Protein 4PJ3 (pdb70)

GO terms:
  GO:0005634 nucleus (C, IDA)
  GO:0071007 U2-type catalytic step 2 spliceosome (C, IDA)
  GO:0071013 catalytic step 2 spliceosome (C, IDA)
  GO:0000398 mRNA splicing, via spliceosome (P, IDA)
  GO:0005634 nucleus (C, EXP)
  GO:0016887 ATP hydrolysis activity (F, EXP)
  GO:0000398 mRNA splicing, via spliceosome (P, IC)
  GO:0003727 single-stranded RNA binding (F, IDA)
  GO:0034458 3'-5' RNA helicase activity (F, IDA)
  GO:0005654 nucleoplasm (C, TAS)
  GO:0005515 protein binding (F, IPI)
  GO:0005654 nucleoplasm (C, IDA)
  GO:0016020 membrane (C, HDA)
  GO:0003723 RNA binding (F, HDA)

Foldseek 3Di:
DLCVLVVQLQAAFAPPRDDHDYADLVVLVCCQVPPQVVVVNDLVSLNCVLRVVLQGHQVVDDPVSDDLSSLNLLSLLNCLLVVHDSCVSCVVPVVCVLVSVLVLLVVLLPDAVPPAHLLRNLSSLSSVLVLLLPCLPVSSVVNLVLQADPLCLFDPLLSVVVCVVPVVVVVVVVVVVVVLVVDDVVNVSSVCSPNRVLSSLVSLLVLQQPDDQPDDDDSSLQSLLSNLVSLSLLFDLSSNLNVLSSVLLSVSLLSQVVTSLCNPVPSNVQVVLSSVNVCRSPAQADSHVLHGHDPVVVVVLVVLLQLLLVLCCPPPPLCNVVSPDDLVQQAALVNLCVRPVVDDQLVLQCSCVSVVSHPHDPPPHDDPDDSSSSSCSSSVVNHDDDHPLLVLVQFLADKPVQLPPCLLQNFQPDSLPGAHSAAFDFFFGSAVSRVLVNVLSLLSNLLSPVVSVVCLVQLVLAWAADPPQDTDGPGHGLWFWWPDKAWDDFADDDPPDPWGPWTKMKTKGFQPDDVVSLVVVLVAAFFFKKKFWFARADHHPPDDADSVDDRCNHGRTDMIFMKTFHAQAPVGDGDNVDDDHDHRMDMTMIIGGRSVQSVCVCCVVPVDDNPRRGTTIMHDDPVSGCSSLLSVLSSVVCDPVFFFPQCRQVLSRDDDLACQFLLNPPFDFKAWLAQLAQFLVLVCQLQVQAAEAEPDDPRVQRGDRWMWGQAVVNRYIYIYHDDDQFQALAVVPPWQHDDDSDHSLLVVQLSRLGFGEAAAEAPFLCQLVSFLSSVVRCCVGPVPFAEEEAAADVVSVQSNVQVVSGRDDLLQAAEDDDDPDDDDHPFDRYLVRNLVVLVVLQVVLQVLLVLQCVLQVHDDDDGDALVVSLVCCVPPVVLVVVLCVPPVCDALVSLPVSLRRCSSCVVRDPDQGDRPGTVRSSSSVSNSSNNVVSSVSSNLSNVCVVDPDSVSSSLSSQAPRHRYYYYLVVLSNCLVVLAVSQGDGAEYEEQQQADAAVSNSSVSRSYDADPSHRSHGYYYYHHVLADAHDSPHCCCSNHNSGGSVNSSVSSPNDHSYRAAREQAAQLVCQLFCVVGDNHGHDPCNVDPLVNFFAAWFFLAQEAAAAADADPPDAWDPPDVQLIAGPQLLLVLLLVLLCLLVDPQQLEEEEEAGPSHLVVSVVCNCVPCNPPPSHDHYNYRYYLVVQPPAAGQEYEYEHRDDPANPPVLSSNSSNSLSRHRGHYYYYDNLVRQCSRPSSPSNSVSNVVDDNWTKTFSVTGPPDRDTNPDDDPGDIDTHNGVVSVVSVVVVCVVVDDDDDD

Nearest PDB structures (foldseek):
  5z57-assembly1_Q  TM=9.873E-01  e=0.000E+00  Homo sapiens
  6ff7-assembly1_U  TM=9.315E-01  e=0.000E+00  Homo sapiens
  5mqf-assembly1_U  TM=1.000E+00  e=0.000E+00  Homo sapiens
  9fmd-assembly1_Q  TM=9.792E-01  e=0.000E+00  Homo sapiens
  8xi2-assembly1_Q  TM=9.444E-01  e=0.000E+00  Chlamydomonas reinhardtii

Organism: Homo sapiens (NCBI:txid9606)

Secondary structure (DSSP, 8-state):
-HHHHHHHHHHHT-SS-S--PPP-HHHHHHIIIIIIITTTS-TTT--TTTTTHIIIII----TTT--TTT------HHHHHTTS--SHHHHHS-TTHHHHHHHHHHHHHSPTTSSS-HHHHHHHHHHHHHHHTTTTSHHHHHHHHHHHS------HHHHHHHHHHSTTHHHHHHHHHHHHH--HHHHHHHHHHHTHHHHHHHHHHHHHHTS-SSS----HHHHHHHHHH--TTTTSHHHHHHHHHHHHHTTHHHHHHTSHHHH-TTTTHHHHHHH--HHHHT-SB-TTT-PBPPS---HHHHHHHHHHHHHHHHH-GGGHHHHHS-HHHH-SHHHHHHHHTTS-HHHHHHHHHHTTSS----TTPPPSS-HHHHHHHHHHHHS----HHHHHH---S--HHHHT-TTTS--TT--SSS--S----SS--SSHHHHHHHHHHHHHHHHHHHHHHHHHHHHH--EEE-TTS-EEESS-----BEEEEEEEEEPPPPSS--S-S-EEEEEEEE--S-HHHHHHHTT--TT-EEEEEEE---SPTTPPP-TTS-HHHHHTEEEEEEEEE----TTSPPP-------SSEEEEEEEEPHHHHHH--HHHHH----GGG---B----GGG--HHHHHHHHHH--------HHHHHHHTT-S-TTTTSTT-----SEEEEETS-SSHHHHHHH-TTSEEEES---TTT--SSEEEE-----SEEEEEE--PPP--S-GGGSPP-------HHHHHHHHH---EE--B--TTS-HHHHHHHHHHHHHHH-TT--EE---S-HHHHHHHHHH---S--GGGEE---SS-----SSS--SHHHHHHHHHHHHHHHHHHHHHHHHHTT----SPP-HHHHHHHHHHT--HHHHHHHHH----HHHHHHT-TTTTTTTTSSSPS--SS-TTT--HHHHHHHHHHHHHHHHHHHTHHHH--SHHHHHHHIIIII-SEE--HHHHHHHHHHHHHHT---SEE---GGGSBHHHHHGGGGSS--BTTB----EE--B-TTSPPPP----HHHHH---BHHHHHHHHT----B--EE-SS-HHHHHHHHTTSSS-EE-HHHHH-GGGTBPPTTBSSSEEEEE---BTTBSSB-SSTT--B-HHHHHHHHHH---TT---GGGEEEEES-HHHHHHHHHHIIIIISS-TT----S-EEEGGGGTT--EEEEEEE---SS--GGGGSHHHHHH---EEEEEEEEE-HHHHHT-GGGHHHHHHHTTS-SSEEE-TT-PSS---BSSSPPSS--EEE-----HHHH---HHHH------

InterPro domains:
  IPR026300 CWF11 family [PIRSF038901] (12-1410)
  IPR027417 P-loop containing nucleoside triphosphate hydrolase [G3DSA:3.40.50.300] (759-1130)
  IPR027417 P-loop containing nucleoside triphosphate hydrolase [G3DSA:3.40.50.300] (1142-1327)
  IPR027417 P-loop containing nucleoside triphosphate hydrolase [SSF52540] (795-1384)
  IPR032174 RNA helicase aquarius, N-terminal domain [PF16399] (24-414)
  IPR041677 DNA2/NAM7 helicase, helicase domain [PF13086] (802-1106)
  IPR041679 DNA2/NAM7 helicase-like, C-terminal [PF13087] (1115-1305)
  IPR045055 DNA2/NAM7-like helicase [PTHR10887] (450-1311)
  IPR047187 Upf1-like, C-terminal helicase domain [cd18808] (1140-1323)
  IPR048966 RNA helicase aquarius, beta-barrel [PF21143] (493-659)
  IPR048967 RNA helicase aquarius, insertion domain [PF21144] (707-794)

Solvent-accessible surface area: 59957 Å² total

Radius of gyration: 36.47 Å; Cα contacts (8 Å, |Δi|>4): 2056; chains: 1; bounding box: 106×82×107 Å

B-factor: mean 36.37, std 15.95, range [12.81, 167.53]

Sequence (1299 aa):
NAEFVTQLACKYWAPHIKKKSPFDIKVIEDIYEKEIVKSRFAIRKILLEFSQYLENYLWNYSPEVSSKAYLSICCVNEKFRENVPAWEIFKKKPDHFPFFFKHILKAALAETDGEFSLHEQTVLLLFLDHCFNSLEVDLIRSQVQQLISLPWGLQLARLELELKKTPKLRKFWNLIKKNDEKDPEAREQAYQERRFLSQLIQKFISVLKSVPLSEPVTDKVHYCERFIELIDLEALLPTRRWFNTILDDSHLLVHCYLSNLVRREEDGHLFSQLLDLKFYTGFEINDQTGNALTENETTIHYDRITSLQRAAFAHFPEELYDFALSNVAEVDTRESLVKFFGPLSSNTLHQVASYLCLLPTLPKNEDTTFDKEFLLELLVSRHERRISQIQQLNQPLYPTEKIIWDENIVPTEYYSGEGCLALPKLNLQFLTLHDYLLRNFNLFRLESTYEIRQQDIEDSVSRKPWQSEYGGVVFGGWARAQPIVAFTVVEVAKPNIGENWPTRVRADVTINLNVRDHIKDEWEGLRKHDVCFLITVRPTKPYGTKFDRRRPFIEQVGLVYVRGCEIQGLDDKGRVIEPRPNLRGESRTFRVFLDPNQYQQDTNTIQNGAEDVYETFNIIRRKPKENNFKAVLETIRNNLNTDCVVPDWLHDIILGYGDPSSAHYSKPNQIATLDFNDTFLSIEHLKASFPGHNVKVTVEDPALQIPPFRITFPVEAKTLIVEPHVIPNRGPYPYNQPKRNTIQFTHTQIEAIRAGQPGLTVVGPPGTGKTDVAVQIISNIYHNFPEEQRTLIVTHSNQALNQLFEKIALDIDERHLLRLGHGEEELETEKDFSRYGRVNYVLARRIELLEEVKRLQKSLGVPGDASYTCETAGYFFLYQVSRWEEYISKVKNPDVTEVSTFFPFHEYFANAPQPIFKGRSYEEDEIAEGCFRHIKKIFTQLEEFRASELLRSGLDRSKYLLVKEAKIIATCTHAALKRHDLVKLGFKYDNILEEAAQILEIETFIPLLLQNPQDGFSRLKRWIIGDHHQLPPVIKNAFQKYSNEQSLFTRFVRVGVPTVDLDAQGRARASLCNLYNWRYKNLGNLPHVQLLPEFSTANAGLLYDFQLINVEDFQGVGESEPNPYFYQNLGEAEYVVALFYCLLGYPADKISILTTYNGQKHLIRDIINRRCGNNPLIGRPNKVTTVDRFQGQQNDYILLSLVRTRAVGHLRDVRRLVVASRARLGLYIFARVSLFQNCFELTPAFSQLTARPLHLHIIPTEPFPTTRKNGERPSHEVQIIKNPQANFVYNYHLIQTTHHYHQ

Structure (mmCIF, N/CA/C/O backbone):
data_4PJ3
#
_entry.id   4PJ3
#
_cell.length_a   94.986
_cell.length_b   140.444
_cell.length_c   144.761
_cell.angle_alpha   90.00
_cell.angle_beta   90.00
_cell.angle_gamma   90.00
#
_symmetry.space_group_name_H-M   'P 21 21 21'
#
loop_
_entity.id
_entity.type
_entity.pdbx_description
1 polymer 'Intron-binding protein aquarius'
2 non-polymer 'PHOSPHOAMINOPHOSPHONIC ACID-ADENYLATE ESTER'
3 non-polymer 'MAGNESIUM ION'
4 water water
#
loop_
_atom_site.group_PDB
_atom_site.id
_atom_site.type_symbol
_atom_site.label_atom_id
_atom_site.label_alt_id
_atom_site.label_comp_id
_atom_site.label_asym_id
_atom_site.label_entity_id
_atom_site.label_seq_id
_atom_site.pdbx_PDB_ins_code
_atom_site.Cartn_x
_atom_site.Cartn_y
_atom_site.Cartn_z
_atom_site.occupancy
_atom_site.B_iso_or_equiv
_atom_site.auth_seq_id
_atom_site.auth_comp_id
_atom_site.auth_asym_id
_atom_site.auth_atom_id
_atom_site.pdbx_PDB_model_num
ATOM 1 N N . ASN A 1 1 ? 28.937 17.143 150.898 1.00 106.87 19 ASN A N 1
ATOM 2 C CA . ASN A 1 1 ? 29.305 18.510 151.245 1.00 97.73 19 ASN A CA 1
ATOM 3 C C . ASN A 1 1 ? 30.781 18.787 150.980 1.00 101.55 19 ASN A C 1
ATOM 4 O O . ASN A 1 1 ? 31.425 19.530 151.722 1.00 96.29 19 ASN A O 1
ATOM 9 N N . ALA A 1 2 ? 31.313 18.179 149.924 1.00 103.51 20 ALA A N 1
ATOM 10 C CA . ALA A 1 2 ? 32.694 18.420 149.521 1.00 93.50 20 ALA A CA 1
ATOM 11 C C . ALA A 1 2 ? 32.858 19.875 149.103 1.00 96.91 20 ALA A C 1
ATOM 12 O O . ALA A 1 2 ? 33.912 20.478 149.302 1.00 88.93 20 ALA A O 1
ATOM 14 N N . GLU A 1 3 ? 31.796 20.430 148.528 1.00 100.70 21 GLU A N 1
ATOM 15 C CA . GLU A 1 3 ? 31.768 21.835 148.145 1.00 97.24 21 GLU A CA 1
ATOM 16 C C . GLU A 1 3 ? 31.660 22.732 149.374 1.00 91.23 21 GLU A C 1
ATOM 17 O O . GLU A 1 3 ? 32.010 23.907 149.323 1.00 87.16 21 GLU A O 1
ATOM 23 N N . PHE A 1 4 ? 31.177 22.169 150.477 1.00 90.73 22 PHE A N 1
ATOM 24 C CA . PHE A 1 4 ? 31.012 22.919 151.717 1.00 84.30 22 PHE A CA 1
ATOM 25 C C . PHE A 1 4 ? 32.346 23.110 152.434 1.00 74.55 22 PHE A C 1
ATOM 26 O O . PHE A 1 4 ? 32.743 24.236 152.730 1.00 67.21 22 PHE A O 1
ATOM 34 N N . VAL A 1 5 ? 33.033 22.005 152.706 1.00 71.17 23 VAL A N 1
ATOM 35 C CA . VAL A 1 5 ? 34.332 22.042 153.371 1.00 69.75 23 VAL A CA 1
ATOM 36 C C . VAL A 1 5 ? 35.360 22.821 152.544 1.00 68.83 23 VAL A C 1
ATOM 37 O O . VAL A 1 5 ? 36.186 23.557 153.092 1.00 59.04 23 VAL A O 1
ATOM 41 N N . THR A 1 6 ? 35.288 22.675 151.225 1.00 67.08 24 THR A N 1
ATOM 42 C CA . THR A 1 6 ? 36.220 23.355 150.331 1.00 61.88 24 THR A CA 1
ATOM 43 C C . THR A 1 6 ? 35.945 24.858 150.271 1.00 55.02 24 THR A C 1
ATOM 44 O O . THR A 1 6 ? 36.877 25.663 150.283 1.00 51.41 24 THR A O 1
ATOM 48 N N . GLN A 1 7 ? 34.670 25.236 150.213 1.00 55.85 25 GLN A N 1
ATOM 49 C CA . GLN A 1 7 ? 34.303 26.652 150.212 1.00 62.42 25 GLN A CA 1
ATOM 50 C C . GLN A 1 7 ? 34.720 27.324 151.515 1.00 56.24 25 GLN A C 1
ATOM 51 O O . GLN A 1 7 ? 35.176 28.470 151.515 1.00 47.50 25 GLN A O 1
ATOM 57 N N . LEU A 1 8 ? 34.560 26.605 152.622 1.00 56.65 26 LEU A N 1
ATOM 58 C CA . LEU A 1 8 ? 35.003 27.093 153.922 1.00 50.99 26 LEU A CA 1
ATOM 59 C C . LEU A 1 8 ? 36.510 27.294 153.917 1.00 46.00 26 LEU A C 1
ATOM 60 O O . LEU A 1 8 ? 37.011 28.323 154.376 1.00 42.98 26 LEU A O 1
ATOM 65 N N . ALA A 1 9 ? 37.224 26.301 153.392 1.00 46.19 27 ALA A N 1
ATOM 66 C CA . ALA A 1 9 ? 38.675 26.365 153.291 1.00 44.33 27 ALA A CA 1
ATOM 67 C C . ALA A 1 9 ? 39.097 27.604 152.517 1.00 43.89 27 ALA A C 1
ATOM 68 O O . ALA A 1 9 ? 39.958 28.362 152.963 1.00 43.15 27 ALA A O 1
ATOM 70 N N . CYS A 1 10 ? 38.468 27.810 151.364 1.00 44.11 28 CYS A N 1
ATOM 71 C CA . CYS A 1 10 ? 38.764 28.959 150.518 1.00 48.39 28 CYS A CA 1
ATOM 72 C C . CYS A 1 10 ? 38.521 30.275 151.254 1.00 45.14 28 CYS A C 1
ATOM 73 O O . CYS A 1 10 ? 39.293 31.225 151.121 1.00 43.29 28 CYS A O 1
ATOM 76 N N . LYS A 1 11 ? 37.456 30.319 152.044 1.00 40.83 29 LYS A N 1
ATOM 77 C CA . LYS A 1 11 ? 37.085 31.540 152.748 1.00 42.21 29 LYS A CA 1
ATOM 78 C C . LYS A 1 11 ? 37.963 31.818 153.970 1.00 40.54 29 LYS A C 1
ATOM 79 O O . LYS A 1 11 ? 38.330 32.966 154.227 1.00 40.51 29 LYS A O 1
ATOM 85 N N . TYR A 1 12 ? 38.313 30.772 154.715 1.00 44.83 30 TYR A N 1
ATOM 86 C CA . TYR A 1 12 ? 38.927 30.970 156.026 1.00 40.91 30 TYR A CA 1
ATOM 87 C C . TYR A 1 12 ? 40.393 30.548 156.183 1.00 39.10 30 TYR A C 1
ATOM 88 O O . TYR A 1 12 ? 41.086 31.098 157.038 1.00 36.44 30 TYR A O 1
ATOM 97 N N . TRP A 1 13 ? 40.881 29.579 155.407 1.00 37.09 31 TRP A N 1
ATOM 98 C CA . TRP A 1 13 ? 42.224 29.066 155.703 1.00 38.71 31 TRP A CA 1
ATOM 99 C C . TRP A 1 13 ? 43.051 28.480 154.550 1.00 43.77 31 TRP A C 1
ATOM 100 O O . TRP A 1 13 ? 44.241 28.223 154.733 1.00 37.25 31 TRP A O 1
ATOM 111 N N . ALA A 1 14 ? 42.444 28.259 153.385 1.00 43.45 32 ALA A N 1
ATOM 112 C CA . ALA A 1 14 ? 43.150 27.609 152.274 1.00 48.72 32 ALA A CA 1
ATOM 113 C C . ALA A 1 14 ? 44.435 28.340 151.881 1.00 51.56 32 ALA A C 1
ATOM 114 O O . ALA A 1 14 ? 44.514 29.563 151.986 1.00 53.35 32 ALA A O 1
ATOM 116 N N . PRO A 1 15 ? 45.452 27.583 151.436 1.00 58.80 33 PRO A N 1
ATOM 117 C CA . PRO A 1 15 ? 46.704 28.186 150.967 1.00 57.71 33 PRO A CA 1
ATOM 118 C C . PRO A 1 15 ? 46.541 28.836 149.596 1.00 61.57 33 PRO A C 1
ATOM 119 O O . PRO A 1 15 ? 45.590 28.513 148.879 1.00 60.50 33 PRO A O 1
ATOM 123 N N . HIS A 1 16 ? 47.455 29.740 149.252 1.00 59.49 34 HIS A N 1
ATOM 124 C CA . HIS A 1 16 ? 47.431 30.448 147.973 1.00 75.78 34 HIS A CA 1
ATOM 125 C C . HIS A 1 16 ? 46.138 31.235 147.786 1.00 71.99 34 HIS A C 1
ATOM 126 O O . HIS A 1 16 ? 45.608 31.339 146.679 1.00 70.59 34 HIS A O 1
ATOM 133 N N . ILE A 1 17 ? 45.629 31.774 148.888 1.00 72.34 35 ILE A N 1
ATOM 134 C CA . ILE A 1 17 ? 44.532 32.730 148.847 1.00 73.13 35 ILE A CA 1
ATOM 135 C C . ILE A 1 17 ? 44.928 33.935 149.691 1.00 76.99 35 ILE A C 1
ATOM 136 O O . ILE A 1 17 ? 44.973 33.855 150.919 1.00 76.06 35 ILE A O 1
ATOM 141 N N . LYS A 1 18 ? 45.226 35.039 149.008 1.00 79.50 36 LYS A N 1
ATOM 142 C CA . LYS A 1 18 ? 45.832 36.227 149.609 1.00 81.75 36 LYS A CA 1
ATOM 143 C C . LYS A 1 18 ? 45.155 36.693 150.894 1.00 81.87 36 LYS A C 1
ATOM 144 O O . LYS A 1 18 ? 45.811 36.885 151.919 1.00 81.20 36 LYS A O 1
ATOM 150 N N . LYS A 1 19 ? 43.841 36.875 150.831 1.00 71.77 37 LYS A N 1
ATOM 151 C CA . LYS A 1 19 ? 43.097 37.414 151.960 1.00 64.29 37 LYS A CA 1
ATOM 152 C C . LYS A 1 19 ? 41.970 36.483 152.390 1.00 65.18 37 LYS A C 1
ATOM 153 O O . LYS A 1 19 ? 41.169 36.037 151.569 1.00 69.91 37 LYS A O 1
ATOM 159 N N . LYS A 1 20 ? 41.920 36.199 153.686 1.00 57.48 38 LYS A N 1
ATOM 160 C CA . LYS A 1 20 ? 40.921 35.299 154.245 1.00 53.86 38 LYS A CA 1
ATOM 161 C C . LYS A 1 20 ? 40.041 36.024 155.256 1.00 49.42 38 LYS A C 1
ATOM 162 O O . LYS A 1 20 ? 40.436 37.051 155.809 1.00 46.38 38 LYS A O 1
ATOM 168 N N . SER A 1 21 ? 38.846 35.490 155.488 1.00 48.40 39 SER A N 1
ATOM 169 C CA . SER A 1 21 ? 37.981 35.989 156.550 1.00 43.47 39 SER A CA 1
ATOM 170 C C . SER A 1 21 ? 38.650 35.719 157.895 1.00 46.96 39 SER A C 1
ATOM 171 O O . SER A 1 21 ? 39.427 34.773 158.017 1.00 42.87 39 SER A O 1
ATOM 174 N N . PRO A 1 22 ? 38.364 36.552 158.909 1.00 55.39 40 PRO A N 1
ATOM 175 C CA . PRO A 1 22 ? 39.024 36.358 160.206 1.00 49.88 40 PRO A CA 1
ATOM 176 C C . PRO A 1 22 ? 38.539 35.094 160.905 1.00 36.19 40 PRO A C 1
ATOM 177 O O . PRO A 1 22 ? 37.491 34.560 160.544 1.00 30.32 40 PRO A O 1
ATOM 181 N N . PHE A 1 23 ? 39.294 34.633 161.897 1.00 43.46 41 PHE A N 1
ATOM 182 C CA . PHE A 1 23 ? 38.939 33.425 162.630 1.00 35.58 41 PHE A CA 1
ATOM 183 C C . PHE A 1 23 ? 37.541 33.501 163.233 1.00 37.07 41 PHE A C 1
ATOM 184 O O . PHE A 1 23 ? 37.146 34.521 163.800 1.00 35.26 41 PHE A O 1
ATOM 192 N N . ASP A 1 24 ? 36.802 32.406 163.092 1.00 35.49 42 ASP A N 1
ATOM 193 C CA . ASP A 1 24 ? 35.448 32.294 163.608 1.00 36.31 42 ASP A CA 1
ATOM 194 C C . ASP A 1 24 ? 35.277 30.917 164.247 1.00 40.21 42 ASP A C 1
ATOM 195 O O . ASP A 1 24 ? 35.375 29.894 163.568 1.00 31.45 42 ASP A O 1
ATOM 200 N N . ILE A 1 25 ? 35.019 30.902 165.552 1.00 38.58 43 ILE A N 1
ATOM 201 C CA . ILE A 1 25 ? 34.928 29.660 166.314 1.00 33.52 43 ILE A CA 1
ATOM 202 C C . ILE A 1 25 ? 33.813 28.750 165.797 1.00 34.01 43 ILE A C 1
ATOM 203 O O . ILE A 1 25 ? 33.914 27.526 165.885 1.00 33.36 43 ILE A O 1
ATOM 208 N N . LYS A 1 26 ? 32.766 29.347 165.233 1.00 36.13 44 LYS A N 1
ATOM 209 C CA . LYS A 1 26 ? 31.609 28.580 164.778 1.00 34.68 44 LYS A CA 1
ATOM 210 C C . LYS A 1 26 ? 31.949 27.670 163.599 1.00 32.30 44 LYS A C 1
ATOM 211 O O . LYS A 1 26 ? 31.295 26.650 163.387 1.00 38.77 44 LYS A O 1
ATOM 217 N N . VAL A 1 27 ? 32.971 28.039 162.832 1.00 32.43 45 VAL A N 1
ATOM 218 C CA . VAL A 1 27 ? 33.431 27.198 161.732 1.00 35.39 45 VAL A CA 1
ATOM 219 C C . VAL A 1 27 ? 33.917 25.854 162.270 1.00 33.75 45 VAL A C 1
ATOM 220 O O . VAL A 1 27 ? 33.568 24.798 161.742 1.00 32.86 45 VAL A O 1
ATOM 224 N N . ILE A 1 28 ? 34.713 25.907 163.332 1.00 35.67 46 ILE A N 1
ATOM 225 C CA . ILE A 1 28 ? 35.205 24.704 163.996 1.00 30.39 46 ILE A CA 1
ATOM 226 C C . ILE A 1 28 ? 34.054 23.874 164.551 1.00 34.90 46 ILE A C 1
ATOM 227 O O . ILE A 1 28 ? 34.010 22.658 164.364 1.00 35.24 46 ILE A O 1
ATOM 232 N N . GLU A 1 29 ? 33.115 24.542 165.216 1.00 37.53 47 GLU A N 1
ATOM 233 C CA . GLU A 1 29 ? 31.950 23.874 165.788 1.00 32.59 47 GLU A CA 1
ATOM 234 C C . GLU A 1 29 ? 31.074 23.234 164.718 1.00 35.04 47 GLU A C 1
ATOM 235 O O . GLU A 1 29 ? 30.607 22.107 164.881 1.00 42.41 47 GLU A O 1
ATOM 241 N N . ASP A 1 30 ? 30.854 23.954 163.623 1.00 34.36 48 ASP A N 1
ATOM 242 C CA . ASP A 1 30 ? 29.993 23.461 162.552 1.00 36.39 48 ASP A CA 1
ATOM 243 C C . ASP A 1 30 ? 30.626 22.306 161.785 1.00 39.77 48 ASP A C 1
ATOM 244 O O . ASP A 1 30 ? 29.957 21.321 161.470 1.00 41.36 48 ASP A O 1
ATOM 249 N N . ILE A 1 31 ? 31.914 22.431 161.481 1.00 34.08 49 ILE A N 1
ATOM 250 C CA . ILE A 1 31 ? 32.623 21.388 160.750 1.00 38.10 49 ILE A CA 1
ATOM 251 C C . ILE A 1 31 ? 32.682 20.097 161.562 1.00 34.94 49 ILE A C 1
ATOM 252 O O . ILE A 1 31 ? 32.490 19.010 161.023 1.00 33.30 49 ILE A O 1
ATOM 257 N N . TYR A 1 32 ? 32.921 20.210 162.864 1.00 32.47 50 TYR A N 1
ATOM 258 C CA . TYR A 1 32 ? 33.035 19.012 163.683 1.00 35.41 50 TYR A CA 1
ATOM 259 C C . TYR A 1 32 ? 31.703 18.278 163.823 1.00 39.36 50 TYR A C 1
ATOM 260 O O . TYR A 1 32 ? 31.649 17.054 163.710 1.00 39.13 50 TYR A O 1
ATOM 269 N N . GLU A 1 33 ? 30.630 19.022 164.068 1.00 39.40 51 GLU A N 1
ATOM 270 C CA . GLU A 1 33 ? 29.333 18.400 164.308 1.00 40.53 51 GLU A CA 1
ATOM 271 C C . GLU A 1 33 ? 28.684 17.904 163.021 1.00 43.07 51 GLU A C 1
ATOM 272 O O . GLU A 1 33 ? 28.133 16.806 162.978 1.00 45.06 51 GLU A O 1
ATOM 278 N N . LYS A 1 34 ? 28.762 18.709 161.969 1.00 36.39 52 LYS A N 1
ATOM 279 C CA . LYS A 1 34 ? 28.000 18.436 160.756 1.00 48.69 52 LYS A CA 1
ATOM 280 C C . LYS A 1 34 ? 28.796 17.702 159.680 1.00 46.30 52 LYS A C 1
ATOM 281 O O . LYS A 1 34 ? 28.217 17.009 158.844 1.00 49.42 52 LYS A O 1
ATOM 287 N N . GLU A 1 35 ? 30.117 17.847 159.692 1.00 43.48 53 GLU A N 1
ATOM 288 C CA . GLU A 1 35 ? 30.943 17.161 158.703 1.00 41.72 53 GLU A CA 1
ATOM 289 C C . GLU A 1 35 ? 31.602 15.910 159.274 1.00 42.35 53 GLU A C 1
ATOM 290 O O . GLU A 1 35 ? 31.518 14.838 158.682 1.00 41.81 53 GLU A O 1
ATOM 296 N N . ILE A 1 36 ? 32.253 16.046 160.425 1.00 40.76 54 ILE A N 1
ATOM 297 C CA . ILE A 1 36 ? 33.007 14.933 160.994 1.00 34.67 54 ILE A CA 1
ATOM 298 C C . ILE A 1 36 ? 32.110 13.950 161.749 1.00 40.02 54 ILE A C 1
ATOM 299 O O . ILE A 1 36 ? 32.043 12.775 161.391 1.00 44.64 54 ILE A O 1
ATOM 304 N N . VAL A 1 37 ? 31.416 14.427 162.779 1.00 39.82 55 VAL A N 1
ATOM 305 C CA . VAL A 1 37 ? 30.580 13.554 163.602 1.00 37.48 55 VAL A CA 1
ATOM 306 C C . VAL A 1 37 ? 29.416 12.946 162.818 1.00 42.34 55 VAL A C 1
ATOM 307 O O . VAL A 1 37 ? 29.154 11.746 162.914 1.00 42.69 55 VAL A O 1
ATOM 311 N N . LYS A 1 38 ? 28.728 13.771 162.032 1.00 45.40 56 LYS A N 1
ATOM 312 C CA . LYS A 1 38 ? 27.529 13.322 161.330 1.00 40.19 56 LYS A CA 1
ATOM 313 C C . LYS A 1 38 ? 27.846 12.309 160.232 1.00 42.52 56 LYS A C 1
ATOM 314 O O . LYS A 1 38 ? 27.025 11.444 159.928 1.00 45.52 56 LYS A O 1
ATOM 320 N N . SER A 1 39 ? 29.035 12.405 159.645 1.00 47.97 57 SER A N 1
ATOM 321 C CA . SER A 1 39 ? 29.443 11.456 158.612 1.00 43.47 57 SER A CA 1
ATOM 322 C C . SER A 1 39 ? 30.050 10.203 159.227 1.00 46.71 57 SER A C 1
ATOM 323 O O . SER A 1 39 ? 30.625 9.374 158.520 1.00 45.64 57 SER A O 1
ATOM 326 N N . ARG A 1 40 ? 29.912 10.081 160.546 1.00 44.72 58 ARG A N 1
ATOM 327 C CA . ARG A 1 40 ? 30.516 8.996 161.311 1.00 51.40 58 ARG A CA 1
ATOM 328 C C . ARG A 1 40 ? 32.023 8.942 161.097 1.00 47.78 58 ARG A C 1
ATOM 329 O O . ARG A 1 40 ? 32.581 7.881 160.813 1.00 52.00 58 ARG A O 1
ATOM 337 N N . PHE A 1 41 ? 32.664 10.100 161.241 1.00 46.41 59 PHE A N 1
ATOM 338 C CA . PHE A 1 41 ? 34.113 10.230 161.105 1.00 41.88 59 PHE A CA 1
ATOM 339 C C . PHE A 1 41 ? 34.602 9.617 159.797 1.00 42.96 59 PHE A C 1
ATOM 340 O O . PHE A 1 41 ? 35.553 8.836 159.780 1.00 44.62 59 PHE A O 1
ATOM 348 N N . ALA A 1 42 ? 33.929 9.974 158.707 1.00 39.16 60 ALA A N 1
ATOM 349 C CA . ALA A 1 42 ? 34.272 9.478 157.380 1.00 39.43 60 ALA A CA 1
ATOM 350 C C . ALA A 1 42 ? 35.686 9.890 157.001 1.00 44.08 60 ALA A C 1
ATOM 351 O O . ALA A 1 42 ? 36.055 11.063 157.106 1.00 37.28 60 ALA A O 1
ATOM 353 N N . ILE A 1 43 ? 36.473 8.918 156.553 1.00 40.74 61 ILE A N 1
ATOM 354 C CA . ILE A 1 43 ? 37.884 9.146 156.288 1.00 39.56 61 ILE A CA 1
ATOM 355 C C . ILE A 1 43 ? 38.090 10.190 155.188 1.00 37.72 61 ILE A C 1
ATOM 356 O O . ILE A 1 43 ? 38.994 11.015 155.282 1.00 39.02 61 ILE A O 1
ATOM 361 N N . ARG A 1 44 ? 37.231 10.181 154.174 1.00 37.83 62 ARG A N 1
ATOM 362 C CA . ARG A 1 44 ? 37.373 11.101 153.049 1.00 33.60 62 ARG A CA 1
ATOM 363 C C . ARG A 1 44 ? 37.168 12.554 153.475 1.00 36.68 62 ARG A C 1
ATOM 364 O O . ARG A 1 44 ? 37.843 13.454 152.977 1.00 37.32 62 ARG A O 1
ATOM 372 N N . LYS A 1 45 ? 36.239 12.774 154.400 1.00 32.69 63 LYS A N 1
ATOM 373 C CA . LYS A 1 45 ? 36.011 14.101 154.963 1.00 34.17 63 LYS A CA 1
ATOM 374 C C . LYS A 1 45 ? 37.245 14.590 155.715 1.00 32.28 63 LYS A C 1
ATOM 375 O O . LYS A 1 45 ? 37.701 15.719 155.524 1.00 29.42 63 LYS A O 1
ATOM 381 N N . ILE A 1 46 ? 37.776 13.723 156.571 1.00 30.82 64 ILE A N 1
ATOM 382 C CA . ILE A 1 46 ? 38.936 14.045 157.393 1.00 28.91 64 ILE A CA 1
ATOM 383 C C . ILE A 1 46 ? 40.171 14.285 156.529 1.00 29.91 64 ILE A C 1
ATOM 384 O O . ILE A 1 46 ? 40.978 15.172 156.820 1.00 32.44 64 ILE A O 1
ATOM 397 N N . LEU A 1 48 ? 40.151 15.451 153.378 1.00 35.34 66 LEU A N 1
ATOM 398 C CA . LEU A 1 48 ? 39.955 16.736 152.715 1.00 33.65 66 LEU A CA 1
ATOM 399 C C . LEU A 1 48 ? 40.334 17.887 153.631 1.00 29.30 66 LEU A C 1
ATOM 400 O O . LEU A 1 48 ? 41.012 18.825 153.211 1.00 34.00 66 LEU A O 1
ATOM 405 N N . LEU A 1 49 ? 39.900 17.804 154.885 1.00 26.68 67 LEU A N 1
ATOM 406 C CA . LEU A 1 49 ? 40.235 18.814 155.880 1.00 28.31 67 LEU A CA 1
ATOM 407 C C . LEU A 1 49 ? 41.738 18.871 156.117 1.00 27.68 67 LEU A C 1
ATOM 408 O O . LEU A 1 49 ? 42.335 19.948 156.110 1.00 27.14 67 LEU A O 1
ATOM 413 N N . GLU A 1 50 ? 42.347 17.705 156.320 1.00 26.68 68 GLU A N 1
ATOM 414 C CA . GLU A 1 50 ? 43.778 17.634 156.586 1.00 24.47 68 GLU A CA 1
ATOM 415 C C . GLU A 1 50 ? 44.587 18.159 155.410 1.00 24.21 68 GLU A C 1
ATOM 416 O O . GLU A 1 50 ? 45.532 18.927 155.595 1.00 24.25 68 GLU A O 1
ATOM 422 N N . PHE A 1 51 ? 44.228 17.738 154.202 1.00 28.74 69 PHE A N 1
ATOM 423 C CA . PHE A 1 51 ? 44.973 18.153 153.019 1.00 29.83 69 PHE A CA 1
ATOM 424 C C . PHE A 1 51 ? 44.809 19.648 152.748 1.00 29.35 69 PHE A C 1
ATOM 425 O O . PHE A 1 51 ? 45.696 20.284 152.179 1.00 32.42 69 PHE A O 1
ATOM 433 N N . SER A 1 52 ? 43.679 20.208 153.168 1.00 29.19 70 SER A N 1
ATOM 434 C CA . SER A 1 52 ? 43.412 21.629 152.960 1.00 31.15 70 SER A CA 1
ATOM 435 C C . SER A 1 52 ? 44.172 22.493 153.963 1.00 31.94 70 SER A C 1
ATOM 436 O O . SER A 1 52 ? 44.071 23.720 153.928 1.00 32.58 70 SER A O 1
ATOM 439 N N . GLN A 1 53 ? 44.923 21.832 154.849 1.00 29.29 71 GLN A N 1
ATOM 440 C CA . GLN A 1 53 ? 45.778 22.470 155.859 1.00 26.64 71 GLN A CA 1
ATOM 441 C C . GLN A 1 53 ? 44.970 23.118 156.995 1.00 24.17 71 GLN A C 1
ATOM 442 O O . GLN A 1 53 ? 45.343 24.160 157.532 1.00 28.36 71 GLN A O 1
ATOM 448 N N . TYR A 1 54 ? 43.878 22.457 157.365 1.00 28.23 72 TYR A N 1
ATOM 449 C CA . TYR A 1 54 ? 42.987 22.877 158.448 1.00 26.41 72 TYR A CA 1
ATOM 450 C C . TYR A 1 54 ? 43.717 23.044 159.785 1.00 33.43 72 TYR A C 1
ATOM 451 O O . TYR A 1 54 ? 43.491 24.017 160.509 1.00 29.91 72 TYR A O 1
ATOM 460 N N . LEU A 1 55 ? 44.597 22.098 160.104 1.00 25.59 73 LEU A N 1
ATOM 461 C CA . LEU A 1 55 ? 45.337 22.140 161.362 1.00 27.68 73 LEU A CA 1
ATOM 462 C C . LEU A 1 55 ? 46.320 23.305 161.399 1.00 29.79 73 LEU A C 1
ATOM 463 O O . LEU A 1 55 ? 46.380 24.048 162.378 1.00 29.56 73 LEU A O 1
ATOM 468 N N . GLU A 1 56 ? 47.090 23.457 160.327 1.00 27.85 74 GLU A N 1
ATOM 469 C CA . GLU A 1 56 ? 48.134 24.474 160.270 1.00 31.69 74 GLU A CA 1
ATOM 470 C C . GLU A 1 56 ? 47.583 25.894 160.143 1.00 29.98 74 GLU A C 1
ATOM 471 O O . GLU A 1 56 ? 48.126 26.832 160.725 1.00 34.59 74 GLU A O 1
ATOM 477 N N . ASN A 1 57 ? 46.503 26.047 159.386 1.00 27.95 75 ASN A N 1
ATOM 478 C CA . ASN A 1 57 ? 46.042 27.373 158.992 1.00 32.85 75 ASN A CA 1
ATOM 479 C C . ASN A 1 57 ? 44.815 27.880 159.741 1.00 36.10 75 ASN A C 1
ATOM 480 O O . ASN A 1 57 ? 44.522 29.074 159.710 1.00 36.14 75 ASN A O 1
ATOM 485 N N . TYR A 1 58 ? 44.093 26.988 160.410 1.00 34.59 76 TYR A N 1
ATOM 486 C CA . TYR A 1 58 ? 42.901 27.418 161.132 1.00 33.41 76 TYR A CA 1
ATOM 487 C C . TYR A 1 58 ? 42.897 26.973 162.593 1.00 36.60 76 TYR A C 1
ATOM 488 O O . TYR A 1 58 ? 42.792 27.800 163.500 1.00 34.95 76 TYR A O 1
ATOM 497 N N . LEU A 1 59 ? 43.015 25.669 162.813 1.00 33.92 77 LEU A N 1
ATOM 498 C CA . LEU A 1 59 ? 42.869 25.101 164.147 1.00 29.11 77 LEU A CA 1
ATOM 499 C C . LEU A 1 59 ? 43.899 25.614 165.157 1.00 32.26 77 LEU A C 1
ATOM 500 O O . LEU A 1 59 ? 43.545 26.335 166.093 1.00 30.84 77 LEU A O 1
ATOM 505 N N . TRP A 1 60 ? 45.166 25.258 164.975 1.00 27.98 78 TRP A N 1
ATOM 506 C CA . TRP A 1 60 ? 46.125 25.449 166.056 1.00 34.90 78 TRP A CA 1
ATOM 507 C C . TRP A 1 60 ? 46.539 26.895 166.292 1.00 34.72 78 TRP A C 1
ATOM 508 O O . TRP A 1 60 ? 46.647 27.334 167.438 1.00 39.64 78 TRP A O 1
ATOM 535 N N . ASN A 1 62 ? 44.927 29.472 165.926 1.00 34.93 80 ASN A N 1
ATOM 536 C CA . ASN A 1 62 ? 43.842 30.202 166.572 1.00 38.34 80 ASN A CA 1
ATOM 537 C C . ASN A 1 62 ? 43.403 29.571 167.892 1.00 41.56 80 ASN A C 1
ATOM 538 O O . ASN A 1 62 ? 42.387 29.966 168.464 1.00 34.80 80 ASN A O 1
ATOM 543 N N . TYR A 1 63 ? 44.157 28.588 168.375 1.00 38.72 81 TYR A N 1
ATOM 544 C CA . TYR A 1 63 ? 43.784 27.910 169.611 1.00 36.18 81 TYR A CA 1
ATOM 545 C C . TYR A 1 63 ? 44.272 28.674 170.833 1.00 31.09 81 TYR A C 1
ATOM 546 O O . TYR A 1 63 ? 45.404 29.152 170.873 1.00 31.76 81 TYR A O 1
ATOM 555 N N . SER A 1 64 ? 43.401 28.769 171.830 1.00 29.68 82 SER A N 1
ATOM 556 C CA . SER A 1 64 ? 43.730 29.383 173.111 1.00 35.99 82 SER A CA 1
ATOM 557 C C . SER A 1 64 ? 42.841 28.756 174.174 1.00 25.84 82 SER A C 1
ATOM 558 O O . SER A 1 64 ? 41.842 28.122 173.839 1.00 31.04 82 SER A O 1
ATOM 561 N N . PRO A 1 65 ? 43.205 28.910 175.456 1.00 31.04 83 PRO A N 1
ATOM 562 C CA . PRO A 1 65 ? 42.345 28.391 176.527 1.00 29.29 83 PRO A CA 1
ATOM 563 C C . PRO A 1 65 ? 40.924 28.954 176.500 1.00 38.69 83 PRO A C 1
ATOM 564 O O . PRO A 1 65 ? 39.973 28.253 176.853 1.00 40.70 83 PRO A O 1
ATOM 568 N N . GLU A 1 66 ? 40.784 30.203 176.071 1.00 42.71 84 GLU A N 1
ATOM 569 C CA . GLU A 1 66 ? 39.494 30.883 176.112 1.00 40.75 84 GLU A CA 1
ATOM 570 C C . GLU A 1 66 ? 38.515 30.361 175.063 1.00 41.43 84 GLU A C 1
ATOM 571 O O . GLU A 1 66 ? 37.304 30.506 175.216 1.00 44.62 84 GLU A O 1
ATOM 577 N N . VAL A 1 67 ? 39.039 29.760 173.998 1.00 34.17 85 VAL A N 1
ATOM 578 C CA . VAL A 1 67 ? 38.199 29.293 172.899 1.00 38.67 85 VAL A CA 1
ATOM 579 C C . VAL A 1 67 ? 38.134 27.770 172.827 1.00 35.95 85 VAL A C 1
ATOM 580 O O . VAL A 1 67 ? 37.374 27.207 172.038 1.00 27.53 85 VAL A O 1
ATOM 584 N N . SER A 1 68 ? 38.933 27.108 173.655 1.00 34.28 86 SER A N 1
ATOM 585 C CA . SER A 1 68 ? 38.982 25.652 173.659 1.00 35.87 86 SER A CA 1
ATOM 586 C C . SER A 1 68 ? 37.616 25.047 173.961 1.00 37.92 86 SER A C 1
ATOM 587 O O . SER A 1 68 ? 36.928 25.470 174.887 1.00 41.05 86 SER A O 1
ATOM 590 N N . SER A 1 69 ? 37.226 24.065 173.161 1.00 35.05 87 SER A N 1
ATOM 591 C CA . SER A 1 69 ? 35.975 23.356 173.371 1.00 31.36 87 SER A CA 1
ATOM 592 C C . SER A 1 69 ? 36.179 21.890 173.029 1.00 29.66 87 SER A C 1
ATOM 593 O O . SER A 1 69 ? 37.267 21.500 172.610 1.00 30.46 87 SER A O 1
ATOM 596 N N . LYS A 1 70 ? 35.137 21.084 173.208 1.00 27.62 88 LYS A N 1
ATOM 597 C CA . LYS A 1 70 ? 35.186 19.682 172.816 1.00 33.44 88 LYS A CA 1
ATOM 598 C C . LYS A 1 70 ? 35.513 19.563 171.333 1.00 28.49 88 LYS A C 1
ATOM 599 O O . LYS A 1 70 ? 36.470 18.890 170.954 1.00 27.73 88 LYS A O 1
ATOM 605 N N . ALA A 1 71 ? 34.722 20.243 170.509 1.00 34.31 89 ALA A N 1
ATOM 606 C CA . ALA A 1 71 ? 34.907 20.240 169.062 1.00 32.67 89 ALA A CA 1
ATOM 607 C C . ALA A 1 71 ? 36.316 20.663 168.665 1.00 28.81 89 ALA A C 1
ATOM 608 O O . ALA A 1 71 ? 36.886 20.125 167.720 1.00 34.45 89 ALA A O 1
ATOM 610 N N . TYR A 1 72 ? 36.874 21.622 169.394 1.00 25.26 90 TYR A N 1
ATOM 611 C CA . TYR A 1 72 ? 38.216 22.117 169.114 1.00 29.72 90 TYR A CA 1
ATOM 612 C C . TYR A 1 72 ? 39.277 21.060 169.428 1.00 32.99 90 TYR A C 1
ATOM 613 O O . TYR A 1 72 ? 40.179 20.816 168.624 1.00 27.94 90 TYR A O 1
ATOM 622 N N . LEU A 1 73 ? 39.163 20.444 170.602 1.00 30.52 91 LEU A N 1
ATOM 623 C CA . LEU A 1 73 ? 40.094 19.402 171.027 1.00 33.12 91 LEU A CA 1
ATOM 624 C C . LEU A 1 73 ? 40.063 18.213 170.075 1.00 29.86 91 LEU A C 1
ATOM 625 O O . LEU A 1 73 ? 41.105 17.740 169.619 1.00 26.88 91 LEU A O 1
ATOM 638 N N . SER A 1 75 ? 38.934 18.029 166.973 1.00 24.68 93 SER A N 1
ATOM 639 C CA . SER A 1 75 ? 39.348 18.382 165.620 1.00 23.77 93 SER A CA 1
ATOM 640 C C . SER A 1 75 ? 40.862 18.355 165.470 1.00 24.76 93 SER A C 1
ATOM 641 O O . SER A 1 75 ? 41.385 17.890 164.458 1.00 26.18 93 SER A O 1
ATOM 644 N N . ILE A 1 76 ? 41.561 18.861 166.478 1.00 22.50 94 ILE A N 1
ATOM 645 C CA . ILE A 1 76 ? 43.017 18.848 166.471 1.00 26.18 94 ILE A CA 1
ATOM 646 C C . ILE A 1 76 ? 43.540 17.408 166.462 1.00 27.95 94 ILE A C 1
ATOM 647 O O . ILE A 1 76 ? 44.453 17.074 165.705 1.00 25.71 94 ILE A O 1
ATOM 652 N N . CYS A 1 77 ? 42.940 16.559 167.292 1.00 23.44 95 CYS A N 1
ATOM 653 C CA . CYS A 1 77 ? 43.335 15.156 167.386 1.00 24.99 95 CYS A CA 1
ATOM 654 C C . CYS A 1 77 ? 43.031 14.374 166.109 1.00 24.34 95 CYS A C 1
ATOM 655 O O . CYS A 1 77 ? 43.800 13.494 165.717 1.00 24.87 95 CYS A O 1
ATOM 658 N N . CYS A 1 78 ? 41.912 14.687 165.465 1.00 24.34 96 CYS A N 1
ATOM 659 C CA . CYS A 1 78 ? 41.565 14.040 164.203 1.00 24.31 96 CYS A CA 1
ATOM 660 C C . CYS A 1 78 ? 42.596 14.364 163.128 1.00 26.28 96 CYS A C 1
ATOM 661 O O . CYS A 1 78 ? 43.008 13.487 162.369 1.00 26.14 96 CYS A O 1
ATOM 672 N N . VAL A 1 80 ? 45.793 15.418 163.608 1.00 21.36 98 VAL A N 1
ATOM 673 C CA . VAL A 1 80 ? 47.070 14.808 163.969 1.00 22.61 98 VAL A CA 1
ATOM 674 C C . VAL A 1 80 ? 47.069 13.312 163.640 1.00 24.05 98 VAL A C 1
ATOM 675 O O . VAL A 1 80 ? 48.026 12.793 163.061 1.00 21.64 98 VAL A O 1
ATOM 679 N N . ASN A 1 81 ? 45.985 12.631 163.999 1.00 20.38 99 ASN A N 1
ATOM 680 C CA . ASN A 1 81 ? 45.845 11.204 163.726 1.00 26.43 99 ASN A CA 1
ATOM 681 C C . ASN A 1 81 ? 45.875 10.920 162.229 1.00 25.44 99 ASN A C 1
ATOM 682 O O . ASN A 1 81 ? 46.483 9.946 161.785 1.00 25.52 99 ASN A O 1
ATOM 687 N N . GLU A 1 82 ? 45.225 11.781 161.453 1.00 24.97 100 GLU A N 1
ATOM 688 C CA . GLU A 1 82 ? 45.176 11.610 160.007 1.00 22.71 100 GLU A CA 1
ATOM 689 C C . GLU A 1 82 ? 46.550 11.809 159.375 1.00 24.45 100 GLU A C 1
ATOM 690 O O . GLU A 1 82 ? 46.899 11.129 158.411 1.00 27.11 100 GLU A O 1
ATOM 696 N N . LYS A 1 83 ? 47.327 12.740 159.920 1.00 19.72 101 LYS A N 1
ATOM 697 C CA . LYS A 1 83 ? 48.683 12.973 159.441 1.00 22.89 101 LYS A CA 1
ATOM 698 C C . LYS A 1 83 ? 49.551 11.732 159.653 1.00 27.31 101 LYS A C 1
ATOM 699 O O . LYS A 1 83 ? 50.399 11.407 158.821 1.00 24.21 101 LYS A O 1
ATOM 705 N N . PHE A 1 84 ? 49.329 11.038 160.765 1.00 20.30 102 PHE A N 1
ATOM 706 C CA . PHE A 1 84 ? 50.030 9.788 161.031 1.00 24.43 102 PHE A CA 1
ATOM 707 C C . PHE A 1 84 ? 49.584 8.712 160.054 1.00 25.06 102 PHE A C 1
ATOM 708 O O . PHE A 1 84 ? 50.400 7.947 159.543 1.00 20.57 102 PHE A O 1
ATOM 716 N N . ARG A 1 85 ? 48.282 8.667 159.790 1.00 22.68 103 ARG A N 1
ATOM 717 C CA . ARG A 1 85 ? 47.727 7.701 158.857 1.00 23.65 103 ARG A CA 1
ATOM 718 C C . ARG A 1 85 ? 48.308 7.904 157.458 1.00 31.40 103 ARG A C 1
ATOM 719 O O . ARG A 1 85 ? 48.467 6.950 156.696 1.00 31.62 103 ARG A O 1
ATOM 727 N N . GLU A 1 86 ? 48.639 9.152 157.137 1.00 24.30 104 GLU A N 1
ATOM 728 C CA . GLU A 1 86 ? 49.153 9.505 155.818 1.00 29.34 104 GLU A CA 1
ATOM 729 C C . GLU A 1 86 ? 50.675 9.606 155.776 1.00 25.18 104 GLU A C 1
ATOM 730 O O . GLU A 1 86 ? 51.251 9.894 154.728 1.00 32.85 104 GLU A O 1
ATOM 736 N N . ASN A 1 87 ? 51.312 9.367 156.918 1.00 28.20 105 ASN A N 1
ATOM 737 C CA . ASN A 1 87 ? 52.768 9.437 157.049 1.00 29.27 105 ASN A CA 1
ATOM 738 C C . ASN A 1 87 ? 53.355 10.769 156.577 1.00 30.08 105 ASN A C 1
ATOM 739 O O . ASN A 1 87 ? 54.289 10.803 155.776 1.00 32.80 105 ASN A O 1
ATOM 744 N N . VAL A 1 88 ? 52.787 11.863 157.073 1.00 30.04 106 VAL A N 1
ATOM 745 C CA . VAL A 1 88 ? 53.342 13.197 156.869 1.00 29.04 106 VAL A CA 1
ATOM 746 C C . VAL A 1 88 ? 53.634 13.777 158.253 1.00 26.69 106 VAL A C 1
ATOM 747 O O . VAL A 1 88 ? 53.032 13.335 159.230 1.00 25.46 106 VAL A O 1
ATOM 751 N N . PRO A 1 89 ? 54.572 14.740 158.350 1.00 26.27 107 PRO A N 1
ATOM 752 C CA . PRO A 1 89 ? 54.921 15.343 159.645 1.00 25.22 107 PRO A CA 1
ATOM 753 C C . PRO A 1 89 ? 53.695 15.830 160.416 1.00 30.15 107 PRO A C 1
ATOM 754 O O . PRO A 1 89 ? 52.877 16.574 159.872 1.00 29.86 107 PRO A O 1
ATOM 758 N N . ALA A 1 90 ? 53.572 15.406 161.670 1.00 26.04 108 ALA A N 1
ATOM 759 C CA . ALA A 1 90 ? 52.343 15.619 162.424 1.00 29.29 108 ALA A CA 1
ATOM 760 C C . ALA A 1 90 ? 52.424 16.757 163.441 1.00 22.50 108 ALA A C 1
ATOM 761 O O . ALA A 1 90 ? 51.394 17.260 163.887 1.00 26.63 108 ALA A O 1
ATOM 763 N N . TRP A 1 91 ? 53.634 17.172 163.802 1.00 20.05 109 TRP A N 1
ATOM 764 C CA . TRP A 1 91 ? 53.796 18.046 164.966 1.00 25.62 109 TRP A CA 1
ATOM 765 C C . TRP A 1 91 ? 54.326 19.455 164.694 1.00 24.92 109 TRP A C 1
ATOM 766 O O . TRP A 1 91 ? 54.520 20.222 165.636 1.00 27.61 109 TRP A O 1
ATOM 777 N N . GLU A 1 92 ? 54.557 19.801 163.431 1.00 26.25 110 GLU A N 1
ATOM 778 C CA . GLU A 1 92 ? 55.279 21.034 163.101 1.00 27.60 110 GLU A CA 1
ATOM 779 C C . GLU A 1 92 ? 54.595 22.318 163.580 1.00 24.00 110 GLU A C 1
ATOM 780 O O . GLU A 1 92 ? 55.269 23.242 164.036 1.00 27.32 110 GLU A O 1
ATOM 786 N N . ILE A 1 93 ? 53.271 22.383 163.492 1.00 22.45 111 ILE A N 1
ATOM 787 C CA . ILE A 1 93 ? 52.569 23.608 163.876 1.00 29.42 111 ILE A CA 1
ATOM 788 C C . ILE A 1 93 ? 52.621 23.818 165.391 1.00 33.30 111 ILE A C 1
ATOM 789 O O . ILE A 1 93 ? 52.646 24.958 165.863 1.00 32.32 111 ILE A O 1
ATOM 794 N N . PHE A 1 94 ? 52.662 22.722 166.148 1.00 28.90 112 PHE A N 1
ATOM 795 C CA . PHE A 1 94 ? 52.750 22.807 167.599 1.00 26.66 112 PHE A CA 1
ATOM 796 C C . PHE A 1 94 ? 54.140 23.290 167.989 1.00 33.24 112 PHE A C 1
ATOM 797 O O . PHE A 1 94 ? 54.297 24.086 168.913 1.00 31.28 112 PHE A O 1
ATOM 805 N N . LYS A 1 95 ? 55.145 22.815 167.262 1.00 30.98 113 LYS A N 1
ATOM 806 C CA . LYS A 1 95 ? 56.520 23.242 167.482 1.00 32.66 113 LYS A CA 1
ATOM 807 C C . LYS A 1 95 ? 56.697 24.722 167.143 1.00 39.05 113 LYS A C 1
ATOM 808 O O . LYS A 1 95 ? 57.519 25.413 167.749 1.00 40.42 113 LYS A O 1
ATOM 814 N N . LYS A 1 96 ? 55.915 25.206 166.182 1.00 39.39 114 LYS A N 1
ATOM 815 C CA . LYS A 1 96 ? 55.991 26.603 165.769 1.00 41.72 114 LYS A CA 1
ATOM 816 C C . LYS A 1 96 ? 55.410 27.531 166.834 1.00 42.45 114 LYS A C 1
ATOM 817 O O . LYS A 1 96 ? 55.999 28.564 167.154 1.00 44.55 114 LYS A O 1
ATOM 823 N N . LYS A 1 97 ? 54.254 27.163 167.378 1.00 40.08 115 LYS A N 1
ATOM 824 C CA . LYS A 1 97 ? 53.628 27.945 168.440 1.00 32.26 115 LYS A CA 1
ATOM 825 C C . LYS A 1 97 ? 53.274 27.060 169.637 1.00 36.42 115 LYS A C 1
ATOM 826 O O . LYS A 1 97 ? 52.122 26.654 169.796 1.00 34.67 115 LYS A O 1
ATOM 832 N N . PRO A 1 98 ? 54.272 26.765 170.487 1.00 32.67 116 PRO A N 1
ATOM 833 C CA . PRO A 1 98 ? 54.160 25.803 171.593 1.00 36.45 116 PRO A CA 1
ATOM 834 C C . PRO A 1 98 ? 53.412 26.305 172.827 1.00 40.10 116 PRO A C 1
ATOM 835 O O . PRO A 1 98 ? 53.146 25.511 173.730 1.00 41.26 116 PRO A O 1
ATOM 839 N N . ASP A 1 99 ? 53.074 27.590 172.855 1.00 39.55 117 ASP A N 1
ATOM 840 C CA . ASP A 1 99 ? 52.571 28.246 174.063 1.00 41.34 117 ASP A CA 1
ATOM 841 C C . ASP A 1 99 ? 51.366 27.568 174.721 1.00 38.77 117 ASP A C 1
ATOM 842 O O . ASP A 1 99 ? 51.351 27.373 175.936 1.00 33.48 117 ASP A O 1
ATOM 847 N N . HIS A 1 100 ? 50.363 27.210 173.926 1.00 36.85 118 HIS A N 1
ATOM 848 C CA . HIS A 1 100 ? 49.114 26.689 174.477 1.00 33.00 118 HIS A CA 1
ATOM 849 C C . HIS A 1 100 ? 49.017 25.163 174.451 1.00 35.64 118 HIS A C 1
ATOM 850 O O . HIS A 1 100 ? 47.972 24.598 174.782 1.00 34.43 118 HIS A O 1
ATOM 857 N N . PHE A 1 101 ? 50.099 24.497 174.063 1.00 30.61 119 PHE A N 1
ATOM 858 C CA . PHE A 1 101 ? 50.102 23.038 174.014 1.00 29.68 119 PHE A CA 1
ATOM 859 C C . PHE A 1 101 ? 49.973 22.360 175.391 1.00 31.70 119 PHE A C 1
ATOM 860 O O . PHE A 1 101 ? 49.301 21.334 175.494 1.00 28.64 119 PHE A O 1
ATOM 868 N N . PRO A 1 102 ? 50.619 22.906 176.446 1.00 35.26 120 PRO A N 1
ATOM 869 C CA . PRO A 1 102 ? 50.417 22.252 177.747 1.00 31.58 120 PRO A CA 1
ATOM 870 C C . PRO A 1 102 ? 48.963 22.271 178.210 1.00 27.95 120 PRO A C 1
ATOM 871 O O . PRO A 1 102 ? 48.485 21.271 178.748 1.00 32.85 120 PRO A O 1
ATOM 875 N N . PHE A 1 103 ? 48.273 23.387 177.993 1.00 28.45 121 PHE A N 1
ATOM 876 C CA . PHE A 1 103 ? 46.857 23.492 178.335 1.00 28.69 121 PHE A CA 1
ATOM 877 C C . PHE A 1 103 ? 46.046 22.496 177.515 1.00 29.66 121 PHE A C 1
ATOM 878 O O . PHE A 1 103 ? 45.188 21.789 178.045 1.00 33.01 121 PHE A O 1
ATOM 886 N N . PHE A 1 104 ? 46.322 22.459 176.216 1.00 29.44 122 PHE A N 1
ATOM 887 C CA . PHE A 1 104 ? 45.646 21.552 175.296 1.00 25.59 122 PHE A CA 1
ATOM 888 C C . PHE A 1 104 ? 45.849 20.097 175.706 1.00 26.06 122 PHE A C 1
ATOM 889 O O . PHE A 1 104 ? 44.899 19.316 175.737 1.00 25.02 122 PHE A O 1
ATOM 897 N N . PHE A 1 105 ? 47.091 19.747 176.031 1.00 27.29 123 PHE A N 1
ATOM 898 C CA . PHE A 1 105 ? 47.439 18.372 176.368 1.00 27.65 123 PHE A CA 1
ATOM 899 C C . PHE A 1 105 ? 46.724 17.903 177.632 1.00 29.85 123 PHE A C 1
ATOM 900 O O . PHE A 1 105 ? 46.178 16.798 177.669 1.00 28.79 123 PHE A O 1
ATOM 908 N N . LYS A 1 106 ? 46.723 18.750 178.658 1.00 27.19 124 LYS A N 1
ATOM 909 C CA . LYS A 1 106 ? 46.063 18.428 179.920 1.00 26.03 124 LYS A CA 1
ATOM 910 C C . LYS A 1 106 ? 44.575 18.158 179.722 1.00 27.32 124 LYS A C 1
ATOM 911 O O . LYS A 1 106 ? 43.994 17.308 180.395 1.00 28.08 124 LYS A O 1
ATOM 917 N N . HIS A 1 107 ? 43.962 18.875 178.788 1.00 28.92 125 HIS A N 1
ATOM 918 C CA . HIS A 1 107 ? 42.532 18.726 178.555 1.00 30.05 125 HIS A CA 1
ATOM 919 C C . HIS A 1 107 ? 42.220 17.543 177.647 1.00 31.95 125 HIS A C 1
ATOM 920 O O . HIS A 1 107 ? 41.089 17.057 177.616 1.00 30.91 125 HIS A O 1
ATOM 927 N N . ILE A 1 108 ? 43.223 17.074 176.914 1.00 30.34 126 ILE A N 1
ATOM 928 C CA . ILE A 1 108 ? 43.091 15.813 176.199 1.00 29.40 126 ILE A CA 1
ATOM 929 C C . ILE A 1 108 ? 43.027 14.692 177.231 1.00 27.83 126 ILE A C 1
ATOM 930 O O . ILE A 1 108 ? 42.240 13.753 177.101 1.00 26.03 126 ILE A O 1
ATOM 935 N N . LEU A 1 109 ? 43.849 14.816 178.270 1.00 24.01 127 LEU A N 1
ATOM 936 C CA . LEU A 1 109 ? 43.874 13.843 179.355 1.00 24.80 127 LEU A CA 1
ATOM 937 C C . LEU A 1 109 ? 42.526 13.771 180.064 1.00 31.95 127 LEU A C 1
ATOM 938 O O . LEU A 1 109 ? 41.999 12.681 180.301 1.00 31.53 127 LEU A O 1
ATOM 943 N N . LYS A 1 110 ? 41.974 14.935 180.400 1.00 33.40 128 LYS A N 1
ATOM 944 C CA . LYS A 1 110 ? 40.665 15.017 181.042 1.00 28.67 128 LYS A CA 1
ATOM 945 C C . LYS A 1 110 ? 39.591 14.364 180.181 1.00 28.10 128 LYS A C 1
ATOM 946 O O . LYS A 1 110 ? 38.752 13.610 180.676 1.00 33.78 128 LYS A O 1
ATOM 952 N N . ALA A 1 111 ? 39.630 14.659 178.888 1.00 24.91 129 ALA A N 1
ATOM 953 C CA . ALA A 1 111 ? 38.658 14.125 177.944 1.00 30.76 129 ALA A CA 1
ATOM 954 C C . ALA A 1 111 ? 38.763 12.607 177.827 1.00 29.29 129 ALA A C 1
ATOM 955 O O . ALA A 1 111 ? 37.755 11.915 177.702 1.00 26.73 129 ALA A O 1
ATOM 957 N N . ALA A 1 112 ? 39.990 12.097 177.872 1.00 27.22 130 ALA A N 1
ATOM 958 C CA . ALA A 1 112 ? 40.234 10.665 177.737 1.00 31.31 130 ALA A CA 1
ATOM 959 C C . ALA A 1 112 ? 39.683 9.898 178.934 1.00 33.26 130 ALA A C 1
ATOM 960 O O . ALA A 1 112 ? 39.286 8.741 178.811 1.00 32.48 130 ALA A O 1
ATOM 962 N N . LEU A 1 113 ? 39.658 10.554 180.090 1.00 31.63 131 LEU A N 1
ATOM 963 C CA . LEU A 1 113 ? 39.183 9.931 181.321 1.00 29.46 131 LEU A CA 1
ATOM 964 C C . LEU A 1 113 ? 37.713 10.220 181.595 1.00 34.18 131 LEU A C 1
ATOM 965 O O . LEU A 1 113 ? 37.148 9.700 182.558 1.00 35.77 131 LEU A O 1
ATOM 970 N N . ALA A 1 114 ? 37.108 11.057 180.755 1.00 38.43 132 ALA A N 1
ATOM 971 C CA . ALA A 1 114 ? 35.706 11.433 180.905 1.00 36.10 132 ALA A CA 1
ATOM 972 C C . ALA A 1 114 ? 34.823 10.198 181.017 1.00 41.12 132 ALA A C 1
ATOM 973 O O . ALA A 1 114 ? 35.115 9.163 180.413 1.00 41.82 132 ALA A O 1
ATOM 975 N N . GLU A 1 115 ? 33.757 10.313 181.805 1.00 43.85 133 GLU A N 1
ATOM 976 C CA . GLU A 1 115 ? 32.855 9.196 182.066 1.00 44.09 133 GLU A CA 1
ATOM 977 C C . GLU A 1 115 ? 32.367 8.567 180.770 0.00 43.32 133 GLU A C 1
ATOM 978 O O . GLU A 1 115 ? 31.982 9.271 179.836 0.00 42.35 133 GLU A O 1
ATOM 984 N N . THR A 1 116 ? 32.406 7.240 180.721 1.00 43.78 134 THR A N 1
ATOM 985 C CA . THR A 1 116 ? 32.011 6.490 179.534 1.00 44.11 134 THR A CA 1
ATOM 986 C C . THR A 1 116 ? 30.585 6.843 179.123 1.00 42.33 134 THR A C 1
ATOM 987 O O . THR A 1 116 ? 29.688 6.895 179.966 1.00 49.73 134 THR A O 1
ATOM 991 N N . ASP A 1 117 ? 30.408 7.113 177.830 1.00 47.20 135 ASP A N 1
ATOM 992 C CA . ASP A 1 117 ? 29.125 7.504 177.238 1.00 50.56 135 ASP A CA 1
ATOM 993 C C . ASP A 1 117 ? 28.636 8.868 177.726 1.00 44.10 135 ASP A C 1
ATOM 994 O O . ASP A 1 117 ? 27.483 9.233 177.502 1.00 45.52 135 ASP A O 1
ATOM 999 N N . GLY A 1 118 ? 29.515 9.620 178.382 1.00 42.70 136 GLY A N 1
ATOM 1000 C CA . GLY A 1 118 ? 29.169 10.942 178.876 1.00 42.40 136 GLY A CA 1
ATOM 1001 C C . GLY A 1 118 ? 29.260 12.009 177.800 1.00 40.44 136 GLY A C 1
ATOM 1002 O O . GLY A 1 118 ? 28.646 11.882 176.739 1.00 37.27 136 GLY A O 1
ATOM 1003 N N . GLU A 1 119 ? 30.025 13.063 178.075 1.00 33.47 137 GLU A N 1
ATOM 1004 C CA . GLU A 1 119 ? 30.218 14.146 177.114 1.00 35.55 137 GLU A CA 1
ATOM 1005 C C . GLU A 1 119 ? 30.870 13.631 175.833 1.00 40.88 137 GLU A C 1
ATOM 1006 O O . GLU A 1 119 ? 30.512 14.045 174.729 1.00 38.22 137 GLU A O 1
ATOM 1012 N N . PHE A 1 120 ? 31.826 12.721 175.990 1.00 39.48 138 PHE A N 1
ATOM 1013 C CA . PHE A 1 120 ? 32.524 12.137 174.851 1.00 32.39 138 PHE A CA 1
ATOM 1014 C C . PHE A 1 120 ? 32.019 10.731 174.555 1.00 30.74 138 PHE A C 1
ATOM 1015 O O . PHE A 1 120 ? 31.897 9.904 175.458 1.00 34.63 138 PHE A O 1
ATOM 1023 N N . SER A 1 121 ? 31.727 10.462 173.288 1.00 29.38 139 SER A N 1
ATOM 1024 C CA . SER A 1 121 ? 31.326 9.124 172.879 1.00 35.18 139 SER A CA 1
ATOM 1025 C C . SER A 1 121 ? 32.528 8.188 172.943 1.00 35.54 139 SER A C 1
ATOM 1026 O O . SER A 1 121 ? 33.675 8.635 172.991 1.00 32.86 139 SER A O 1
ATOM 1029 N N . LEU A 1 122 ? 32.261 6.889 172.934 1.00 31.84 140 LEU A N 1
ATOM 1030 C CA . LEU A 1 122 ? 33.325 5.903 173.030 1.00 37.40 140 LEU A CA 1
ATOM 1031 C C . LEU A 1 122 ? 34.260 5.973 171.818 1.00 29.07 140 LEU A C 1
ATOM 1032 O O . LEU A 1 122 ? 35.468 5.774 171.946 1.00 29.43 140 LEU A O 1
ATOM 1037 N N . HIS A 1 123 ? 33.704 6.268 170.648 1.00 27.96 141 HIS A N 1
ATOM 1038 C CA . HIS A 1 123 ? 34.527 6.444 169.459 1.00 28.01 141 HIS A CA 1
ATOM 1039 C C . HIS A 1 123 ? 35.448 7.645 169.615 1.00 33.03 141 HIS A C 1
ATOM 1040 O O . HIS A 1 123 ? 36.630 7.589 169.267 1.00 34.00 141 HIS A O 1
ATOM 1047 N N . GLU A 1 124 ? 34.895 8.733 170.137 1.00 27.71 142 GLU A N 1
ATOM 1048 C CA . GLU A 1 124 ? 35.664 9.949 170.353 1.00 29.51 142 GLU A CA 1
ATOM 1049 C C . GLU A 1 124 ? 36.806 9.700 171.325 1.00 23.98 142 GLU A C 1
ATOM 1050 O O . GLU A 1 124 ? 37.885 10.270 171.185 1.00 26.88 142 GLU A O 1
ATOM 1056 N N . GLN A 1 125 ? 36.568 8.835 172.302 1.00 25.12 143 GLN A N 1
ATOM 1057 C CA . GLN A 1 125 ? 37.594 8.501 173.281 1.00 30.30 143 GLN A CA 1
ATOM 1058 C C . GLN A 1 125 ? 38.573 7.463 172.731 1.00 23.95 143 GLN A C 1
ATOM 1059 O O . GLN A 1 125 ? 39.672 7.295 173.261 1.00 25.41 143 GLN A O 1
ATOM 1065 N N . THR A 1 126 ? 38.172 6.775 171.666 1.00 21.17 144 THR A N 1
ATOM 1066 C CA . THR A 1 126 ? 39.078 5.881 170.953 1.00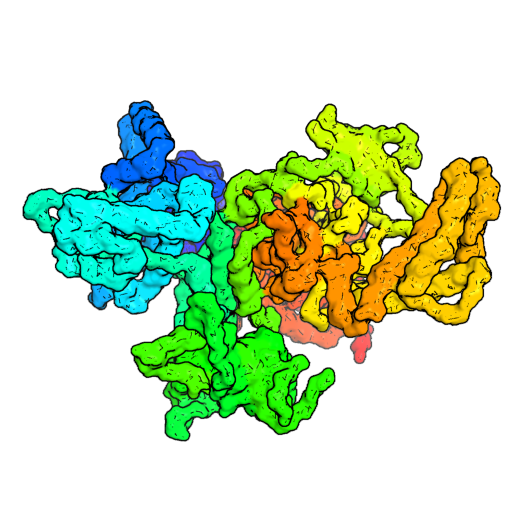 25.72 144 THR A CA 1
ATOM 1067 C C . THR A 1 126 ? 40.058 6.728 170.148 1.00 27.14 144 THR A C 1
ATOM 1068 O O . THR A 1 126 ? 41.261 6.458 170.123 1.00 24.09 144 THR A O 1
ATOM 1072 N N . VAL A 1 127 ? 39.525 7.762 169.501 1.00 27.05 145 VAL A N 1
ATOM 1073 C CA . VAL A 1 127 ? 40.328 8.743 168.781 1.00 19.74 145 VAL A CA 1
ATOM 1074 C C . VAL A 1 127 ? 41.370 9.362 169.706 1.00 20.84 145 VAL A C 1
ATOM 1075 O O . VAL A 1 127 ? 42.520 9.577 169.317 1.00 23.03 145 VAL A O 1
ATOM 1079 N N . LEU A 1 128 ? 40.964 9.628 170.943 1.00 22.67 146 LEU A N 1
ATOM 1080 C CA . LEU A 1 128 ? 41.865 10.190 171.942 1.00 24.89 146 LEU A CA 1
ATOM 1081 C C . LEU A 1 128 ? 42.921 9.178 172.390 1.00 23.36 146 LEU A C 1
ATOM 1082 O O . LEU A 1 128 ? 44.070 9.544 172.632 1.00 22.44 146 LEU A O 1
ATOM 1087 N N . LEU A 1 129 ? 42.524 7.913 172.509 1.00 21.86 147 LEU A N 1
ATOM 1088 C CA . LEU A 1 129 ? 43.473 6.840 172.805 1.00 27.56 147 LEU A CA 1
ATOM 1089 C C . LEU A 1 129 ? 44.569 6.796 171.747 1.00 23.65 147 LEU A C 1
ATOM 1090 O O . LEU A 1 129 ? 45.759 6.806 172.066 1.00 26.68 147 LEU A O 1
ATOM 1095 N N . LEU A 1 130 ? 44.153 6.755 170.486 1.00 19.32 148 LEU A N 1
ATOM 1096 C CA . LEU A 1 130 ? 45.087 6.726 169.372 1.00 21.19 148 LEU A CA 1
ATOM 1097 C C . LEU A 1 130 ? 45.990 7.958 169.366 1.00 20.96 148 LEU A C 1
ATOM 1098 O O . LEU A 1 130 ? 47.195 7.848 169.141 1.00 22.27 148 LEU A O 1
ATOM 1103 N N . PHE A 1 131 ? 45.409 9.127 169.620 1.00 22.98 149 PHE A N 1
ATOM 1104 C CA . PHE A 1 131 ? 46.192 10.355 169.662 1.00 18.77 149 PHE A CA 1
ATOM 1105 C C . PHE A 1 131 ? 47.258 10.280 170.748 1.00 17.86 149 PHE A C 1
ATOM 1106 O O . PHE A 1 131 ? 48.418 10.631 170.522 1.00 20.68 149 PHE A O 1
ATOM 1114 N N . LEU A 1 132 ? 46.861 9.816 171.926 1.00 18.84 150 LEU A N 1
ATOM 1115 C CA . LEU A 1 132 ? 47.792 9.687 173.037 1.00 19.81 150 LEU A CA 1
ATOM 1116 C C . LEU A 1 132 ? 48.847 8.628 172.731 1.00 20.96 150 LEU A C 1
ATOM 1117 O O . LEU A 1 132 ? 49.993 8.748 173.157 1.00 20.21 150 LEU A O 1
ATOM 1122 N N . ASP A 1 133 ? 48.464 7.603 171.976 1.00 20.55 151 ASP A N 1
ATOM 1123 C CA . ASP A 1 133 ? 49.422 6.593 171.536 1.00 20.43 151 ASP A CA 1
ATOM 1124 C C . ASP A 1 133 ? 50.507 7.241 170.686 1.00 18.97 151 ASP A C 1
ATOM 1125 O O . ASP A 1 133 ? 51.695 6.972 170.863 1.00 22.93 151 ASP A O 1
ATOM 1130 N N . HIS A 1 134 ? 50.090 8.112 169.774 1.00 20.03 152 HIS A N 1
ATOM 1131 C CA . HIS A 1 134 ? 51.030 8.851 168.940 1.00 18.28 152 HIS A CA 1
ATOM 1132 C C . HIS A 1 134 ? 51.963 9.722 169.777 1.00 20.31 152 HIS A C 1
ATOM 1133 O O . HIS A 1 134 ? 53.143 9.856 169.462 1.00 25.82 152 HIS A O 1
ATOM 1140 N N . CYS A 1 135 ? 51.429 10.310 170.844 1.00 20.99 153 CYS A N 1
ATOM 1141 C CA . CYS A 1 135 ? 52.227 11.139 171.742 1.00 23.80 153 CYS A CA 1
ATOM 1142 C C . CYS A 1 135 ? 53.317 10.329 172.436 1.00 23.53 153 CYS A C 1
ATOM 1143 O O . CYS A 1 135 ? 54.492 10.699 172.405 1.00 23.44 153 CYS A O 1
ATOM 1146 N N . PHE A 1 136 ? 52.920 9.226 173.064 1.00 20.75 154 PHE A N 1
ATOM 1147 C CA . PHE A 1 136 ? 53.867 8.357 173.753 1.00 19.71 154 PHE A CA 1
ATOM 1148 C C . PHE A 1 136 ? 54.897 7.798 172.771 1.00 24.64 154 PHE A C 1
ATOM 1149 O O . PHE A 1 136 ? 56.050 7.568 173.134 1.00 23.84 154 PHE A O 1
ATOM 1157 N N . ASN A 1 137 ? 54.478 7.598 171.524 1.00 25.70 155 ASN A N 1
ATOM 1158 C CA . ASN A 1 137 ? 55.383 7.140 170.474 1.00 26.18 155 ASN A CA 1
ATOM 1159 C C . ASN A 1 137 ? 56.231 8.266 169.882 1.00 24.72 155 ASN A C 1
ATOM 1160 O O . ASN A 1 137 ? 56.979 8.042 168.932 1.00 25.31 155 ASN A O 1
ATOM 1165 N N . SER A 1 138 ? 56.117 9.470 170.440 1.00 22.39 156 SER A N 1
ATOM 1166 C CA . SER A 1 138 ? 56.801 10.636 169.878 1.00 27.91 156 SER A CA 1
ATOM 1167 C C . SER A 1 138 ? 57.584 11.448 170.908 1.00 27.54 156 SER A C 1
ATOM 1168 O O . SER A 1 138 ? 57.653 12.675 170.811 1.00 28.60 156 SER A O 1
ATOM 1171 N N . LEU A 1 139 ? 58.192 10.775 171.878 1.00 30.86 157 LEU A N 1
ATOM 1172 C CA . LEU A 1 139 ? 58.884 11.473 172.961 1.00 32.68 157 LEU A CA 1
ATOM 1173 C C . LEU A 1 139 ? 60.166 12.164 172.502 1.00 33.98 157 LEU A C 1
ATOM 1174 O O . LEU A 1 139 ? 60.800 12.875 173.279 1.00 40.19 157 LEU A O 1
ATOM 1179 N N . GLU A 1 140 ? 60.546 11.955 171.244 1.00 33.16 158 GLU A N 1
ATOM 1180 C CA . GLU A 1 140 ? 61.704 12.638 170.672 1.00 32.73 158 GLU A CA 1
ATOM 1181 C C . GLU A 1 140 ? 61.408 14.116 170.446 1.00 32.79 158 GLU A C 1
ATOM 1182 O O . GLU A 1 140 ? 62.322 14.930 170.319 1.00 35.40 158 GLU A O 1
ATOM 1188 N N . VAL A 1 141 ? 60.124 14.450 170.379 1.00 28.94 159 VAL A N 1
ATOM 1189 C CA . VAL A 1 141 ? 59.696 15.836 170.275 1.00 30.67 159 VAL A CA 1
ATOM 1190 C C . VAL A 1 141 ? 59.658 16.460 171.668 1.00 34.01 159 VAL A C 1
ATOM 1191 O O . VAL A 1 141 ? 58.853 16.058 172.513 1.00 27.54 159 VAL A O 1
ATOM 1195 N N . ASP A 1 142 ? 60.541 17.430 171.901 1.00 32.59 160 ASP A N 1
ATOM 1196 C CA . ASP A 1 142 ? 60.696 18.050 173.217 1.00 29.48 160 ASP A CA 1
ATOM 1197 C C . ASP A 1 142 ? 59.375 18.567 173.768 1.00 30.78 160 ASP A C 1
ATOM 1198 O O . ASP A 1 142 ? 59.076 18.399 174.949 1.00 32.06 160 ASP A O 1
ATOM 1203 N N . LEU A 1 143 ? 58.587 19.190 172.899 1.00 31.13 161 LEU A N 1
ATOM 1204 C CA . LEU A 1 143 ? 57.305 19.759 173.291 1.00 34.55 161 LEU A CA 1
ATOM 1205 C C . LEU A 1 143 ? 56.354 18.696 173.836 1.00 32.28 161 LEU A C 1
ATOM 1206 O O . LEU A 1 143 ? 55.606 18.944 174.778 1.00 32.16 161 LEU A O 1
ATOM 1211 N N . ILE A 1 144 ? 56.390 17.510 173.242 1.00 28.99 162 ILE A N 1
ATOM 1212 C CA . ILE A 1 144 ? 55.544 16.415 173.693 1.00 31.58 162 ILE A CA 1
ATOM 1213 C C . ILE A 1 144 ? 56.122 15.757 174.941 1.00 30.16 162 ILE A C 1
ATOM 1214 O O . ILE A 1 144 ? 55.398 15.472 175.896 1.00 28.88 162 ILE A O 1
ATOM 1219 N N . ARG A 1 145 ? 57.432 15.531 174.927 1.00 26.21 163 ARG A N 1
ATOM 1220 C CA . ARG A 1 145 ? 58.113 14.886 176.042 1.00 30.95 163 ARG A CA 1
ATOM 1221 C C . ARG A 1 145 ? 57.919 15.657 177.344 1.00 39.96 163 ARG A C 1
ATOM 1222 O O . ARG A 1 145 ? 57.692 15.060 178.393 1.00 36.03 163 ARG A O 1
ATOM 1230 N N . SER A 1 146 ? 57.989 16.982 177.267 1.00 35.99 164 SER A N 1
ATOM 1231 C CA . SER A 1 146 ? 57.866 17.821 178.456 1.00 40.93 164 SER A CA 1
ATOM 1232 C C . SER A 1 146 ? 56.477 17.731 179.092 1.00 35.92 164 SER A C 1
ATOM 1233 O O . SER A 1 146 ? 56.297 18.092 180.254 1.00 45.35 164 SER A O 1
ATOM 1236 N N . GLN A 1 147 ? 55.498 17.251 178.331 1.00 29.77 165 GLN A N 1
ATOM 1237 C CA . GLN A 1 147 ? 54.156 17.050 178.868 1.00 37.36 165 GLN A CA 1
ATOM 1238 C C . GLN A 1 147 ? 53.972 15.624 179.390 1.00 41.01 165 GLN A C 1
ATOM 1239 O O . GLN A 1 147 ? 53.260 15.398 180.367 1.00 40.49 165 GLN A O 1
ATOM 1245 N N . VAL A 1 148 ? 54.620 14.669 178.729 1.00 37.78 166 VAL A N 1
ATOM 1246 C CA . VAL A 1 148 ? 54.414 13.249 179.007 1.00 41.00 166 VAL A CA 1
ATOM 1247 C C . VAL A 1 148 ? 55.251 12.769 180.199 1.00 39.46 166 VAL A C 1
ATOM 1248 O O . VAL A 1 148 ? 54.867 11.821 180.888 1.00 40.24 166 VAL A O 1
ATOM 1252 N N . GLN A 1 149 ? 56.370 13.446 180.451 1.00 42.60 167 GLN A N 1
ATOM 1253 C CA . GLN A 1 149 ? 57.270 13.112 181.559 1.00 44.47 167 GLN A CA 1
ATOM 1254 C C . GLN A 1 149 ? 56.546 12.820 182.869 1.00 46.18 167 GLN A C 1
ATOM 1255 O O . GLN A 1 149 ? 56.808 11.813 183.528 1.00 40.11 167 GLN A O 1
ATOM 1261 N N . GLN A 1 150 ? 55.628 13.707 183.233 1.00 38.84 168 GLN A N 1
ATOM 1262 C CA . GLN A 1 150 ? 54.916 13.616 184.501 1.00 40.61 168 GLN A CA 1
ATOM 1263 C C . GLN A 1 150 ? 53.941 12.442 184.558 1.00 39.98 168 GLN A C 1
ATOM 1264 O O . GLN A 1 150 ? 53.491 12.053 185.635 1.00 43.67 168 GLN A O 1
ATOM 1270 N N . LEU A 1 151 ? 53.611 11.883 183.399 1.00 41.43 169 LEU A N 1
ATOM 1271 C CA . LEU A 1 151 ? 52.667 10.775 183.338 1.00 34.81 169 LEU A CA 1
ATOM 1272 C C . LEU A 1 151 ? 53.350 9.429 183.554 1.00 31.62 169 LEU A C 1
ATOM 1273 O O . LEU A 1 151 ? 52.690 8.438 183.857 1.00 33.14 169 LEU A O 1
ATOM 1278 N N . ILE A 1 152 ? 54.670 9.393 183.393 1.00 25.30 170 ILE A N 1
ATOM 1279 C CA . ILE A 1 152 ? 55.386 8.122 183.316 1.00 28.77 170 ILE A CA 1
ATOM 1280 C C . ILE A 1 152 ? 56.641 8.042 184.183 1.00 30.02 170 ILE A C 1
ATOM 1281 O O . ILE A 1 152 ? 57.399 7.077 184.088 1.00 29.89 170 ILE A O 1
ATOM 1286 N N . SER A 1 153 ? 56.875 9.048 185.015 1.00 25.74 171 SER A N 1
ATOM 1287 C CA . SER A 1 153 ? 58.040 9.026 185.891 1.00 27.20 171 SER A CA 1
ATOM 1288 C C . SER A 1 153 ? 57.730 8.316 187.206 1.00 23.78 171 SER A C 1
ATOM 1289 O O . SER A 1 153 ? 56.595 7.904 187.437 1.00 24.12 171 SER A O 1
ATOM 1292 N N . LEU A 1 154 ? 58.743 8.180 188.059 1.00 23.11 172 LEU A N 1
ATOM 1293 C CA . LEU A 1 154 ? 58.585 7.549 189.374 1.00 24.84 172 LEU A CA 1
ATOM 1294 C C . LEU A 1 154 ? 57.374 8.027 190.202 1.00 27.32 172 LEU A C 1
ATOM 1295 O O . LEU A 1 154 ? 56.723 7.202 190.839 1.00 28.35 172 LEU A O 1
ATOM 1300 N N . PRO A 1 155 ? 57.066 9.345 190.206 1.00 23.57 173 PRO A N 1
ATOM 1301 C CA . PRO A 1 155 ? 55.887 9.774 190.974 1.00 28.04 173 PRO A CA 1
ATOM 1302 C C . PRO A 1 155 ? 54.562 9.125 190.557 1.00 28.24 173 PRO A C 1
ATOM 1303 O O . PRO A 1 155 ? 53.605 9.173 191.330 1.00 26.98 173 PRO A O 1
ATOM 1315 N N . TRP A 1 157 ? 53.920 6.251 190.638 1.00 22.10 175 TRP A N 1
ATOM 1316 C CA . TRP A 1 157 ? 53.754 5.128 191.548 1.00 28.64 175 TRP A CA 1
ATOM 1317 C C . TRP A 1 157 ? 52.826 5.424 192.724 1.00 30.46 175 TRP A C 1
ATOM 1318 O O . TRP A 1 157 ? 52.522 4.531 193.513 1.00 29.63 175 TRP A O 1
ATOM 1337 N N . GLY A 1 159 ? 49.971 5.863 192.216 1.00 31.25 177 GLY A N 1
ATOM 1338 C CA . GLY A 1 159 ? 48.799 5.158 191.731 1.00 27.54 177 GLY A CA 1
ATOM 1339 C C . GLY A 1 159 ? 48.803 3.696 192.147 1.00 25.00 177 GLY A C 1
ATOM 1340 O O . GLY A 1 159 ? 47.814 2.988 191.961 1.00 28.63 177 GLY A O 1
ATOM 1341 N N . LEU A 1 160 ? 49.921 3.241 192.706 1.00 25.07 178 LEU A N 1
ATOM 1342 C CA . LEU A 1 160 ? 50.036 1.868 193.191 1.00 29.18 178 LEU A CA 1
ATOM 1343 C C . LEU A 1 160 ? 49.236 1.659 194.471 1.00 33.12 178 LEU A C 1
ATOM 1344 O O . LEU A 1 160 ? 49.032 2.597 195.244 1.00 35.80 178 LEU A O 1
ATOM 1349 N N . GLN A 1 161 ? 48.782 0.429 194.690 1.00 29.18 179 GLN A N 1
ATOM 1350 C CA . GLN A 1 161 ? 48.287 0.035 196.002 1.00 30.54 179 GLN A CA 1
ATOM 1351 C C . GLN A 1 161 ? 49.395 0.297 197.015 1.00 32.44 179 GLN A C 1
ATOM 1352 O O . GLN A 1 161 ? 50.570 0.056 196.728 1.00 27.82 179 GLN A O 1
ATOM 1358 N N . LEU A 1 162 ? 49.020 0.800 198.187 1.00 31.83 180 LEU A N 1
ATOM 1359 C CA . LEU A 1 162 ? 49.993 1.237 199.183 1.00 30.68 180 LEU A CA 1
ATOM 1360 C C . LEU A 1 162 ? 50.948 0.120 199.589 1.00 26.04 180 LEU A C 1
ATOM 1361 O O . LEU A 1 162 ? 52.142 0.356 199.779 1.00 26.10 180 LEU A O 1
ATOM 1366 N N . ALA A 1 163 ? 50.428 -1.097 199.700 1.00 23.96 181 ALA A N 1
ATOM 1367 C CA . ALA A 1 163 ? 51.254 -2.239 200.080 1.00 29.31 181 ALA A CA 1
ATOM 1368 C C . ALA A 1 163 ? 52.256 -2.604 198.982 1.00 27.52 181 ALA A C 1
ATOM 1369 O O . ALA A 1 163 ? 53.382 -3.015 199.270 1.00 23.44 181 ALA A O 1
ATOM 1371 N N . ARG A 1 164 ? 51.848 -2.453 197.727 1.00 24.16 182 ARG A N 1
ATOM 1372 C CA . ARG A 1 164 ? 52.727 -2.765 196.603 1.00 24.20 182 ARG A CA 1
ATOM 1373 C C . ARG A 1 164 ? 53.856 -1.744 196.501 1.00 23.26 182 ARG A C 1
ATOM 1374 O O . ARG A 1 164 ? 54.996 -2.098 196.195 1.00 22.74 182 ARG A O 1
ATOM 1382 N N . LEU A 1 165 ? 53.537 -0.480 196.768 1.00 25.99 183 LEU A N 1
ATOM 1383 C CA . LEU A 1 165 ? 54.547 0.575 196.773 1.00 22.02 183 LEU A CA 1
ATOM 1384 C C . LEU A 1 165 ? 55.636 0.269 197.790 1.00 26.13 183 LEU A C 1
ATOM 1385 O O . LEU A 1 165 ? 56.826 0.338 197.482 1.00 28.98 183 LEU A O 1
ATOM 1390 N N . GLU A 1 166 ? 55.221 -0.083 199.001 1.00 25.17 184 GLU A N 1
ATOM 1391 C CA . GLU A 1 166 ? 56.164 -0.391 200.066 1.00 27.28 184 GLU A CA 1
ATOM 1392 C C . GLU A 1 166 ? 56.988 -1.629 199.732 1.00 29.30 184 GLU A C 1
ATOM 1393 O O . GLU A 1 166 ? 58.181 -1.687 200.025 1.00 27.88 184 GLU A O 1
ATOM 1399 N N . LEU A 1 167 ? 56.347 -2.610 199.107 1.00 25.43 185 LEU A N 1
ATOM 1400 C CA . LEU A 1 167 ? 57.037 -3.813 198.660 1.00 23.84 185 LEU A CA 1
ATOM 1401 C C . LEU A 1 167 ? 58.170 -3.465 197.692 1.00 28.02 185 LEU A C 1
ATOM 1402 O O . LEU A 1 167 ? 59.278 -3.996 197.797 1.00 30.13 185 LEU A O 1
ATOM 1407 N N . GLU A 1 168 ? 57.891 -2.558 196.762 1.00 24.99 186 GLU A N 1
ATOM 1408 C CA . GLU A 1 168 ? 58.880 -2.157 195.767 1.00 25.31 186 GLU A CA 1
ATOM 1409 C C . GLU A 1 168 ? 60.023 -1.367 196.389 1.00 27.73 186 GLU A C 1
ATOM 1410 O O . GLU A 1 168 ? 61.182 -1.538 196.012 1.00 29.38 186 GLU A O 1
ATOM 1416 N N . LEU A 1 169 ? 59.694 -0.500 197.341 1.00 24.09 187 LEU A N 1
ATOM 1417 C CA . LEU A 1 169 ? 60.708 0.307 198.009 1.00 26.56 187 LEU A CA 1
ATOM 1418 C C . LEU A 1 169 ? 61.600 -0.553 198.902 1.00 27.00 187 LEU A C 1
ATOM 1419 O O . LEU A 1 169 ? 62.769 -0.235 199.108 1.00 28.71 187 LEU A O 1
ATOM 1424 N N . LYS A 1 170 ? 61.042 -1.638 199.432 1.00 27.55 188 LYS A N 1
ATOM 1425 C CA . LYS A 1 170 ? 61.824 -2.605 200.197 1.00 31.96 188 LYS A CA 1
ATOM 1426 C C . LYS A 1 170 ? 62.686 -3.443 199.258 1.00 29.02 188 LYS A C 1
ATOM 1427 O O . LYS A 1 170 ? 63.808 -3.817 199.596 1.00 35.07 188 LYS A O 1
ATOM 1433 N N . LYS A 1 171 ? 62.151 -3.730 198.075 1.00 33.10 189 LYS A N 1
ATOM 1434 C CA . LYS A 1 171 ? 62.864 -4.524 197.079 1.00 34.64 189 LYS A CA 1
ATOM 1435 C C . LYS A 1 171 ? 64.067 -3.762 196.523 1.00 36.80 189 LYS A C 1
ATOM 1436 O O . LYS A 1 171 ? 65.117 -4.347 196.262 1.00 40.76 189 LYS A O 1
ATOM 1442 N N . THR A 1 172 ? 63.905 -2.453 196.351 1.00 32.62 190 THR A N 1
ATOM 1443 C CA . THR A 1 172 ? 64.979 -1.599 195.853 1.00 34.60 190 THR A CA 1
ATOM 1444 C C . THR A 1 172 ? 65.198 -0.420 196.798 1.00 35.10 190 THR A C 1
ATOM 1445 O O . THR A 1 172 ? 64.794 0.697 196.492 1.00 34.69 190 THR A O 1
ATOM 1449 N N . PRO A 1 173 ? 65.841 -0.671 197.953 1.00 38.20 191 PRO A N 1
ATOM 1450 C CA . PRO A 1 173 ? 65.979 0.309 199.041 1.00 37.31 191 PRO A CA 1
ATOM 1451 C C . PRO A 1 173 ? 66.518 1.671 198.599 1.00 39.86 191 PRO A C 1
ATOM 1452 O O . PRO A 1 173 ? 66.174 2.686 199.209 1.00 41.51 191 PRO A O 1
ATOM 1456 N N . LYS A 1 174 ? 67.336 1.696 197.551 1.00 37.65 192 LYS A N 1
ATOM 1457 C CA . LYS A 1 174 ? 67.890 2.951 197.053 1.00 40.14 192 LYS A CA 1
ATOM 1458 C C . LYS A 1 174 ? 66.821 3.843 196.426 0.00 40.34 192 LYS A C 1
ATOM 1459 O O . LYS A 1 174 ? 67.050 5.031 196.205 0.00 39.12 192 LYS A O 1
ATOM 1465 N N . LEU A 1 175 ? 65.656 3.269 196.143 1.00 37.12 193 LEU A N 1
ATOM 1466 C CA . LEU A 1 175 ? 64.551 4.031 195.568 1.00 38.42 193 LEU A CA 1
ATOM 1467 C C . LEU A 1 175 ? 63.889 4.970 196.569 1.00 33.93 193 LEU A C 1
ATOM 1468 O O . LEU A 1 175 ? 63.304 5.979 196.178 1.00 30.86 193 LEU A O 1
ATOM 1473 N N . ARG A 1 176 ? 63.968 4.636 197.854 1.00 32.53 194 ARG A N 1
ATOM 1474 C CA . ARG A 1 176 ? 63.187 5.356 198.855 1.00 33.88 194 ARG A CA 1
ATOM 1475 C C . ARG A 1 176 ? 63.623 6.813 199.011 1.00 31.56 194 ARG A C 1
ATOM 1476 O O . ARG A 1 176 ? 62.787 7.690 199.225 1.00 32.86 194 ARG A O 1
ATOM 1484 N N . LYS A 1 177 ? 64.923 7.073 198.904 1.00 30.98 195 LYS A N 1
ATOM 1485 C CA . LYS A 1 177 ? 65.421 8.440 199.031 1.00 38.39 195 LYS A CA 1
ATOM 1486 C C . LYS A 1 177 ? 64.901 9.315 197.895 1.00 35.16 195 LYS A C 1
ATOM 1487 O O . LYS A 1 177 ? 64.566 10.483 198.103 1.00 33.24 195 LYS A O 1
ATOM 1493 N N . PHE A 1 178 ? 64.823 8.744 196.696 1.00 33.85 196 PHE A N 1
ATOM 1494 C CA . PHE A 1 178 ? 64.267 9.460 195.553 1.00 29.14 196 PHE A CA 1
ATOM 1495 C C . PHE A 1 178 ? 62.775 9.663 195.750 1.00 30.03 196 PHE A C 1
ATOM 1496 O O . PHE A 1 178 ? 62.222 10.693 195.361 1.00 29.48 196 PHE A O 1
ATOM 1504 N N . TRP A 1 179 ? 62.128 8.678 196.365 1.00 29.14 197 TRP A N 1
ATOM 1505 C CA . TRP A 1 179 ? 60.711 8.785 196.679 1.00 28.82 197 TRP A CA 1
ATOM 1506 C C . TRP A 1 179 ? 60.472 9.900 197.693 1.00 33.46 197 TRP A C 1
ATOM 1507 O O . TRP A 1 179 ? 59.569 10.718 197.525 1.00 30.88 197 TRP A O 1
ATOM 1518 N N . ASN A 1 180 ? 61.289 9.921 198.744 1.00 32.73 198 ASN A N 1
ATOM 1519 C CA . ASN A 1 180 ? 61.220 10.966 199.760 1.00 38.00 198 ASN A CA 1
ATOM 1520 C C . ASN A 1 180 ? 61.438 12.352 199.160 1.00 41.69 198 ASN A C 1
ATOM 1521 O O . ASN A 1 180 ? 60.707 13.293 199.466 1.00 40.97 198 ASN A O 1
ATOM 1526 N N . LEU A 1 181 ? 62.450 12.463 198.305 1.00 35.54 199 LEU A N 1
ATOM 1527 C CA . LEU A 1 181 ? 62.780 13.722 197.645 1.00 35.33 199 LEU A CA 1
ATOM 1528 C C . LEU A 1 181 ? 61.595 14.261 196.850 1.00 38.94 199 LEU A C 1
ATOM 1529 O O . LEU A 1 181 ? 61.340 15.465 196.836 1.00 45.34 199 LEU A O 1
ATOM 1534 N N . ILE A 1 182 ? 60.871 13.361 196.195 1.00 37.77 200 ILE A N 1
ATOM 1535 C CA . ILE A 1 182 ? 59.669 13.736 195.464 1.00 37.84 200 ILE A CA 1
ATOM 1536 C C . ILE A 1 182 ? 58.618 14.308 196.415 1.00 36.62 200 ILE A C 1
ATOM 1537 O O . ILE A 1 182 ? 58.029 15.355 196.142 1.00 39.25 200 ILE A O 1
ATOM 1542 N N . LYS A 1 183 ? 58.401 13.626 197.536 1.00 39.61 201 LYS A N 1
ATOM 1543 C CA . LYS A 1 183 ? 57.408 14.050 198.518 1.00 44.63 201 LYS A CA 1
ATOM 1544 C C . LYS A 1 183 ? 57.763 15.417 199.105 1.00 47.18 201 LYS A C 1
ATOM 1545 O O . LYS A 1 183 ? 56.876 16.225 199.390 1.00 40.28 201 LYS A O 1
ATOM 1551 N N . LYS A 1 184 ? 59.059 15.678 199.263 1.00 44.61 202 LYS A N 1
ATOM 1552 C CA . LYS A 1 184 ? 59.536 16.965 199.770 1.00 48.74 202 LYS A CA 1
ATOM 1553 C C . LYS A 1 184 ? 59.285 18.090 198.775 1.00 51.92 202 LYS A C 1
ATOM 1554 O O . LYS A 1 184 ? 58.682 19.105 199.117 1.00 57.84 202 LYS A O 1
ATOM 1560 N N . ASN A 1 185 ? 59.760 17.903 197.546 1.00 50.99 203 ASN A N 1
ATOM 1561 C CA . ASN A 1 185 ? 59.538 18.866 196.471 1.00 51.28 203 ASN A CA 1
ATOM 1562 C C . ASN A 1 185 ? 58.059 19.148 196.240 1.00 50.92 203 ASN A C 1
ATOM 1563 O O . ASN A 1 185 ? 57.686 20.232 195.791 1.00 58.73 203 ASN A O 1
ATOM 1568 N N . ASP A 1 186 ? 57.220 18.165 196.551 1.00 43.71 204 ASP A N 1
ATOM 1569 C CA . ASP A 1 186 ? 55.776 18.324 196.434 1.00 49.92 204 ASP A CA 1
ATOM 1570 C C . ASP A 1 186 ? 55.251 19.357 197.423 1.00 58.29 204 ASP A C 1
ATOM 1571 O O . ASP A 1 186 ? 54.238 20.006 197.166 1.00 62.30 204 ASP A O 1
ATOM 1576 N N . GLU A 1 187 ? 55.940 19.502 198.552 1.00 57.98 205 GLU A N 1
ATOM 1577 C CA . GLU A 1 187 ? 55.546 20.468 199.575 1.00 66.85 205 GLU A CA 1
ATOM 1578 C C . GLU A 1 187 ? 55.682 21.899 199.062 1.00 60.47 205 GLU A C 1
ATOM 1579 O O . GLU A 1 187 ? 54.877 22.769 199.399 1.00 56.22 205 GLU A O 1
ATOM 1585 N N . LYS A 1 188 ? 56.702 22.128 198.239 1.00 58.00 206 LYS A N 1
ATOM 1586 C CA . LYS A 1 188 ? 56.995 23.451 197.694 1.00 57.94 206 LYS A CA 1
ATOM 1587 C C . LYS A 1 188 ? 55.978 23.905 196.648 1.00 64.45 206 LYS A C 1
ATOM 1588 O O . LYS A 1 188 ? 56.077 25.014 196.121 1.00 66.13 206 LYS A O 1
ATOM 1602 N N . ASP A 1 190 ? 52.250 25.002 195.121 1.00 66.25 208 ASP A N 1
ATOM 1603 C CA . ASP A 1 190 ? 50.983 25.635 195.461 1.00 67.01 208 ASP A CA 1
ATOM 1604 C C . ASP A 1 190 ? 49.868 24.609 195.221 1.00 68.15 208 ASP A C 1
ATOM 1605 O O . ASP A 1 190 ? 50.038 23.683 194.424 1.00 65.23 208 ASP A O 1
ATOM 1610 N N . PRO A 1 191 ? 48.731 24.752 195.928 1.00 69.76 209 PRO A N 1
ATOM 1611 C CA . PRO A 1 191 ? 47.649 23.754 195.916 1.00 68.81 209 PRO A CA 1
ATOM 1612 C C . PRO A 1 191 ? 47.121 23.310 194.542 1.00 70.31 209 PRO A C 1
ATOM 1613 O O . PRO A 1 191 ? 46.746 22.142 194.408 1.00 65.31 209 PRO A O 1
ATOM 1617 N N . GLU A 1 192 ? 47.073 24.197 193.552 1.00 71.45 210 GLU A N 1
ATOM 1618 C CA . GLU A 1 192 ? 46.541 23.804 192.247 1.00 66.94 210 GLU A CA 1
ATOM 1619 C C . GLU A 1 192 ? 47.589 23.037 191.442 0.00 61.20 210 GLU A C 1
ATOM 1620 O O . GLU A 1 192 ? 47.258 22.084 190.740 0.00 58.65 210 GLU A O 1
ATOM 1626 N N . ALA A 1 193 ? 48.850 23.441 191.560 1.00 53.18 211 ALA A N 1
ATOM 1627 C CA . ALA A 1 193 ? 49.938 22.770 190.858 1.00 58.19 211 ALA A CA 1
ATOM 1628 C C . ALA A 1 193 ? 50.148 21.379 191.438 1.00 60.90 211 ALA A C 1
ATOM 1629 O O . ALA A 1 193 ? 50.547 20.450 190.734 1.00 54.25 211 ALA A O 1
ATOM 1631 N N . ARG A 1 194 ? 49.874 21.248 192.732 1.00 56.49 212 ARG A N 1
ATOM 1632 C CA . ARG A 1 194 ? 49.936 19.959 193.402 1.00 50.13 212 ARG A CA 1
ATOM 1633 C C . ARG A 1 194 ? 48.824 19.048 192.907 1.00 53.89 212 ARG A C 1
ATOM 1634 O O . ARG A 1 194 ? 49.048 17.868 192.633 1.00 49.72 212 ARG A O 1
ATOM 1642 N N . GLU A 1 195 ? 47.622 19.603 192.797 1.00 46.31 213 GLU A N 1
ATOM 1643 C CA . GLU A 1 195 ? 46.473 18.837 192.341 1.00 57.76 213 GLU A CA 1
ATOM 1644 C C . GLU A 1 195 ? 46.641 18.418 190.886 1.00 50.73 213 GLU A C 1
ATOM 1645 O O . GLU A 1 195 ? 46.238 17.322 190.498 1.00 45.79 213 GLU A O 1
ATOM 1651 N N . GLN A 1 196 ? 47.239 19.292 190.084 1.00 51.02 214 GLN A N 1
ATOM 1652 C CA . GLN A 1 196 ? 47.488 18.971 188.687 1.00 52.18 214 GLN A CA 1
ATOM 1653 C C . GLN A 1 196 ? 48.542 17.878 188.574 1.00 46.50 214 GLN A C 1
ATOM 1654 O O . GLN A 1 196 ? 48.427 16.979 187.742 1.00 42.31 214 GLN A O 1
ATOM 1660 N N . ALA A 1 197 ? 49.564 17.962 189.420 1.00 42.24 215 ALA A N 1
ATOM 1661 C CA . ALA A 1 197 ? 50.635 16.975 189.432 1.00 40.89 215 ALA A CA 1
ATOM 1662 C C . ALA A 1 197 ? 50.099 15.596 189.797 1.00 40.74 215 ALA A C 1
ATOM 1663 O O . ALA A 1 197 ? 50.452 14.600 189.166 1.00 38.25 215 ALA A O 1
ATOM 1665 N N . TYR A 1 198 ? 49.239 15.547 190.810 1.00 41.44 216 TYR A N 1
ATOM 1666 C CA . TYR A 1 198 ? 48.672 14.283 191.271 1.00 44.27 216 TYR A CA 1
ATOM 1667 C C . TYR A 1 198 ? 47.766 13.657 190.215 1.00 44.72 216 TYR A C 1
ATOM 1668 O O . TYR A 1 198 ? 47.729 12.438 190.068 1.00 43.96 216 TYR A O 1
ATOM 1677 N N . GLN A 1 199 ? 47.035 14.494 189.485 1.00 42.10 217 GLN A N 1
ATOM 1678 C CA . GLN A 1 199 ? 46.147 14.016 188.428 1.00 41.32 217 GLN A CA 1
ATOM 1679 C C . GLN A 1 199 ? 46.935 13.421 187.265 1.00 40.00 217 GLN A C 1
ATOM 1680 O O . GLN A 1 199 ? 46.531 12.419 186.673 1.00 35.13 217 GLN A O 1
ATOM 1686 N N . GLU A 1 200 ? 48.062 14.044 186.943 1.00 34.17 218 GLU A N 1
ATOM 1687 C CA . GLU A 1 200 ? 48.924 13.553 185.880 1.00 39.42 218 GLU A CA 1
ATOM 1688 C C . GLU A 1 200 ? 49.591 12.243 186.295 1.00 36.13 218 GLU A C 1
ATOM 1689 O O . GLU A 1 200 ? 49.678 11.304 185.507 1.00 34.02 218 GLU A O 1
ATOM 1695 N N . ARG A 1 201 ? 50.037 12.183 187.546 1.00 33.79 219 ARG A N 1
ATOM 1696 C CA . ARG A 1 201 ? 50.672 10.985 188.086 1.00 35.42 219 ARG A CA 1
ATOM 1697 C C . ARG A 1 201 ? 49.723 9.788 188.123 1.00 30.88 219 ARG A C 1
ATOM 1698 O O . ARG A 1 201 ? 50.162 8.641 188.056 1.00 36.37 219 ARG A O 1
ATOM 1706 N N . ARG A 1 202 ? 48.425 10.058 188.221 1.00 32.83 220 ARG A N 1
ATOM 1707 C CA . ARG A 1 202 ? 47.428 8.995 188.330 1.00 26.92 220 ARG A CA 1
ATOM 1708 C C . ARG A 1 202 ? 46.745 8.661 187.005 1.00 30.29 220 ARG A C 1
ATOM 1709 O O . ARG A 1 202 ? 45.913 7.753 186.955 1.00 27.88 220 ARG A O 1
ATOM 1717 N N . PHE A 1 203 ? 47.084 9.391 185.942 1.00 28.51 221 PHE A N 1
ATOM 1718 C CA . PHE A 1 203 ? 46.353 9.281 184.677 1.00 28.13 221 PHE A CA 1
ATOM 1719 C C . PHE A 1 203 ? 46.309 7.865 184.108 1.00 22.96 221 PHE A C 1
ATOM 1720 O O . PHE A 1 203 ? 45.234 7.342 183.819 1.00 25.46 221 PHE A O 1
ATOM 1728 N N . LEU A 1 204 ? 47.477 7.254 183.938 1.00 24.86 222 LEU A N 1
ATOM 1729 C CA . LEU A 1 204 ? 47.557 5.939 183.309 1.00 28.69 222 LEU A CA 1
ATOM 1730 C C . LEU A 1 204 ? 46.874 4.857 184.144 1.00 27.69 222 LEU A C 1
ATOM 1731 O O . LEU A 1 204 ? 46.206 3.977 183.599 1.00 24.19 222 LEU A O 1
ATOM 1736 N N . SER A 1 205 ? 47.027 4.929 185.463 1.00 24.55 223 SER A N 1
ATOM 1737 C CA . SER A 1 205 ? 46.394 3.955 186.344 1.00 27.61 223 SER A CA 1
ATOM 1738 C C . SER A 1 205 ? 44.878 4.129 186.327 1.00 26.12 223 SER A C 1
ATOM 1739 O O . SER A 1 205 ? 44.130 3.152 186.385 1.00 27.01 223 SER A O 1
ATOM 1742 N N . GLN A 1 206 ? 44.426 5.374 186.227 1.00 27.17 224 GLN A N 1
ATOM 1743 C CA . GLN A 1 206 ? 42.996 5.648 186.145 1.00 24.93 224 GLN A CA 1
ATOM 1744 C C . GLN A 1 206 ? 42.444 5.276 184.773 1.00 24.54 224 GLN A C 1
ATOM 1745 O O . GLN A 1 206 ? 41.309 4.811 184.659 1.00 28.43 224 GLN A O 1
ATOM 1751 N N . LEU A 1 207 ? 43.252 5.474 183.735 1.00 22.59 225 LEU A N 1
ATOM 1752 C CA . LEU A 1 207 ? 42.868 5.084 182.383 1.00 25.00 225 LEU A CA 1
ATOM 1753 C C . LEU A 1 207 ? 42.651 3.576 182.307 1.00 25.73 225 LEU A C 1
ATOM 1754 O O . LEU A 1 207 ? 41.740 3.100 181.627 1.00 26.58 225 LEU A O 1
ATOM 1759 N N . ILE A 1 208 ? 43.485 2.831 183.023 1.00 24.02 226 ILE A N 1
ATOM 1760 C CA . ILE A 1 208 ? 43.359 1.380 183.074 1.00 27.29 226 ILE A CA 1
ATOM 1761 C C . ILE A 1 208 ? 42.018 0.968 183.683 1.00 26.21 226 ILE A C 1
ATOM 1762 O O . ILE A 1 208 ? 41.359 0.051 183.189 1.00 24.07 226 ILE A O 1
ATOM 1767 N N . GLN A 1 209 ? 41.610 1.662 184.743 1.00 24.96 227 GLN A N 1
ATOM 1768 C CA . GLN A 1 209 ? 40.333 1.385 185.394 1.00 26.16 227 GLN A CA 1
ATOM 1769 C C . GLN A 1 209 ? 39.161 1.656 184.455 1.00 23.27 227 GLN A C 1
ATOM 1770 O O . GLN A 1 209 ? 38.194 0.894 184.418 1.00 25.78 227 GLN A O 1
ATOM 1776 N N . LYS A 1 210 ? 39.257 2.736 183.688 1.00 28.07 228 LYS A N 1
ATOM 1777 C CA . LYS A 1 210 ? 38.239 3.050 182.694 1.00 26.21 228 LYS A CA 1
ATOM 1778 C C . LYS A 1 210 ? 38.145 1.935 181.653 1.00 27.25 228 LYS A C 1
ATOM 1779 O O . LYS A 1 210 ? 37.049 1.508 181.286 1.00 29.45 228 LYS A O 1
ATOM 1785 N N . PHE A 1 211 ? 39.296 1.460 181.189 1.00 24.99 229 PHE A N 1
ATOM 1786 C CA . PHE A 1 211 ? 39.330 0.362 180.230 1.00 26.69 229 PHE A CA 1
ATOM 1787 C C . PHE A 1 211 ? 38.672 -0.893 180.786 1.00 22.45 229 PHE A C 1
ATOM 1788 O O . PHE A 1 211 ? 37.851 -1.520 180.121 1.00 25.50 229 PHE A O 1
ATOM 1796 N N . ILE A 1 212 ? 39.055 -1.259 182.005 1.00 25.21 230 ILE A N 1
ATOM 1797 C CA . ILE A 1 212 ? 38.555 -2.471 182.643 1.00 25.86 230 ILE A CA 1
ATOM 1798 C C . ILE A 1 212 ? 37.027 -2.465 182.735 1.00 29.78 230 ILE A C 1
ATOM 1799 O O . ILE A 1 212 ? 36.382 -3.495 182.521 1.00 35.79 230 ILE A O 1
ATOM 1804 N N . SER A 1 213 ? 36.447 -1.302 183.018 1.00 28.04 231 SER A N 1
ATOM 1805 C CA . SER A 1 213 ? 34.993 -1.189 183.108 1.00 27.28 231 SER A CA 1
ATOM 1806 C C . SER A 1 213 ? 34.337 -1.210 181.727 1.00 27.79 231 SER A C 1
ATOM 1807 O O . SER A 1 213 ? 33.232 -1.726 181.570 1.00 34.48 231 SER A O 1
ATOM 1810 N N . VAL A 1 214 ? 35.010 -0.645 180.728 1.00 27.22 232 VAL A N 1
ATOM 1811 C CA . VAL A 1 214 ? 34.530 -0.752 179.352 1.00 31.26 232 VAL A CA 1
ATOM 1812 C C . VAL A 1 214 ? 34.558 -2.217 178.910 1.00 34.81 232 VAL A C 1
ATOM 1813 O O . VAL A 1 214 ? 33.577 -2.736 178.369 1.00 33.37 232 VAL A O 1
ATOM 1817 N N . LEU A 1 215 ? 35.688 -2.874 179.153 1.00 28.25 233 LEU A N 1
ATOM 1818 C CA . LEU A 1 215 ? 35.871 -4.280 178.810 1.00 30.84 233 LEU A CA 1
ATOM 1819 C C . LEU A 1 215 ? 34.795 -5.163 179.429 1.00 31.57 233 LEU A C 1
ATOM 1820 O O . LEU A 1 215 ? 34.241 -6.043 178.764 1.00 32.48 233 LEU A O 1
ATOM 1825 N N . LYS A 1 216 ? 34.499 -4.926 180.703 1.00 29.53 234 LYS A N 1
ATOM 1826 C CA . LYS A 1 216 ? 33.505 -5.726 181.418 1.00 36.56 234 LYS A CA 1
ATOM 1827 C C . LYS A 1 216 ? 32.089 -5.548 180.886 1.00 33.04 234 LYS A C 1
ATOM 1828 O O . LYS A 1 216 ? 31.225 -6.397 181.111 1.00 41.52 234 LYS A O 1
ATOM 1834 N N . SER A 1 217 ? 31.862 -4.441 180.188 1.00 31.89 235 SER A N 1
ATOM 1835 C CA . SER A 1 217 ? 30.546 -4.127 179.650 1.00 34.15 235 SER A CA 1
ATOM 1836 C C . SER A 1 217 ? 30.266 -4.894 178.357 1.00 36.10 235 SER A C 1
ATOM 1837 O O . SER A 1 217 ? 29.159 -4.842 177.824 1.00 37.66 235 SER A O 1
ATOM 1840 N N . VAL A 1 218 ? 31.272 -5.603 177.853 1.00 38.50 236 VAL A N 1
ATOM 1841 C CA . VAL A 1 218 ? 31.092 -6.446 176.677 1.00 36.16 236 VAL A CA 1
ATOM 1842 C C . VAL A 1 218 ? 30.420 -7.765 177.060 1.00 38.78 236 VAL A C 1
ATOM 1843 O O . VAL A 1 218 ? 30.937 -8.514 177.892 1.00 38.65 236 VAL A O 1
ATOM 1847 N N . PRO A 1 219 ? 29.258 -8.050 176.456 1.00 39.45 237 PRO A N 1
ATOM 1848 C CA . PRO A 1 219 ? 28.509 -9.281 176.733 1.00 42.91 237 PRO A CA 1
ATOM 1849 C C . PRO A 1 219 ? 29.189 -10.509 176.136 1.00 43.79 237 PRO A C 1
ATOM 1850 O O . PRO A 1 219 ? 29.979 -10.374 175.202 1.00 46.22 237 PRO A O 1
ATOM 1854 N N . LEU A 1 220 ? 28.886 -11.690 176.662 1.00 42.92 238 LEU A N 1
ATOM 1855 C CA . LEU A 1 220 ? 29.517 -12.906 176.165 1.00 43.62 238 LEU A CA 1
ATOM 1856 C C . LEU A 1 220 ? 29.001 -13.301 174.782 1.00 51.07 238 LEU A C 1
ATOM 1857 O O . LEU A 1 220 ? 29.790 -13.592 173.883 1.00 51.43 238 LEU A O 1
ATOM 1862 N N . SER A 1 221 ? 27.683 -13.310 174.611 1.00 47.14 239 SER A N 1
ATOM 1863 C CA . SER A 1 221 ? 27.093 -13.779 173.362 1.00 49.58 239 SER A CA 1
ATOM 1864 C C . SER A 1 221 ? 26.151 -12.763 172.718 1.00 47.76 239 SER A C 1
ATOM 1865 O O . SER A 1 221 ? 26.019 -12.727 171.494 1.00 55.46 239 SER A O 1
ATOM 1868 N N . GLU A 1 222 ? 25.502 -11.942 173.540 1.00 54.09 240 GLU A N 1
ATOM 1869 C CA . GLU A 1 222 ? 24.585 -10.917 173.043 1.00 50.60 240 GLU A CA 1
ATOM 1870 C C . GLU A 1 222 ? 25.326 -9.934 172.139 1.00 55.17 240 GLU A C 1
ATOM 1871 O O . GLU A 1 222 ? 26.540 -9.777 172.269 1.00 56.13 240 GLU A O 1
ATOM 1877 N N . PRO A 1 223 ? 24.604 -9.282 171.208 1.00 60.59 241 PRO A N 1
ATOM 1878 C CA . PRO A 1 223 ? 25.234 -8.305 170.309 1.00 53.06 241 PRO A CA 1
ATOM 1879 C C . PRO A 1 223 ? 25.992 -7.216 171.060 1.00 47.09 241 PRO A C 1
ATOM 1880 O O . PRO A 1 223 ? 25.538 -6.757 172.107 1.00 47.74 241 PRO A O 1
ATOM 1884 N N . VAL A 1 224 ? 27.143 -6.820 170.529 1.00 51.97 242 VAL A N 1
ATOM 1885 C CA . VAL A 1 224 ? 27.943 -5.771 171.143 1.00 44.59 242 VAL A CA 1
ATOM 1886 C C . VAL A 1 224 ? 28.227 -4.680 170.116 1.00 41.77 242 VAL A C 1
ATOM 1887 O O . VAL A 1 224 ? 28.404 -4.962 168.930 1.00 41.08 242 VAL A O 1
ATOM 1891 N N . THR A 1 225 ? 28.237 -3.431 170.569 1.00 46.18 243 THR A N 1
ATOM 1892 C CA . THR A 1 225 ? 28.568 -2.315 169.696 1.00 40.85 243 THR A CA 1
ATOM 1893 C C . THR A 1 225 ? 30.054 -2.346 169.357 1.00 42.89 243 THR A C 1
ATOM 1894 O O . THR A 1 225 ? 30.893 -2.565 170.232 1.00 48.10 243 THR A O 1
ATOM 1906 N N . ASP A 1 227 ? 32.042 -0.070 168.755 1.00 39.43 245 ASP A N 1
ATOM 1907 C CA . ASP A 1 227 ? 32.788 1.010 169.388 1.00 36.79 245 ASP A CA 1
ATOM 1908 C C . ASP A 1 227 ? 33.475 0.535 170.669 1.00 34.37 245 ASP A C 1
ATOM 1909 O O . ASP A 1 227 ? 34.568 0.997 170.998 1.00 34.37 245 ASP A O 1
ATOM 1914 N N . LYS A 1 228 ? 32.840 -0.393 171.381 1.00 35.18 246 LYS A N 1
ATOM 1915 C CA . LYS A 1 228 ? 33.442 -0.977 172.578 1.00 33.77 246 LYS A CA 1
ATOM 1916 C C . LYS A 1 228 ? 34.627 -1.863 172.212 1.00 32.37 246 LYS A C 1
ATOM 1917 O O . LYS A 1 228 ? 35.668 -1.824 172.870 1.00 31.49 246 LYS A O 1
ATOM 1923 N N . VAL A 1 229 ? 34.453 -2.667 171.167 1.00 29.93 247 VAL A N 1
ATOM 1924 C CA . VAL A 1 229 ? 35.503 -3.557 170.687 1.00 31.33 247 VAL A CA 1
ATOM 1925 C C . VAL A 1 229 ? 36.739 -2.760 170.285 1.00 28.92 247 VAL A C 1
ATOM 1926 O O . VAL A 1 229 ? 37.852 -3.054 170.720 1.00 29.97 247 VAL A O 1
ATOM 1930 N N . HIS A 1 230 ? 36.528 -1.735 169.468 1.00 27.13 248 HIS A N 1
ATOM 1931 C CA . HIS A 1 230 ? 37.624 -0.929 168.948 1.00 27.46 248 HIS A CA 1
ATOM 1932 C C . HIS A 1 230 ? 38.320 -0.118 170.037 1.00 27.79 248 HIS A C 1
ATOM 1933 O O . HIS A 1 230 ? 39.526 0.121 169.958 1.00 23.80 248 HIS A O 1
ATOM 1940 N N . TYR A 1 231 ? 37.566 0.305 171.048 1.00 28.06 249 TYR A N 1
ATOM 1941 C CA . TYR A 1 231 ? 38.170 1.005 172.176 1.00 24.61 249 TYR A CA 1
ATOM 1942 C C . TYR A 1 231 ? 39.137 0.074 172.891 1.00 24.86 249 TYR A C 1
ATOM 1943 O O . TYR A 1 231 ? 40.255 0.462 173.230 1.00 26.18 249 TYR A O 1
ATOM 1952 N N . CYS A 1 232 ? 38.690 -1.155 173.126 1.00 23.97 250 CYS A N 1
ATOM 1953 C CA . CYS A 1 232 ? 39.503 -2.145 173.815 1.00 29.44 250 CYS A CA 1
ATOM 1954 C C . CYS A 1 232 ? 40.745 -2.492 173.002 1.00 21.61 250 CYS A C 1
ATOM 1955 O O . CYS A 1 232 ? 41.823 -2.685 173.557 1.00 19.47 250 CYS A O 1
ATOM 1958 N N . GLU A 1 233 ? 40.585 -2.556 171.685 1.00 20.68 251 GLU A N 1
ATOM 1959 C CA . GLU A 1 233 ? 41.698 -2.864 170.794 1.00 22.27 251 GLU A CA 1
ATOM 1960 C C . GLU A 1 233 ? 42.764 -1.778 170.856 1.00 26.42 251 GLU A C 1
ATOM 1961 O O . GLU A 1 233 ? 43.939 -2.063 171.097 1.00 26.38 251 GLU A O 1
ATOM 1967 N N . ARG A 1 234 ? 42.349 -0.531 170.650 1.00 20.46 252 ARG A N 1
ATOM 1968 C CA . ARG A 1 234 ? 43.271 0.597 170.700 1.00 19.06 252 ARG A CA 1
ATOM 1969 C C . ARG A 1 234 ? 43.922 0.731 172.069 1.00 22.80 252 ARG A C 1
ATOM 1970 O O . ARG A 1 234 ? 45.050 1.214 172.179 1.00 24.26 252 ARG A O 1
ATOM 1978 N N . PHE A 1 235 ? 43.216 0.307 173.114 1.00 23.19 253 PHE A N 1
ATOM 1979 C CA . PHE A 1 235 ? 43.772 0.395 174.458 1.00 24.54 253 PHE A CA 1
ATOM 1980 C C . PHE A 1 235 ? 44.947 -0.561 174.622 1.00 20.44 253 PHE A C 1
ATOM 1981 O O . PHE A 1 235 ? 45.980 -0.189 175.172 1.00 18.03 253 PHE A O 1
ATOM 1989 N N . ILE A 1 236 ? 44.788 -1.790 174.142 1.00 21.51 254 ILE A N 1
ATOM 1990 C CA . ILE A 1 236 ? 45.860 -2.775 174.228 1.00 22.36 254 ILE A CA 1
ATOM 1991 C C . ILE A 1 236 ? 47.036 -2.340 173.357 1.00 20.92 254 ILE A C 1
ATOM 1992 O O . ILE A 1 236 ? 48.194 -2.550 173.723 1.00 22.14 254 ILE A O 1
ATOM 1997 N N . GLU A 1 237 ? 46.740 -1.711 172.221 1.00 19.09 255 GLU A N 1
ATOM 1998 C CA . GLU A 1 237 ? 47.793 -1.150 171.380 1.00 19.12 255 GLU A CA 1
ATOM 1999 C C . GLU A 1 237 ? 48.613 -0.131 172.168 1.00 18.10 255 GLU A C 1
ATOM 2000 O O . GLU A 1 237 ? 49.840 -0.104 172.073 1.00 16.67 255 GLU A O 1
ATOM 2006 N N . LEU A 1 238 ? 47.931 0.698 172.954 1.00 21.32 256 LEU A N 1
ATOM 2007 C CA . LEU A 1 238 ? 48.610 1.682 173.791 1.00 18.81 256 LEU A CA 1
ATOM 2008 C C . LEU A 1 238 ? 49.460 0.998 174.857 1.00 16.83 256 LEU A C 1
ATOM 2009 O O . LEU A 1 238 ? 50.601 1.391 175.096 1.00 22.51 256 LEU A O 1
ATOM 2022 N N . ILE A 1 240 ? 50.812 -1.997 174.783 1.00 21.00 258 ILE A N 1
ATOM 2023 C CA . ILE A 1 240 ? 51.963 -2.605 174.126 1.00 21.18 258 ILE A CA 1
ATOM 2024 C C . ILE A 1 240 ? 53.084 -1.590 173.901 1.00 19.05 258 ILE A C 1
ATOM 2025 O O . ILE A 1 240 ? 54.236 -1.826 174.271 1.00 20.65 258 ILE A O 1
ATOM 2030 N N . ASP A 1 241 ? 52.738 -0.454 173.308 1.00 16.19 259 ASP A N 1
ATOM 2031 C CA . ASP A 1 241 ? 53.732 0.566 172.993 1.00 18.03 259 ASP A CA 1
ATOM 2032 C C . ASP A 1 241 ? 54.387 1.150 174.247 1.00 21.20 259 ASP A C 1
ATOM 2033 O O . ASP A 1 241 ? 55.601 1.367 174.275 1.00 18.35 259 ASP A O 1
ATOM 2038 N N . LEU A 1 242 ? 53.589 1.396 175.282 1.00 18.37 260 LEU A N 1
ATOM 2039 C CA . LEU A 1 242 ? 54.124 1.849 176.565 1.00 18.56 260 LEU A CA 1
ATOM 2040 C C . LEU A 1 242 ? 55.096 0.818 177.141 1.00 23.78 260 LEU A C 1
ATOM 2041 O O . LEU A 1 242 ? 56.149 1.168 177.683 1.00 22.56 260 LEU A O 1
ATOM 2046 N N . GLU A 1 243 ? 54.738 -0.455 177.002 1.00 23.12 261 GLU A N 1
ATOM 2047 C CA . GLU A 1 243 ? 55.516 -1.551 177.571 1.00 25.18 261 GLU A CA 1
ATOM 2048 C C . GLU A 1 243 ? 56.763 -1.896 176.760 1.00 21.28 261 GLU A C 1
ATOM 2049 O O . GLU A 1 243 ? 57.707 -2.484 177.288 1.00 22.48 261 GLU A O 1
ATOM 2055 N N . ALA A 1 244 ? 56.764 -1.532 175.480 1.00 19.47 262 ALA A N 1
ATOM 2056 C CA . ALA A 1 244 ? 57.846 -1.915 174.575 1.00 18.87 262 ALA A CA 1
ATOM 2057 C C . ALA A 1 244 ? 58.901 -0.817 174.439 1.00 23.06 262 ALA A C 1
ATOM 2058 O O . ALA A 1 244 ? 59.874 -0.967 173.699 1.00 17.47 262 ALA A O 1
ATOM 2060 N N . LEU A 1 245 ? 58.698 0.282 175.157 1.00 17.11 263 LEU A N 1
ATOM 2061 C CA . LEU A 1 245 ? 59.642 1.392 175.166 1.00 21.61 263 LEU A CA 1
ATOM 2062 C C . LEU A 1 245 ? 60.137 1.606 176.594 1.00 21.60 263 LEU A C 1
ATOM 2063 O O . LEU A 1 245 ? 59.332 1.805 177.503 1.00 19.28 263 LEU A O 1
ATOM 2068 N N . LEU A 1 246 ? 61.451 1.555 176.796 1.00 19.90 264 LEU A N 1
ATOM 2069 C CA . LEU A 1 246 ? 62.006 1.559 178.151 1.00 21.17 264 LEU A CA 1
ATOM 2070 C C . LEU A 1 246 ? 61.632 2.805 178.976 1.00 23.00 264 LEU A C 1
ATOM 2071 O O . LEU A 1 246 ? 61.200 2.661 180.115 1.00 23.33 264 LEU A O 1
ATOM 2076 N N . PRO A 1 247 ? 61.790 4.025 178.419 1.00 24.70 265 PRO A N 1
ATOM 2077 C CA . PRO A 1 247 ? 61.385 5.187 179.230 1.00 26.37 265 PRO A CA 1
ATOM 2078 C C . PRO A 1 247 ? 59.919 5.173 179.696 1.00 29.12 265 PRO A C 1
ATOM 2079 O O . PRO A 1 247 ? 59.637 5.658 180.793 1.00 28.28 265 PRO A O 1
ATOM 2083 N N . THR A 1 248 ? 59.006 4.624 178.900 1.00 27.78 266 THR A N 1
ATOM 2084 C CA . THR A 1 248 ? 57.615 4.530 179.337 1.00 23.42 266 THR A CA 1
ATOM 2085 C C . THR A 1 248 ? 57.368 3.264 180.149 1.00 25.83 266 THR A C 1
ATOM 2086 O O . THR A 1 248 ? 56.452 3.217 180.965 1.00 27.44 266 THR A O 1
ATOM 2090 N N . ARG A 1 249 ? 58.190 2.242 179.930 1.00 21.94 267 ARG A N 1
ATOM 2091 C CA . ARG A 1 249 ? 58.032 0.972 180.634 1.00 23.10 267 ARG A CA 1
ATOM 2092 C C . ARG A 1 249 ? 58.557 1.031 182.068 1.00 24.98 267 ARG A C 1
ATOM 2093 O O . ARG A 1 249 ? 57.970 0.431 182.973 1.00 18.96 267 ARG A O 1
ATOM 2101 N N . ARG A 1 250 ? 59.654 1.766 182.252 1.00 18.76 268 ARG A N 1
ATOM 2102 C CA . ARG A 1 250 ? 60.457 1.752 183.478 1.00 27.36 268 ARG A CA 1
ATOM 2103 C C . ARG A 1 250 ? 59.658 1.727 184.780 0.00 25.89 268 ARG A C 1
ATOM 2104 O O . ARG A 1 250 ? 59.939 0.923 185.668 0.00 26.34 268 ARG A O 1
ATOM 2112 N N . TRP A 1 251 ? 58.664 2.600 184.891 1.00 20.81 269 TRP A N 1
ATOM 2113 C CA . TRP A 1 251 ? 57.842 2.663 186.094 1.00 27.30 269 TRP A CA 1
ATOM 2114 C C . TRP A 1 251 ? 56.434 2.130 185.849 1.00 23.87 269 TRP A C 1
ATOM 2115 O O . TRP A 1 251 ? 55.789 1.619 186.764 1.00 22.11 269 TRP A O 1
ATOM 2126 N N . PHE A 1 252 ? 55.963 2.245 184.612 1.00 19.41 270 PHE A N 1
ATOM 2127 C CA . PHE A 1 252 ? 54.597 1.851 184.282 1.00 19.01 270 PHE A CA 1
ATOM 2128 C C . PHE A 1 252 ? 54.375 0.338 184.324 1.00 19.82 270 PHE A C 1
ATOM 2129 O O . PHE A 1 252 ? 53.266 -0.115 184.603 1.00 19.08 270 PHE A O 1
ATOM 2137 N N . ASN A 1 253 ? 55.420 -0.437 184.044 1.00 19.05 271 ASN A N 1
ATOM 2138 C CA . ASN A 1 253 ? 55.319 -1.895 184.078 1.00 20.55 271 ASN A CA 1
ATOM 2139 C C . ASN A 1 253 ? 54.795 -2.396 185.424 1.00 22.10 271 ASN A C 1
ATOM 2140 O O . ASN A 1 253 ? 53.941 -3.281 185.478 1.00 24.51 271 ASN A O 1
ATOM 2145 N N . THR A 1 254 ? 55.303 -1.815 186.507 1.00 17.95 272 THR A N 1
ATOM 2146 C CA . THR A 1 254 ? 54.842 -2.152 187.849 1.00 17.36 272 THR A CA 1
ATOM 2147 C C . THR A 1 254 ? 53.379 -1.759 188.035 1.00 21.09 272 THR A C 1
ATOM 2148 O O . THR A 1 254 ? 52.589 -2.519 188.598 1.00 20.16 272 THR A O 1
ATOM 2152 N N . ILE A 1 255 ? 53.030 -0.571 187.547 1.00 21.85 273 ILE A N 1
ATOM 2153 C CA . ILE A 1 255 ? 51.658 -0.070 187.590 1.00 18.16 273 ILE A CA 1
ATOM 2154 C C . ILE A 1 255 ? 50.697 -1.010 186.870 1.00 21.40 273 ILE A C 1
ATOM 2155 O O . ILE A 1 255 ? 49.627 -1.333 187.386 1.00 24.35 273 ILE A O 1
ATOM 2160 N N . LEU A 1 256 ? 51.087 -1.447 185.677 1.00 23.59 274 LEU A N 1
ATOM 2161 C CA . LEU A 1 256 ? 50.267 -2.355 184.882 1.00 20.73 274 LEU A CA 1
ATOM 2162 C C . LEU A 1 256 ? 50.065 -3.689 185.596 1.00 19.25 274 LEU A C 1
ATOM 2163 O O . LEU A 1 256 ? 48.977 -4.267 185.563 1.00 23.43 274 LEU A O 1
ATOM 2168 N N . ASP A 1 257 ? 51.118 -4.168 186.247 1.00 21.98 275 ASP A N 1
ATOM 2169 C CA . ASP A 1 257 ? 51.057 -5.413 187.001 1.00 23.74 275 ASP A CA 1
ATOM 2170 C C . ASP A 1 257 ? 50.142 -5.272 188.217 1.00 29.79 275 ASP A C 1
ATOM 2171 O O . ASP A 1 257 ? 49.342 -6.163 188.511 1.00 24.32 275 ASP A O 1
ATOM 2176 N N . ASP A 1 258 ? 50.259 -4.144 188.913 1.00 23.04 276 ASP A N 1
ATOM 2177 C CA . ASP A 1 258 ? 49.457 -3.883 190.107 1.00 21.59 276 ASP A CA 1
ATOM 2178 C C . ASP A 1 258 ? 47.964 -3.852 189.792 1.00 25.83 276 ASP A C 1
ATOM 2179 O O . ASP A 1 258 ? 47.135 -4.170 190.645 1.00 27.55 276 ASP A O 1
ATOM 2184 N N . SER A 1 259 ? 47.630 -3.477 188.561 1.00 21.36 277 SER A N 1
ATOM 2185 C CA . SER A 1 259 ? 46.235 -3.365 188.145 1.00 25.94 277 SER A CA 1
ATOM 2186 C C . SER A 1 259 ? 45.628 -4.712 187.770 1.00 23.79 277 SER A C 1
ATOM 2187 O O . SER A 1 259 ? 44.407 -4.833 187.665 1.00 26.50 277 SER A O 1
ATOM 2190 N N . HIS A 1 260 ? 46.487 -5.706 187.555 1.00 27.56 278 HIS A N 1
ATOM 2191 C CA . HIS A 1 260 ? 46.074 -7.044 187.121 1.00 27.96 278 HIS A CA 1
ATOM 2192 C C . HIS A 1 260 ? 45.300 -7.025 185.803 1.00 25.34 278 HIS A C 1
ATOM 2193 O O . HIS A 1 260 ? 44.458 -7.892 185.567 1.00 27.92 278 HIS A O 1
ATOM 2200 N N . LEU A 1 261 ? 45.588 -6.042 184.953 1.00 23.26 279 LEU A N 1
ATOM 2201 C CA . LEU A 1 261 ? 44.883 -5.877 183.682 1.00 25.08 279 LEU A CA 1
ATOM 2202 C C . LEU A 1 261 ? 44.920 -7.131 182.817 1.00 22.68 279 LEU A C 1
ATOM 2203 O O . LEU A 1 261 ? 43.917 -7.509 182.211 1.00 26.33 279 LEU A O 1
ATOM 2208 N N . LEU A 1 262 ? 46.084 -7.766 182.754 1.00 26.71 280 LEU A N 1
ATOM 2209 C CA . LEU A 1 262 ? 46.280 -8.902 181.862 1.00 28.06 280 LEU A CA 1
ATOM 2210 C C . LEU A 1 262 ? 45.399 -10.089 182.252 1.00 27.28 280 LEU A C 1
ATOM 2211 O O . LEU A 1 262 ? 44.883 -10.794 181.387 1.00 28.61 280 LEU A O 1
ATOM 2216 N N . VAL A 1 263 ? 45.223 -10.302 183.553 1.00 25.47 281 VAL A N 1
ATOM 2217 C CA . VAL A 1 263 ? 44.361 -11.374 184.042 1.00 22.36 281 VAL A CA 1
ATOM 2218 C C . VAL A 1 263 ? 42.896 -11.056 183.746 1.00 28.90 281 VAL A C 1
ATOM 2219 O O . VAL A 1 263 ? 42.128 -11.936 183.347 1.00 28.40 281 VAL A O 1
ATOM 2223 N N . HIS A 1 264 ? 42.517 -9.794 183.936 1.00 28.85 282 HIS A N 1
ATOM 2224 C CA . HIS A 1 264 ? 41.183 -9.328 183.566 1.00 24.46 282 HIS A CA 1
ATOM 2225 C C . HIS A 1 264 ? 40.895 -9.614 182.100 1.00 25.79 282 HIS A C 1
ATOM 2226 O O . HIS A 1 264 ? 39.815 -10.086 181.749 1.00 31.36 282 HIS A O 1
ATOM 2233 N N . CYS A 1 265 ? 41.877 -9.324 181.250 1.00 21.94 283 CYS A N 1
ATOM 2234 C CA . CYS A 1 265 ? 41.720 -9.448 179.805 1.00 24.11 283 CYS A CA 1
ATOM 2235 C C . CYS A 1 265 ? 41.586 -10.897 179.328 1.00 24.23 283 CYS A C 1
ATOM 2236 O O . CYS A 1 265 ? 40.834 -11.174 178.394 1.00 25.54 283 CYS A O 1
ATOM 2239 N N . TYR A 1 266 ? 42.315 -11.815 179.958 1.00 22.89 284 TYR A N 1
ATOM 2240 C CA . TYR A 1 266 ? 42.300 -13.214 179.527 1.00 28.19 284 TYR A CA 1
ATOM 2241 C C . TYR A 1 266 ? 41.063 -13.959 180.017 1.00 30.13 284 TYR A C 1
ATOM 2242 O O . TYR A 1 266 ? 40.731 -15.025 179.499 1.00 28.54 284 TYR A O 1
ATOM 2251 N N . LEU A 1 267 ? 40.381 -13.393 181.007 1.00 29.71 285 LEU A N 1
ATOM 2252 C CA . LEU A 1 267 ? 39.148 -13.981 181.518 1.00 28.08 285 LEU A CA 1
ATOM 2253 C C . LEU A 1 267 ? 37.922 -13.282 180.941 1.00 29.69 285 LEU A C 1
ATOM 2254 O O . LEU A 1 267 ? 36.786 -13.658 181.234 1.00 29.90 285 LEU A O 1
ATOM 2259 N N . SER A 1 268 ? 38.161 -12.266 180.117 1.00 28.65 286 SER A N 1
ATOM 2260 C CA . SER A 1 268 ? 37.095 -11.391 179.638 1.00 27.78 286 SER A CA 1
ATOM 2261 C C . SER A 1 268 ? 36.175 -12.070 178.634 1.00 32.03 286 SER A C 1
ATOM 2262 O O . SER A 1 268 ? 36.587 -12.976 177.920 1.00 30.74 286 SER A O 1
ATOM 2265 N N . ASN A 1 269 ? 34.928 -11.616 178.574 1.00 31.95 287 ASN A N 1
ATOM 2266 C CA . ASN A 1 269 ? 33.995 -12.097 177.563 1.00 34.29 287 ASN A CA 1
ATOM 2267 C C . ASN A 1 269 ? 34.495 -11.815 176.150 1.00 31.67 287 ASN A C 1
ATOM 2268 O O . ASN A 1 269 ? 34.255 -12.597 175.231 1.00 32.95 287 ASN A O 1
ATOM 2273 N N . LEU A 1 270 ? 35.199 -10.697 175.990 1.00 28.75 288 LEU A N 1
ATOM 2274 C CA . LEU A 1 270 ? 35.651 -10.252 174.675 1.00 30.01 288 LEU A CA 1
ATOM 2275 C C . LEU A 1 270 ? 36.605 -11.243 174.002 1.00 29.24 288 LEU A C 1
ATOM 2276 O O . LEU A 1 270 ? 36.424 -11.567 172.829 1.00 29.79 288 LEU A O 1
ATOM 2281 N N . VAL A 1 271 ? 37.612 -11.727 174.729 1.00 29.43 289 VAL A N 1
ATOM 2282 C CA . VAL A 1 271 ? 38.535 -12.706 174.149 1.00 36.39 289 VAL A CA 1
ATOM 2283 C C . VAL A 1 271 ? 37.823 -14.012 173.838 1.00 32.33 289 VAL A C 1
ATOM 2284 O O . VAL A 1 271 ? 38.261 -14.769 172.976 1.00 43.55 289 VAL A O 1
ATOM 2288 N N . ARG A 1 272 ? 36.727 -14.272 174.544 1.00 38.91 290 ARG A N 1
ATOM 2289 C CA . ARG A 1 272 ? 35.968 -15.503 174.347 1.00 43.88 290 ARG A CA 1
ATOM 2290 C C . ARG A 1 272 ? 35.088 -15.447 173.094 1.00 39.83 290 ARG A C 1
ATOM 2291 O O . ARG A 1 272 ? 34.602 -16.479 172.634 1.00 47.87 290 ARG A O 1
ATOM 2299 N N . ARG A 1 273 ? 34.880 -14.250 172.550 1.00 42.04 291 ARG A N 1
ATOM 2300 C CA . ARG A 1 273 ? 34.139 -14.093 171.295 1.00 34.43 291 ARG A CA 1
ATOM 2301 C C . ARG A 1 273 ? 35.059 -14.362 170.106 1.00 43.32 291 ARG A C 1
ATOM 2302 O O . ARG A 1 273 ? 35.901 -13.529 169.763 1.00 49.04 291 ARG A O 1
ATOM 2310 N N . GLU A 1 274 ? 34.885 -15.520 169.476 1.00 45.08 292 GLU A N 1
ATOM 2311 C CA . GLU A 1 274 ? 35.811 -16.006 168.450 1.00 47.91 292 GLU A CA 1
ATOM 2312 C C . GLU A 1 274 ? 35.994 -15.066 167.257 0.00 45.91 292 GLU A C 1
ATOM 2313 O O . GLU A 1 274 ? 37.075 -15.014 166.672 0.00 44.12 292 GLU A O 1
ATOM 2319 N N . GLU A 1 275 ? 34.951 -14.328 166.893 1.00 40.80 293 GLU A N 1
ATOM 2320 C CA . GLU A 1 275 ? 35.049 -13.401 165.768 1.00 49.48 293 GLU A CA 1
ATOM 2321 C C . GLU A 1 275 ? 35.314 -11.969 166.221 0.00 41.90 293 GLU A C 1
ATOM 2322 O O . GLU A 1 275 ? 36.276 -11.339 165.780 0.00 40.16 293 GLU A O 1
ATOM 2328 N N . ASP A 1 276 ? 34.458 -11.463 167.102 1.00 40.36 294 ASP A N 1
ATOM 2329 C CA . ASP A 1 276 ? 34.560 -10.089 167.585 1.00 38.40 294 ASP A CA 1
ATOM 2330 C C . ASP A 1 276 ? 35.875 -9.804 168.300 1.00 31.74 294 ASP A C 1
ATOM 2331 O O . ASP A 1 276 ? 36.470 -8.745 168.114 1.00 37.34 294 ASP A O 1
ATOM 2336 N N . GLY A 1 277 ? 36.326 -10.749 169.119 1.00 34.14 295 GLY A N 1
ATOM 2337 C CA . GLY A 1 277 ? 37.491 -10.529 169.956 1.00 26.10 295 GLY A CA 1
ATOM 2338 C C . GLY A 1 277 ? 38.798 -11.084 169.423 1.00 28.50 295 GLY A C 1
ATOM 2339 O O . GLY A 1 277 ? 39.796 -11.116 170.146 1.00 26.90 295 GLY A O 1
ATOM 2340 N N . HIS A 1 278 ? 38.802 -11.509 168.162 1.00 31.03 296 HIS A N 1
ATOM 2341 C CA . HIS A 1 278 ? 39.982 -12.141 167.574 1.00 28.61 296 HIS A CA 1
ATOM 2342 C C . HIS A 1 278 ? 41.181 -11.200 167.525 1.00 23.18 296 HIS A C 1
ATOM 2343 O O . HIS A 1 278 ? 42.277 -11.570 167.941 1.00 28.06 296 HIS A O 1
ATOM 2350 N N . LEU A 1 279 ? 40.977 -9.989 167.013 1.00 21.18 297 LEU A N 1
ATOM 2351 C CA . LEU A 1 279 ? 42.049 -8.996 166.985 1.00 24.67 297 LEU A CA 1
ATOM 2352 C C . LEU A 1 279 ? 42.489 -8.636 168.402 1.00 23.26 297 LEU A C 1
ATOM 2353 O O . LEU A 1 279 ? 43.684 -8.509 168.675 1.00 24.01 297 LEU A O 1
ATOM 2358 N N . PHE A 1 280 ? 41.517 -8.479 169.296 1.00 21.67 298 PHE A N 1
ATOM 2359 C CA . PHE A 1 280 ? 41.789 -8.181 170.697 1.00 22.22 298 PHE A CA 1
ATOM 2360 C C . PHE A 1 280 ? 42.674 -9.261 171.317 1.00 22.16 298 PHE A C 1
ATOM 2361 O O . PHE A 1 280 ? 43.588 -8.967 172.088 1.00 25.88 298 PHE A O 1
ATOM 2369 N N . SER A 1 281 ? 42.402 -10.511 170.959 1.00 23.58 299 SER A N 1
ATOM 2370 C CA . SER A 1 281 ? 43.168 -11.645 171.464 1.00 23.86 299 SER A CA 1
ATOM 2371 C C . SER A 1 281 ? 44.615 -11.607 170.985 1.00 25.10 299 SER A C 1
ATOM 2372 O O . SER A 1 281 ? 45.543 -11.863 171.753 1.00 22.60 299 SER A O 1
ATOM 2375 N N . GLN A 1 282 ? 44.803 -11.281 169.711 1.00 20.91 300 GLN A N 1
ATOM 2376 C CA . GLN A 1 282 ? 46.137 -11.249 169.127 1.00 25.25 300 GLN A CA 1
ATOM 2377 C C . GLN A 1 282 ? 46.955 -10.092 169.694 1.00 24.15 300 GLN A C 1
ATOM 2378 O O . GLN A 1 282 ? 48.152 -10.233 169.950 1.00 24.41 300 GLN A O 1
ATOM 2384 N N . LEU A 1 283 ? 46.300 -8.956 169.904 1.00 20.12 301 LEU A N 1
ATOM 2385 C CA . LEU A 1 283 ? 46.933 -7.828 170.578 1.00 23.15 301 LEU A CA 1
ATOM 2386 C C . LEU A 1 283 ? 47.283 -8.207 172.012 1.00 20.05 301 LEU A C 1
ATOM 2387 O O . LEU A 1 283 ? 48.329 -7.823 172.533 1.00 20.07 301 LEU A O 1
ATOM 2392 N N . LEU A 1 284 ? 46.400 -8.977 172.637 1.00 21.05 302 LEU A N 1
ATOM 2393 C CA . LEU A 1 284 ? 46.612 -9.434 174.004 1.00 22.87 302 LEU A CA 1
ATOM 2394 C C . LEU A 1 284 ? 47.864 -10.305 174.124 1.00 25.90 302 LEU A C 1
ATOM 2395 O O . LEU A 1 284 ? 48.639 -10.154 175.070 1.00 23.44 302 LEU A O 1
ATOM 2400 N N . ASP A 1 285 ? 48.057 -11.209 173.163 1.00 25.46 303 ASP A N 1
ATOM 2401 C CA . ASP A 1 285 ? 49.241 -12.069 173.139 1.00 20.41 303 ASP A CA 1
ATOM 2402 C C . ASP A 1 285 ? 50.520 -11.244 173.035 1.00 19.76 303 ASP A C 1
ATOM 2403 O O . ASP A 1 285 ? 51.525 -11.561 173.670 1.00 24.99 303 ASP A O 1
ATOM 2416 N N . LEU A 1 287 ? 50.872 -8.114 174.143 1.00 19.73 305 LEU A N 1
ATOM 2417 C CA . LEU A 1 287 ? 51.025 -7.444 175.432 1.00 20.49 305 LEU A CA 1
ATOM 2418 C C . LEU A 1 287 ? 51.619 -8.392 176.468 1.00 22.51 305 LEU A C 1
ATOM 2419 O O . LEU A 1 287 ? 52.500 -8.011 177.240 1.00 23.73 305 LEU A O 1
ATOM 2424 N N . LYS A 1 288 ? 51.131 -9.628 176.474 1.00 21.03 306 LYS A N 1
ATOM 2425 C CA . LYS A 1 288 ? 51.640 -10.661 177.370 1.00 21.18 306 LYS A CA 1
ATOM 2426 C C . LYS A 1 288 ? 53.134 -10.889 177.166 1.00 20.77 306 LYS A C 1
ATOM 2427 O O . LYS A 1 288 ? 53.878 -11.082 178.126 1.00 21.60 306 LYS A O 1
ATOM 2433 N N . PHE A 1 289 ? 53.567 -10.861 175.910 1.00 20.62 307 PHE A N 1
ATOM 2434 C CA . PHE A 1 289 ? 54.981 -10.998 175.586 1.00 19.19 307 PHE A CA 1
ATOM 2435 C C . PHE A 1 289 ? 55.805 -9.910 176.266 1.00 22.90 307 PHE A C 1
ATOM 2436 O O . PHE A 1 289 ? 56.924 -10.158 176.710 1.00 20.53 307 PHE A O 1
ATOM 2444 N N . TYR A 1 290 ? 55.252 -8.701 176.338 1.00 17.13 308 TYR A N 1
ATOM 2445 C CA . TYR A 1 290 ? 55.999 -7.566 176.872 1.00 21.12 308 TYR A CA 1
ATOM 2446 C C . TYR A 1 290 ? 55.867 -7.401 178.383 1.00 19.08 308 TYR A C 1
ATOM 2447 O O . TYR A 1 290 ? 56.809 -6.962 179.030 1.00 21.29 308 TYR A O 1
ATOM 2456 N N . THR A 1 291 ? 54.715 -7.752 178.947 1.00 20.52 309 THR A N 1
ATOM 2457 C CA . THR A 1 291 ? 54.559 -7.691 180.400 1.00 25.51 309 THR A CA 1
ATOM 2458 C C . THR A 1 291 ? 55.485 -8.697 181.082 1.00 24.50 309 THR A C 1
ATOM 2459 O O . THR A 1 291 ? 55.877 -8.512 182.232 1.00 27.44 309 THR A O 1
ATOM 2463 N N . GLY A 1 292 ? 55.833 -9.761 180.363 1.00 28.04 310 GLY A N 1
ATOM 2464 C CA . GLY A 1 292 ? 56.748 -10.763 180.878 1.00 19.13 310 GLY A CA 1
ATOM 2465 C C . GLY A 1 292 ? 58.120 -10.712 180.225 1.00 24.38 310 GLY A C 1
ATOM 2466 O O . GLY A 1 292 ? 58.899 -11.660 180.342 1.00 25.09 310 GLY A O 1
ATOM 2467 N N . PHE A 1 293 ? 58.421 -9.604 179.548 1.00 21.41 311 PHE A N 1
ATOM 2468 C CA . PHE A 1 293 ? 59.663 -9.479 178.787 1.00 17.13 311 PHE A CA 1
ATOM 2469 C C . PHE A 1 293 ? 60.902 -9.593 179.671 1.00 22.18 311 PHE A C 1
ATOM 2470 O O . PHE A 1 293 ? 60.922 -9.122 180.812 1.00 19.01 311 PHE A O 1
ATOM 2478 N N . GLU A 1 294 ? 61.942 -10.214 179.125 1.00 16.10 312 GLU A N 1
ATOM 2479 C CA . GLU A 1 294 ? 63.136 -10.528 179.896 1.00 23.81 312 GLU A CA 1
ATOM 2480 C C . GLU A 1 294 ? 64.091 -9.344 179.943 1.00 23.37 312 GLU A C 1
ATOM 2481 O O . GLU A 1 294 ? 65.124 -9.334 179.278 1.00 22.18 312 GLU A O 1
ATOM 2487 N N . ILE A 1 295 ? 63.723 -8.344 180.738 1.00 22.32 313 ILE A N 1
ATOM 2488 C CA . ILE A 1 295 ? 64.552 -7.170 180.940 1.00 24.19 313 ILE A CA 1
ATOM 2489 C C . ILE A 1 295 ? 64.421 -6.667 182.377 1.00 25.74 313 ILE A C 1
ATOM 2490 O O . ILE A 1 295 ? 63.352 -6.753 182.980 1.00 26.46 313 ILE A O 1
ATOM 2495 N N . ASN A 1 296 ? 65.524 -6.171 182.929 1.00 26.47 314 ASN A N 1
ATOM 2496 C CA . ASN A 1 296 ? 65.494 -5.459 184.200 1.00 26.03 314 ASN A CA 1
ATOM 2497 C C . ASN A 1 296 ? 64.977 -4.043 183.960 1.00 27.56 314 ASN A C 1
ATOM 2498 O O . ASN A 1 296 ? 65.589 -3.278 183.221 1.00 27.46 314 ASN A O 1
ATOM 2503 N N . ASP A 1 297 ? 63.853 -3.701 184.585 1.00 29.88 315 ASP A N 1
ATOM 2504 C CA . ASP A 1 297 ? 63.216 -2.401 184.375 1.00 30.74 315 ASP A CA 1
ATOM 2505 C C . ASP A 1 297 ? 64.115 -1.224 184.751 1.00 39.21 315 ASP A C 1
ATOM 2506 O O . ASP A 1 297 ? 64.052 -0.167 184.125 1.00 32.97 315 ASP A O 1
ATOM 2511 N N . GLN A 1 298 ? 64.952 -1.406 185.767 1.00 37.03 316 GLN A N 1
ATOM 2512 C CA . GLN A 1 298 ? 65.736 -0.295 186.294 1.00 39.00 316 GLN A CA 1
ATOM 2513 C C . GLN A 1 298 ? 67.088 -0.131 185.608 1.00 38.09 316 GLN A C 1
ATOM 2514 O O . GLN A 1 298 ? 67.511 0.989 185.330 1.00 45.80 316 GLN A O 1
ATOM 2520 N N . THR A 1 299 ? 67.767 -1.239 185.332 1.00 35.37 317 THR A N 1
ATOM 2521 C CA . THR A 1 299 ? 69.071 -1.167 184.685 1.00 33.29 317 THR A CA 1
ATOM 2522 C C . THR A 1 299 ? 68.929 -1.089 183.167 1.00 35.10 317 THR A C 1
ATOM 2523 O O . THR A 1 299 ? 69.801 -0.556 182.481 1.00 36.46 317 THR A O 1
ATOM 2527 N N . GLY A 1 300 ? 67.826 -1.623 182.650 1.00 37.57 318 GLY A N 1
ATOM 2528 C CA . GLY A 1 300 ? 67.583 -1.644 181.218 1.00 27.67 318 GLY A CA 1
ATOM 2529 C C . GLY A 1 300 ? 68.300 -2.794 180.534 1.00 28.39 318 GLY A C 1
ATOM 2530 O O . GLY A 1 300 ? 68.262 -2.929 179.312 1.00 29.98 318 GLY A O 1
ATOM 2531 N N . ASN A 1 301 ? 68.959 -3.629 181.328 1.00 25.59 319 ASN A N 1
ATOM 2532 C CA . ASN A 1 301 ? 69.694 -4.767 180.794 1.00 30.47 319 ASN A CA 1
ATOM 2533 C C . ASN A 1 301 ? 68.812 -5.997 180.620 1.00 29.99 319 ASN A C 1
ATOM 2534 O O . ASN A 1 301 ? 67.857 -6.197 181.372 1.00 26.36 319 ASN A O 1
ATOM 2539 N N . ALA A 1 302 ? 69.134 -6.816 179.622 1.00 25.94 320 ALA A N 1
ATOM 2540 C CA . ALA A 1 302 ? 68.446 -8.086 179.429 1.00 28.49 320 ALA A CA 1
ATOM 2541 C C . ALA A 1 302 ? 68.723 -9.008 180.608 1.00 29.04 320 ALA A C 1
ATOM 2542 O O . ALA A 1 302 ? 69.821 -9.009 181.162 1.00 27.71 320 ALA A O 1
ATOM 2544 N N . LEU A 1 303 ? 67.721 -9.788 180.993 1.00 27.97 321 LEU A N 1
ATOM 2545 C CA . LEU A 1 303 ? 67.879 -10.720 182.099 1.00 30.56 321 LEU A CA 1
ATOM 2546 C C . LEU A 1 303 ? 68.514 -12.015 181.613 1.00 30.67 321 LEU A C 1
ATOM 2547 O O . LEU A 1 303 ? 68.167 -12.524 180.548 1.00 29.83 321 LEU A O 1
ATOM 2552 N N . THR A 1 304 ? 69.455 -12.539 182.391 1.00 30.03 322 THR A N 1
ATOM 2553 C CA . THR A 1 304 ? 70.061 -13.830 182.081 1.00 31.79 322 THR A CA 1
ATOM 2554 C C . THR A 1 304 ? 69.094 -14.960 182.420 1.00 29.38 322 THR A C 1
ATOM 2555 O O . THR A 1 304 ? 68.026 -14.722 182.986 1.00 27.87 322 THR A O 1
ATOM 2559 N N . GLU A 1 305 ? 69.465 -16.188 182.074 1.00 32.10 323 GLU A N 1
ATOM 2560 C CA . GLU A 1 305 ? 68.627 -17.334 182.399 1.00 35.81 323 GLU A CA 1
ATOM 2561 C C . GLU A 1 305 ? 68.606 -17.555 183.905 1.00 28.09 323 GLU A C 1
ATOM 2562 O O . GLU A 1 305 ? 67.583 -17.934 184.476 1.00 29.25 323 GLU A O 1
ATOM 2568 N N . ASN A 1 306 ? 69.744 -17.310 184.542 1.00 28.93 324 ASN A N 1
ATOM 2569 C CA . ASN A 1 306 ? 69.859 -17.450 185.986 1.00 31.82 324 ASN A CA 1
ATOM 2570 C C . ASN A 1 306 ? 68.994 -16.439 186.723 1.00 30.89 324 ASN A C 1
ATOM 2571 O O . ASN A 1 306 ? 68.358 -16.769 187.723 1.00 29.41 324 ASN A O 1
ATOM 2576 N N . GLU A 1 307 ? 68.965 -15.211 186.215 1.00 25.07 325 GLU A N 1
ATOM 2577 C CA . GLU A 1 307 ? 68.180 -14.149 186.833 1.00 29.86 325 GLU A CA 1
ATOM 2578 C C . GLU A 1 307 ? 66.684 -14.429 186.724 1.00 24.91 325 GLU A C 1
ATOM 2579 O O . GLU A 1 307 ? 65.931 -14.164 187.660 1.00 25.44 325 GLU A O 1
ATOM 2601 N N . THR A 1 309 ? 65.331 -17.436 186.492 1.00 24.02 327 THR A N 1
ATOM 2602 C CA . THR A 1 309 ? 65.072 -18.564 187.377 1.00 30.70 327 THR A CA 1
ATOM 2603 C C . THR A 1 309 ? 64.975 -18.083 188.822 1.00 22.16 327 THR A C 1
ATOM 2604 O O . THR A 1 309 ? 64.098 -18.505 189.568 1.00 25.10 327 THR A O 1
ATOM 2608 N N . THR A 1 310 ? 65.873 -17.178 189.198 1.00 22.56 328 THR A N 1
ATOM 2609 C CA . THR A 1 310 ? 65.880 -16.609 190.540 1.00 22.78 328 THR A CA 1
ATOM 2610 C C . THR A 1 310 ? 64.585 -15.853 190.825 1.00 27.22 328 THR A C 1
ATOM 2611 O O . THR A 1 310 ? 63.989 -16.006 191.896 1.00 30.38 328 THR A O 1
ATOM 2615 N N . ILE A 1 311 ? 64.154 -15.046 189.859 1.00 24.47 329 ILE A N 1
ATOM 2616 C CA . ILE A 1 311 ? 62.913 -14.294 189.978 1.00 25.10 329 ILE A CA 1
ATOM 2617 C C . ILE A 1 311 ? 61.744 -15.236 190.236 1.00 24.61 329 ILE A C 1
ATOM 2618 O O . ILE A 1 311 ? 60.945 -15.017 191.145 1.00 25.85 329 ILE A O 1
ATOM 2623 N N . HIS A 1 312 ? 61.666 -16.296 189.438 1.00 24.27 330 HIS A N 1
ATOM 2624 C CA . HIS A 1 312 ? 60.615 -17.295 189.575 1.00 21.74 330 HIS A CA 1
ATOM 2625 C C . HIS A 1 312 ? 60.716 -18.052 190.901 1.00 25.46 330 HIS A C 1
ATOM 2626 O O . HIS A 1 312 ? 59.704 -18.328 191.545 1.00 20.69 330 HIS A O 1
ATOM 2633 N N . TYR A 1 313 ? 61.938 -18.383 191.305 1.00 20.11 331 TYR A N 1
ATOM 2634 C CA . TYR A 1 313 ? 62.149 -19.109 192.553 1.00 24.04 331 TYR A CA 1
ATOM 2635 C C . TYR A 1 313 ? 61.818 -18.240 193.765 1.00 26.67 331 TYR A C 1
ATOM 2636 O O . TYR A 1 313 ? 61.271 -18.728 194.754 1.00 21.59 331 TYR A O 1
ATOM 2645 N N . ASP A 1 314 ? 62.148 -16.952 193.687 1.00 24.91 332 ASP A N 1
ATOM 2646 C CA . ASP A 1 314 ? 61.861 -16.029 194.782 1.00 24.60 332 ASP A CA 1
ATOM 2647 C C . ASP A 1 314 ? 60.358 -15.847 194.976 1.00 23.14 332 ASP A C 1
ATOM 2648 O O . ASP A 1 314 ? 59.891 -15.701 196.100 1.00 26.77 332 ASP A O 1
ATOM 2653 N N . ARG A 1 315 ? 59.606 -15.861 193.880 1.00 23.63 333 ARG A N 1
ATOM 2654 C CA . ARG A 1 315 ? 58.155 -15.738 193.958 1.00 25.29 333 ARG A CA 1
ATOM 2655 C C . ARG A 1 315 ? 57.520 -16.928 194.669 1.00 27.18 333 ARG A C 1
ATOM 2656 O O . ARG A 1 315 ? 56.684 -16.750 195.559 1.00 26.19 333 ARG A O 1
ATOM 2664 N N . ILE A 1 316 ? 57.907 -18.134 194.262 1.00 20.97 334 ILE A N 1
ATOM 2665 C CA . ILE A 1 316 ? 57.431 -19.350 194.904 1.00 27.58 334 ILE A CA 1
ATOM 2666 C C . ILE A 1 316 ? 57.801 -19.331 196.381 1.00 23.24 334 ILE A C 1
ATOM 2667 O O . ILE A 1 316 ? 56.974 -19.617 197.244 1.00 25.22 334 ILE A O 1
ATOM 2672 N N . THR A 1 317 ? 59.051 -18.974 196.658 1.00 25.58 335 THR A N 1
ATOM 2673 C CA . THR A 1 317 ? 59.568 -18.922 198.021 1.00 23.93 335 THR A CA 1
ATOM 2674 C C . THR A 1 317 ? 58.726 -18.031 198.935 1.00 28.14 335 THR A C 1
ATOM 2675 O O . THR A 1 317 ? 58.402 -18.417 200.059 1.00 27.53 335 THR A O 1
ATOM 2679 N N . SER A 1 318 ? 58.361 -16.848 198.450 1.00 23.38 336 SER A N 1
ATOM 2680 C CA . SER A 1 318 ? 57.580 -15.918 199.260 1.00 30.99 336 SER A CA 1
ATOM 2681 C C . SER A 1 318 ? 56.129 -16.382 199.390 1.00 26.87 336 SER A C 1
ATOM 2682 O O . SER A 1 318 ? 55.459 -16.079 200.376 1.00 31.01 336 SER A O 1
ATOM 2685 N N . LEU A 1 319 ? 55.650 -17.118 198.393 1.00 24.83 337 LEU A N 1
ATOM 2686 C CA . LEU A 1 319 ? 54.315 -17.702 198.452 1.00 25.10 337 LEU A CA 1
ATOM 2687 C C . LEU A 1 319 ? 54.278 -18.831 199.481 1.00 28.84 337 LEU A C 1
ATOM 2688 O O . LEU A 1 319 ? 53.286 -19.010 200.189 1.00 24.78 337 LEU A O 1
ATOM 2693 N N . GLN A 1 320 ? 55.372 -19.582 199.566 1.00 26.47 338 GLN A N 1
ATOM 2694 C CA . GLN A 1 320 ? 55.473 -20.680 200.522 1.00 27.42 338 GLN A CA 1
ATOM 2695 C C . GLN A 1 320 ? 55.621 -20.155 201.945 1.00 27.76 338 GLN A C 1
ATOM 2696 O O . GLN A 1 320 ? 55.110 -20.760 202.887 1.00 30.33 338 GLN A O 1
ATOM 2702 N N . ARG A 1 321 ? 56.322 -19.033 202.097 1.00 25.00 339 ARG A N 1
ATOM 2703 C CA . ARG A 1 321 ? 56.436 -18.366 203.393 1.00 25.95 339 ARG A CA 1
ATOM 2704 C C . ARG A 1 321 ? 55.064 -17.977 203.927 1.00 26.15 339 ARG A C 1
ATOM 2705 O O . ARG A 1 321 ? 54.747 -18.223 205.092 1.00 31.12 339 ARG A O 1
ATOM 2713 N N . ALA A 1 322 ? 54.260 -17.361 203.066 1.00 25.64 340 ALA A N 1
ATOM 2714 C CA . ALA A 1 322 ? 52.912 -16.948 203.431 1.00 26.35 340 ALA A CA 1
ATOM 2715 C C . ALA A 1 322 ? 52.022 -18.164 203.661 1.00 27.85 340 ALA A C 1
ATOM 2716 O O . ALA A 1 322 ? 51.173 -18.162 204.550 1.00 26.82 340 ALA A O 1
ATOM 2718 N N . ALA A 1 323 ? 52.225 -19.199 202.854 1.00 27.73 341 ALA A N 1
ATOM 2719 C CA . ALA A 1 323 ? 51.461 -20.433 202.984 1.00 27.43 341 ALA A CA 1
ATOM 2720 C C . ALA A 1 323 ? 51.701 -21.074 204.345 1.00 28.31 341 ALA A C 1
ATOM 2721 O O . ALA A 1 323 ? 50.757 -21.404 205.062 1.00 25.37 341 ALA A O 1
ATOM 2723 N N . PHE A 1 324 ? 52.974 -21.238 204.692 1.00 25.51 342 PHE A N 1
ATOM 2724 C CA . PHE A 1 324 ? 53.363 -21.892 205.936 1.00 29.91 342 PHE A CA 1
ATOM 2725 C C . PHE A 1 324 ? 52.823 -21.170 207.166 1.00 33.39 342 PHE A C 1
ATOM 2726 O O . PHE A 1 324 ? 52.316 -21.802 208.089 1.00 30.57 342 PHE A O 1
ATOM 2734 N N . ALA A 1 325 ? 52.932 -19.847 207.170 1.00 28.26 343 ALA A N 1
ATOM 2735 C CA . ALA A 1 325 ? 52.634 -19.059 208.359 1.00 34.91 343 ALA A CA 1
ATOM 2736 C C . ALA A 1 325 ? 51.141 -18.855 208.607 1.00 35.39 343 ALA A C 1
ATOM 2737 O O . ALA A 1 325 ? 50.722 -18.692 209.753 1.00 39.14 343 ALA A O 1
ATOM 2739 N N . HIS A 1 326 ? 50.335 -18.864 207.549 1.00 30.16 344 HIS A N 1
ATOM 2740 C CA . HIS A 1 326 ? 48.952 -18.410 207.684 1.00 26.60 344 HIS A CA 1
ATOM 2741 C C . HIS A 1 326 ? 47.878 -19.330 207.107 1.00 30.03 344 HIS A C 1
ATOM 2742 O O . HIS A 1 326 ? 46.688 -19.066 207.284 1.00 31.96 344 HIS A O 1
ATOM 2749 N N . PHE A 1 327 ? 48.274 -20.398 206.420 1.00 29.70 345 PHE A N 1
ATOM 2750 C CA . PHE A 1 327 ? 47.287 -21.271 205.787 1.00 30.90 345 PHE A CA 1
ATOM 2751 C C . PHE A 1 327 ? 47.597 -22.753 205.983 1.00 36.57 345 PHE A C 1
ATOM 2752 O O . PHE A 1 327 ? 48.375 -23.335 205.226 1.00 34.77 345 PHE A O 1
ATOM 2760 N N . PRO A 1 328 ? 46.980 -23.367 207.008 1.00 40.06 346 PRO A N 1
ATOM 2761 C CA . PRO A 1 328 ? 47.109 -24.801 207.297 1.00 35.46 346 PRO A CA 1
ATOM 2762 C C . PRO A 1 328 ? 46.760 -25.689 206.105 1.00 34.46 346 PRO A C 1
ATOM 2763 O O . PRO A 1 328 ? 47.363 -26.749 205.945 1.00 34.07 346 PRO A O 1
ATOM 2767 N N . GLU A 1 329 ? 45.803 -25.258 205.285 1.00 33.65 347 GLU A N 1
ATOM 2768 C CA A GLU A 1 329 ? 45.392 -26.011 204.104 0.49 33.86 347 GLU A CA 1
ATOM 2769 C CA B GLU A 1 329 ? 45.396 -26.030 204.117 0.51 33.38 347 GLU A CA 1
ATOM 2770 C C . GLU A 1 329 ? 46.533 -26.171 203.105 1.00 37.11 347 GLU A C 1
ATOM 2771 O O . GLU A 1 329 ? 46.549 -27.109 202.309 1.00 42.34 347 GLU A O 1
ATOM 2782 N N . LEU A 1 330 ? 47.480 -25.239 203.144 1.00 34.34 348 LEU A N 1
ATOM 2783 C CA . LEU A 1 330 ? 48.590 -25.226 202.195 1.00 34.34 348 LEU A CA 1
ATOM 2784 C C . LEU A 1 330 ? 49.909 -25.661 202.819 1.00 32.67 348 LEU A C 1
ATOM 2785 O O . LEU A 1 330 ? 50.979 -25.340 202.301 1.00 30.82 348 LEU A O 1
ATOM 2790 N N . TYR A 1 331 ? 49.827 -26.391 203.927 1.00 28.62 349 TYR A N 1
ATOM 2791 C CA . TYR A 1 331 ? 51.016 -26.848 204.639 1.00 31.37 349 TYR A CA 1
ATOM 2792 C C . TYR A 1 331 ? 51.926 -27.696 203.752 1.00 28.67 349 TYR A C 1
ATOM 2793 O O . TYR A 1 331 ? 53.135 -27.476 203.704 1.00 25.42 349 TYR A O 1
ATOM 2802 N N . ASP A 1 332 ? 51.338 -28.664 203.055 1.00 28.77 350 ASP A N 1
ATOM 2803 C CA . ASP A 1 332 ? 52.096 -29.560 202.184 1.00 32.08 350 ASP A CA 1
ATOM 2804 C C . ASP A 1 332 ? 52.748 -28.807 201.027 1.00 28.71 350 ASP A C 1
ATOM 2805 O O . ASP A 1 332 ? 53.892 -29.080 200.667 1.00 24.83 350 ASP A O 1
ATOM 2810 N N . PHE A 1 333 ? 52.009 -27.864 200.450 1.00 28.02 351 PHE A N 1
ATOM 2811 C CA . PHE A 1 333 ? 52.530 -27.026 199.376 1.00 26.48 351 PHE A CA 1
ATOM 2812 C C . PHE A 1 333 ? 53.760 -26.246 199.831 1.00 28.79 351 PHE A C 1
ATOM 2813 O O . PHE A 1 333 ? 54.753 -26.157 199.110 1.00 27.48 351 PHE A O 1
ATOM 2821 N N . ALA A 1 334 ? 53.678 -25.686 201.034 1.00 25.37 352 ALA A N 1
ATOM 2822 C CA . ALA A 1 334 ? 54.716 -24.808 201.557 1.00 22.82 352 ALA A CA 1
ATOM 2823 C C . ALA A 1 334 ? 56.022 -25.546 201.813 1.00 24.94 352 ALA A C 1
ATOM 2824 O O . ALA A 1 334 ? 57.099 -24.957 201.744 1.00 28.37 352 ALA A O 1
ATOM 2826 N N . LEU A 1 335 ? 55.926 -26.837 202.106 1.00 25.51 353 LEU A N 1
ATOM 2827 C CA . LEU A 1 335 ? 57.104 -27.623 202.451 1.00 27.33 353 LEU A CA 1
ATOM 2828 C C . LEU A 1 335 ? 57.718 -28.328 201.243 1.00 26.54 353 LEU A C 1
ATOM 2829 O O . LEU A 1 335 ? 58.824 -28.862 201.326 1.00 26.39 353 LEU A O 1
ATOM 2834 N N . SER A 1 336 ? 57.006 -28.322 200.122 1.00 25.13 354 SER A N 1
ATOM 2835 C CA . SER A 1 336 ? 57.461 -29.030 198.928 1.00 29.11 354 SER A CA 1
ATOM 2836 C C . SER A 1 336 ? 58.561 -28.282 198.181 1.00 27.66 354 SER A C 1
ATOM 2837 O O . SER A 1 336 ? 58.662 -27.058 198.263 1.00 27.73 354 SER A O 1
ATOM 2840 N N . ASN A 1 337 ? 59.384 -29.028 197.451 1.00 29.06 355 ASN A N 1
ATOM 2841 C CA . ASN A 1 337 ? 60.388 -28.425 196.581 1.00 29.41 355 ASN A CA 1
ATOM 2842 C C . ASN A 1 337 ? 59.717 -27.636 195.460 1.00 29.37 355 ASN A C 1
ATOM 2843 O O . ASN A 1 337 ? 58.618 -27.986 195.021 1.00 31.64 355 ASN A O 1
ATOM 2848 N N . VAL A 1 338 ? 60.383 -26.577 195.005 1.00 27.94 356 VAL A N 1
ATOM 2849 C CA . VAL A 1 338 ? 59.818 -25.647 194.025 1.00 31.20 356 VAL A CA 1
ATOM 2850 C C . VAL A 1 338 ? 59.292 -26.338 192.769 1.00 27.32 356 VAL A C 1
ATOM 2851 O O . VAL A 1 338 ? 58.179 -26.057 192.320 1.00 26.48 356 VAL A O 1
ATOM 2855 N N . ALA A 1 339 ? 60.087 -27.251 192.218 1.00 29.96 357 ALA A N 1
ATOM 2856 C CA . ALA A 1 339 ? 59.729 -27.941 190.980 1.00 29.91 357 ALA A CA 1
ATOM 2857 C C . ALA A 1 339 ? 58.444 -28.758 191.119 1.00 31.68 357 ALA A C 1
ATOM 2858 O O . ALA A 1 339 ? 57.748 -29.007 190.133 1.00 27.19 357 ALA A O 1
ATOM 2860 N N . GLU A 1 340 ? 58.127 -29.166 192.344 1.00 32.13 358 GLU A N 1
ATOM 2861 C CA . GLU A 1 340 ? 56.948 -29.992 192.581 1.00 28.06 358 GLU A CA 1
ATOM 2862 C C . GLU A 1 340 ? 55.666 -29.166 192.693 1.00 30.75 358 GLU A C 1
ATOM 2863 O O . GLU A 1 340 ? 54.566 -29.718 192.678 1.00 34.53 358 GLU A O 1
ATOM 2869 N N . VAL A 1 341 ? 55.799 -27.847 192.805 1.00 27.03 359 VAL A N 1
ATOM 2870 C CA . VAL A 1 341 ? 54.624 -26.998 192.997 1.00 29.46 359 VAL A CA 1
ATOM 2871 C C . VAL A 1 341 ? 54.462 -25.874 191.975 1.00 33.85 359 VAL A C 1
ATOM 2872 O O . VAL A 1 341 ? 53.436 -25.194 191.972 1.00 32.50 359 VAL A O 1
ATOM 2876 N N . ASP A 1 342 ? 55.454 -25.667 191.113 1.00 25.66 360 ASP A N 1
ATOM 2877 C CA . ASP A 1 342 ? 55.474 -24.446 190.310 1.00 23.54 360 ASP A CA 1
ATOM 2878 C C . ASP A 1 342 ? 54.915 -24.599 188.896 1.00 30.13 360 ASP A C 1
ATOM 2879 O O . ASP A 1 342 ? 54.945 -23.646 188.119 1.00 32.79 360 ASP A O 1
ATOM 2884 N N . THR A 1 343 ? 54.405 -25.776 188.550 1.00 32.54 361 THR A N 1
ATOM 2885 C CA . THR A 1 343 ? 53.715 -25.908 187.272 1.00 31.01 361 THR A CA 1
ATOM 2886 C C . THR A 1 343 ? 52.281 -25.432 187.428 1.00 34.21 361 THR A C 1
ATOM 2887 O O . THR A 1 343 ? 51.724 -25.468 188.527 1.00 30.72 361 THR A O 1
ATOM 2891 N N . ARG A 1 344 ? 51.696 -24.984 186.323 1.00 28.63 362 ARG A N 1
ATOM 2892 C CA . ARG A 1 344 ? 50.297 -24.584 186.284 1.00 29.15 362 ARG A CA 1
ATOM 2893 C C . ARG A 1 344 ? 49.402 -25.672 186.863 1.00 34.76 362 ARG A C 1
ATOM 2894 O O . ARG A 1 344 ? 48.500 -25.400 187.653 1.00 30.43 362 ARG A O 1
ATOM 2902 N N . GLU A 1 345 ? 49.684 -26.908 186.470 1.00 32.38 363 GLU A N 1
ATOM 2903 C CA . GLU A 1 345 ? 48.941 -28.073 186.930 1.00 36.33 363 GLU A CA 1
ATOM 2904 C C . GLU A 1 345 ? 49.007 -28.230 188.452 1.00 31.67 363 GLU A C 1
ATOM 2905 O O . GLU A 1 345 ? 47.985 -28.432 189.109 1.00 29.50 363 GLU A O 1
ATOM 2911 N N . SER A 1 346 ? 50.212 -28.131 189.004 1.00 27.89 364 SER A N 1
ATOM 2912 C CA . SER A 1 346 ? 50.413 -28.248 190.445 1.00 30.53 364 SER A CA 1
ATOM 2913 C C . SER A 1 346 ? 49.745 -27.107 191.205 1.00 32.30 364 SER A C 1
ATOM 2914 O O . SER A 1 346 ? 49.165 -27.314 192.270 1.00 34.03 364 SER A O 1
ATOM 2917 N N . LEU A 1 347 ? 49.830 -25.903 190.649 1.00 30.45 365 LEU A N 1
ATOM 2918 C CA . LEU A 1 347 ? 49.268 -24.723 191.295 1.00 32.79 365 LEU A CA 1
ATOM 2919 C C . LEU A 1 347 ? 47.749 -24.790 191.348 1.00 28.10 365 LEU A C 1
ATOM 2920 O O . LEU A 1 347 ? 47.143 -24.424 192.354 1.00 28.20 365 LEU A O 1
ATOM 2925 N N . VAL A 1 348 ? 47.139 -25.265 190.266 1.00 34.84 366 VAL A N 1
ATOM 2926 C CA . VAL A 1 348 ? 45.696 -25.469 190.236 1.00 29.12 366 VAL A CA 1
ATOM 2927 C C . VAL A 1 348 ? 45.309 -26.551 191.244 1.00 32.66 366 VAL A C 1
ATOM 2928 O O . VAL A 1 348 ? 44.290 -26.446 191.926 1.00 30.98 366 VAL A O 1
ATOM 2932 N N . LYS A 1 349 ? 46.142 -27.581 191.347 1.00 30.90 367 LYS A N 1
ATOM 2933 C CA . LYS A 1 349 ? 45.909 -28.660 192.301 1.00 39.64 367 LYS A CA 1
ATOM 2934 C C . LYS A 1 349 ? 45.907 -28.146 193.739 1.00 37.69 367 LYS A C 1
ATOM 2935 O O . LYS A 1 349 ? 45.102 -28.579 194.563 1.00 37.54 367 LYS A O 1
ATOM 2941 N N . PHE A 1 350 ? 46.805 -27.213 194.032 1.00 35.66 368 PHE A N 1
ATOM 2942 C CA . PHE A 1 350 ? 46.984 -26.731 195.398 1.00 30.72 368 PHE A CA 1
ATOM 2943 C C . PHE A 1 350 ? 46.040 -25.591 195.789 1.00 30.50 368 PHE A C 1
ATOM 2944 O O . PHE A 1 350 ? 45.604 -25.511 196.937 1.00 34.42 368 PHE A O 1
ATOM 2952 N N . PHE A 1 351 ? 45.730 -24.709 194.843 1.00 30.42 369 PHE A N 1
ATOM 2953 C CA . PHE A 1 351 ? 44.953 -23.508 195.149 1.00 26.97 369 PHE A CA 1
ATOM 2954 C C . PHE A 1 351 ? 43.528 -23.574 194.610 1.00 28.62 369 PHE A C 1
ATOM 2955 O O . PHE A 1 351 ? 42.644 -22.861 195.082 1.00 32.40 369 PHE A O 1
ATOM 2963 N N . GLY A 1 352 ? 43.309 -24.431 193.620 1.00 29.89 370 GLY A N 1
ATOM 2964 C CA . GLY A 1 352 ? 41.980 -24.638 193.068 1.00 26.74 370 GLY A CA 1
ATOM 2965 C C . GLY A 1 352 ? 40.882 -25.026 194.053 1.00 30.28 370 GLY A C 1
ATOM 2966 O O . GLY A 1 352 ? 39.772 -24.508 193.961 1.00 32.39 370 GLY A O 1
ATOM 2967 N N . PRO A 1 353 ? 41.167 -25.958 194.983 1.00 31.28 371 PRO A N 1
ATOM 2968 C CA . PRO A 1 353 ? 40.127 -26.345 195.946 1.00 33.53 371 PRO A CA 1
ATOM 2969 C C . PRO A 1 353 ? 39.790 -25.272 196.981 1.00 34.60 371 PRO A C 1
ATOM 2970 O O . PRO A 1 353 ? 38.739 -25.361 197.613 1.00 36.16 371 PRO A O 1
ATOM 2974 N N . LEU A 1 354 ? 40.663 -24.285 197.156 1.00 34.35 372 LEU A N 1
ATOM 2975 C CA . LEU A 1 354 ? 40.466 -23.269 198.188 1.00 28.73 372 LEU A CA 1
ATOM 2976 C C . LEU A 1 354 ? 39.297 -22.342 197.868 1.00 30.75 372 LEU A C 1
ATOM 2977 O O . LEU A 1 354 ? 38.926 -22.179 196.709 1.00 33.68 372 LEU A O 1
ATOM 2982 N N . SER A 1 3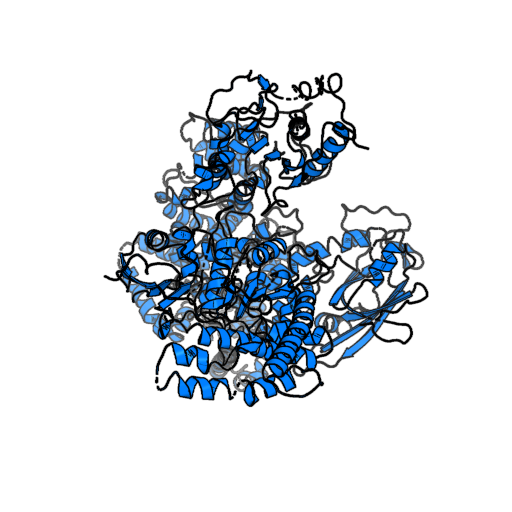55 ? 38.718 -21.737 198.901 1.00 32.81 373 SER A N 1
ATOM 2983 C CA . SER A 1 355 ? 37.599 -20.817 198.719 1.00 34.39 373 SER A CA 1
ATOM 2984 C C . SER A 1 355 ? 38.072 -19.486 198.149 1.00 33.53 373 SER A C 1
ATOM 2985 O O . SER A 1 355 ? 39.263 -19.183 198.174 1.00 32.80 373 SER A O 1
ATOM 2988 N N . SER A 1 356 ? 37.131 -18.699 197.635 1.00 33.65 374 SER A N 1
ATOM 2989 C CA . SER A 1 356 ? 37.429 -17.362 197.134 1.00 33.43 374 SER A CA 1
ATOM 2990 C C . SER A 1 356 ? 38.078 -16.501 198.210 1.00 33.92 374 SER A C 1
ATOM 2991 O O . SER A 1 356 ? 39.066 -15.811 197.958 1.00 34.69 374 SER A O 1
ATOM 2994 N N . ASN A 1 357 ? 37.511 -16.551 199.411 1.00 30.45 375 ASN A N 1
ATOM 2995 C CA . ASN A 1 357 ? 38.014 -15.773 200.534 1.00 34.93 375 ASN A CA 1
ATOM 2996 C C . ASN A 1 357 ? 39.465 -16.094 200.867 1.00 33.71 375 ASN A C 1
ATOM 2997 O O . ASN A 1 357 ? 40.262 -15.193 201.123 1.00 27.98 375 ASN A O 1
ATOM 3002 N N . THR A 1 358 ? 39.802 -17.379 200.855 1.00 31.66 376 THR A N 1
ATOM 3003 C CA . THR A 1 358 ? 41.157 -17.820 201.173 1.00 30.50 376 THR A CA 1
ATOM 3004 C C . THR A 1 358 ? 42.162 -17.356 200.115 1.00 31.68 376 THR A C 1
ATOM 3005 O O . THR A 1 358 ? 43.260 -16.902 200.445 1.00 26.59 376 THR A O 1
ATOM 3009 N N . LEU A 1 359 ? 41.779 -17.470 198.847 1.00 30.21 377 LEU A N 1
ATOM 3010 C CA . LEU A 1 359 ? 42.633 -17.030 197.746 1.00 33.40 377 LEU A CA 1
ATOM 3011 C C . LEU A 1 359 ? 42.866 -15.522 197.796 1.00 27.21 377 LEU A C 1
ATOM 3012 O O . LEU A 1 359 ? 43.981 -15.052 197.570 1.00 28.20 377 LEU A O 1
ATOM 3017 N N . HIS A 1 360 ? 41.812 -14.769 198.095 1.00 29.63 378 HIS A N 1
ATOM 3018 C CA . HIS A 1 360 ? 41.927 -13.324 198.280 1.00 26.23 378 HIS A CA 1
ATOM 3019 C C . HIS A 1 360 ? 42.926 -13.020 199.391 1.00 29.55 378 HIS A C 1
ATOM 3020 O O . HIS A 1 360 ? 43.775 -12.137 199.253 1.00 32.88 378 HIS A O 1
ATOM 3027 N N . GLN A 1 361 ? 42.822 -13.764 200.489 1.00 27.50 379 GLN A N 1
ATOM 3028 C CA . GLN A 1 361 ? 43.719 -13.588 201.624 1.00 30.86 379 GLN A CA 1
ATOM 3029 C C . GLN A 1 361 ? 45.165 -13.899 201.255 1.00 28.37 379 GLN A C 1
ATOM 3030 O O . GLN A 1 361 ? 46.075 -13.177 201.656 1.00 25.36 379 GLN A O 1
ATOM 3036 N N . VAL A 1 362 ? 45.372 -14.974 200.497 1.00 27.55 380 VAL A N 1
ATOM 3037 C CA . VAL A 1 362 ? 46.704 -15.320 200.007 1.00 28.67 380 VAL A CA 1
ATOM 3038 C C . VAL A 1 362 ? 47.280 -14.166 199.193 1.00 24.20 380 VAL A C 1
ATOM 3039 O O . VAL A 1 362 ? 48.401 -13.720 199.432 1.00 21.83 380 VAL A O 1
ATOM 3043 N N . ALA A 1 363 ? 46.490 -13.681 198.241 1.00 22.31 381 ALA A N 1
ATOM 3044 C CA . ALA A 1 363 ? 46.901 -12.585 197.374 1.00 22.97 381 ALA A CA 1
ATOM 3045 C C . ALA A 1 363 ? 47.252 -11.337 198.179 1.00 30.78 381 ALA A C 1
ATOM 3046 O O . ALA A 1 363 ? 48.184 -10.610 197.833 1.00 27.34 381 ALA A O 1
ATOM 3048 N N . SER A 1 364 ? 46.510 -11.098 199.257 1.00 27.01 382 SER A N 1
ATOM 3049 C CA . SER A 1 364 ? 46.736 -9.925 200.093 1.00 24.40 382 SER A CA 1
ATOM 3050 C C . SER A 1 364 ? 48.093 -9.988 200.786 1.00 29.32 382 SER A C 1
ATOM 3051 O O . SER A 1 364 ? 48.746 -8.960 200.976 1.00 32.50 382 SER A O 1
ATOM 3054 N N . TYR A 1 365 ? 48.518 -11.193 201.156 1.00 23.78 383 TYR A N 1
ATOM 3055 C CA . TYR A 1 365 ? 49.811 -11.379 201.808 1.00 26.11 383 TYR A CA 1
ATOM 3056 C C . TYR A 1 365 ? 50.968 -11.168 200.835 1.00 28.72 383 TYR A C 1
ATOM 3057 O O . TYR A 1 365 ? 52.109 -10.962 201.250 1.00 27.09 383 TYR A O 1
ATOM 3066 N N . LEU A 1 366 ? 50.668 -11.217 199.540 1.00 26.31 384 LEU A N 1
ATOM 3067 C CA . LEU A 1 366 ? 51.671 -10.968 198.510 1.00 30.05 384 LEU A CA 1
ATOM 3068 C C . LEU A 1 366 ? 51.581 -9.531 198.000 1.00 30.00 384 LEU A C 1
ATOM 3069 O O . LEU A 1 366 ? 52.230 -9.173 197.015 1.00 27.02 384 LEU A O 1
ATOM 3074 N N . CYS A 1 367 ? 50.764 -8.726 198.680 1.00 29.65 385 CYS A N 1
ATOM 3075 C CA . CYS A 1 367 ? 50.529 -7.324 198.328 1.00 28.35 385 CYS A CA 1
ATOM 3076 C C . CYS A 1 367 ? 49.905 -7.180 196.945 1.00 30.31 385 CYS A C 1
ATOM 3077 O O . CYS A 1 367 ? 50.171 -6.210 196.234 1.00 28.92 385 CYS A O 1
ATOM 3080 N N . LEU A 1 368 ? 49.069 -8.144 196.572 1.00 28.03 386 LEU A N 1
ATOM 3081 C CA . LEU A 1 368 ? 48.423 -8.129 195.262 1.00 29.52 386 LEU A CA 1
ATOM 3082 C C . LEU A 1 368 ? 47.019 -7.549 195.342 1.00 29.39 386 LEU A C 1
ATOM 3083 O O . LEU A 1 368 ? 46.497 -7.016 194.363 1.00 28.40 386 LEU A O 1
ATOM 3088 N N . LEU A 1 369 ? 46.409 -7.673 196.515 1.00 27.42 387 LEU A N 1
ATOM 3089 C CA . LEU A 1 369 ? 45.063 -7.166 196.753 1.00 28.98 387 LEU A CA 1
ATOM 3090 C C . LEU A 1 369 ? 44.972 -6.617 198.171 1.00 27.21 387 LEU A C 1
ATOM 3091 O O . LEU A 1 369 ? 45.744 -7.022 199.038 1.00 25.78 387 LEU A O 1
ATOM 3096 N N . PRO A 1 370 ? 44.031 -5.693 198.417 1.00 25.13 388 PRO A N 1
ATOM 3097 C CA . PRO A 1 370 ? 43.864 -5.221 199.795 1.00 28.27 388 PRO A CA 1
ATOM 3098 C C . PRO A 1 370 ? 43.387 -6.334 200.726 1.00 29.50 388 PRO A C 1
ATOM 3099 O O . PRO A 1 370 ? 42.763 -7.293 200.268 1.00 28.30 388 PRO A O 1
ATOM 3103 N N . THR A 1 371 ? 43.693 -6.203 202.012 1.00 29.32 389 THR A N 1
ATOM 3104 C CA . THR A 1 371 ? 43.254 -7.159 203.023 1.00 30.59 389 THR A CA 1
ATOM 3105 C C . THR A 1 371 ? 41.748 -7.391 202.957 1.00 34.31 389 THR A C 1
ATOM 3106 O O . THR A 1 371 ? 40.975 -6.457 202.752 1.00 32.29 389 THR A O 1
ATOM 3110 N N . LEU A 1 372 ? 41.339 -8.645 203.104 1.00 34.53 390 LEU A N 1
ATOM 3111 C CA . LEU A 1 372 ? 39.931 -8.958 203.271 1.00 33.58 390 LEU A CA 1
ATOM 3112 C C . LEU A 1 372 ? 39.600 -8.838 204.752 1.00 35.26 390 LEU A C 1
ATOM 3113 O O . LEU A 1 372 ? 40.084 -9.632 205.557 1.00 32.67 390 LEU A O 1
ATOM 3118 N N . PRO A 1 373 ? 38.796 -7.825 205.120 1.00 39.52 391 PRO A N 1
ATOM 3119 C CA . PRO A 1 373 ? 38.423 -7.619 206.524 1.00 43.25 391 PRO A CA 1
ATOM 3120 C C . PRO A 1 373 ? 37.766 -8.862 207.115 1.00 37.85 391 PRO A C 1
ATOM 3121 O O . PRO A 1 373 ? 37.088 -9.594 206.392 1.00 37.96 391 PRO A O 1
ATOM 3125 N N . LYS A 1 374 ? 37.985 -9.095 208.404 1.00 41.89 392 LYS A N 1
ATOM 3126 C CA . LYS A 1 374 ? 37.442 -10.258 209.096 1.00 41.99 392 LYS A CA 1
ATOM 3127 C C . LYS A 1 374 ? 35.942 -10.410 208.857 0.00 46.40 392 LYS A C 1
ATOM 3128 O O . LYS A 1 374 ? 35.190 -9.438 208.951 0.00 45.96 392 LYS A O 1
ATOM 3134 N N . ASN A 1 375 ? 35.537 -11.631 208.511 1.00 45.19 393 ASN A N 1
ATOM 3135 C CA . ASN A 1 375 ? 34.136 -12.002 208.291 1.00 51.59 393 ASN A CA 1
ATOM 3136 C C . ASN A 1 375 ? 33.501 -11.378 207.049 1.00 49.36 393 ASN A C 1
ATOM 3137 O O . ASN A 1 375 ? 32.283 -11.436 206.875 1.00 54.58 393 ASN A O 1
ATOM 3142 N N . GLU A 1 376 ? 34.318 -10.790 206.182 1.00 50.33 394 GLU A N 1
ATOM 3143 C CA . GLU A 1 376 ? 33.812 -10.266 204.918 1.00 48.48 394 GLU A CA 1
ATOM 3144 C C . GLU A 1 376 ? 34.046 -11.257 203.789 1.00 43.95 394 GLU A C 1
ATOM 3145 O O . GLU A 1 376 ? 35.012 -12.019 203.814 1.00 37.94 394 GLU A O 1
ATOM 3151 N N . ASP A 1 377 ? 33.152 -11.248 202.806 1.00 37.66 395 ASP A N 1
ATOM 3152 C CA . ASP A 1 377 ? 33.347 -12.031 201.593 1.00 41.30 395 ASP A CA 1
ATOM 3153 C C . ASP A 1 377 ? 34.005 -11.168 200.524 1.00 39.98 395 ASP A C 1
ATOM 3154 O O . ASP A 1 377 ? 33.740 -9.970 200.429 1.00 40.41 395 ASP A O 1
ATOM 3159 N N . THR A 1 378 ? 34.869 -11.780 199.725 1.00 41.64 396 THR A N 1
ATOM 3160 C CA . THR A 1 378 ? 35.550 -11.057 198.662 1.00 40.85 396 THR A CA 1
ATOM 3161 C C . THR A 1 378 ? 34.572 -10.697 197.549 1.00 40.36 396 THR A C 1
ATOM 3162 O O . THR A 1 378 ? 33.574 -11.388 197.340 1.00 37.51 396 THR A O 1
ATOM 3166 N N . THR A 1 379 ? 34.857 -9.607 196.844 1.00 41.10 397 THR A N 1
ATOM 3167 C CA . THR A 1 379 ? 34.006 -9.166 195.745 1.00 37.87 397 THR A CA 1
ATOM 3168 C C . THR A 1 379 ? 34.524 -9.680 194.404 1.00 36.08 397 THR A C 1
ATOM 3169 O O . THR A 1 379 ? 33.899 -9.470 193.365 1.00 35.85 397 THR A O 1
ATOM 3173 N N . PHE A 1 380 ? 35.669 -10.357 194.436 1.00 37.42 398 PHE A N 1
ATOM 3174 C CA . PHE A 1 380 ? 36.288 -10.877 193.221 1.00 39.98 398 PHE A CA 1
ATOM 3175 C C . PHE A 1 380 ? 35.816 -12.296 192.918 1.00 36.58 398 PHE A C 1
ATOM 3176 O O . PHE A 1 380 ? 35.512 -13.064 193.830 1.00 38.79 398 PHE A O 1
ATOM 3184 N N . ASP A 1 381 ? 35.751 -12.634 191.632 1.00 33.73 399 ASP A N 1
ATOM 3185 C CA . ASP A 1 381 ? 35.412 -13.989 191.205 1.00 35.29 399 ASP A CA 1
ATOM 3186 C C . ASP A 1 381 ? 36.517 -14.959 191.595 1.00 34.93 399 ASP A C 1
ATOM 3187 O O . ASP A 1 381 ? 37.688 -14.580 191.659 1.00 32.73 399 ASP A O 1
ATOM 3192 N N . LYS A 1 382 ? 36.149 -16.211 191.851 1.00 35.19 400 LYS A N 1
ATOM 3193 C CA . LYS A 1 382 ? 37.140 -17.213 192.219 1.00 34.99 400 LYS A CA 1
ATOM 3194 C C . LYS A 1 382 ? 38.079 -17.487 191.054 1.00 29.71 400 LYS A C 1
ATOM 3195 O O . LYS A 1 382 ? 39.267 -17.743 191.256 1.00 30.32 400 LYS A O 1
ATOM 3201 N N . GLU A 1 383 ? 37.555 -17.427 189.834 1.00 23.83 401 GLU A N 1
ATOM 3202 C CA . GLU A 1 383 ? 38.386 -17.709 188.672 1.00 32.86 401 GLU A CA 1
ATOM 3203 C C . GLU A 1 383 ? 39.413 -16.596 188.466 1.00 30.24 401 GLU A C 1
ATOM 3204 O O . GLU A 1 383 ? 40.516 -16.852 187.984 1.00 27.75 401 GLU A O 1
ATOM 3210 N N . PHE A 1 384 ? 39.057 -15.370 188.848 1.00 28.35 402 PHE A N 1
ATOM 3211 C CA . PHE A 1 384 ? 40.003 -14.258 188.800 1.00 24.16 402 PHE A CA 1
ATOM 3212 C C . PHE A 1 384 ? 41.102 -14.478 189.822 1.00 28.54 402 PHE A C 1
ATOM 3213 O O . PHE A 1 384 ? 42.290 -14.402 189.502 1.00 27.51 402 PHE A O 1
ATOM 3221 N N . LEU A 1 385 ? 40.690 -14.749 191.056 1.00 28.62 403 LEU A N 1
ATOM 3222 C CA . LEU A 1 385 ? 41.620 -14.950 192.158 1.00 27.80 403 LEU A CA 1
ATOM 3223 C C . LEU A 1 385 ? 42.579 -16.095 191.878 1.00 25.81 403 LEU A C 1
ATOM 3224 O O . LEU A 1 385 ? 43.778 -15.986 192.137 1.00 26.12 403 LEU A O 1
ATOM 3229 N N . LEU A 1 386 ? 42.044 -17.189 191.341 1.00 24.70 404 LEU A N 1
ATOM 3230 C CA . LEU A 1 386 ? 42.853 -18.360 191.014 1.00 25.91 404 LEU A CA 1
ATOM 3231 C C . LEU A 1 386 ? 43.839 -18.057 189.895 1.00 23.12 404 LEU A C 1
ATOM 3232 O O . LEU A 1 386 ? 45.026 -18.348 190.013 1.00 23.63 404 LEU A O 1
ATOM 3237 N N . GLU A 1 387 ? 43.345 -17.469 188.811 1.00 25.26 405 GLU A N 1
ATOM 3238 C CA . GLU A 1 387 ? 44.197 -17.156 187.666 1.00 26.69 405 GLU A CA 1
ATOM 3239 C C . GLU A 1 387 ? 45.251 -16.116 188.026 1.00 27.70 405 GLU A C 1
ATOM 3240 O O . GLU A 1 387 ? 46.356 -16.135 187.489 1.00 30.11 405 GLU A O 1
ATOM 3246 N N . LEU A 1 388 ? 44.906 -15.217 188.941 1.00 27.40 406 LEU A N 1
ATOM 3247 C CA . LEU A 1 388 ? 45.859 -14.233 189.440 1.00 29.64 406 LEU A CA 1
ATOM 3248 C C . LEU A 1 388 ? 47.064 -14.923 190.075 1.00 31.62 406 LEU A C 1
ATOM 3249 O O . LEU A 1 388 ? 48.209 -14.649 189.715 1.00 32.89 406 LEU A O 1
ATOM 3254 N N . LEU A 1 389 ? 46.794 -15.828 191.011 1.00 28.83 407 LEU A N 1
ATOM 3255 C CA . LEU A 1 389 ? 47.852 -16.534 191.726 1.00 22.34 407 LEU A CA 1
ATOM 3256 C C . LEU A 1 389 ? 48.592 -17.526 190.837 1.00 26.01 407 LEU A C 1
ATOM 3257 O O . LEU A 1 389 ? 49.814 -17.643 190.917 1.00 28.01 407 LEU A O 1
ATOM 3262 N N . VAL A 1 390 ? 47.851 -18.239 189.994 1.00 26.10 408 VAL A N 1
ATOM 3263 C CA . VAL A 1 390 ? 48.449 -19.252 189.126 1.00 30.67 408 VAL A CA 1
ATOM 3264 C C . VAL A 1 390 ? 49.367 -18.636 188.067 1.00 26.92 408 VAL A C 1
ATOM 3265 O O . VAL A 1 390 ? 50.524 -19.038 187.936 1.00 31.01 408 VAL A O 1
ATOM 3269 N N . SER A 1 391 ? 48.854 -17.663 187.317 1.00 27.16 409 SER A N 1
ATOM 3270 C CA . SER A 1 391 ? 49.627 -17.033 186.246 1.00 24.70 409 SER A CA 1
ATOM 3271 C C . SER A 1 391 ? 50.881 -16.348 186.776 1.00 28.92 409 SER A C 1
ATOM 3272 O O . SER A 1 391 ? 51.904 -16.288 186.095 1.00 29.22 409 SER A O 1
ATOM 3275 N N . ARG A 1 392 ? 50.801 -15.837 187.998 1.00 28.42 410 ARG A N 1
ATOM 3276 C CA . ARG A 1 392 ? 51.932 -15.141 188.595 1.00 26.32 410 ARG A CA 1
ATOM 3277 C C . ARG A 1 392 ? 53.074 -16.088 188.975 1.00 29.72 410 ARG A C 1
ATOM 3278 O O . ARG A 1 392 ? 54.239 -15.688 188.990 1.00 24.91 410 ARG A O 1
ATOM 3286 N N . HIS A 1 393 ? 52.747 -17.344 189.268 1.00 24.40 411 HIS A N 1
ATOM 3287 C CA . HIS A 1 393 ? 53.734 -18.248 189.853 1.00 25.71 411 HIS A CA 1
ATOM 3288 C C . HIS A 1 393 ? 54.125 -19.433 188.973 1.00 27.10 411 HIS A C 1
ATOM 3289 O O . HIS A 1 393 ? 55.110 -20.111 189.259 1.00 29.45 411 HIS A O 1
ATOM 3296 N N . GLU A 1 394 ? 53.367 -19.690 187.913 1.00 23.56 412 GLU A N 1
ATOM 3297 C CA . GLU A 1 394 ? 53.640 -20.847 187.062 1.00 29.96 412 GLU A CA 1
ATOM 3298 C C . GLU A 1 394 ? 54.973 -20.723 186.326 1.00 30.55 412 GLU A C 1
ATOM 3299 O O . GLU A 1 394 ? 55.462 -19.615 186.092 1.00 25.07 412 GLU A O 1
ATOM 3305 N N . ARG A 1 395 ? 55.554 -21.868 185.973 1.00 30.28 413 ARG A N 1
ATOM 3306 C CA . ARG A 1 395 ? 56.748 -21.900 185.134 1.00 29.91 413 ARG A CA 1
ATOM 3307 C C . ARG A 1 395 ? 56.495 -21.169 183.826 1.00 23.87 413 ARG A C 1
ATOM 3308 O O . ARG A 1 395 ? 55.419 -21.280 183.244 1.00 29.40 413 ARG A O 1
ATOM 3316 N N . ARG A 1 396 ? 57.491 -20.423 183.369 1.00 29.96 414 ARG A N 1
ATOM 3317 C CA . ARG A 1 396 ? 57.429 -19.793 182.061 1.00 38.50 414 ARG A CA 1
ATOM 3318 C C . ARG A 1 396 ? 58.544 -20.333 181.188 0.00 32.98 414 ARG A C 1
ATOM 3319 O O . ARG A 1 396 ? 59.648 -20.580 181.669 0.00 32.27 414 ARG A O 1
ATOM 3327 N N . ILE A 1 397 ? 58.255 -20.527 179.909 1.00 30.11 415 ILE A N 1
ATOM 3328 C CA . ILE A 1 397 ? 59.313 -20.832 178.962 1.00 33.83 415 ILE A CA 1
ATOM 3329 C C . ILE A 1 397 ? 59.936 -19.510 178.531 1.00 26.31 415 ILE A C 1
ATOM 3330 O O . ILE A 1 397 ? 59.268 -18.476 178.504 1.00 22.59 415 ILE A O 1
ATOM 3335 N N . SER A 1 398 ? 61.223 -19.539 178.215 1.00 21.61 416 SER A N 1
ATOM 3336 C CA . SER A 1 398 ? 61.928 -18.320 177.857 1.00 27.64 416 SER A CA 1
ATOM 3337 C C . SER A 1 398 ? 61.516 -17.798 176.478 1.00 27.16 416 SER A C 1
ATOM 3338 O O . SER A 1 398 ? 60.823 -18.482 175.718 1.00 22.11 416 SER A O 1
ATOM 3341 N N . GLN A 1 399 ? 61.953 -16.583 176.164 1.00 18.46 417 GLN A N 1
ATOM 3342 C CA . GLN A 1 399 ? 61.688 -15.980 174.864 1.00 24.28 417 GLN A CA 1
ATOM 3343 C C . GLN A 1 399 ? 62.365 -16.773 173.748 1.00 25.45 417 GLN A C 1
ATOM 3344 O O . GLN A 1 399 ? 61.815 -16.914 172.655 1.00 23.17 417 GLN A O 1
ATOM 3350 N N . ILE A 1 400 ? 63.553 -17.300 174.034 1.00 26.31 418 ILE A N 1
ATOM 3351 C CA . ILE A 1 400 ? 64.298 -18.090 173.058 1.00 28.35 418 ILE A CA 1
ATOM 3352 C C . ILE A 1 400 ? 63.603 -19.412 172.734 1.00 22.32 418 ILE A C 1
ATOM 3353 O O . ILE A 1 400 ? 63.500 -19.794 171.567 1.00 25.77 418 ILE A O 1
ATOM 3358 N N . GLN A 1 401 ? 63.129 -20.107 173.765 1.00 22.64 419 GLN A N 1
ATOM 3359 C CA . GLN A 1 401 ? 62.410 -21.368 173.573 1.00 28.55 419 GLN A CA 1
ATOM 3360 C C . GLN A 1 401 ? 61.132 -21.139 172.780 1.00 26.83 419 GLN A C 1
ATOM 3361 O O . GLN A 1 401 ? 60.737 -21.961 171.955 1.00 29.88 419 GLN A O 1
ATOM 3367 N N . GLN A 1 402 ? 60.492 -20.009 173.049 1.00 22.96 420 GLN A N 1
ATOM 3368 C CA . GLN A 1 402 ? 59.287 -19.600 172.347 1.00 26.81 420 GLN A CA 1
ATOM 3369 C C . GLN A 1 402 ? 59.573 -19.417 170.856 1.00 27.13 420 GLN A C 1
ATOM 3370 O O . GLN A 1 402 ? 58.833 -19.909 170.000 1.00 29.31 420 GLN A O 1
ATOM 3376 N N . LEU A 1 403 ? 60.658 -18.708 170.559 1.00 24.04 421 LEU A N 1
ATOM 3377 C CA . LEU A 1 403 ? 61.085 -18.468 169.186 1.00 24.23 421 LEU A CA 1
ATOM 3378 C C . LEU A 1 403 ? 61.452 -19.762 168.465 1.00 24.68 421 LEU A C 1
ATOM 3379 O O . LEU A 1 403 ? 61.096 -19.954 167.305 1.00 20.77 421 LEU A O 1
ATOM 3384 N N . ASN A 1 404 ? 62.160 -20.648 169.162 1.00 22.59 422 ASN A N 1
ATOM 3385 C CA . ASN A 1 404 ? 62.660 -21.882 168.560 1.00 26.07 422 ASN A CA 1
ATOM 3386 C C . ASN A 1 404 ? 61.562 -22.899 168.252 1.00 26.65 422 ASN A C 1
ATOM 3387 O O . ASN A 1 404 ? 61.814 -23.919 167.609 1.00 29.98 422 ASN A O 1
ATOM 3392 N N . GLN A 1 405 ? 60.345 -22.620 168.706 1.00 27.71 423 GLN A N 1
ATOM 3393 C CA . GLN A 1 405 ? 59.217 -23.505 168.441 1.00 29.07 423 GLN A CA 1
ATOM 3394 C C . GLN A 1 405 ? 58.316 -22.963 167.330 1.00 30.89 423 GLN A C 1
ATOM 3395 O O . GLN A 1 405 ? 57.288 -23.560 167.011 1.00 30.03 423 GLN A O 1
ATOM 3409 N N . PRO A 1 407 ? 57.220 -22.338 163.605 1.00 28.32 425 PRO A N 1
ATOM 3410 C CA . PRO A 1 407 ? 57.410 -22.782 162.221 1.00 23.20 425 PRO A CA 1
ATOM 3411 C C . PRO A 1 407 ? 57.856 -21.608 161.359 1.00 26.19 425 PRO A C 1
ATOM 3412 O O . PRO A 1 407 ? 57.495 -20.468 161.655 1.00 21.32 425 PRO A O 1
ATOM 3416 N N . LEU A 1 408 ? 58.641 -21.874 160.321 1.00 22.35 426 LEU A N 1
ATOM 3417 C CA . LEU A 1 408 ? 59.135 -20.805 159.463 1.00 19.75 426 LEU A CA 1
ATOM 3418 C C . LEU A 1 408 ? 58.240 -20.587 158.245 1.00 22.43 426 LEU A C 1
ATOM 3419 O O . LEU A 1 408 ? 58.477 -19.675 157.452 1.00 26.92 426 LEU A O 1
ATOM 3424 N N . TYR A 1 409 ? 57.220 -21.427 158.095 1.00 19.06 427 TYR A N 1
ATOM 3425 C CA . TYR A 1 409 ? 56.256 -21.274 157.005 1.00 24.19 427 TYR A CA 1
ATOM 3426 C C . TYR A 1 409 ? 54.886 -20.893 157.550 1.00 20.63 427 TYR A C 1
ATOM 3427 O O . TYR A 1 409 ? 54.484 -21.364 158.616 1.00 19.71 427 TYR A O 1
ATOM 3436 N N . PRO A 1 410 ? 54.158 -20.048 156.814 1.00 20.64 428 PRO A N 1
ATOM 3437 C CA . PRO A 1 410 ? 52.776 -19.736 157.189 1.00 19.29 428 PRO A CA 1
ATOM 3438 C C . PRO A 1 410 ? 51.829 -20.866 156.794 1.00 26.69 428 PRO A C 1
ATOM 3439 O O . PRO A 1 410 ? 52.030 -21.485 155.750 1.00 24.51 428 PRO A O 1
ATOM 3443 N N . THR A 1 411 ? 50.822 -21.134 157.620 1.00 23.57 429 THR A N 1
ATOM 3444 C CA . THR A 1 411 ? 49.785 -22.103 157.275 1.00 21.48 429 THR A CA 1
ATOM 3445 C C . THR A 1 411 ? 48.518 -21.387 156.804 1.00 25.71 429 THR A C 1
ATOM 3446 O O . THR A 1 411 ? 48.481 -20.161 156.729 1.00 22.80 429 THR A O 1
ATOM 3450 N N . GLU A 1 412 ? 47.475 -22.155 156.504 1.00 22.98 430 GLU A N 1
ATOM 3451 C CA . GLU A 1 412 ? 46.208 -21.580 156.061 1.00 26.29 430 GLU A CA 1
ATOM 3452 C C . GLU A 1 412 ? 45.521 -20.795 157.182 1.00 26.26 430 GLU A C 1
ATOM 3453 O O . GLU A 1 412 ? 44.580 -20.045 156.935 1.00 25.90 430 GLU A O 1
ATOM 3459 N N . LYS A 1 413 ? 45.993 -20.975 158.413 1.00 23.29 431 LYS A N 1
ATOM 3460 C CA . LYS A 1 413 ? 45.443 -20.258 159.559 1.00 24.76 431 LYS A CA 1
ATOM 3461 C C . LYS A 1 413 ? 46.047 -18.865 159.698 1.00 26.50 431 LYS A C 1
ATOM 3462 O O . LYS A 1 413 ? 45.580 -18.055 160.497 1.00 30.33 431 LYS A O 1
ATOM 3468 N N . ILE A 1 414 ? 47.081 -18.591 158.909 1.00 23.69 432 ILE A N 1
ATOM 3469 C CA . ILE A 1 414 ? 47.814 -17.332 158.995 1.00 21.17 432 ILE A CA 1
ATOM 3470 C C . ILE A 1 414 ? 47.663 -16.502 157.718 1.00 24.29 432 ILE A C 1
ATOM 3471 O O . ILE A 1 414 ? 47.451 -15.287 157.768 1.00 23.55 432 ILE A O 1
ATOM 3476 N N . ILE A 1 415 ? 47.753 -17.181 156.580 1.00 16.74 433 ILE A N 1
ATOM 3477 C CA . ILE A 1 415 ? 47.852 -16.535 155.276 1.00 22.48 433 ILE A CA 1
ATOM 3478 C C . ILE A 1 415 ? 46.671 -15.611 154.950 1.00 20.82 433 ILE A C 1
ATOM 3479 O O . ILE A 1 415 ? 46.842 -14.592 154.282 1.00 22.04 433 ILE A O 1
ATOM 3484 N N . TRP A 1 416 ? 45.481 -15.948 155.439 1.00 20.12 434 TRP A N 1
ATOM 3485 C CA . TRP A 1 416 ? 44.294 -15.156 155.124 1.00 26.56 434 TRP A CA 1
ATOM 3486 C C . TRP A 1 416 ? 43.756 -14.360 156.319 1.00 27.69 434 TRP A C 1
ATOM 3487 O O . TRP A 1 416 ? 42.676 -13.771 156.240 1.00 23.74 434 TRP A O 1
ATOM 3498 N N . ASP A 1 417 ? 44.518 -14.338 157.412 1.00 18.99 435 ASP A N 1
ATOM 3499 C CA . ASP A 1 417 ? 44.174 -13.535 158.588 1.00 22.02 435 ASP A CA 1
ATOM 3500 C C . ASP A 1 417 ? 44.667 -12.105 158.389 1.00 22.49 435 ASP A C 1
ATOM 3501 O O . ASP A 1 417 ? 45.865 -11.837 158.469 1.00 21.31 435 ASP A O 1
ATOM 3506 N N . GLU A 1 418 ? 43.742 -11.184 158.142 1.00 24.61 436 GLU A N 1
ATOM 3507 C CA . GLU A 1 418 ? 44.117 -9.830 157.759 1.00 24.13 436 GLU A CA 1
ATOM 3508 C C . GLU A 1 418 ? 44.418 -8.934 158.961 1.00 23.34 436 GLU A C 1
ATOM 3509 O O . GLU A 1 418 ? 44.726 -7.755 158.794 1.00 23.60 436 GLU A O 1
ATOM 3515 N N . ASN A 1 419 ? 44.344 -9.496 160.164 1.00 20.22 437 ASN A N 1
ATOM 3516 C CA . ASN A 1 419 ? 44.799 -8.790 161.357 1.00 24.31 437 ASN A CA 1
ATOM 3517 C C . ASN A 1 419 ? 46.319 -8.755 161.406 1.00 28.84 437 ASN A C 1
ATOM 3518 O O . ASN A 1 419 ? 46.913 -7.820 161.944 1.00 22.76 437 ASN A O 1
ATOM 3523 N N . ILE A 1 420 ? 46.939 -9.790 160.846 1.00 20.09 438 ILE A N 1
ATOM 3524 C CA . ILE A 1 420 ? 48.389 -9.927 160.870 1.00 20.86 438 ILE A CA 1
ATOM 3525 C C . ILE A 1 420 ? 48.960 -9.965 159.455 1.00 21.24 438 ILE A C 1
ATOM 3526 O O . ILE A 1 420 ? 50.153 -9.740 159.251 1.00 21.90 438 ILE A O 1
ATOM 3531 N N . VAL A 1 421 ? 48.104 -10.266 158.483 1.00 19.64 439 VAL A N 1
ATOM 3532 C CA . VAL A 1 421 ? 48.482 -10.196 157.077 1.00 20.18 439 VAL A CA 1
ATOM 3533 C C . VAL A 1 421 ? 47.471 -9.330 156.321 1.00 25.08 439 VAL A C 1
ATOM 3534 O O . VAL A 1 421 ? 46.617 -9.847 155.592 1.00 24.20 439 VAL A O 1
ATOM 3538 N N . PRO A 1 422 ? 47.551 -8.005 156.509 1.00 24.70 440 PRO A N 1
ATOM 3539 C CA . PRO A 1 422 ? 46.595 -7.084 155.885 1.00 31.60 440 PRO A CA 1
ATOM 3540 C C . PRO A 1 422 ? 46.734 -7.051 154.370 1.00 29.50 440 PRO A C 1
ATOM 3541 O O . PRO A 1 422 ? 47.817 -7.314 153.848 1.00 29.19 440 PRO A O 1
ATOM 3545 N N . THR A 1 423 ? 45.645 -6.744 153.673 1.00 28.26 441 THR A N 1
ATOM 3546 C CA . THR A 1 423 ? 45.703 -6.546 152.234 1.00 33.01 441 THR A CA 1
ATOM 3547 C C . THR A 1 423 ? 46.273 -5.163 151.960 1.00 35.02 441 THR A C 1
ATOM 3548 O O . THR A 1 423 ? 46.535 -4.400 152.890 1.00 29.80 441 THR A O 1
ATOM 3552 N N . GLU A 1 424 ? 46.456 -4.834 150.687 1.00 37.07 442 GLU A N 1
ATOM 3553 C CA . GLU A 1 424 ? 46.908 -3.499 150.314 1.00 42.27 442 GLU A CA 1
ATOM 3554 C C . GLU A 1 424 ? 45.775 -2.484 150.469 1.00 38.56 442 GLU A C 1
ATOM 3555 O O . GLU A 1 424 ? 45.991 -1.280 150.345 1.00 41.62 442 GLU A O 1
ATOM 3561 N N . TYR A 1 425 ? 44.572 -2.982 150.746 1.00 45.06 443 TYR A N 1
ATOM 3562 C CA . TYR A 1 425 ? 43.399 -2.133 150.948 1.00 49.13 443 TYR A CA 1
ATOM 3563 C C . TYR A 1 425 ? 43.344 -1.521 152.346 1.00 48.49 443 TYR A C 1
ATOM 3564 O O . TYR A 1 425 ? 42.431 -0.755 152.650 1.00 41.48 443 TYR A O 1
ATOM 3573 N N . TYR A 1 426 ? 44.305 -1.872 153.196 1.00 37.57 444 TYR A N 1
ATOM 3574 C CA . TYR A 1 426 ? 44.313 -1.408 154.582 1.00 38.21 444 TYR A CA 1
ATOM 3575 C C . TYR A 1 426 ? 44.330 0.118 154.665 1.00 29.88 444 TYR A C 1
ATOM 3576 O O . TYR A 1 426 ? 45.268 0.765 154.200 1.00 30.24 444 TYR A O 1
ATOM 3585 N N . SER A 1 427 ? 43.278 0.681 155.255 1.00 32.55 445 SER A N 1
ATOM 3586 C CA . SER A 1 427 ? 43.104 2.131 155.305 1.00 35.03 445 SER A CA 1
ATOM 3587 C C . SER A 1 427 ? 43.930 2.776 156.411 1.00 34.97 445 SER A C 1
ATOM 3588 O O . SER A 1 427 ? 44.394 3.908 156.270 1.00 36.89 445 SER A O 1
ATOM 3591 N N . GLY A 1 428 ? 44.108 2.055 157.512 1.00 27.58 446 GLY A N 1
ATOM 3592 C CA . GLY A 1 428 ? 44.823 2.586 158.656 1.00 32.53 446 GLY A CA 1
ATOM 3593 C C . GLY A 1 428 ? 43.877 3.036 159.750 1.00 33.82 446 GLY A C 1
ATOM 3594 O O . GLY A 1 428 ? 44.293 3.663 160.723 1.00 38.18 446 GLY A O 1
ATOM 3595 N N . GLU A 1 429 ? 42.597 2.712 159.590 1.00 33.19 447 GLU A N 1
ATOM 3596 C CA . GLU A 1 429 ? 41.570 3.131 160.542 1.00 34.83 447 GLU A CA 1
ATOM 3597 C C . GLU A 1 429 ? 41.529 2.222 161.765 1.00 36.52 447 GLU A C 1
ATOM 3598 O O . GLU A 1 429 ? 41.373 2.691 162.894 1.00 40.36 447 GLU A O 1
ATOM 3604 N N . GLY A 1 430 ? 41.655 0.919 161.534 1.00 32.10 448 GLY A N 1
ATOM 3605 C CA . GLY A 1 430 ? 41.789 -0.036 162.618 1.00 25.71 448 GLY A CA 1
ATOM 3606 C C . GLY A 1 430 ? 43.260 -0.302 162.869 1.00 29.79 448 GLY A C 1
ATOM 3607 O O . GLY A 1 430 ? 44.116 0.113 162.087 1.00 28.74 448 GLY A O 1
ATOM 3608 N N . CYS A 1 431 ? 43.572 -0.984 163.963 1.00 25.89 449 CYS A N 1
ATOM 3609 C CA . CYS A 1 431 ? 44.960 -1.347 164.217 1.00 38.10 449 CYS A CA 1
ATOM 3610 C C . CYS A 1 431 ? 45.216 -2.808 163.849 1.00 26.04 449 CYS A C 1
ATOM 3611 O O . CYS A 1 431 ? 44.283 -3.576 163.616 1.00 24.21 449 CYS A O 1
ATOM 3614 N N . LEU A 1 432 ? 46.490 -3.175 163.788 1.00 25.83 450 LEU A N 1
ATOM 3615 C CA . LEU A 1 432 ? 46.889 -4.526 163.422 1.00 20.36 450 LEU A CA 1
ATOM 3616 C C . LEU A 1 432 ? 47.744 -5.121 164.534 1.00 25.93 450 LEU A C 1
ATOM 3617 O O . LEU A 1 432 ? 48.340 -4.381 165.321 1.00 21.95 450 LEU A O 1
ATOM 3622 N N . ALA A 1 433 ? 47.789 -6.449 164.610 1.00 17.94 451 ALA A N 1
ATOM 3623 C CA . ALA A 1 433 ? 48.638 -7.127 165.584 1.00 17.49 451 ALA A CA 1
ATOM 3624 C C . ALA A 1 433 ? 50.049 -7.267 165.028 1.00 18.79 451 ALA A C 1
ATOM 3625 O O . ALA A 1 433 ? 50.510 -8.370 164.746 1.00 21.95 451 ALA A O 1
ATOM 3627 N N . LEU A 1 434 ? 50.727 -6.134 164.877 1.00 22.16 452 LEU A N 1
ATOM 3628 C CA . LEU A 1 434 ? 52.045 -6.089 164.262 1.00 17.05 452 LEU A CA 1
ATOM 3629 C C . LEU A 1 434 ? 53.047 -5.317 165.116 1.00 24.52 452 LEU A C 1
ATOM 3630 O O . LEU A 1 434 ? 52.674 -4.389 165.833 1.00 22.44 452 LEU A O 1
ATOM 3635 N N . PRO A 1 435 ? 54.332 -5.703 165.041 1.00 25.77 453 PRO A N 1
ATOM 3636 C CA . PRO A 1 435 ? 55.401 -4.922 165.670 1.00 20.79 453 PRO A CA 1
ATOM 3637 C C . PRO A 1 435 ? 55.570 -3.579 164.971 1.00 19.04 453 PRO A C 1
ATOM 3638 O O . PRO A 1 435 ? 55.181 -3.444 163.809 1.00 17.86 453 PRO A O 1
ATOM 3642 N N . LYS A 1 436 ? 56.144 -2.603 165.667 1.00 16.44 454 LYS A N 1
ATOM 3643 C CA . LYS A 1 436 ? 56.387 -1.291 165.083 1.00 18.69 454 LYS A CA 1
ATOM 3644 C C . LYS A 1 436 ? 57.865 -0.933 165.126 1.00 17.54 454 LYS A C 1
ATOM 3645 O O . LYS A 1 436 ? 58.556 -1.223 166.101 1.00 19.32 454 LYS A O 1
ATOM 3651 N N . LEU A 1 437 ? 58.342 -0.302 164.059 1.00 16.00 455 LEU A N 1
ATOM 3652 C CA . LEU A 1 437 ? 59.701 0.214 164.018 1.00 16.29 455 LEU A CA 1
ATOM 3653 C C . LEU A 1 437 ? 59.685 1.724 164.197 1.00 18.52 455 LEU A C 1
ATOM 3654 O O . LEU A 1 437 ? 59.041 2.438 163.426 1.00 20.81 455 LEU A O 1
ATOM 3659 N N . ASN A 1 438 ? 60.388 2.215 165.211 1.00 19.37 456 ASN A N 1
ATOM 3660 C CA . ASN A 1 438 ? 60.531 3.654 165.387 1.00 17.29 456 ASN A CA 1
ATOM 3661 C C . ASN A 1 438 ? 61.975 4.045 165.682 1.00 19.34 456 ASN A C 1
ATOM 3662 O O . ASN A 1 438 ? 62.780 4.202 164.764 1.00 21.52 456 ASN A O 1
ATOM 3667 N N . LEU A 1 439 ? 62.304 4.196 166.962 1.00 19.46 457 LEU A N 1
ATOM 3668 C CA . LEU A 1 439 ? 63.640 4.633 167.352 1.00 16.87 457 LEU A CA 1
ATOM 3669 C C . LEU A 1 439 ? 64.360 3.629 168.253 1.00 19.63 457 LEU A C 1
ATOM 3670 O O . LEU A 1 439 ? 65.538 3.341 168.048 1.00 18.90 457 LEU A O 1
ATOM 3675 N N . GLN A 1 440 ? 63.653 3.103 169.249 1.00 19.38 458 GLN A N 1
ATOM 3676 C CA . GLN A 1 440 ? 64.281 2.281 170.281 1.00 23.40 458 GLN A CA 1
ATOM 3677 C C . GLN A 1 440 ? 63.730 0.869 170.364 1.00 21.28 458 GLN A C 1
ATOM 3678 O O . GLN A 1 440 ? 62.601 0.606 169.957 1.00 21.05 458 GLN A O 1
ATOM 3684 N N . PHE A 1 441 ? 64.544 -0.022 170.924 1.00 21.79 459 PHE A N 1
ATOM 3685 C CA . PHE A 1 441 ? 64.151 -1.393 171.222 1.00 20.25 459 PHE A CA 1
ATOM 3686 C C . PHE A 1 441 ? 64.650 -1.749 172.626 1.00 23.14 459 PHE A C 1
ATOM 3687 O O . PHE A 1 441 ? 65.655 -1.206 173.086 1.00 23.30 459 PHE A O 1
ATOM 3695 N N . LEU A 1 442 ? 63.941 -2.642 173.310 1.00 16.88 460 LEU A N 1
ATOM 3696 C CA . LEU A 1 442 ? 64.294 -3.006 174.679 1.00 19.51 460 LEU A CA 1
ATOM 3697 C C . LEU A 1 442 ? 65.653 -3.689 174.758 1.00 22.81 460 LEU A C 1
ATOM 3698 O O . LEU A 1 442 ? 66.551 -3.237 175.469 1.00 19.98 460 LEU A O 1
ATOM 3703 N N . THR A 1 443 ? 65.784 -4.796 174.036 1.00 20.94 461 THR A N 1
ATOM 3704 C CA . THR A 1 443 ? 67.020 -5.567 173.993 1.00 21.28 461 THR A CA 1
ATOM 3705 C C . THR A 1 443 ? 67.251 -6.040 172.568 1.00 21.62 461 THR A C 1
ATOM 3706 O O . THR A 1 443 ? 66.416 -5.810 171.693 1.00 19.79 461 THR A O 1
ATOM 3710 N N . LEU A 1 444 ? 68.373 -6.712 172.336 1.00 21.41 462 LEU A N 1
ATOM 3711 C CA . LEU A 1 444 ? 68.663 -7.253 171.014 1.00 21.78 462 LEU A CA 1
ATOM 3712 C C . LEU A 1 444 ? 67.603 -8.266 170.591 1.00 21.21 462 LEU A C 1
ATOM 3713 O O . LEU A 1 444 ? 67.256 -8.349 169.415 1.00 19.23 462 LEU A O 1
ATOM 3718 N N . HIS A 1 445 ? 67.077 -9.021 171.552 1.00 20.17 463 HIS A N 1
ATOM 3719 C CA . HIS A 1 445 ? 66.042 -10.002 171.246 1.00 20.55 463 HIS A CA 1
ATOM 3720 C C . HIS A 1 445 ? 64.764 -9.318 170.775 1.00 19.98 463 HIS A C 1
ATOM 3721 O O . HIS A 1 445 ? 64.133 -9.769 169.822 1.00 19.22 463 HIS A O 1
ATOM 3728 N N . ASP A 1 446 ? 64.388 -8.235 171.450 1.00 17.76 464 ASP A N 1
ATOM 3729 C CA . ASP A 1 446 ? 63.241 -7.430 171.039 1.00 18.24 464 ASP A CA 1
ATOM 3730 C C . ASP A 1 446 ? 63.443 -6.924 169.613 1.00 17.97 464 ASP A C 1
ATOM 3731 O O . ASP A 1 446 ? 62.583 -7.099 168.754 1.00 18.14 464 ASP A O 1
ATOM 3736 N N . TYR A 1 447 ? 64.597 -6.310 169.379 1.00 18.88 465 TYR A N 1
ATOM 3737 C CA . TYR A 1 447 ? 64.964 -5.773 168.074 1.00 18.15 465 TYR A CA 1
ATOM 3738 C C . TYR A 1 447 ? 64.919 -6.830 166.967 1.00 22.04 465 TYR A C 1
ATOM 3739 O O . TYR A 1 447 ? 64.336 -6.609 165.907 1.00 19.48 465 TYR A O 1
ATOM 3748 N N . LEU A 1 448 ? 65.529 -7.980 167.225 1.00 18.68 466 LEU A N 1
ATOM 3749 C CA . LEU A 1 448 ? 65.587 -9.042 166.231 1.00 21.42 466 LEU A CA 1
ATOM 3750 C C . LEU A 1 448 ? 64.217 -9.681 165.999 1.00 18.97 466 LEU A C 1
ATOM 3751 O O . LEU A 1 448 ? 63.882 -10.043 164.873 1.00 20.96 466 LEU A O 1
ATOM 3756 N N . LEU A 1 449 ? 63.418 -9.799 167.055 1.00 19.31 467 LEU A N 1
ATOM 3757 C CA . LEU A 1 449 ? 62.115 -10.443 166.936 1.00 18.29 467 LEU A CA 1
ATOM 3758 C C . LEU A 1 449 ? 61.108 -9.578 166.179 1.00 18.41 467 LEU A C 1
ATOM 3759 O O . LEU A 1 449 ? 60.295 -10.099 165.414 1.00 21.27 467 LEU A O 1
ATOM 3764 N N . ARG A 1 450 ? 61.151 -8.266 166.398 1.00 16.97 468 ARG A N 1
ATOM 3765 C CA . ARG A 1 450 ? 60.264 -7.355 165.676 1.00 20.31 468 ARG A CA 1
ATOM 3766 C C . ARG A 1 450 ? 60.513 -7.455 164.175 1.00 16.80 468 ARG A C 1
ATOM 3767 O O . ARG A 1 450 ? 59.575 -7.524 163.381 1.00 18.18 468 ARG A O 1
ATOM 3775 N N . ASN A 1 451 ? 61.786 -7.468 163.795 1.00 16.54 469 ASN A N 1
ATOM 3776 C CA . ASN A 1 451 ? 62.166 -7.624 162.397 1.00 20.47 469 ASN A CA 1
ATOM 3777 C C . ASN A 1 451 ? 61.840 -9.011 161.856 1.00 17.89 469 ASN A C 1
ATOM 3778 O O . ASN A 1 451 ? 61.465 -9.155 160.694 1.00 20.22 469 ASN A O 1
ATOM 3783 N N . PHE A 1 452 ? 61.991 -10.026 162.704 1.00 17.15 470 PHE A N 1
ATOM 3784 C CA . PHE A 1 452 ? 61.656 -11.402 162.340 1.00 19.01 470 PHE A CA 1
ATOM 3785 C C . PHE A 1 452 ? 60.182 -11.494 161.965 1.00 19.71 470 PHE A C 1
ATOM 3786 O O . PHE A 1 452 ? 59.836 -11.958 160.882 1.00 19.28 470 PHE A O 1
ATOM 3794 N N . ASN A 1 453 ? 59.321 -11.031 162.865 1.00 19.93 471 ASN A N 1
ATOM 3795 C CA . ASN A 1 453 ? 57.880 -11.094 162.658 1.00 20.00 471 ASN A CA 1
ATOM 3796 C C . ASN A 1 453 ? 57.379 -10.234 161.501 1.00 18.44 471 ASN A C 1
ATOM 3797 O O . ASN A 1 453 ? 56.491 -10.652 160.758 1.00 21.39 471 ASN A O 1
ATOM 3802 N N . LEU A 1 454 ? 57.935 -9.033 161.349 1.00 18.22 472 LEU A N 1
ATOM 3803 C CA . LEU A 1 454 ? 57.527 -8.148 160.258 1.00 18.66 472 LEU A CA 1
ATOM 3804 C C . LEU A 1 454 ? 57.909 -8.744 158.909 1.00 23.72 472 LEU A C 1
ATOM 3805 O O . LEU A 1 454 ? 57.127 -8.701 157.958 1.00 18.42 472 LEU A O 1
ATOM 3810 N N . PHE A 1 455 ? 59.116 -9.300 158.837 1.00 21.50 473 PHE A N 1
ATOM 3811 C CA . PHE A 1 455 ? 59.584 -9.975 157.632 1.00 21.21 473 PHE A CA 1
ATOM 3812 C C . PHE A 1 455 ? 58.724 -11.203 157.352 1.00 24.62 473 PHE A C 1
ATOM 3813 O O . PHE A 1 455 ? 58.334 -11.455 156.213 1.00 22.67 473 PHE A O 1
ATOM 3821 N N . ARG A 1 456 ? 58.429 -11.954 158.408 1.00 20.97 474 ARG A N 1
ATOM 3822 C CA . ARG A 1 456 ? 57.617 -13.159 158.308 1.00 19.10 474 ARG A CA 1
ATOM 3823 C C . ARG A 1 456 ? 56.221 -12.865 157.766 1.00 25.27 474 ARG A C 1
ATOM 3824 O O . ARG A 1 456 ? 55.758 -13.503 156.815 1.00 21.12 474 ARG A O 1
ATOM 3832 N N . LEU A 1 457 ? 55.556 -11.888 158.372 1.00 21.88 475 LEU A N 1
ATOM 3833 C CA . LEU A 1 457 ? 54.172 -11.590 158.038 1.00 17.70 475 LEU A CA 1
ATOM 3834 C C . LEU A 1 457 ? 54.035 -10.860 156.702 1.00 20.73 475 LEU A C 1
ATOM 3835 O O . LEU A 1 457 ? 53.081 -11.096 155.964 1.00 24.62 475 LEU A O 1
ATOM 3840 N N . GLU A 1 458 ? 54.987 -9.990 156.383 1.00 22.18 476 GLU A N 1
ATOM 3841 C CA . GLU A 1 458 ? 54.950 -9.274 155.112 1.00 27.45 476 GLU A CA 1
ATOM 3842 C C . GLU A 1 458 ? 55.172 -10.235 153.944 1.00 27.20 476 GLU A C 1
ATOM 3843 O O . GLU A 1 458 ? 54.551 -10.102 152.888 1.00 28.56 476 GLU A O 1
ATOM 3849 N N . SER A 1 459 ? 56.060 -11.202 154.135 1.00 22.75 477 SER A N 1
ATOM 3850 C CA . SER A 1 459 ? 56.342 -12.179 153.093 1.00 25.61 477 SER A CA 1
ATOM 3851 C C . SER A 1 459 ? 55.139 -13.091 152.873 1.00 26.10 477 SER A C 1
ATOM 3852 O O . SER A 1 459 ? 54.928 -13.600 151.778 1.00 25.64 477 SER A O 1
ATOM 3855 N N . THR A 1 460 ? 54.355 -13.291 153.928 1.00 25.84 478 THR A N 1
ATOM 3856 C CA . THR A 1 460 ? 53.156 -14.116 153.854 1.00 21.60 478 THR A CA 1
ATOM 3857 C C . THR A 1 460 ? 52.109 -13.524 152.905 1.00 31.31 478 THR A C 1
ATOM 3858 O O . THR A 1 460 ? 51.332 -14.259 152.288 1.00 26.80 478 THR A O 1
ATOM 3862 N N . TYR A 1 461 ? 52.097 -12.200 152.779 1.00 24.11 479 TYR A N 1
ATOM 3863 C CA . TYR A 1 461 ? 51.149 -11.541 151.887 1.00 28.37 479 TYR A CA 1
ATOM 3864 C C . TYR A 1 461 ? 51.402 -11.905 150.428 1.00 28.94 479 TYR A C 1
ATOM 3865 O O . TYR A 1 461 ? 50.467 -12.200 149.682 1.00 30.72 479 TYR A O 1
ATOM 3874 N N . GLU A 1 462 ? 52.668 -11.875 150.023 1.00 30.03 480 GLU A N 1
ATOM 3875 C CA . GLU A 1 462 ? 53.045 -12.215 148.655 1.00 26.57 480 GLU A CA 1
ATOM 3876 C C . GLU A 1 462 ? 52.743 -13.684 148.381 1.00 29.17 480 GLU A C 1
ATOM 3877 O O . GLU A 1 462 ? 52.430 -14.074 147.256 1.00 27.95 480 GLU A O 1
ATOM 3883 N N . ILE A 1 463 ? 52.846 -14.492 149.430 1.00 25.16 481 ILE A N 1
ATOM 3884 C CA . ILE A 1 463 ? 52.546 -15.911 149.342 1.00 26.73 481 ILE A CA 1
ATOM 3885 C C . ILE A 1 463 ? 51.051 -16.118 149.109 1.00 26.95 481 ILE A C 1
ATOM 3886 O O . ILE A 1 463 ? 50.655 -16.964 148.305 1.00 25.57 481 ILE A O 1
ATOM 3891 N N . ARG A 1 464 ? 50.226 -15.334 149.798 1.00 30.58 482 ARG A N 1
ATOM 3892 C CA . ARG A 1 464 ? 48.784 -15.368 149.568 1.00 30.62 482 ARG A CA 1
ATOM 3893 C C . ARG A 1 464 ? 48.457 -15.097 148.108 1.00 24.80 482 ARG A C 1
ATOM 3894 O O . ARG A 1 464 ? 47.703 -15.840 147.486 1.00 24.81 482 ARG A O 1
ATOM 3902 N N . GLN A 1 465 ? 49.035 -14.027 147.573 1.00 25.04 483 GLN A N 1
ATOM 3903 C CA A GLN A 1 465 ? 48.805 -13.639 146.183 0.50 28.87 483 GLN A CA 1
ATOM 3904 C CA B GLN A 1 465 ? 48.830 -13.649 146.180 0.50 28.88 483 GLN A CA 1
ATOM 3905 C C . GLN A 1 465 ? 49.222 -14.749 145.211 1.00 31.51 483 GLN A C 1
ATOM 3906 O O . GLN A 1 465 ? 48.494 -15.064 144.269 1.00 25.84 483 GLN A O 1
ATOM 3917 N N . ASP A 1 466 ? 50.386 -15.339 145.450 1.00 25.58 484 ASP A N 1
ATOM 3918 C CA . ASP A 1 466 ? 50.877 -16.418 144.599 1.00 30.09 484 ASP A CA 1
ATOM 3919 C C . ASP A 1 466 ? 49.960 -17.638 144.649 1.00 26.06 484 ASP A C 1
ATOM 3920 O O . ASP A 1 466 ? 49.693 -18.263 143.625 1.00 23.58 484 ASP A O 1
ATOM 3925 N N . ILE A 1 467 ? 49.482 -17.973 145.844 1.00 24.92 485 ILE A N 1
ATOM 3926 C CA . ILE A 1 467 ? 48.607 -19.127 146.019 1.00 22.37 485 ILE A CA 1
ATOM 3927 C C . ILE A 1 467 ? 47.261 -18.897 145.341 1.00 27.92 485 ILE A C 1
ATOM 3928 O O . ILE A 1 467 ? 46.771 -19.759 144.610 1.00 22.38 485 ILE A O 1
ATOM 3933 N N . GLU A 1 468 ? 46.671 -17.729 145.573 1.00 26.66 486 GLU A N 1
ATOM 3934 C CA . GLU A 1 468 ? 45.353 -17.437 145.027 1.00 25.06 486 GLU A CA 1
ATOM 3935 C C . GLU A 1 468 ? 45.368 -17.431 143.504 1.00 28.53 486 GLU A C 1
ATOM 3936 O O . GLU A 1 468 ? 44.426 -17.899 142.875 1.00 25.43 486 GLU A O 1
ATOM 3942 N N . ASP A 1 469 ? 46.440 -16.920 142.910 1.00 27.51 487 ASP A N 1
ATOM 3943 C CA . ASP A 1 469 ? 46.512 -16.836 141.458 1.00 28.66 487 ASP A CA 1
ATOM 3944 C C . ASP A 1 469 ? 46.720 -18.203 140.809 1.00 32.54 487 ASP A C 1
ATOM 3945 O O . ASP A 1 469 ? 45.976 -18.584 139.906 1.00 30.98 487 ASP A O 1
ATOM 3950 N N . SER A 1 470 ? 47.724 -18.942 141.270 1.00 28.68 488 SER A N 1
ATOM 3951 C CA . SER A 1 470 ? 48.081 -20.203 140.630 1.00 26.25 488 SER A CA 1
ATOM 3952 C C . SER A 1 470 ? 47.016 -21.276 140.847 1.00 25.49 488 SER A C 1
ATOM 3953 O O . SER A 1 470 ? 46.715 -22.048 139.938 1.00 28.35 488 SER A O 1
ATOM 3956 N N . VAL A 1 471 ? 46.440 -21.318 142.046 1.00 22.71 489 VAL A N 1
ATOM 3957 C CA . VAL A 1 471 ? 45.421 -22.320 142.356 1.00 21.61 489 VAL A CA 1
ATOM 3958 C C . VAL A 1 471 ? 44.098 -21.995 141.650 1.00 27.79 489 VAL A C 1
ATOM 3959 O O . VAL A 1 471 ? 43.398 -22.900 141.190 1.00 30.13 489 VAL A O 1
ATOM 3963 N N . SER A 1 472 ? 43.760 -20.711 141.552 1.00 23.40 490 SER A N 1
ATOM 3964 C CA . SER A 1 472 ? 42.565 -20.306 140.811 1.00 32.24 490 SER A CA 1
ATOM 3965 C C . SER A 1 472 ? 42.669 -20.722 139.351 1.00 30.22 490 SER A C 1
ATOM 3966 O O . SER A 1 472 ? 41.720 -21.264 138.787 1.00 30.21 490 SER A O 1
ATOM 3969 N N . ARG A 1 473 ? 43.829 -20.466 138.750 1.00 22.86 491 ARG A N 1
ATOM 3970 C CA . ARG A 1 473 ? 44.078 -20.831 137.359 1.00 27.25 491 ARG A CA 1
ATOM 3971 C C . ARG A 1 473 ? 43.902 -22.329 137.112 1.00 29.13 491 ARG A C 1
ATOM 3972 O O . ARG A 1 473 ? 43.556 -22.743 136.006 1.00 30.31 491 ARG A O 1
ATOM 3988 N N . LYS A 1 475 ? 41.665 -24.120 138.397 1.00 30.83 493 LYS A N 1
ATOM 3989 C CA . LYS A 1 475 ? 40.225 -24.378 138.417 1.00 31.52 493 LYS A CA 1
ATOM 3990 C C . LYS A 1 475 ? 39.851 -25.699 139.087 1.00 31.54 493 LYS A C 1
ATOM 3991 O O . LYS A 1 475 ? 39.395 -26.626 138.417 1.00 33.53 493 LYS A O 1
ATOM 3997 N N . PRO A 1 476 ? 40.041 -25.793 140.411 1.00 31.47 494 PRO A N 1
ATOM 3998 C CA . PRO A 1 476 ? 39.679 -27.035 141.103 1.00 32.96 494 PRO A CA 1
ATOM 3999 C C . PRO A 1 476 ? 38.168 -27.257 141.128 1.00 29.87 494 PRO A C 1
ATOM 4000 O O . PRO A 1 476 ? 37.429 -26.424 141.652 1.00 28.80 494 PRO A O 1
ATOM 4004 N N . TRP A 1 477 ? 37.722 -28.371 140.561 1.00 31.97 495 TRP A N 1
ATOM 4005 C CA . TRP A 1 477 ? 36.302 -28.700 140.531 1.00 32.50 495 TRP A CA 1
ATOM 4006 C C . TRP A 1 477 ? 36.045 -30.050 141.174 1.00 31.33 495 TRP A C 1
ATOM 4007 O O . TRP A 1 477 ? 36.933 -30.900 141.225 1.00 38.60 495 TRP A O 1
ATOM 4018 N N . GLN A 1 478 ? 34.825 -30.243 141.661 1.00 33.74 496 GLN A N 1
ATOM 4019 C CA . GLN A 1 478 ? 34.404 -31.544 142.159 1.00 40.24 496 GLN A CA 1
ATOM 4020 C C . GLN A 1 478 ? 34.251 -32.530 141.010 1.00 43.79 496 GLN A C 1
ATOM 4021 O O . GLN A 1 478 ? 33.785 -32.173 139.928 1.00 41.65 496 GLN A O 1
ATOM 4027 N N . SER A 1 479 ? 34.656 -33.770 141.248 1.00 46.21 497 SER A N 1
ATOM 4028 C CA . SER A 1 479 ? 34.318 -34.866 140.351 1.00 63.33 497 SER A CA 1
ATOM 4029 C C . SER A 1 479 ? 33.666 -35.957 141.190 1.00 73.10 497 SER A C 1
ATOM 4030 O O . SER A 1 479 ? 33.249 -35.703 142.320 1.00 69.57 497 SER A O 1
ATOM 4033 N N . GLU A 1 480 ? 33.577 -37.167 140.653 1.00 84.66 498 GLU A N 1
ATOM 4034 C CA . GLU A 1 480 ? 32.929 -38.253 141.380 1.00 86.40 498 GLU A CA 1
ATOM 4035 C C . GLU A 1 480 ? 33.873 -39.438 141.583 1.00 88.66 498 GLU A C 1
ATOM 4036 O O . GLU A 1 480 ? 34.723 -39.715 140.736 1.00 88.06 498 GLU A O 1
ATOM 4042 N N . TYR A 1 481 ? 33.756 -40.112 142.724 0.00 98.34 499 TYR A N 1
ATOM 4043 C CA . TYR A 1 481 ? 32.900 -39.662 143.813 0.00 101.18 499 TYR A CA 1
ATOM 4044 C C . TYR A 1 481 ? 33.691 -38.854 144.826 0.00 96.66 499 TYR A C 1
ATOM 4045 O O . TYR A 1 481 ? 34.523 -39.404 145.545 0.00 98.45 499 TYR A O 1
ATOM 4054 N N . GLY A 1 482 ? 33.432 -37.552 144.870 1.00 92.36 500 GLY A N 1
ATOM 4055 C CA . GLY A 1 482 ? 34.036 -36.694 145.868 1.00 84.98 500 GLY A CA 1
ATOM 4056 C C . GLY A 1 482 ? 35.506 -36.394 145.646 1.00 77.56 500 GLY A C 1
ATOM 4057 O O . GLY A 1 482 ? 36.228 -36.065 146.588 1.00 78.89 500 GLY A O 1
ATOM 4058 N N . GLY A 1 483 ? 35.955 -36.502 144.400 1.00 66.30 501 GLY A N 1
ATOM 4059 C CA . GLY A 1 483 ? 37.338 -36.215 144.066 1.00 55.68 501 GLY A CA 1
ATOM 4060 C C . GLY A 1 483 ? 37.517 -34.881 143.365 1.00 54.96 501 GLY A C 1
ATOM 4061 O O . GLY A 1 483 ? 36.542 -34.231 142.986 1.00 53.27 501 GLY A O 1
ATOM 4062 N N . VAL A 1 484 ? 38.771 -34.474 143.187 1.00 49.01 502 VAL A N 1
ATOM 4063 C CA . VAL A 1 484 ? 39.077 -33.203 142.539 1.00 39.18 502 VAL A CA 1
ATOM 4064 C C . VAL A 1 484 ? 39.533 -33.401 141.094 1.00 37.84 502 VAL A C 1
ATOM 4065 O O . VAL A 1 484 ? 40.295 -34.317 140.785 1.00 37.08 502 VAL A O 1
ATOM 4069 N N . VAL A 1 485 ? 39.033 -32.544 140.210 1.00 31.32 503 VAL A N 1
ATOM 4070 C CA . VAL A 1 485 ? 39.505 -32.482 138.836 1.00 29.89 503 VAL A CA 1
ATOM 4071 C C . VAL A 1 485 ? 39.882 -31.035 138.526 1.00 33.83 503 VAL A C 1
ATOM 4072 O O . VAL A 1 485 ? 39.165 -30.105 138.899 1.00 33.69 503 VAL A O 1
ATOM 4076 N N . PHE A 1 486 ? 41.018 -30.839 137.866 1.00 26.86 504 PHE A N 1
ATOM 4077 C CA . PHE A 1 486 ? 41.492 -29.491 137.583 1.00 30.67 504 PHE A CA 1
ATOM 4078 C C . PHE A 1 486 ? 41.152 -29.067 136.160 1.00 30.06 504 PHE A C 1
ATOM 4079 O O . PHE A 1 486 ? 41.629 -29.657 135.190 1.00 37.67 504 PHE A O 1
ATOM 4087 N N . GLY A 1 487 ? 40.321 -28.035 136.049 1.00 29.27 505 GLY A N 1
ATOM 4088 C CA . GLY A 1 487 ? 39.824 -27.583 134.761 1.00 29.19 505 GLY A CA 1
ATOM 4089 C C . GLY A 1 487 ? 40.786 -26.688 134.008 1.00 35.66 505 GLY A C 1
ATOM 4090 O O . GLY A 1 487 ? 40.580 -26.393 132.831 1.00 40.37 505 GLY A O 1
ATOM 4091 N N . GLY A 1 488 ? 41.838 -26.248 134.687 1.00 32.59 506 GLY A N 1
ATOM 4092 C CA . GLY A 1 488 ? 42.833 -25.399 134.062 1.00 29.68 506 GLY A CA 1
ATOM 4093 C C . GLY A 1 488 ? 44.238 -25.823 134.427 1.00 27.03 506 GLY A C 1
ATOM 4094 O O . GLY A 1 488 ? 44.434 -26.779 135.176 1.00 32.00 506 GLY A O 1
ATOM 4095 N N . TRP A 1 489 ? 45.220 -25.111 133.891 1.00 30.35 507 TRP A N 1
ATOM 4096 C CA . TRP A 1 489 ? 46.613 -25.370 134.220 1.00 36.18 507 TRP A CA 1
ATOM 4097 C C . TRP A 1 489 ? 47.306 -24.082 134.647 1.00 38.36 507 TRP A C 1
ATOM 4098 O O . TRP A 1 489 ? 46.873 -22.983 134.301 1.00 30.30 507 TRP A O 1
ATOM 4109 N N . ALA A 1 490 ? 48.384 -24.228 135.406 1.00 30.41 508 ALA A N 1
ATOM 4110 C CA . ALA A 1 490 ? 49.114 -23.080 135.917 1.00 28.72 508 ALA A CA 1
ATOM 4111 C C . ALA A 1 490 ? 50.606 -23.283 135.728 1.00 27.99 508 ALA A C 1
ATOM 4112 O O . ALA A 1 490 ? 51.110 -24.396 135.857 1.00 27.35 508 ALA A O 1
ATOM 4114 N N . ARG A 1 491 ? 51.308 -22.202 135.413 1.00 35.67 509 ARG A N 1
ATOM 4115 C CA . ARG A 1 491 ? 52.754 -22.251 135.260 1.00 34.28 509 ARG A CA 1
ATOM 4116 C C . ARG A 1 491 ? 53.433 -22.603 136.580 1.00 32.13 509 ARG A C 1
ATOM 4117 O O . ARG A 1 491 ? 54.354 -23.418 136.621 1.00 28.57 509 ARG A O 1
ATOM 4133 N N . ALA A 1 493 ? 52.112 -23.890 139.485 1.00 21.59 511 ALA A N 1
ATOM 4134 C CA . ALA A 1 493 ? 51.556 -24.927 140.354 1.00 24.95 511 ALA A CA 1
ATOM 4135 C C . ALA A 1 493 ? 51.129 -26.172 139.578 1.00 28.36 511 ALA A C 1
ATOM 4136 O O . ALA A 1 493 ? 50.574 -26.074 138.486 1.00 25.69 511 ALA A O 1
ATOM 4138 N N . GLN A 1 494 ? 51.391 -27.337 140.167 1.00 24.11 512 GLN A N 1
ATOM 4139 C CA . GLN A 1 494 ? 51.109 -28.625 139.544 1.00 22.81 512 GLN A CA 1
ATOM 4140 C C . GLN A 1 494 ? 50.319 -29.538 140.473 1.00 25.67 512 GLN A C 1
ATOM 4141 O O . GLN A 1 494 ? 50.462 -29.466 141.693 1.00 25.07 512 GLN A O 1
ATOM 4147 N N . PRO A 1 495 ? 49.484 -30.411 139.899 1.00 24.80 513 PRO A N 1
ATOM 4148 C CA . PRO A 1 495 ? 48.839 -31.429 140.732 1.00 24.69 513 PRO A CA 1
ATOM 4149 C C . PRO A 1 495 ? 49.882 -32.382 141.301 1.00 24.41 513 PRO A C 1
ATOM 4150 O O . PRO A 1 495 ? 50.816 -32.753 140.587 1.00 21.58 513 PRO A O 1
ATOM 4154 N N . ILE A 1 496 ? 49.743 -32.748 142.569 1.00 20.90 514 ILE A N 1
ATOM 4155 C CA . ILE A 1 496 ? 50.612 -33.748 143.171 1.00 21.06 514 ILE A CA 1
ATOM 4156 C C . ILE A 1 496 ? 50.140 -35.151 142.786 1.00 29.28 514 ILE A C 1
ATOM 4157 O O . ILE A 1 496 ? 48.972 -35.500 142.967 1.00 27.79 514 ILE A O 1
ATOM 4162 N N . VAL A 1 497 ? 51.053 -35.944 142.236 1.00 27.90 515 VAL A N 1
ATOM 4163 C CA . VAL A 1 497 ? 50.732 -37.298 141.803 1.00 29.00 515 VAL A CA 1
ATOM 4164 C C . VAL A 1 497 ? 50.947 -38.279 142.952 1.00 28.95 515 VAL A C 1
ATOM 4165 O O . VAL A 1 497 ? 50.191 -39.240 143.112 1.00 33.38 515 VAL A O 1
ATOM 4169 N N . ALA A 1 498 ? 51.961 -38.011 143.771 1.00 25.37 516 ALA A N 1
ATOM 4170 C CA . ALA A 1 498 ? 52.207 -38.803 144.974 1.00 21.10 516 ALA A CA 1
ATOM 4171 C C . ALA A 1 498 ? 52.938 -37.977 146.033 1.00 20.72 516 ALA A C 1
ATOM 4172 O O . ALA A 1 498 ? 53.694 -37.063 145.711 1.00 20.53 516 ALA A O 1
ATOM 4174 N N . PHE A 1 499 ? 52.700 -38.299 147.298 1.00 18.15 517 PHE A N 1
ATOM 4175 C CA . PHE A 1 499 ? 53.374 -37.627 148.399 1.00 23.49 517 PHE A CA 1
ATOM 4176 C C . PHE A 1 499 ? 53.551 -38.606 149.549 1.00 21.24 517 PHE A C 1
ATOM 4177 O O . PHE A 1 499 ? 52.597 -39.258 149.968 1.00 22.15 517 PHE A O 1
ATOM 4185 N N . THR A 1 500 ? 54.777 -38.710 150.051 1.00 20.68 518 THR A N 1
ATOM 4186 C CA . THR A 1 500 ? 55.072 -39.628 151.144 1.00 18.47 518 THR A CA 1
ATOM 4187 C C . THR A 1 500 ? 56.144 -39.062 152.063 1.00 22.59 518 THR A C 1
ATOM 4188 O O . THR A 1 500 ? 57.226 -38.688 151.608 1.00 21.43 518 THR A O 1
ATOM 4192 N N . VAL A 1 501 ? 55.838 -38.989 153.354 1.00 24.47 519 VAL A N 1
ATOM 4193 C CA . VAL A 1 501 ? 56.847 -38.666 154.350 1.00 22.59 519 VAL A CA 1
ATOM 4194 C C . VAL A 1 501 ? 57.826 -39.836 154.429 1.00 22.83 519 VAL A C 1
ATOM 4195 O O . VAL A 1 501 ? 57.427 -40.966 154.704 1.00 22.55 519 VAL A O 1
ATOM 4199 N N . VAL A 1 502 ? 59.104 -39.575 154.176 1.00 22.55 520 VAL A N 1
ATOM 4200 C CA . VAL A 1 502 ? 60.080 -40.657 154.126 1.00 24.59 520 VAL A CA 1
ATOM 4201 C C . VAL A 1 502 ? 61.078 -40.642 155.284 1.00 23.62 520 VAL A C 1
ATOM 4202 O O . VAL A 1 502 ? 61.792 -41.621 155.490 1.00 23.46 520 VAL A O 1
ATOM 4206 N N . GLU A 1 503 ? 61.135 -39.547 156.039 1.00 22.71 521 GLU A N 1
ATOM 4207 C CA . GLU A 1 503 ? 61.974 -39.525 157.237 1.00 21.61 521 GLU A CA 1
ATOM 4208 C C . GLU A 1 503 ? 61.449 -38.608 158.334 1.00 25.23 521 GLU A C 1
ATOM 4209 O O . GLU A 1 503 ? 61.155 -37.437 158.099 1.00 29.35 521 GLU A O 1
ATOM 4215 N N . VAL A 1 504 ? 61.347 -39.161 159.537 1.00 24.81 522 VAL A N 1
ATOM 4216 C CA . VAL A 1 504 ? 61.072 -38.387 160.739 1.00 29.40 522 VAL A CA 1
ATOM 4217 C C . VAL A 1 504 ? 62.166 -38.681 161.767 1.00 32.63 522 VAL A C 1
ATOM 4218 O O . VAL A 1 504 ? 62.104 -39.676 162.489 1.00 28.68 522 VAL A O 1
ATOM 4222 N N . ALA A 1 505 ? 63.172 -37.815 161.821 1.00 34.09 523 ALA A N 1
ATOM 4223 C CA . ALA A 1 505 ? 64.354 -38.066 162.642 1.00 40.35 523 ALA A CA 1
ATOM 4224 C C . ALA A 1 505 ? 64.119 -37.755 164.119 1.00 35.20 523 ALA A C 1
ATOM 4225 O O . ALA A 1 505 ? 63.233 -36.979 164.468 1.00 39.59 523 ALA A O 1
ATOM 4227 N N . LYS A 1 506 ? 64.921 -38.373 164.981 1.00 35.10 524 LYS A N 1
ATOM 4228 C CA . LYS A 1 506 ? 64.818 -38.166 166.420 1.00 43.78 524 LYS A CA 1
ATOM 4229 C C . LYS A 1 506 ? 65.172 -36.734 166.801 0.00 47.03 524 LYS A C 1
ATOM 4230 O O . LYS A 1 506 ? 66.007 -36.105 166.153 0.00 46.25 524 LYS A O 1
ATOM 4236 N N . PRO A 1 507 ? 64.534 -36.213 167.858 1.00 48.79 525 PRO A N 1
ATOM 4237 C CA . PRO A 1 507 ? 64.829 -34.856 168.329 1.00 55.05 525 PRO A CA 1
ATOM 4238 C C . PRO A 1 507 ? 66.211 -34.754 168.958 1.00 57.86 525 PRO A C 1
ATOM 4239 O O . PRO A 1 507 ? 66.691 -35.732 169.532 1.00 56.74 525 PRO A O 1
ATOM 4243 N N . ASN A 1 508 ? 66.844 -33.590 168.846 1.00 57.38 526 ASN A N 1
ATOM 4244 C CA . ASN A 1 508 ? 68.031 -33.304 169.639 1.00 60.43 526 ASN A CA 1
ATOM 4245 C C . ASN A 1 508 ? 67.644 -33.314 171.112 1.00 67.16 526 ASN A C 1
ATOM 4246 O O . ASN A 1 508 ? 66.474 -33.120 171.450 1.00 62.28 526 ASN A O 1
ATOM 4251 N N . ILE A 1 509 ? 68.616 -33.550 171.985 1.00 73.50 527 ILE A N 1
ATOM 4252 C CA . ILE A 1 509 ? 68.352 -33.590 173.419 1.00 79.03 527 ILE A CA 1
ATOM 4253 C C . ILE A 1 509 ? 67.761 -32.269 173.904 1.00 73.12 527 ILE A C 1
ATOM 4254 O O . ILE A 1 509 ? 68.332 -31.201 173.679 1.00 69.31 527 ILE A O 1
ATOM 4259 N N . GLY A 1 510 ? 66.604 -32.353 174.554 1.00 70.54 528 GLY A N 1
ATOM 4260 C CA . GLY A 1 510 ? 65.917 -31.177 175.057 1.00 74.07 528 GLY A CA 1
ATOM 4261 C C . GLY A 1 510 ? 64.731 -30.779 174.199 1.00 76.95 528 GLY A C 1
ATOM 4262 O O . GLY A 1 510 ? 63.598 -30.719 174.676 1.00 79.85 528 GLY A O 1
ATOM 4263 N N . GLU A 1 511 ? 64.998 -30.509 172.925 1.00 72.68 529 GLU A N 1
ATOM 4264 C CA . GLU A 1 511 ? 63.967 -30.088 171.981 1.00 63.61 529 GLU A CA 1
ATOM 4265 C C . GLU A 1 511 ? 62.926 -31.186 171.766 1.00 69.75 529 GLU A C 1
ATOM 4266 O O . GLU A 1 511 ? 63.256 -32.372 171.778 1.00 71.57 529 GLU A O 1
ATOM 4272 N N . ASN A 1 512 ? 61.672 -30.789 171.569 1.00 64.55 530 ASN A N 1
ATOM 4273 C CA . ASN A 1 512 ? 60.574 -31.748 171.463 1.00 72.80 530 ASN A CA 1
ATOM 4274 C C . ASN A 1 512 ? 60.092 -31.962 170.029 1.00 65.52 530 ASN A C 1
ATOM 4275 O O . ASN A 1 512 ? 59.041 -32.561 169.799 1.00 57.75 530 ASN A O 1
ATOM 4280 N N . TRP A 1 513 ? 60.866 -31.471 169.068 1.00 61.47 531 TRP A N 1
ATOM 4281 C CA . TRP A 1 513 ? 60.527 -31.633 167.661 1.00 57.20 531 TRP A CA 1
ATOM 4282 C C . TRP A 1 513 ? 61.598 -32.452 166.949 1.00 55.55 531 TRP A C 1
ATOM 4283 O O . TRP A 1 513 ? 62.770 -32.393 167.322 1.00 55.33 531 TRP A O 1
ATOM 4294 N N . PRO A 1 514 ? 61.198 -33.227 165.926 1.00 46.69 532 PRO A N 1
ATOM 4295 C CA . PRO A 1 514 ? 62.168 -33.969 165.112 1.00 43.06 532 PRO A CA 1
ATOM 4296 C C . PRO A 1 514 ? 63.237 -33.037 164.553 1.00 40.59 532 PRO A C 1
ATOM 4297 O O . PRO A 1 514 ? 62.924 -31.895 164.248 1.00 47.01 532 PRO A O 1
ATOM 4301 N N . THR A 1 515 ? 64.479 -33.494 164.445 1.00 40.95 533 THR A N 1
ATOM 4302 C CA . THR A 1 515 ? 65.545 -32.617 163.969 1.00 43.83 533 THR A CA 1
ATOM 4303 C C . THR A 1 515 ? 65.429 -32.399 162.465 1.00 40.30 533 THR A C 1
ATOM 4304 O O . THR A 1 515 ? 66.000 -31.456 161.915 1.00 34.17 533 THR A O 1
ATOM 4308 N N . ARG A 1 516 ? 64.666 -33.266 161.810 1.00 32.45 534 ARG A N 1
ATOM 4309 C CA . ARG A 1 516 ? 64.583 -33.266 160.358 1.00 31.82 534 ARG A CA 1
ATOM 4310 C C . ARG A 1 516 ? 63.402 -34.103 159.881 1.00 33.20 534 ARG A C 1
ATOM 4311 O O . ARG A 1 516 ? 63.227 -35.245 160.305 1.00 30.75 534 ARG A O 1
ATOM 4319 N N . VAL A 1 517 ? 62.581 -33.521 159.014 1.00 28.43 535 VAL A N 1
ATOM 4320 C CA . VAL A 1 517 ? 61.492 -34.256 158.386 1.00 23.13 535 VAL A CA 1
ATOM 4321 C C . VAL A 1 517 ? 61.607 -34.134 156.875 1.00 22.98 535 VAL A C 1
ATOM 4322 O O . VAL A 1 517 ? 61.683 -33.027 156.341 1.00 24.64 535 VAL A O 1
ATOM 4326 N N . ARG A 1 518 ? 61.625 -35.270 156.187 1.00 18.85 536 ARG A N 1
ATOM 4327 C CA . ARG A 1 518 ? 61.733 -35.264 154.734 1.00 25.57 536 ARG A CA 1
ATOM 4328 C C . ARG A 1 518 ? 60.581 -36.008 154.067 1.00 20.66 536 ARG A C 1
ATOM 4329 O O . ARG A 1 518 ? 59.958 -36.884 154.664 1.00 20.69 536 ARG A O 1
ATOM 4337 N N . ALA A 1 519 ? 60.303 -35.641 152.823 1.00 19.62 537 ALA A N 1
ATOM 4338 C CA . ALA A 1 519 ? 59.211 -36.235 152.074 1.00 19.90 537 ALA A CA 1
ATOM 4339 C C . ALA A 1 519 ? 59.538 -36.288 150.590 1.00 19.86 537 ALA A C 1
ATOM 4340 O O . ALA A 1 519 ? 60.320 -35.480 150.091 1.00 18.54 537 ALA A O 1
ATOM 4342 N N . ASP A 1 520 ? 58.941 -37.251 149.894 1.00 21.48 538 ASP A N 1
ATOM 4343 C CA . ASP A 1 520 ? 59.047 -37.333 148.441 1.00 18.97 538 ASP A CA 1
ATOM 4344 C C . ASP A 1 520 ? 57.747 -36.871 147.789 1.00 19.52 538 ASP A C 1
ATOM 4345 O O . ASP A 1 520 ? 56.667 -37.360 148.123 1.00 17.91 538 ASP A O 1
ATOM 4350 N N . VAL A 1 521 ? 57.853 -35.929 146.860 1.00 18.33 539 VAL A N 1
ATOM 4351 C CA . VAL A 1 521 ? 56.684 -35.452 146.140 1.00 16.94 539 VAL A CA 1
ATOM 4352 C C . VAL A 1 521 ? 56.871 -35.661 144.639 1.00 17.90 539 VAL A C 1
ATOM 4353 O O . VAL A 1 521 ? 57.865 -35.230 144.053 1.00 19.76 539 VAL A O 1
ATOM 4357 N N . THR A 1 522 ? 55.914 -36.349 144.027 1.00 22.01 540 THR A N 1
ATOM 4358 C CA . THR A 1 522 ? 55.975 -36.650 142.603 1.00 19.88 540 THR A CA 1
ATOM 4359 C C . THR A 1 522 ? 54.996 -35.788 141.815 1.00 20.81 540 THR A C 1
ATOM 4360 O O . THR A 1 522 ? 53.835 -35.634 142.205 1.00 22.55 540 THR A O 1
ATOM 4364 N N . ILE A 1 523 ? 55.470 -35.213 140.715 1.00 21.79 541 ILE A N 1
ATOM 4365 C CA . ILE A 1 523 ? 54.591 -34.518 139.783 1.00 27.04 541 ILE A CA 1
ATOM 4366 C C . ILE A 1 523 ? 54.714 -35.126 138.388 1.00 33.35 541 ILE A C 1
ATOM 4367 O O . ILE A 1 523 ? 55.709 -35.774 138.067 1.00 33.81 541 ILE A O 1
ATOM 4372 N N . ASN A 1 524 ? 53.686 -34.925 137.571 1.00 33.05 542 ASN A N 1
ATOM 4373 C CA . ASN A 1 524 ? 53.709 -35.364 136.182 1.00 40.68 542 ASN A CA 1
ATOM 4374 C C . ASN A 1 524 ? 53.795 -34.175 135.241 1.00 40.48 542 ASN A C 1
ATOM 4375 O O . ASN A 1 524 ? 52.808 -33.472 135.025 1.00 45.46 542 ASN A O 1
ATOM 4380 N N . LEU A 1 525 ? 54.981 -33.952 134.685 1.00 40.28 543 LEU A N 1
ATOM 4381 C CA . LEU A 1 525 ? 55.212 -32.805 133.818 1.00 48.83 543 LEU A CA 1
ATOM 4382 C C . LEU A 1 525 ? 54.623 -33.023 132.429 1.00 55.02 543 LEU A C 1
ATOM 4383 O O . LEU A 1 525 ? 55.340 -33.061 131.430 1.00 55.14 543 LEU A O 1
ATOM 4388 N N . ASN A 1 526 ? 53.302 -33.166 132.388 1.00 60.65 544 ASN A N 1
ATOM 4389 C CA . ASN A 1 526 ? 52.556 -33.256 131.143 1.00 67.00 544 ASN A CA 1
ATOM 4390 C C . ASN A 1 526 ? 52.287 -31.852 130.609 1.00 73.19 544 ASN A C 1
ATOM 4391 O O . ASN A 1 526 ? 51.135 -31.440 130.461 1.00 76.68 544 ASN A O 1
ATOM 4396 N N . VAL A 1 527 ? 53.360 -31.116 130.336 1.00 63.89 545 VAL A N 1
ATOM 4397 C CA . VAL A 1 527 ? 53.258 -29.691 130.043 1.00 69.19 545 VAL A CA 1
ATOM 4398 C C . VAL A 1 527 ? 54.138 -29.248 128.879 1.00 77.86 545 VAL A C 1
ATOM 4399 O O . VAL A 1 527 ? 54.891 -30.039 128.310 1.00 78.60 545 VAL A O 1
ATOM 4403 N N . ARG A 1 528 ? 54.031 -27.966 128.541 1.00 77.93 546 ARG A N 1
ATOM 4404 C CA . ARG A 1 528 ? 54.888 -27.348 127.539 1.00 72.25 546 ARG A CA 1
ATOM 4405 C C . ARG A 1 528 ? 56.339 -27.414 128.004 0.00 77.60 546 ARG A C 1
ATOM 4406 O O . ARG A 1 528 ? 56.621 -27.259 129.193 0.00 74.44 546 ARG A O 1
ATOM 4414 N N . ASP A 1 529 ? 57.250 -27.649 127.065 1.00 86.20 547 ASP A N 1
ATOM 4415 C CA . ASP A 1 529 ? 58.657 -27.881 127.384 1.00 80.97 547 ASP A CA 1
ATOM 4416 C C . ASP A 1 529 ? 59.287 -26.727 128.155 1.00 78.55 547 ASP A C 1
ATOM 4417 O O . ASP A 1 529 ? 60.225 -26.928 128.927 1.00 76.08 547 ASP A O 1
ATOM 4422 N N . HIS A 1 530 ? 58.770 -25.522 127.944 1.00 81.99 548 HIS A N 1
ATOM 4423 C CA . HIS A 1 530 ? 59.229 -24.355 128.684 1.00 78.33 548 HIS A CA 1
ATOM 4424 C C . HIS A 1 530 ? 58.928 -24.526 130.170 0.00 70.26 548 HIS A C 1
ATOM 4425 O O . HIS A 1 530 ? 59.751 -24.201 131.025 0.00 66.71 548 HIS A O 1
ATOM 4432 N N . ILE A 1 531 ? 57.743 -25.055 130.463 1.00 70.46 549 ILE A N 1
ATOM 4433 C CA . ILE A 1 531 ? 57.304 -25.268 131.838 1.00 65.59 549 ILE A CA 1
ATOM 4434 C C . ILE A 1 531 ? 57.993 -26.484 132.451 1.00 60.79 549 ILE A C 1
ATOM 4435 O O . ILE A 1 531 ? 58.329 -26.485 133.637 1.00 48.91 549 ILE A O 1
ATOM 4440 N N . LYS A 1 532 ? 58.196 -27.516 131.638 1.00 58.75 550 LYS A N 1
ATOM 4441 C CA . LYS A 1 532 ? 58.924 -28.705 132.067 1.00 60.39 550 LYS A CA 1
ATOM 4442 C C . LYS A 1 532 ? 60.337 -28.331 132.503 1.00 58.49 550 LYS A C 1
ATOM 4443 O O . LYS A 1 532 ? 60.848 -28.839 133.503 1.00 54.69 550 LYS A O 1
ATOM 4449 N N . ASP A 1 533 ? 60.955 -27.429 131.746 1.00 53.13 551 ASP A N 1
ATOM 4450 C CA . ASP A 1 533 ? 62.306 -26.969 132.035 1.00 54.14 551 ASP A CA 1
ATOM 4451 C C . ASP A 1 533 ? 62.366 -26.168 133.331 1.00 49.12 551 ASP A C 1
ATOM 4452 O O . ASP A 1 533 ? 63.312 -26.299 134.107 1.00 47.36 551 ASP A O 1
ATOM 4457 N N . GLU A 1 534 ? 61.354 -25.339 133.559 1.00 41.91 552 GLU A N 1
ATOM 4458 C CA . GLU A 1 534 ? 61.320 -24.497 134.749 1.00 41.98 552 GLU A CA 1
ATOM 4459 C C . GLU A 1 534 ? 61.135 -25.328 136.017 1.00 39.25 552 GLU A C 1
ATOM 4460 O O . GLU A 1 534 ? 61.791 -25.076 137.028 1.00 37.17 552 GLU A O 1
ATOM 4466 N N . TRP A 1 535 ? 60.249 -26.321 135.960 1.00 33.70 553 TRP A N 1
ATOM 4467 C CA . TRP A 1 535 ? 60.041 -27.219 137.094 1.00 33.29 553 TRP A CA 1
ATOM 4468 C C . TRP A 1 535 ? 61.280 -28.066 137.366 1.00 37.27 553 TRP A C 1
ATOM 4469 O O . TRP A 1 535 ? 61.605 -28.352 138.518 1.00 35.15 553 TRP A O 1
ATOM 4480 N N . GLU A 1 536 ? 61.972 -28.466 136.303 1.00 39.04 554 GLU A N 1
ATOM 4481 C CA . GLU A 1 536 ? 63.234 -29.186 136.445 1.00 39.66 554 GLU A CA 1
ATOM 4482 C C . GLU A 1 536 ? 64.355 -28.234 136.849 1.00 35.81 554 GLU A C 1
ATOM 4483 O O . GLU A 1 536 ? 65.462 -28.663 137.169 1.00 31.09 554 GLU A O 1
ATOM 4489 N N . GLY A 1 537 ? 64.056 -26.938 136.831 1.00 34.07 555 GLY A N 1
ATOM 4490 C CA . GLY A 1 537 ? 65.018 -25.924 137.219 1.00 37.17 555 GLY A CA 1
ATOM 4491 C C . GLY A 1 537 ? 65.068 -25.693 138.718 1.00 38.85 555 GLY A C 1
ATOM 4492 O O . GLY A 1 537 ? 65.881 -24.902 139.199 1.00 39.97 555 GLY A O 1
ATOM 4493 N N . LEU A 1 538 ? 64.198 -26.380 139.455 1.00 31.79 556 LEU A N 1
ATOM 4494 C CA . LEU A 1 538 ? 64.181 -26.288 140.913 1.00 33.18 556 LEU A CA 1
ATOM 4495 C C . LEU A 1 538 ? 65.507 -26.765 141.486 1.00 33.37 556 LEU A C 1
ATOM 4496 O O . LEU A 1 538 ? 66.066 -27.757 141.025 1.00 36.20 556 LEU A O 1
ATOM 4501 N N . ARG A 1 539 ? 66.009 -26.053 142.486 1.00 32.05 557 ARG A N 1
ATOM 4502 C CA . ARG A 1 539 ? 67.303 -26.377 143.072 1.00 35.14 557 ARG A CA 1
ATOM 4503 C C . ARG A 1 539 ? 67.202 -26.478 144.585 1.00 34.27 557 ARG A C 1
ATOM 4504 O O . ARG A 1 539 ? 66.181 -26.112 145.168 1.00 26.67 557 ARG A O 1
ATOM 4512 N N . LYS A 1 540 ? 68.266 -26.975 145.210 1.00 26.32 558 LYS A N 1
ATOM 4513 C CA . LYS A 1 540 ? 68.335 -27.079 146.661 1.00 29.18 558 LYS A CA 1
ATOM 4514 C C . LYS A 1 540 ? 68.051 -25.725 147.308 1.00 31.58 558 LYS A C 1
ATOM 4515 O O . LYS A 1 540 ? 68.473 -24.689 146.790 1.00 29.40 558 LYS A O 1
ATOM 4521 N N . HIS A 1 541 ? 67.306 -25.762 148.413 1.00 29.45 559 HIS A N 1
ATOM 4522 C CA . HIS A 1 541 ? 66.900 -24.592 149.204 1.00 29.72 559 HIS A CA 1
ATOM 4523 C C . HIS A 1 541 ? 65.745 -23.799 148.594 1.00 27.21 559 HIS A C 1
ATOM 4524 O O . HIS A 1 541 ? 65.278 -22.836 149.200 1.00 26.25 559 HIS A O 1
ATOM 4531 N N . ASP A 1 542 ? 65.275 -24.193 147.413 1.00 23.85 560 ASP A N 1
ATOM 4532 C CA . ASP A 1 542 ? 64.078 -23.568 146.850 1.00 26.84 560 ASP A CA 1
ATOM 4533 C C . ASP A 1 542 ? 62.860 -23.953 147.680 1.00 25.99 560 ASP A C 1
ATOM 4534 O O . ASP A 1 542 ? 62.671 -25.123 148.017 1.00 27.15 560 ASP A O 1
ATOM 4539 N N . VAL A 1 543 ? 62.035 -22.965 148.006 1.00 25.07 561 VAL A N 1
ATOM 4540 C CA . VAL A 1 543 ? 60.860 -23.195 148.836 1.00 19.70 561 VAL A CA 1
ATOM 4541 C C . VAL A 1 543 ? 59.612 -23.381 147.983 1.00 21.76 561 VAL A C 1
ATOM 4542 O O . VAL A 1 543 ? 59.329 -22.581 147.093 1.00 21.81 561 VAL A O 1
ATOM 4546 N N . CYS A 1 544 ? 58.878 -24.454 148.258 1.00 18.52 562 CYS A N 1
ATOM 4547 C CA . CYS A 1 544 ? 57.612 -24.719 147.589 1.00 21.41 562 CYS A CA 1
ATOM 4548 C C . CYS A 1 544 ? 56.502 -24.838 148.621 1.00 23.31 562 CYS A C 1
ATOM 4549 O O . CYS A 1 544 ? 56.767 -25.049 149.806 1.00 19.67 562 CYS A O 1
ATOM 4552 N N . PHE A 1 545 ? 55.257 -24.714 148.177 1.00 20.89 563 PHE A N 1
ATOM 4553 C CA . PHE A 1 545 ? 54.137 -24.873 149.092 1.00 21.22 563 PHE A CA 1
ATOM 4554 C C . PHE A 1 545 ? 53.264 -26.062 148.724 1.00 19.89 563 PHE A C 1
ATOM 4555 O O . PHE A 1 545 ? 52.940 -26.286 147.556 1.00 24.42 563 PHE A O 1
ATOM 4563 N N . LEU A 1 546 ? 52.918 -26.836 149.746 1.00 18.03 564 LEU A N 1
ATOM 4564 C CA . LEU A 1 546 ? 52.082 -28.015 149.599 1.00 18.86 564 LEU A CA 1
ATOM 4565 C C . LEU A 1 546 ? 50.655 -27.659 149.987 1.00 22.25 564 LEU A C 1
ATOM 4566 O O . LEU A 1 546 ? 50.403 -27.191 151.097 1.00 19.22 564 LEU A O 1
ATOM 4571 N N . ILE A 1 547 ? 49.723 -27.881 149.067 1.00 20.14 565 ILE A N 1
ATOM 4572 C CA . ILE A 1 547 ? 48.371 -27.353 149.211 1.00 21.15 565 ILE A CA 1
ATOM 4573 C C . ILE A 1 547 ? 47.307 -28.438 149.098 1.00 21.91 565 ILE A C 1
ATOM 4574 O O . ILE A 1 547 ? 47.384 -29.314 148.235 1.00 23.38 565 ILE A O 1
ATOM 4579 N N . THR A 1 548 ? 46.315 -28.370 149.980 1.00 21.08 566 THR A N 1
ATOM 4580 C CA . THR A 1 548 ? 45.181 -29.284 149.942 1.00 21.58 566 THR A CA 1
ATOM 4581 C C . THR A 1 548 ? 43.878 -28.558 149.618 1.00 26.54 566 THR A C 1
ATOM 4582 O O . THR A 1 548 ? 43.414 -27.728 150.397 1.00 23.76 566 THR A O 1
ATOM 4586 N N . VAL A 1 549 ? 43.286 -28.875 148.472 1.00 25.67 567 VAL A N 1
ATOM 4587 C CA . VAL A 1 549 ? 41.961 -28.358 148.158 1.00 26.50 567 VAL A CA 1
ATOM 4588 C C . VAL A 1 549 ? 40.934 -29.484 148.127 1.00 31.91 567 VAL A C 1
ATOM 4589 O O . VAL A 1 549 ? 41.190 -30.572 147.607 1.00 25.90 567 VAL A O 1
ATOM 4593 N N . ARG A 1 550 ? 39.778 -29.217 148.719 1.00 28.28 568 ARG A N 1
ATOM 4594 C CA . ARG A 1 550 ? 38.625 -30.090 148.582 1.00 28.25 568 ARG A CA 1
ATOM 4595 C C . ARG A 1 550 ? 37.528 -29.254 147.949 1.00 24.14 568 ARG A C 1
ATOM 4596 O O . ARG A 1 550 ? 36.690 -28.689 148.647 1.00 30.63 568 ARG A O 1
ATOM 4604 N N . PRO A 1 551 ? 37.551 -29.168 146.611 1.00 30.03 569 PRO A N 1
ATOM 4605 C CA . PRO A 1 551 ? 36.737 -28.242 145.814 1.00 34.85 569 PRO A CA 1
ATOM 4606 C C . PRO A 1 551 ? 35.265 -28.241 146.210 1.00 38.00 569 PRO A C 1
ATOM 4607 O O . PRO A 1 551 ? 34.713 -29.277 146.579 1.00 33.86 569 PRO A O 1
ATOM 4611 N N . THR A 1 552 ? 34.648 -27.068 146.138 1.00 34.96 570 THR A N 1
ATOM 4612 C CA . THR A 1 552 ? 33.271 -26.886 146.567 1.00 39.29 570 THR A CA 1
ATOM 4613 C C . THR A 1 552 ? 32.318 -26.833 145.375 1.00 40.61 570 THR A C 1
ATOM 4614 O O . THR A 1 552 ? 31.130 -27.131 145.502 1.00 39.79 570 THR A O 1
ATOM 4618 N N . LYS A 1 553 ? 32.851 -26.462 144.215 1.00 35.78 571 LYS A N 1
ATOM 4619 C CA . LYS A 1 553 ? 32.031 -26.237 143.032 1.00 35.49 571 LYS A CA 1
ATOM 4620 C C . LYS A 1 553 ? 31.963 -27.450 142.116 1.00 42.23 571 LYS A C 1
ATOM 4621 O O . LYS A 1 553 ? 32.941 -28.181 141.968 1.00 33.83 571 LYS A O 1
ATOM 4627 N N . PRO A 1 554 ? 30.797 -27.663 141.494 1.00 36.50 572 PRO A N 1
ATOM 4628 C CA . PRO A 1 554 ? 30.635 -28.645 140.420 1.00 37.32 572 PRO A CA 1
ATOM 4629 C C . PRO A 1 554 ? 31.468 -28.274 139.196 1.00 37.54 572 PRO A C 1
ATOM 4630 O O . PRO A 1 554 ? 31.882 -27.120 139.069 1.00 33.47 572 PRO A O 1
ATOM 4634 N N . TYR A 1 555 ? 31.700 -29.243 138.314 1.00 31.38 573 TYR A N 1
ATOM 4635 C CA . TYR A 1 555 ? 32.478 -29.033 137.095 1.00 28.20 573 TYR A CA 1
ATOM 4636 C C . TYR A 1 555 ? 31.898 -27.909 136.238 1.00 32.53 573 TYR A C 1
ATOM 4637 O O . TYR A 1 555 ? 30.684 -27.811 136.063 1.00 35.52 573 TYR A O 1
ATOM 4646 N N . GLY A 1 556 ? 32.774 -27.064 135.705 1.00 28.96 574 GLY A N 1
ATOM 4647 C CA . GLY A 1 556 ? 32.355 -26.007 134.802 1.00 27.60 574 GLY A CA 1
ATOM 4648 C C . GLY A 1 556 ? 32.000 -24.699 135.485 1.00 26.95 574 GLY A C 1
ATOM 4649 O O . GLY A 1 556 ? 31.792 -23.685 134.822 1.00 32.66 574 GLY A O 1
ATOM 4650 N N . THR A 1 557 ? 31.936 -24.717 136.811 1.00 26.20 575 THR A N 1
ATOM 4651 C CA . THR A 1 557 ? 31.562 -23.530 137.570 1.00 33.85 575 THR A CA 1
ATOM 4652 C C . THR A 1 557 ? 32.618 -22.436 137.452 1.00 33.12 575 THR A C 1
ATOM 4653 O O . THR A 1 557 ? 33.796 -22.669 137.727 1.00 35.32 575 THR A O 1
ATOM 4657 N N . LYS A 1 558 ? 32.192 -21.246 137.037 1.00 34.55 576 LYS A N 1
ATOM 4658 C CA . LYS A 1 558 ? 33.096 -20.108 136.893 1.00 34.50 576 LYS A CA 1
ATOM 4659 C C . LYS A 1 558 ? 33.671 -19.663 138.230 0.00 34.83 576 LYS A C 1
ATOM 4660 O O . LYS A 1 558 ? 32.989 -19.694 139.254 0.00 35.83 576 LYS A O 1
ATOM 4666 N N . PHE A 1 559 ? 34.929 -19.242 138.210 1.00 33.13 577 PHE A N 1
ATOM 4667 C CA . PHE A 1 559 ? 35.566 -18.684 139.394 1.00 37.84 577 PHE A CA 1
ATOM 4668 C C . PHE A 1 559 ? 35.538 -17.161 139.349 1.00 32.11 577 PHE A C 1
ATOM 4669 O O . PHE A 1 559 ? 35.665 -16.555 138.285 1.00 34.46 577 PHE A O 1
ATOM 4677 N N . ASP A 1 560 ? 35.365 -16.554 140.516 1.00 35.95 578 ASP A N 1
ATOM 4678 C CA . ASP A 1 560 ? 35.372 -15.104 140.648 1.00 35.89 578 ASP A CA 1
ATOM 4679 C C . ASP A 1 560 ? 36.469 -14.703 141.633 1.00 35.14 578 ASP A C 1
ATOM 4680 O O . ASP A 1 560 ? 36.391 -15.020 142.820 1.00 39.37 578 ASP A O 1
ATOM 4685 N N . ARG A 1 561 ? 37.492 -14.013 141.137 1.00 31.41 579 ARG A N 1
ATOM 4686 C CA . ARG A 1 561 ? 38.631 -13.637 141.972 1.00 39.58 579 ARG A CA 1
ATOM 4687 C C . ARG A 1 561 ? 38.252 -12.607 143.037 1.00 40.11 579 ARG A C 1
ATOM 4688 O O . ARG A 1 561 ? 38.934 -12.482 144.052 1.00 37.95 579 ARG A O 1
ATOM 4696 N N . ARG A 1 562 ? 37.164 -11.876 142.806 1.00 32.75 580 ARG A N 1
ATOM 4697 C CA . ARG A 1 562 ? 36.679 -10.898 143.776 1.00 37.54 580 ARG A CA 1
ATOM 4698 C C . ARG A 1 562 ? 36.124 -11.572 145.026 1.00 37.02 580 ARG A C 1
ATOM 4699 O O . ARG A 1 562 ? 36.076 -10.969 146.099 1.00 38.39 580 ARG A O 1
ATOM 4707 N N . ARG A 1 563 ? 35.694 -12.820 144.877 1.00 31.59 581 ARG A N 1
ATOM 4708 C CA . ARG A 1 563 ? 35.055 -13.546 145.967 1.00 31.84 581 ARG A CA 1
ATOM 4709 C C . ARG A 1 563 ? 36.091 -14.239 146.843 1.00 29.66 581 ARG A C 1
ATOM 4710 O O . ARG A 1 563 ? 37.193 -14.528 146.379 1.00 30.73 581 ARG A O 1
ATOM 4718 N N . PRO A 1 564 ? 35.742 -14.491 148.120 1.00 30.71 582 PRO A N 1
ATOM 4719 C CA . PRO A 1 564 ? 36.602 -15.209 149.069 1.00 32.39 582 PRO A CA 1
ATOM 4720 C C . PRO A 1 564 ? 37.248 -16.460 148.475 1.00 35.74 582 PRO A C 1
ATOM 4721 O O . PRO A 1 564 ? 36.544 -17.409 148.123 1.00 32.76 582 PRO A O 1
ATOM 4725 N N . PHE A 1 565 ? 38.575 -16.449 148.379 1.00 30.96 583 PHE A N 1
ATOM 4726 C CA . PHE A 1 565 ? 39.331 -17.506 147.708 1.00 29.68 583 PHE A CA 1
ATOM 4727 C C . PHE A 1 565 ? 39.111 -18.888 148.317 1.00 27.60 583 PHE A C 1
ATOM 4728 O O . PHE A 1 565 ? 38.933 -19.870 147.593 1.00 29.47 583 PHE A O 1
ATOM 4736 N N . ILE A 1 566 ? 39.116 -18.959 149.643 1.00 25.85 584 ILE A N 1
ATOM 4737 C CA . ILE A 1 566 ? 39.064 -20.237 150.342 1.00 28.07 584 ILE A CA 1
ATOM 4738 C C . ILE A 1 566 ? 37.796 -21.034 150.014 1.00 34.21 584 ILE A C 1
ATOM 4739 O O . ILE A 1 566 ? 37.863 -22.239 149.759 1.00 29.28 584 ILE A O 1
ATOM 4744 N N . GLU A 1 567 ? 36.647 -20.365 150.001 1.00 31.29 585 GLU A N 1
ATOM 4745 C CA . GLU A 1 567 ? 35.397 -21.032 149.649 1.00 36.03 585 GLU A CA 1
ATOM 4746 C C . GLU A 1 567 ? 35.357 -21.349 148.158 1.00 32.34 585 GLU A C 1
ATOM 4747 O O . GLU A 1 567 ? 34.807 -22.370 147.750 1.00 36.23 585 GLU A O 1
ATOM 4753 N N . GLN A 1 568 ? 35.959 -20.480 147.352 1.00 27.26 586 GLN A N 1
ATOM 4754 C CA . GLN A 1 568 ? 35.972 -20.662 145.904 1.00 30.21 586 GLN A CA 1
ATOM 4755 C C . GLN A 1 568 ? 36.621 -21.984 145.483 1.00 36.73 586 GLN A C 1
ATOM 4756 O O . GLN A 1 568 ? 36.081 -22.702 144.650 1.00 33.91 586 GLN A O 1
ATOM 4762 N N . VAL A 1 569 ? 37.773 -22.313 146.059 1.00 33.14 587 VAL A N 1
ATOM 4763 C CA . VAL A 1 569 ? 38.494 -23.511 145.634 1.00 27.84 587 VAL A CA 1
ATOM 4764 C C . VAL A 1 569 ? 38.439 -24.639 146.660 1.00 28.36 587 VAL A C 1
ATOM 4765 O O . VAL A 1 569 ? 38.874 -25.755 146.382 1.00 31.52 587 VAL A O 1
ATOM 4769 N N . GLY A 1 570 ? 37.905 -24.353 147.841 1.00 29.31 588 GLY A N 1
ATOM 4770 C CA . GLY A 1 570 ? 37.851 -25.351 148.894 1.00 27.27 588 GLY A CA 1
ATOM 4771 C C . GLY A 1 570 ? 39.199 -25.551 149.563 1.00 27.22 588 GLY A C 1
ATOM 4772 O O . GLY A 1 570 ? 39.612 -26.679 149.832 1.00 26.16 588 GLY A O 1
ATOM 4773 N N . LEU A 1 571 ? 39.880 -24.443 149.836 1.00 29.48 589 LEU A N 1
ATOM 4774 C CA . LEU A 1 571 ? 41.186 -24.460 150.483 1.00 25.73 589 LEU A CA 1
ATOM 4775 C C . LEU A 1 571 ? 41.099 -25.073 151.877 1.00 26.95 589 LEU A C 1
ATOM 4776 O O . LEU A 1 571 ? 40.331 -24.607 152.721 1.00 29.09 589 LEU A O 1
ATOM 4781 N N . VAL A 1 572 ? 41.889 -26.114 152.122 1.00 21.43 590 VAL A N 1
ATOM 4782 C CA . VAL A 1 572 ? 41.896 -26.756 153.433 1.00 22.06 590 VAL A CA 1
ATOM 4783 C C . VAL A 1 572 ? 43.235 -26.589 154.159 1.00 27.93 590 VAL A C 1
ATOM 4784 O O . VAL A 1 572 ? 43.261 -26.191 155.322 1.00 23.17 590 VAL A O 1
ATOM 4788 N N . TYR A 1 573 ? 44.341 -26.893 153.483 1.00 22.43 591 TYR A N 1
ATOM 4789 C CA . TYR A 1 573 ? 45.657 -26.802 154.117 1.00 22.57 591 TYR A CA 1
ATOM 4790 C C . TYR A 1 573 ? 46.704 -26.128 153.245 1.00 24.66 591 TYR A C 1
ATOM 4791 O O . TYR A 1 573 ? 46.683 -26.248 152.020 1.00 21.34 591 TYR A O 1
ATOM 4800 N N . VAL A 1 574 ? 47.622 -25.423 153.898 1.00 21.40 592 VAL A N 1
ATOM 4801 C CA . VAL A 1 574 ? 48.845 -24.960 153.256 1.00 20.26 592 VAL A CA 1
ATOM 4802 C C . VAL A 1 574 ? 50.030 -25.287 154.155 1.00 24.41 592 VAL A C 1
ATOM 4803 O O . VAL A 1 574 ? 50.037 -24.945 155.340 1.00 20.27 592 VAL A O 1
ATOM 4807 N N . ARG A 1 575 ? 51.020 -25.967 153.587 1.00 19.64 593 ARG A N 1
ATOM 4808 C CA . ARG A 1 575 ? 52.268 -26.242 154.282 1.00 17.25 593 ARG A CA 1
ATOM 4809 C C . ARG A 1 575 ? 53.425 -25.870 153.369 1.00 20.39 593 ARG A C 1
ATOM 4810 O O . ARG A 1 575 ? 53.323 -25.995 152.149 1.00 19.14 593 ARG A O 1
ATOM 4818 N N . GLY A 1 576 ? 54.518 -25.400 153.960 1.00 17.34 594 GLY A N 1
ATOM 4819 C CA . GLY A 1 576 ? 55.707 -25.075 153.197 1.00 13.69 594 GLY A CA 1
ATOM 4820 C C . GLY A 1 576 ? 56.657 -26.256 153.132 1.00 20.85 594 GLY A C 1
ATOM 4821 O O . GLY A 1 576 ? 56.542 -27.215 153.897 1.00 16.86 594 GLY A O 1
ATOM 4822 N N . CYS A 1 577 ? 57.598 -26.196 152.200 1.00 18.41 595 CYS A N 1
ATOM 4823 C CA . CYS A 1 577 ? 58.671 -27.177 152.162 1.00 19.19 595 CYS A CA 1
ATOM 4824 C C . CYS A 1 577 ? 59.868 -26.589 151.437 1.00 16.66 595 CYS A C 1
ATOM 4825 O O . CYS A 1 577 ? 59.763 -25.560 150.774 1.00 20.87 595 CYS A O 1
ATOM 4828 N N . GLU A 1 578 ? 61.010 -27.244 151.584 1.00 21.29 596 GLU A N 1
ATOM 4829 C CA . GLU A 1 578 ? 62.244 -26.786 150.971 1.00 26.01 596 GLU A CA 1
ATOM 4830 C C . GLU A 1 578 ? 62.866 -27.917 150.162 1.00 21.07 596 GLU A C 1
ATOM 4831 O O . GLU A 1 578 ? 63.080 -29.012 150.680 1.00 21.12 596 GLU A O 1
ATOM 4837 N N . ILE A 1 579 ? 63.141 -27.651 148.889 1.00 22.09 597 ILE A N 1
ATOM 4838 C CA . ILE A 1 579 ? 63.724 -28.659 148.009 1.00 22.80 597 ILE A CA 1
ATOM 4839 C C . ILE A 1 579 ? 65.100 -29.099 148.502 1.00 25.60 597 ILE A C 1
ATOM 4840 O O . ILE A 1 579 ? 65.985 -28.269 148.720 1.00 24.08 597 ILE A O 1
ATOM 4845 N N . GLN A 1 580 ? 65.272 -30.403 148.694 1.00 23.75 598 GLN A N 1
ATOM 4846 C CA . GLN A 1 580 ? 66.605 -30.958 148.890 1.00 25.80 598 GLN A CA 1
ATOM 4847 C C . GLN A 1 580 ? 67.207 -31.231 147.519 1.00 26.09 598 GLN A C 1
ATOM 4848 O O . GLN A 1 580 ? 68.329 -30.822 147.222 1.00 30.35 598 GLN A O 1
ATOM 4854 N N . GLY A 1 581 ? 66.440 -31.915 146.679 1.00 22.03 599 GLY A N 1
ATOM 4855 C CA . GLY A 1 581 ? 66.860 -32.190 145.322 1.00 27.82 599 GLY A CA 1
ATOM 4856 C C . GLY A 1 581 ? 65.887 -33.099 144.599 1.00 20.86 599 GLY A C 1
ATOM 4857 O O . GLY A 1 581 ? 65.074 -33.781 145.221 1.00 24.47 599 GLY A O 1
ATOM 4866 N N . LEU A 1 583 ? 65.077 -36.429 142.349 1.00 26.19 601 LEU A N 1
ATOM 4867 C CA . LEU A 1 583 ? 65.626 -37.781 142.300 1.00 27.91 601 LEU A CA 1
ATOM 4868 C C . LEU A 1 583 ? 65.985 -38.170 140.872 1.00 29.05 601 LEU A C 1
ATOM 4869 O O . LEU A 1 583 ? 65.328 -37.735 139.927 1.00 25.86 601 LEU A O 1
ATOM 4874 N N . ASP A 1 584 ? 67.035 -38.973 140.712 1.00 27.60 602 ASP A N 1
ATOM 4875 C CA . ASP A 1 584 ? 67.331 -39.561 139.407 1.00 38.11 602 ASP A CA 1
ATOM 4876 C C . ASP A 1 584 ? 66.841 -41.008 139.372 1.00 37.26 602 ASP A C 1
ATOM 4877 O O . ASP A 1 584 ? 66.332 -41.519 140.371 1.00 30.02 602 ASP A O 1
ATOM 4882 N N . ASP A 1 585 ? 67.013 -41.676 138.236 1.00 37.47 603 ASP A N 1
ATOM 4883 C CA . ASP A 1 585 ? 66.444 -43.010 138.063 1.00 36.78 603 ASP A CA 1
ATOM 4884 C C . ASP A 1 585 ? 67.230 -44.090 138.811 1.00 31.45 603 ASP A C 1
ATOM 4885 O O . ASP A 1 585 ? 66.965 -45.282 138.657 1.00 38.58 603 ASP A O 1
ATOM 4890 N N . LYS A 1 586 ? 68.197 -43.665 139.616 1.00 30.30 604 LYS A N 1
ATOM 4891 C CA . LYS A 1 586 ? 68.919 -44.575 140.495 1.00 33.72 604 LYS A CA 1
ATOM 4892 C C . LYS A 1 586 ? 68.547 -44.295 141.947 1.00 30.42 604 LYS A C 1
ATOM 4893 O O . LYS A 1 586 ? 69.141 -44.850 142.871 1.00 32.19 604 LYS A O 1
ATOM 4899 N N . GLY A 1 587 ? 67.560 -43.424 142.136 1.00 33.15 605 GLY A N 1
ATOM 4900 C CA . GLY A 1 587 ? 67.072 -43.091 143.463 1.00 34.40 605 GLY A CA 1
ATOM 4901 C C . GLY A 1 587 ? 67.973 -42.141 144.226 1.00 32.49 605 GLY A C 1
ATOM 4902 O O . GLY A 1 587 ? 67.876 -42.029 145.447 1.00 37.22 605 GLY A O 1
ATOM 4903 N N . ARG A 1 588 ? 68.853 -41.453 143.507 1.00 33.12 606 ARG A N 1
ATOM 4904 C CA . ARG A 1 588 ? 69.799 -40.540 144.138 1.00 37.38 606 ARG A CA 1
ATOM 4905 C C . ARG A 1 588 ? 69.340 -39.091 144.027 1.00 35.43 606 ARG A C 1
ATOM 4906 O O . ARG A 1 588 ? 68.844 -38.658 142.983 1.00 30.77 606 ARG A O 1
ATOM 4914 N N . VAL A 1 589 ? 69.509 -38.345 145.113 1.00 33.17 607 VAL A N 1
ATOM 4915 C CA . VAL A 1 589 ? 69.228 -36.918 145.109 1.00 29.57 607 VAL A CA 1
ATOM 4916 C C . VAL A 1 589 ? 70.259 -36.195 144.252 1.00 35.15 607 VAL A C 1
ATOM 4917 O O . VAL A 1 589 ? 71.453 -36.230 144.543 1.00 40.21 607 VAL A O 1
ATOM 4921 N N . ILE A 1 590 ? 69.793 -35.554 143.186 1.00 32.31 608 ILE A N 1
ATOM 4922 C CA . ILE A 1 590 ? 70.673 -34.814 142.292 1.00 37.08 608 ILE A CA 1
ATOM 4923 C C . ILE A 1 590 ? 71.198 -33.539 142.952 1.00 47.83 608 ILE A C 1
ATOM 4924 O O . ILE A 1 590 ? 70.424 -32.726 143.461 1.00 36.85 608 ILE A O 1
ATOM 4929 N N . GLU A 1 591 ? 72.517 -33.372 142.941 1.00 61.71 609 GLU A N 1
ATOM 4930 C CA . GLU A 1 591 ? 73.147 -32.186 143.512 1.00 61.97 609 GLU A CA 1
ATOM 4931 C C . GLU A 1 591 ? 73.328 -31.094 142.462 1.00 64.18 609 GLU A C 1
ATOM 4932 O O . GLU A 1 591 ? 73.605 -31.380 141.298 1.00 61.52 609 GLU A O 1
ATOM 4938 N N . PRO A 1 596 ? 76.957 -31.641 135.066 1.00 107.14 614 PRO A N 1
ATOM 4939 C CA . PRO A 1 596 ? 76.773 -32.995 134.535 1.00 106.40 614 PRO A CA 1
ATOM 4940 C C . PRO A 1 596 ? 75.408 -33.570 134.897 1.00 105.89 614 PRO A C 1
ATOM 4941 O O . PRO A 1 596 ? 75.277 -34.787 135.033 1.00 104.18 614 PRO A O 1
ATOM 4945 N N . ARG A 1 597 ? 74.413 -32.699 135.054 1.00 100.72 615 ARG A N 1
ATOM 4946 C CA . ARG A 1 597 ? 73.067 -33.123 135.427 1.00 93.35 615 ARG A CA 1
ATOM 4947 C C . ARG A 1 597 ? 72.479 -34.040 134.360 1.00 96.40 615 ARG A C 1
ATOM 4948 O O . ARG A 1 597 ? 72.679 -33.818 133.167 1.00 97.40 615 ARG A O 1
ATOM 4956 N N . PRO A 1 598 ? 71.752 -35.083 134.791 1.00 93.94 616 PRO A N 1
ATOM 4957 C CA . PRO A 1 598 ? 71.259 -36.119 133.878 1.00 87.54 616 PRO A CA 1
ATOM 4958 C C . PRO A 1 598 ? 70.095 -35.674 133.004 1.00 86.70 616 PRO A C 1
ATOM 4959 O O . PRO A 1 598 ? 69.434 -34.677 133.298 1.00 82.57 616 PRO A O 1
ATOM 4963 N N . ASN A 1 599 ? 69.863 -36.422 131.930 1.00 86.20 617 ASN A N 1
ATOM 4964 C CA . ASN A 1 599 ? 68.647 -36.299 131.140 1.00 81.99 617 ASN A CA 1
ATOM 4965 C C . ASN A 1 599 ? 67.652 -37.367 131.572 1.00 81.62 617 ASN A C 1
ATOM 4966 O O . ASN A 1 599 ? 67.782 -38.531 131.194 1.00 80.50 617 ASN A O 1
ATOM 4971 N N . LEU A 1 600 ? 66.669 -36.978 132.376 1.00 79.53 618 LEU A N 1
ATOM 4972 C CA . LEU A 1 600 ? 65.673 -37.930 132.850 1.00 75.12 618 LEU A CA 1
ATOM 4973 C C . LEU A 1 600 ? 64.667 -38.257 131.754 1.00 65.16 618 LEU A C 1
ATOM 4974 O O . LEU A 1 600 ? 64.401 -37.439 130.874 1.00 68.64 618 LEU A O 1
ATOM 4979 N N . ARG A 1 601 ? 64.112 -39.462 131.816 1.00 66.23 619 ARG A N 1
ATOM 4980 C CA . ARG A 1 601 ? 63.151 -39.913 130.820 1.00 68.22 619 ARG A CA 1
ATOM 4981 C C . ARG A 1 601 ? 61.735 -39.937 131.387 1.00 60.26 619 ARG A C 1
ATOM 4982 O O . ARG A 1 601 ? 61.542 -39.950 132.602 1.00 64.40 619 ARG A O 1
ATOM 4990 N N . GLY A 1 602 ? 60.747 -39.944 130.499 1.00 62.35 620 GLY A N 1
ATOM 4991 C CA . GLY A 1 602 ? 59.358 -39.887 130.914 1.00 59.21 620 GLY A CA 1
ATOM 4992 C C . GLY A 1 602 ? 58.982 -38.483 131.345 1.00 51.67 620 GLY A C 1
ATOM 4993 O O . GLY A 1 602 ? 59.759 -37.546 131.166 1.00 50.94 620 GLY A O 1
ATOM 4994 N N . GLU A 1 603 ? 57.791 -38.334 131.917 1.00 52.76 621 GLU A N 1
ATOM 4995 C CA . GLU A 1 603 ? 57.304 -37.022 132.329 1.00 50.25 621 GLU A CA 1
ATOM 4996 C C . GLU A 1 603 ? 57.087 -36.927 133.839 1.00 44.34 621 GLU A C 1
ATOM 4997 O O . GLU A 1 603 ? 56.672 -35.887 134.351 1.00 45.57 621 GLU A O 1
ATOM 5003 N N . SER A 1 604 ? 57.377 -38.011 134.551 1.00 40.24 622 SER A N 1
ATOM 5004 C CA . SER A 1 604 ? 57.246 -38.022 136.003 1.00 35.91 622 SER A CA 1
ATOM 5005 C C . SER A 1 604 ? 58.527 -37.542 136.676 1.00 36.57 622 SER A C 1
ATOM 5006 O O . SER A 1 604 ? 59.627 -37.923 136.275 1.00 29.63 622 SER A O 1
ATOM 5009 N N . ARG A 1 605 ? 58.377 -36.702 137.696 1.00 30.43 623 ARG A N 1
ATOM 5010 C CA . ARG A 1 605 ? 59.519 -36.185 138.446 1.00 25.92 623 ARG A CA 1
ATOM 5011 C C . ARG A 1 605 ? 59.244 -36.227 139.940 1.00 28.25 623 ARG A C 1
ATOM 5012 O O . ARG A 1 605 ? 58.173 -35.824 140.393 1.00 25.33 623 ARG A O 1
ATOM 5020 N N . THR A 1 606 ? 60.214 -36.710 140.706 1.00 24.47 624 THR A N 1
ATOM 5021 C CA . THR A 1 606 ? 60.083 -36.752 142.153 1.00 19.49 624 THR A CA 1
ATOM 5022 C C . THR A 1 606 ? 61.124 -35.861 142.814 1.00 23.98 624 THR A C 1
ATOM 5023 O O . THR A 1 606 ? 62.303 -35.909 142.470 1.00 23.85 624 THR A O 1
ATOM 5027 N N . PHE A 1 607 ? 60.674 -35.040 143.757 1.00 23.99 625 PHE A N 1
ATOM 5028 C CA . PHE A 1 607 ? 61.565 -34.186 144.530 1.00 21.68 625 PHE A CA 1
ATOM 5029 C C . PHE A 1 607 ? 61.571 -34.615 145.990 1.00 22.09 625 PHE A C 1
ATOM 5030 O O . PHE A 1 607 ? 60.517 -34.862 146.575 1.00 21.60 625 PHE A O 1
ATOM 5038 N N . ARG A 1 608 ? 62.756 -34.708 146.579 1.00 22.17 626 ARG A N 1
ATOM 5039 C CA . ARG A 1 608 ? 62.854 -34.902 148.016 1.00 21.84 626 ARG A CA 1
ATOM 5040 C C . ARG A 1 608 ? 62.908 -33.531 148.681 1.00 23.07 626 ARG A C 1
ATOM 5041 O O . ARG A 1 608 ? 63.679 -32.664 148.266 1.00 20.44 626 ARG A O 1
ATOM 5049 N N . VAL A 1 609 ? 62.074 -33.331 149.698 1.00 20.17 627 VAL A N 1
ATOM 5050 C CA . VAL A 1 609 ? 61.951 -32.023 150.338 1.00 20.72 627 VAL A CA 1
ATOM 5051 C C . VAL A 1 609 ? 62.044 -32.098 151.861 1.00 20.37 627 VAL A C 1
ATOM 5052 O O . VAL A 1 609 ? 61.803 -33.145 152.461 1.00 20.23 627 VAL A O 1
ATOM 5056 N N . PHE A 1 610 ? 62.403 -30.976 152.477 1.00 17.88 628 PHE A N 1
ATOM 5057 C CA . PHE A 1 610 ? 62.389 -30.847 153.928 1.00 22.66 628 PHE A CA 1
ATOM 5058 C C . PHE A 1 610 ? 61.077 -30.217 154.368 1.00 23.58 628 PHE A C 1
ATOM 5059 O O . PHE A 1 610 ? 60.634 -29.230 153.782 1.00 22.24 628 PHE A O 1
ATOM 5067 N N . LEU A 1 611 ? 60.460 -30.787 155.398 1.00 19.18 629 LEU A N 1
ATOM 5068 C CA . LEU A 1 611 ? 59.290 -30.180 156.020 1.00 20.93 629 LEU A CA 1
ATOM 5069 C C . LEU A 1 611 ? 59.720 -29.468 157.300 1.00 25.20 629 LEU A C 1
ATOM 5070 O O . LEU A 1 611 ? 60.670 -29.896 157.951 1.00 21.09 629 LEU A O 1
ATOM 5075 N N . ASP A 1 612 ? 59.041 -28.380 157.654 1.00 20.50 630 ASP A N 1
ATOM 5076 C CA . ASP A 1 612 ? 59.339 -27.697 158.907 1.00 20.97 630 ASP A CA 1
ATOM 5077 C C . ASP A 1 612 ? 59.049 -28.637 160.070 1.00 21.64 630 ASP A C 1
ATOM 5078 O O . ASP A 1 612 ? 57.917 -29.075 160.254 1.00 22.82 630 ASP A O 1
ATOM 5083 N N . PRO A 1 613 ? 60.081 -28.947 160.861 1.00 20.96 631 PRO A N 1
ATOM 5084 C CA . PRO A 1 613 ? 59.952 -29.946 161.923 1.00 22.78 631 PRO A CA 1
ATOM 5085 C C . PRO A 1 613 ? 59.030 -29.503 163.060 1.00 28.90 631 PRO A C 1
ATOM 5086 O O . PRO A 1 613 ? 58.348 -30.345 163.648 1.00 23.22 631 PRO A O 1
ATOM 5090 N N . ASN A 1 614 ? 58.998 -28.208 163.360 1.00 23.22 632 ASN A N 1
ATOM 5091 C CA . ASN A 1 614 ? 58.081 -27.706 164.379 1.00 27.77 632 ASN A CA 1
ATOM 5092 C C . ASN A 1 614 ? 56.634 -27.828 163.921 1.00 25.65 632 ASN A C 1
ATOM 5093 O O . ASN A 1 614 ? 55.766 -28.243 164.688 1.00 23.59 632 ASN A O 1
ATOM 5098 N N . GLN A 1 615 ? 56.380 -27.466 162.667 1.00 21.67 633 GLN A N 1
ATOM 5099 C CA . GLN A 1 615 ? 55.044 -27.601 162.101 1.00 24.57 633 GLN A CA 1
ATOM 5100 C C . GLN A 1 615 ? 54.628 -29.068 162.066 1.00 26.35 633 GLN A C 1
ATOM 5101 O O . GLN A 1 615 ? 53.471 -29.398 162.326 1.00 25.36 633 GLN A O 1
ATOM 5107 N N . TYR A 1 616 ? 55.578 -29.946 161.751 1.00 24.05 634 TYR A N 1
ATOM 5108 C CA . TYR A 1 616 ? 55.287 -31.372 161.693 1.00 22.15 634 TYR A CA 1
ATOM 5109 C C . TYR A 1 616 ? 54.870 -31.908 163.056 1.00 23.41 634 TYR A C 1
ATOM 5110 O O . TYR A 1 616 ? 53.908 -32.666 163.160 1.00 24.50 634 TYR A O 1
ATOM 5119 N N . GLN A 1 617 ? 55.595 -31.512 164.097 1.00 27.91 635 GLN A N 1
ATOM 5120 C CA . GLN A 1 617 ? 55.304 -31.986 165.443 1.00 33.94 635 GLN A CA 1
ATOM 5121 C C . GLN A 1 617 ? 53.932 -31.512 165.913 1.00 33.34 635 GLN A C 1
ATOM 5122 O O . GLN A 1 617 ? 53.170 -32.285 166.490 1.00 29.89 635 GLN A O 1
ATOM 5128 N N . GLN A 1 618 ? 53.627 -30.242 165.660 1.00 29.09 636 GLN A N 1
ATOM 5129 C CA . GLN A 1 618 ? 52.337 -29.671 166.038 1.00 28.71 636 GLN A CA 1
ATOM 5130 C C . GLN A 1 618 ? 51.184 -30.401 165.359 1.00 31.92 636 GLN A C 1
ATOM 5131 O O . GLN A 1 618 ? 50.169 -30.694 165.990 1.00 30.98 636 GLN A O 1
ATOM 5137 N N . ASP A 1 619 ? 51.346 -30.690 164.070 1.00 31.88 637 ASP A N 1
ATOM 5138 C CA . ASP A 1 619 ? 50.325 -31.406 163.317 1.00 26.06 637 ASP A CA 1
ATOM 5139 C C . ASP A 1 619 ? 50.156 -32.829 163.841 1.00 31.23 637 ASP A C 1
ATOM 5140 O O . ASP A 1 619 ? 49.032 -33.312 163.985 1.00 29.59 637 ASP A O 1
ATOM 5153 N N . THR A 1 621 ? 51.009 -33.919 166.897 1.00 39.34 639 THR A N 1
ATOM 5154 C CA . THR A 1 621 ? 50.422 -33.773 168.224 1.00 40.48 639 THR A CA 1
ATOM 5155 C C . THR A 1 621 ? 48.916 -33.567 168.117 1.00 37.63 639 THR A C 1
ATOM 5156 O O . THR A 1 621 ? 48.141 -34.191 168.839 1.00 39.15 639 THR A O 1
ATOM 5160 N N . ASN A 1 622 ? 48.511 -32.702 167.195 1.00 33.84 640 ASN A N 1
ATOM 5161 C CA . ASN A 1 622 ? 47.097 -32.441 166.961 1.00 37.33 640 ASN A CA 1
ATOM 5162 C C . ASN A 1 622 ? 46.360 -33.703 166.518 1.00 39.14 640 ASN A C 1
ATOM 5163 O O . ASN A 1 622 ? 45.230 -33.951 166.935 1.00 41.06 640 ASN A O 1
ATOM 5168 N N . THR A 1 623 ? 47.015 -34.501 165.681 1.00 37.74 641 THR A N 1
ATOM 5169 C CA . THR A 1 623 ? 46.440 -35.750 165.196 1.00 40.00 641 THR A CA 1
ATOM 5170 C C . THR A 1 623 ? 46.304 -36.773 166.321 1.00 46.56 641 THR A C 1
ATOM 5171 O O . THR A 1 623 ? 45.231 -37.340 166.535 1.00 46.42 641 THR A O 1
ATOM 5175 N N . ILE A 1 624 ? 47.399 -36.997 167.039 1.00 43.36 642 ILE A N 1
ATOM 5176 C CA . ILE A 1 624 ? 47.434 -37.985 168.109 1.00 47.42 642 ILE A CA 1
ATOM 5177 C C . ILE A 1 624 ? 46.513 -37.613 169.272 1.00 52.41 642 ILE A C 1
ATOM 5178 O O . ILE A 1 624 ? 45.758 -38.451 169.766 1.00 53.51 642 ILE A O 1
ATOM 5183 N N . GLN A 1 625 ? 46.566 -36.354 169.697 1.00 50.23 643 GLN A N 1
ATOM 5184 C CA . GLN A 1 625 ? 45.792 -35.908 170.854 1.00 51.87 643 GLN A CA 1
ATOM 5185 C C . GLN A 1 625 ? 44.316 -35.658 170.554 1.00 54.91 643 GLN A C 1
ATOM 5186 O O . GLN A 1 625 ? 43.454 -35.971 171.375 1.00 60.32 643 GLN A O 1
ATOM 5192 N N . ASN A 1 626 ? 44.023 -35.085 169.390 1.00 54.79 644 ASN A N 1
ATOM 5193 C CA . ASN A 1 626 ? 42.672 -34.605 169.110 1.00 49.74 644 ASN A CA 1
ATOM 5194 C C . ASN A 1 626 ? 41.982 -35.269 167.919 1.00 46.84 644 ASN A C 1
ATOM 5195 O O . ASN A 1 626 ? 40.922 -34.820 167.484 1.00 50.30 644 ASN A O 1
ATOM 5200 N N . GLY A 1 627 ? 42.582 -36.331 167.392 1.00 49.16 645 GLY A N 1
ATOM 5201 C CA . GLY A 1 627 ? 41.979 -37.076 166.301 1.00 38.14 645 GLY A CA 1
ATOM 5202 C C . GLY A 1 627 ? 41.911 -36.328 164.982 1.00 44.43 645 GLY A C 1
ATOM 5203 O O . GLY A 1 627 ? 41.193 -36.736 164.067 1.00 43.70 645 GLY A O 1
ATOM 5204 N N . ALA A 1 628 ? 42.652 -35.229 164.882 1.00 44.15 646 ALA A N 1
ATOM 5205 C CA . ALA A 1 628 ? 42.733 -34.476 163.636 1.00 42.00 646 ALA A CA 1
ATOM 5206 C C . ALA A 1 628 ? 43.327 -35.352 162.538 1.00 36.13 646 ALA A C 1
ATOM 5207 O O . ALA A 1 628 ? 44.207 -36.167 162.803 1.00 43.11 646 ALA A O 1
ATOM 5209 N N . GLU A 1 629 ? 42.841 -35.196 161.311 1.00 33.90 647 GLU A N 1
ATOM 5210 C CA . GLU A 1 629 ? 43.349 -35.995 160.202 1.00 37.45 647 GLU A CA 1
ATOM 5211 C C . GLU A 1 629 ? 44.817 -35.669 159.949 1.00 35.23 647 GLU A C 1
ATOM 5212 O O . GLU A 1 629 ? 45.274 -34.564 160.247 1.00 29.82 647 GLU A O 1
ATOM 5218 N N . ASP A 1 630 ? 45.555 -36.638 159.418 1.00 33.64 648 ASP A N 1
ATOM 5219 C CA . ASP A 1 630 ? 46.947 -36.415 159.055 1.00 31.08 648 ASP A CA 1
ATOM 5220 C C . ASP A 1 630 ? 47.015 -35.511 157.830 1.00 26.80 648 ASP A C 1
ATOM 5221 O O . ASP A 1 630 ? 46.703 -35.933 156.717 1.00 23.48 648 ASP A O 1
ATOM 5226 N N . VAL A 1 631 ? 47.427 -34.268 158.055 1.00 24.36 649 VAL A N 1
ATOM 5227 C CA . VAL A 1 631 ? 47.539 -33.265 157.000 1.00 24.66 649 VAL A CA 1
ATOM 5228 C C . VAL A 1 631 ? 48.398 -33.746 155.827 1.00 24.49 649 VAL A C 1
ATOM 5229 O O . VAL A 1 631 ? 48.131 -33.419 154.669 1.00 23.70 649 VAL A O 1
ATOM 5233 N N . TYR A 1 632 ? 49.408 -34.554 156.138 1.00 22.03 650 TYR A N 1
ATOM 5234 C CA . TYR A 1 632 ? 50.445 -34.913 155.174 1.00 28.81 650 TYR A CA 1
ATOM 5235 C C . TYR A 1 632 ? 50.054 -36.074 154.262 1.00 26.95 650 TYR A C 1
ATOM 5236 O O . TYR A 1 632 ? 50.869 -36.553 153.475 1.00 31.74 650 TYR A O 1
ATOM 5245 N N . GLU A 1 633 ? 48.803 -36.510 154.355 1.00 27.48 651 GLU A N 1
ATOM 5246 C CA . GLU A 1 633 ? 48.282 -37.514 153.436 1.00 32.75 651 GLU A CA 1
ATOM 5247 C C . GLU A 1 633 ? 47.241 -36.905 152.502 1.00 26.74 651 GLU A C 1
ATOM 5248 O O . GLU A 1 633 ? 46.543 -37.625 151.789 1.00 33.67 651 GLU A O 1
ATOM 5254 N N . THR A 1 634 ? 47.148 -35.577 152.499 1.00 26.46 652 THR A N 1
ATOM 5255 C CA . THR A 1 634 ? 46.046 -34.900 151.818 1.00 23.14 652 THR A CA 1
ATOM 5256 C C . THR A 1 634 ? 46.456 -33.959 150.681 1.00 21.61 652 THR A C 1
ATOM 5257 O O . THR A 1 634 ? 45.619 -33.600 149.855 1.00 25.17 652 THR A O 1
ATOM 5261 N N . PHE A 1 635 ? 47.725 -33.552 150.646 1.00 19.11 653 PHE A N 1
ATOM 5262 C CA . PHE A 1 635 ? 48.209 -32.596 149.641 1.00 20.14 653 PHE A CA 1
ATOM 5263 C C . PHE A 1 635 ? 47.888 -33.047 148.216 1.00 22.75 653 PHE A C 1
ATOM 5264 O O . PHE A 1 635 ? 48.139 -34.197 147.859 1.00 23.81 653 PHE A O 1
ATOM 5272 N N . ASN A 1 636 ? 47.349 -32.144 147.400 1.00 18.84 654 ASN A N 1
ATOM 5273 C CA . ASN A 1 636 ? 47.104 -32.463 145.994 1.00 22.53 654 ASN A CA 1
ATOM 5274 C C . ASN A 1 636 ? 47.587 -31.384 145.028 1.00 22.30 654 ASN A C 1
ATOM 5275 O O . ASN A 1 636 ? 47.419 -31.511 143.816 1.00 22.46 654 ASN A O 1
ATOM 5280 N N . ILE A 1 637 ? 48.186 -30.326 145.566 1.00 25.09 655 ILE A N 1
ATOM 5281 C CA . ILE A 1 637 ? 48.804 -29.292 144.738 1.00 20.80 655 ILE A CA 1
ATOM 5282 C C . ILE A 1 637 ? 50.173 -28.909 145.298 1.00 23.67 655 ILE A C 1
ATOM 5283 O O . ILE A 1 637 ? 50.348 -28.809 146.512 1.00 16.87 655 ILE A O 1
ATOM 5288 N N . ILE A 1 638 ? 51.147 -28.710 144.415 1.00 17.40 656 ILE A N 1
ATOM 5289 C CA . ILE A 1 638 ? 52.414 -28.125 144.825 1.00 20.06 656 ILE A CA 1
ATOM 5290 C C . ILE A 1 638 ? 52.685 -26.870 143.999 1.00 23.01 656 ILE A C 1
ATOM 5291 O O . ILE A 1 638 ? 52.548 -26.870 142.775 1.00 22.93 656 ILE A O 1
ATOM 5304 N N . ARG A 1 640 ? 55.381 -23.655 143.150 1.00 21.96 658 ARG A N 1
ATOM 5305 C CA . ARG A 1 640 ? 56.712 -23.069 143.229 1.00 24.66 658 ARG A CA 1
ATOM 5306 C C . ARG A 1 640 ? 56.595 -21.558 143.098 1.00 23.16 658 ARG A C 1
ATOM 5307 O O . ARG A 1 640 ? 55.520 -21.040 142.793 1.00 24.71 658 ARG A O 1
ATOM 5315 N N . ARG A 1 641 ? 57.697 -20.851 143.331 1.00 24.78 659 ARG A N 1
ATOM 5316 C CA . ARG A 1 641 ? 57.702 -19.394 143.245 1.00 28.86 659 ARG A CA 1
ATOM 5317 C C . ARG A 1 641 ? 58.908 -18.883 142.458 1.00 34.28 659 ARG A C 1
ATOM 5318 O O . ARG A 1 641 ? 59.826 -19.644 142.150 1.00 30.25 659 ARG A O 1
ATOM 5326 N N . LYS A 1 642 ? 58.891 -17.593 142.129 1.00 27.66 660 LYS A N 1
ATOM 5327 C CA . LYS A 1 642 ? 60.058 -16.935 141.557 1.00 32.77 660 LYS A CA 1
ATOM 5328 C C . LYS A 1 642 ? 61.166 -16.902 142.599 1.00 35.00 660 LYS A C 1
ATOM 5329 O O . LYS A 1 642 ? 60.956 -16.416 143.708 1.00 33.27 660 LYS A O 1
ATOM 5335 N N . PRO A 1 643 ? 62.349 -17.423 142.248 1.00 38.40 661 PRO A N 1
ATOM 5336 C CA . PRO A 1 643 ? 63.484 -17.509 143.178 1.00 37.16 661 PRO A CA 1
ATOM 5337 C C . PRO A 1 643 ? 63.859 -16.170 143.823 1.00 47.37 661 PRO A C 1
ATOM 5338 O O . PRO A 1 643 ? 64.170 -16.128 145.018 1.00 45.51 661 PRO A O 1
ATOM 5342 N N . LYS A 1 644 ? 63.810 -15.091 143.047 1.00 39.59 662 LYS A N 1
ATOM 5343 C CA . LYS A 1 644 ? 64.232 -13.781 143.536 1.00 42.64 662 LYS A CA 1
ATOM 5344 C C . LYS A 1 644 ? 63.237 -13.172 144.519 1.00 45.50 662 LYS A C 1
ATOM 5345 O O . LYS A 1 644 ? 63.560 -12.218 145.224 1.00 47.42 662 LYS A O 1
ATOM 5351 N N . GLU A 1 645 ? 62.028 -13.724 144.563 1.00 40.11 663 GLU A N 1
ATOM 5352 C CA . GLU A 1 645 ? 60.998 -13.234 145.472 1.00 34.80 663 GLU A CA 1
ATOM 5353 C C . GLU A 1 645 ? 60.741 -14.224 146.602 1.00 39.12 663 GLU A C 1
ATOM 5354 O O . GLU A 1 645 ? 59.771 -14.089 147.351 1.00 39.68 663 GLU A O 1
ATOM 5360 N N . ASN A 1 646 ? 61.618 -15.214 146.729 1.00 36.85 664 ASN A N 1
ATOM 5361 C CA . ASN A 1 646 ? 61.339 -16.369 147.572 1.00 36.45 664 ASN A CA 1
ATOM 5362 C C . ASN A 1 646 ? 62.448 -16.690 148.574 1.00 32.47 664 ASN A C 1
ATOM 5363 O O . ASN A 1 646 ? 62.743 -17.858 148.824 1.00 26.79 664 ASN A O 1
ATOM 5368 N N . ASN A 1 647 ? 63.056 -15.659 149.152 1.00 25.60 665 ASN A N 1
ATOM 5369 C CA . ASN A 1 647 ? 64.143 -15.861 150.107 1.00 30.57 665 ASN A CA 1
ATOM 5370 C C . ASN A 1 647 ? 63.703 -15.765 151.565 1.00 26.48 665 ASN A C 1
ATOM 5371 O O . ASN A 1 647 ? 64.541 -15.804 152.468 1.00 29.22 665 ASN A O 1
ATOM 5376 N N . PHE A 1 648 ? 62.396 -15.649 151.793 1.00 22.29 666 PHE A N 1
ATOM 5377 C CA . PHE A 1 648 ? 61.874 -15.327 153.123 1.00 25.72 666 PHE A CA 1
ATOM 5378 C C . PHE A 1 648 ? 62.312 -16.340 154.183 1.00 23.22 666 PHE A C 1
ATOM 5379 O O . PHE A 1 648 ? 62.710 -15.960 155.283 1.00 22.78 666 PHE A O 1
ATOM 5387 N N . LYS A 1 649 ? 62.264 -17.623 153.838 1.00 22.77 667 LYS A N 1
ATOM 5388 C CA . LYS A 1 649 ? 62.564 -18.680 154.795 1.00 25.68 667 LYS A CA 1
ATOM 5389 C C . LYS A 1 649 ? 64.026 -18.633 155.229 1.00 24.40 667 LYS A C 1
ATOM 5390 O O . LYS A 1 649 ? 64.337 -18.787 156.410 1.00 20.72 667 LYS A O 1
ATOM 5396 N N . ALA A 1 650 ? 64.916 -18.418 154.268 1.00 23.27 668 ALA A N 1
ATOM 5397 C CA . ALA A 1 650 ? 66.346 -18.366 154.548 1.00 27.55 668 ALA A CA 1
ATOM 5398 C C . ALA A 1 650 ? 66.701 -17.147 155.401 1.00 20.66 668 ALA A C 1
ATOM 5399 O O . ALA A 1 650 ? 67.558 -17.227 156.279 1.00 23.88 668 ALA A O 1
ATOM 5401 N N . VAL A 1 651 ? 66.035 -16.025 155.146 1.00 23.20 669 VAL A N 1
ATOM 5402 C CA . VAL A 1 651 ? 66.258 -14.816 155.933 1.00 21.80 669 VAL A CA 1
ATOM 5403 C C . VAL A 1 651 ? 65.769 -15.002 157.369 1.00 21.80 669 VAL A C 1
ATOM 5404 O O . VAL A 1 651 ? 66.456 -14.629 158.319 1.00 22.14 669 VAL A O 1
ATOM 5408 N N . LEU A 1 652 ? 64.585 -15.590 157.518 1.00 22.26 670 LEU A N 1
ATOM 5409 C CA . LEU A 1 652 ? 64.033 -15.875 158.841 1.00 21.58 670 LEU A CA 1
ATOM 5410 C C . LEU A 1 652 ? 64.948 -16.802 159.631 1.00 22.89 670 LEU A C 1
ATOM 5411 O O . LEU A 1 652 ? 65.147 -16.620 160.835 1.00 21.75 670 LEU A O 1
ATOM 5416 N N . GLU A 1 653 ? 65.501 -17.796 158.943 1.00 21.11 671 GLU A N 1
ATOM 5417 C CA . GLU A 1 653 ? 66.401 -18.752 159.571 1.00 27.20 671 GLU A CA 1
ATOM 5418 C C . GLU A 1 653 ? 67.657 -18.049 160.068 1.00 22.16 671 GLU A C 1
ATOM 5419 O O . GLU A 1 653 ? 68.121 -18.298 161.177 1.00 20.97 671 GLU A O 1
ATOM 5425 N N . THR A 1 654 ? 68.193 -17.163 159.235 1.00 24.28 672 THR A N 1
ATOM 5426 C CA . THR A 1 654 ? 69.363 -16.371 159.590 1.00 23.99 672 THR A CA 1
ATOM 5427 C C . THR A 1 654 ? 69.089 -15.516 160.822 1.00 25.21 672 THR A C 1
ATOM 5428 O O . THR A 1 654 ? 69.912 -15.442 161.737 1.00 25.36 672 THR A O 1
ATOM 5432 N N . ILE A 1 655 ? 67.922 -14.878 160.843 1.00 23.77 673 ILE A N 1
ATOM 5433 C CA . ILE A 1 655 ? 67.544 -14.019 161.958 1.00 22.98 673 ILE A CA 1
ATOM 5434 C C . ILE A 1 655 ? 67.366 -14.840 163.233 1.00 24.17 673 ILE A C 1
ATOM 5435 O O . ILE A 1 655 ? 67.771 -14.407 164.311 1.00 22.32 673 ILE A O 1
ATOM 5440 N N . ARG A 1 656 ? 66.786 -16.033 163.113 1.00 25.76 674 ARG A N 1
ATOM 5441 C CA . ARG A 1 656 ? 66.615 -16.893 164.282 1.00 25.40 674 ARG A CA 1
ATOM 5442 C C . ARG A 1 656 ? 67.952 -17.418 164.801 1.00 25.17 674 ARG A C 1
ATOM 5443 O O . ARG A 1 656 ? 68.143 -17.528 166.012 1.00 26.68 674 ARG A O 1
ATOM 5451 N N . ASN A 1 657 ? 68.871 -17.758 163.901 1.00 23.55 675 ASN A N 1
ATOM 5452 C CA A ASN A 1 657 ? 70.214 -18.172 164.294 0.49 25.21 675 ASN A CA 1
ATOM 5453 C CA B ASN A 1 657 ? 70.187 -18.192 164.350 0.51 25.85 675 ASN A CA 1
ATOM 5454 C C . ASN A 1 657 ? 70.910 -17.065 165.071 1.00 26.04 675 ASN A C 1
ATOM 5455 O O . ASN A 1 657 ? 71.583 -17.310 166.070 1.00 26.46 675 ASN A O 1
ATOM 5464 N N . LEU A 1 658 ? 70.753 -15.840 164.575 1.00 25.48 676 LEU A N 1
ATOM 5465 C CA . LEU A 1 658 ? 71.321 -14.671 165.233 1.00 28.72 676 LEU A CA 1
ATOM 5466 C C . LEU A 1 658 ? 70.820 -14.613 166.665 1.00 27.49 676 LEU A C 1
ATOM 5467 O O . LEU A 1 658 ? 71.610 -14.512 167.600 1.00 30.72 676 LEU A O 1
ATOM 5480 N N . ASN A 1 660 ? 69.976 -16.892 168.433 1.00 25.44 678 ASN A N 1
ATOM 5481 C CA . ASN A 1 660 ? 70.493 -18.026 169.198 1.00 34.25 678 ASN A CA 1
ATOM 5482 C C . ASN A 1 660 ? 72.001 -17.950 169.436 1.00 33.01 678 ASN A C 1
ATOM 5483 O O . ASN A 1 660 ? 72.566 -18.779 170.146 1.00 34.76 678 ASN A O 1
ATOM 5488 N N . THR A 1 661 ? 72.651 -16.957 168.840 1.00 32.76 679 THR A N 1
ATOM 5489 C CA . THR A 1 661 ? 74.051 -16.688 169.147 1.00 39.96 679 THR A CA 1
ATOM 5490 C C . THR A 1 661 ? 74.118 -15.589 170.197 1.00 42.57 679 THR A C 1
ATOM 5491 O O . THR A 1 661 ? 73.096 -15.004 170.559 1.00 43.71 679 THR A O 1
ATOM 5495 N N . ASP A 1 662 ? 75.318 -15.296 170.680 1.00 46.72 680 ASP A N 1
ATOM 5496 C CA . ASP A 1 662 ? 75.477 -14.243 171.674 1.00 56.34 680 ASP A CA 1
ATOM 5497 C C . ASP A 1 662 ? 75.417 -12.851 171.037 1.00 59.22 680 ASP A C 1
ATOM 5498 O O . ASP A 1 662 ? 75.525 -11.845 171.739 1.00 60.40 680 ASP A O 1
ATOM 5503 N N . CYS A 1 663 ? 75.238 -12.807 169.715 1.00 46.23 681 CYS A N 1
ATOM 5504 C CA . CYS A 1 663 ? 75.106 -11.553 168.967 1.00 46.53 681 CYS A CA 1
ATOM 5505 C C . CYS A 1 663 ? 76.189 -10.534 169.299 1.00 47.65 681 CYS A C 1
ATOM 5506 O O . CYS A 1 663 ? 75.886 -9.384 169.614 1.00 49.37 681 CYS A O 1
ATOM 5509 N N . VAL A 1 664 ? 77.451 -10.940 169.239 1.00 41.34 682 VAL A N 1
ATOM 5510 C CA . VAL A 1 664 ? 78.502 -10.046 169.703 1.00 47.67 682 VAL A CA 1
ATOM 5511 C C . VAL A 1 664 ? 78.789 -8.937 168.686 1.00 43.97 682 VAL A C 1
ATOM 5512 O O . VAL A 1 664 ? 79.567 -9.109 167.746 1.00 42.66 682 VAL A O 1
ATOM 5516 N N . VAL A 1 665 ? 78.128 -7.802 168.889 1.00 35.06 683 VAL A N 1
ATOM 5517 C CA . VAL A 1 665 ? 78.408 -6.590 168.135 1.00 29.65 683 VAL A CA 1
ATOM 5518 C C . VAL A 1 665 ? 79.345 -5.732 168.979 1.00 33.91 683 VAL A C 1
ATOM 5519 O O . VAL A 1 665 ? 79.412 -5.913 170.195 1.00 42.14 683 VAL A O 1
ATOM 5523 N N . PRO A 1 666 ? 80.093 -4.814 168.343 1.00 36.85 684 PRO A N 1
ATOM 5524 C CA . PRO A 1 666 ? 80.965 -3.915 169.111 1.00 36.70 684 PRO A CA 1
ATOM 5525 C C . PRO A 1 666 ? 80.231 -3.218 170.262 1.00 39.37 684 PRO A C 1
ATOM 5526 O O . PRO A 1 666 ? 79.100 -2.755 170.093 1.00 39.21 684 PRO A O 1
ATOM 5530 N N . ASP A 1 667 ? 80.871 -3.161 171.425 1.00 32.62 685 ASP A N 1
ATOM 5531 C CA . ASP A 1 667 ? 80.257 -2.566 172.607 1.00 39.85 685 ASP A CA 1
ATOM 5532 C C . ASP A 1 667 ? 79.971 -1.083 172.401 1.00 36.36 685 ASP A C 1
ATOM 5533 O O . ASP A 1 667 ? 79.115 -0.511 173.073 1.00 37.25 685 ASP A O 1
ATOM 5538 N N . TRP A 1 668 ? 80.681 -0.466 171.462 1.00 34.69 686 TRP A N 1
ATOM 5539 C CA . TRP A 1 668 ? 80.440 0.937 171.145 1.00 38.16 686 TRP A CA 1
ATOM 5540 C C . TRP A 1 668 ? 79.318 1.094 170.120 1.00 32.25 686 TRP A C 1
ATOM 5541 O O . TRP A 1 668 ? 78.994 2.210 169.712 1.00 32.97 686 TRP A O 1
ATOM 5552 N N . LEU A 1 669 ? 78.724 -0.025 169.716 1.00 29.98 687 LEU A N 1
ATOM 5553 C CA . LEU A 1 669 ? 77.604 -0.006 168.777 1.00 28.66 687 LEU A CA 1
ATOM 5554 C C . LEU A 1 669 ? 76.287 -0.454 169.401 1.00 27.59 687 LEU A C 1
ATOM 5555 O O . LEU A 1 669 ? 75.219 -0.013 168.976 1.00 29.15 687 LEU A O 1
ATOM 5560 N N . HIS A 1 670 ? 76.368 -1.331 170.399 1.00 23.80 688 HIS A N 1
ATOM 5561 C CA . HIS A 1 670 ? 75.184 -1.973 170.977 1.00 25.85 688 HIS A CA 1
ATOM 5562 C C . HIS A 1 670 ? 74.082 -0.998 171.384 1.00 29.37 688 HIS A C 1
ATOM 5563 O O . HIS A 1 670 ? 72.921 -1.177 171.013 1.00 29.40 688 HIS A O 1
ATOM 5570 N N . ASP A 1 671 ? 74.444 0.027 172.149 1.00 19.73 689 ASP A N 1
ATOM 5571 C CA . ASP A 1 671 ? 73.464 0.996 172.630 1.00 26.34 689 ASP A CA 1
ATOM 5572 C C . ASP A 1 671 ? 72.845 1.820 171.503 1.00 26.35 689 ASP A C 1
ATOM 5573 O O . ASP A 1 671 ? 71.641 2.082 171.510 1.00 26.06 689 ASP A O 1
ATOM 5578 N N . ILE A 1 672 ? 73.668 2.231 170.543 1.00 21.04 690 ILE A N 1
ATOM 5579 C CA . ILE A 1 672 ? 73.185 3.011 169.408 1.00 24.85 690 ILE A CA 1
ATOM 5580 C C . ILE A 1 672 ? 72.238 2.179 168.544 1.00 22.81 690 ILE A C 1
ATOM 5581 O O . ILE A 1 672 ? 71.191 2.663 168.113 1.00 23.65 690 ILE A O 1
ATOM 5586 N N . ILE A 1 673 ? 72.608 0.923 168.309 1.00 23.07 691 ILE A N 1
ATOM 5587 C CA . ILE A 1 673 ? 71.762 -0.009 167.570 1.00 19.86 691 ILE A CA 1
ATOM 5588 C C . ILE A 1 673 ? 70.377 -0.128 168.210 1.00 23.30 691 ILE A C 1
ATOM 5589 O O . ILE A 1 673 ? 69.358 -0.132 167.514 1.00 22.10 691 ILE A O 1
ATOM 5594 N N . LEU A 1 674 ? 70.344 -0.201 169.538 1.00 18.77 692 LEU A N 1
ATOM 5595 C CA . LEU A 1 674 ? 69.079 -0.279 170.260 1.00 22.37 692 LEU A CA 1
ATOM 5596 C C . LEU A 1 674 ? 68.412 1.092 170.366 1.00 24.34 692 LEU A C 1
ATOM 5597 O O . LEU A 1 674 ? 67.276 1.204 170.820 1.00 21.98 692 LEU A O 1
ATOM 5602 N N . GLY A 1 675 ? 69.127 2.131 169.953 1.00 24.69 693 GLY A N 1
ATOM 5603 C CA . GLY A 1 675 ? 68.529 3.446 169.820 1.00 27.76 693 GLY A CA 1
ATOM 5604 C C . GLY A 1 675 ? 68.521 4.306 171.069 1.00 26.90 693 GLY A C 1
ATOM 5605 O O . GLY A 1 675 ? 67.916 5.376 171.071 1.00 29.52 693 GLY A O 1
ATOM 5606 N N . TYR A 1 676 ? 69.182 3.860 172.133 1.00 30.59 694 TYR A N 1
ATOM 5607 C CA . TYR A 1 676 ? 69.284 4.699 173.325 1.00 34.49 694 TYR A CA 1
ATOM 5608 C C . TYR A 1 676 ? 70.738 5.016 173.675 1.00 33.22 694 TYR A C 1
ATOM 5609 O O . TYR A 1 676 ? 71.668 4.431 173.123 1.00 33.82 694 TYR A O 1
ATOM 5618 N N . GLY A 1 677 ? 70.931 5.951 174.596 1.00 34.02 695 GLY A N 1
ATOM 5619 C CA . GLY A 1 677 ? 72.269 6.398 174.924 1.00 37.06 695 GLY A CA 1
ATOM 5620 C C . GLY A 1 677 ? 72.757 7.447 173.944 1.00 33.97 695 GLY A C 1
ATOM 5621 O O . GLY A 1 677 ? 72.071 7.777 172.976 1.00 29.31 695 GLY A O 1
ATOM 5622 N N . ASP A 1 678 ? 73.952 7.965 174.203 1.00 28.79 696 ASP A N 1
ATOM 5623 C CA . ASP A 1 678 ? 74.548 9.030 173.405 1.00 33.22 696 ASP A CA 1
ATOM 5624 C C . ASP A 1 678 ? 74.735 8.630 171.938 1.00 26.18 696 ASP A C 1
ATOM 5625 O O . ASP A 1 678 ? 75.587 7.802 171.622 1.00 27.79 696 ASP A O 1
ATOM 5630 N N . PRO A 1 679 ? 73.954 9.244 171.034 1.00 26.46 697 PRO A N 1
ATOM 5631 C CA . PRO A 1 679 ? 74.045 8.944 169.597 1.00 30.58 697 PRO A CA 1
ATOM 5632 C C . PRO A 1 679 ? 75.401 9.289 168.975 1.00 27.23 697 PRO A C 1
ATOM 5633 O O . PRO A 1 679 ? 75.699 8.823 167.876 1.00 29.41 697 PRO A O 1
ATOM 5637 N N . SER A 1 680 ? 76.207 10.087 169.667 1.00 27.24 698 SER A N 1
ATOM 5638 C CA . SER A 1 680 ? 77.498 10.516 169.136 1.00 29.22 698 SER A CA 1
ATOM 5639 C C . SER A 1 680 ? 78.676 9.738 169.720 1.00 28.08 698 SER A C 1
ATOM 5640 O O . SER A 1 680 ? 79.829 10.026 169.406 1.00 32.07 698 SER A O 1
ATOM 5643 N N . SER A 1 681 ? 78.388 8.752 170.562 1.00 29.02 699 SER A N 1
ATOM 5644 C CA . SER A 1 681 ? 79.435 8.061 171.314 1.00 31.33 699 SER A CA 1
ATOM 5645 C C . SER A 1 681 ? 80.305 7.132 170.462 1.00 36.13 699 SER A C 1
ATOM 5646 O O . SER A 1 681 ? 81.286 6.571 170.954 1.00 32.42 699 SER A O 1
ATOM 5649 N N . ALA A 1 682 ? 79.955 6.968 169.191 1.00 31.36 700 ALA A N 1
ATOM 5650 C CA . ALA A 1 682 ? 80.754 6.140 168.293 1.00 24.91 700 ALA A CA 1
ATOM 5651 C C . ALA A 1 682 ? 81.434 6.993 167.221 1.00 29.36 700 ALA A C 1
ATOM 5652 O O . ALA A 1 682 ? 82.076 6.467 166.309 1.00 24.57 700 ALA A O 1
ATOM 5654 N N . HIS A 1 683 ? 81.289 8.310 167.337 1.00 25.75 701 HIS A N 1
ATOM 5655 C CA . HIS A 1 683 ? 82.004 9.238 166.472 1.00 24.62 701 HIS A CA 1
ATOM 5656 C C . HIS A 1 683 ? 83.502 9.092 166.729 1.00 30.94 701 HIS A C 1
ATOM 5657 O O . HIS A 1 683 ? 83.908 8.732 167.835 1.00 31.24 701 HIS A O 1
ATOM 5664 N N . TYR A 1 684 ? 84.324 9.359 165.717 1.00 30.12 702 TYR A N 1
ATOM 5665 C CA . TYR A 1 684 ? 85.756 9.099 165.841 1.00 29.95 702 TYR A CA 1
ATOM 5666 C C . TYR A 1 684 ? 86.404 9.964 166.921 1.00 32.91 702 TYR A C 1
ATOM 5667 O O . TYR A 1 684 ? 87.355 9.540 167.578 1.00 35.18 702 TYR A O 1
ATOM 5676 N N . SER A 1 685 ? 85.875 11.167 167.115 1.00 31.56 703 SER A N 1
ATOM 5677 C CA . SER A 1 685 ? 86.420 12.088 168.109 1.00 34.48 703 SER A CA 1
ATOM 5678 C C . SER A 1 685 ? 86.196 11.595 169.538 1.00 37.34 703 SER A C 1
ATOM 5679 O O . SER A 1 685 ? 86.805 12.101 170.479 1.00 42.15 703 SER A O 1
ATOM 5682 N N . LYS A 1 686 ? 85.323 10.605 169.697 1.00 34.74 704 LYS A N 1
ATOM 5683 C CA . LYS A 1 686 ? 85.010 10.083 171.022 1.00 33.14 704 LYS A CA 1
ATOM 5684 C C . LYS A 1 686 ? 85.446 8.630 171.200 1.00 36.55 704 LYS A C 1
ATOM 5685 O O . LYS A 1 686 ? 85.195 8.023 172.241 1.00 42.33 704 LYS A O 1
ATOM 5699 N N . PRO A 1 688 ? 88.192 5.914 171.998 1.00 37.64 706 PRO A N 1
ATOM 5700 C CA . PRO A 1 688 ? 89.424 5.928 172.795 1.00 37.55 706 PRO A CA 1
ATOM 5701 C C . PRO A 1 688 ? 90.640 5.502 171.978 1.00 42.02 706 PRO A C 1
ATOM 5702 O O . PRO A 1 688 ? 91.767 5.890 172.291 1.00 46.00 706 PRO A O 1
ATOM 5706 N N . ASN A 1 689 ? 90.402 4.718 170.933 1.00 34.63 707 ASN A N 1
ATOM 5707 C CA . ASN A 1 689 ? 91.480 4.228 170.086 1.00 33.45 707 ASN A CA 1
ATOM 5708 C C . ASN A 1 689 ? 91.646 5.061 168.820 1.00 33.61 707 ASN A C 1
ATOM 5709 O O . ASN A 1 689 ? 92.120 4.559 167.800 1.00 37.56 707 ASN A O 1
ATOM 5714 N N . GLN A 1 690 ? 91.254 6.330 168.890 1.00 34.43 708 GLN A N 1
ATOM 5715 C CA . GLN A 1 690 ? 91.434 7.240 167.765 1.00 32.38 708 GLN A CA 1
ATOM 5716 C C . GLN A 1 690 ? 92.912 7.325 167.400 1.00 42.90 708 GLN A C 1
ATOM 5717 O O . GLN A 1 690 ? 93.772 7.459 168.272 1.00 39.55 708 GLN A O 1
ATOM 5723 N N . ILE A 1 691 ? 93.199 7.230 166.107 1.00 37.37 709 ILE A N 1
ATOM 5724 C CA . ILE A 1 691 ? 94.573 7.227 165.629 1.00 35.47 709 ILE A CA 1
ATOM 5725 C C . ILE A 1 691 ? 95.075 8.649 165.399 1.00 36.39 709 ILE A C 1
ATOM 5726 O O . ILE A 1 691 ? 94.419 9.454 164.737 1.00 35.96 709 ILE A O 1
ATOM 5731 N N . ALA A 1 692 ? 96.242 8.951 165.958 1.00 34.89 710 ALA A N 1
ATOM 5732 C CA . ALA A 1 692 ? 96.804 10.292 165.880 1.00 35.85 710 ALA A CA 1
ATOM 5733 C C . ALA A 1 692 ? 97.299 10.616 164.477 1.00 34.74 710 ALA A C 1
ATOM 5734 O O . ALA A 1 692 ? 96.958 11.656 163.917 1.00 35.70 710 ALA A O 1
ATOM 5736 N N . THR A 1 693 ? 98.099 9.719 163.911 1.00 34.68 711 THR A N 1
ATOM 5737 C CA . THR A 1 693 ? 98.737 9.971 162.624 1.00 33.25 711 THR A CA 1
ATOM 5738 C C . THR A 1 693 ? 98.219 9.036 161.533 1.00 36.27 711 THR A C 1
ATOM 5739 O O . THR A 1 693 ? 98.231 7.816 161.692 1.00 32.50 711 THR A O 1
ATOM 5743 N N . LEU A 1 694 ? 97.773 9.621 160.425 1.00 37.14 712 LEU A N 1
ATOM 5744 C CA . LEU A 1 694 ? 97.253 8.858 159.295 1.00 39.16 712 LEU A CA 1
ATOM 5745 C C . LEU A 1 694 ? 97.980 9.213 158.005 1.00 33.83 712 LEU A C 1
ATOM 5746 O O . LEU A 1 694 ? 98.289 10.379 157.760 1.00 31.58 712 LEU A O 1
ATOM 5751 N N . ASP A 1 695 ? 98.248 8.206 157.181 1.00 27.41 713 ASP A N 1
ATOM 5752 C CA . ASP A 1 695 ? 98.765 8.451 155.842 1.00 30.56 713 ASP A CA 1
ATOM 5753 C C . ASP A 1 695 ? 97.589 8.663 154.899 1.00 33.42 713 ASP A C 1
ATOM 5754 O O . ASP A 1 695 ? 96.794 7.752 154.666 1.00 25.07 713 ASP A O 1
ATOM 5759 N N . PHE A 1 696 ? 97.474 9.875 154.370 1.00 31.21 714 PHE A N 1
ATOM 5760 C CA . PHE A 1 696 ? 96.373 10.200 153.476 1.00 27.98 714 PHE A CA 1
ATOM 5761 C C . PHE A 1 696 ? 96.732 9.881 152.037 1.00 26.59 714 PHE A C 1
ATOM 5762 O O . PHE A 1 696 ? 95.896 10.002 151.142 1.00 26.28 714 PHE A O 1
ATOM 5770 N N . ASN A 1 697 ? 97.977 9.463 151.830 1.00 32.59 715 ASN A N 1
ATOM 5771 C CA . ASN A 1 697 ? 98.418 8.944 150.541 1.00 29.99 715 ASN A CA 1
ATOM 5772 C C . ASN A 1 697 ? 98.133 9.906 149.385 1.00 27.44 715 ASN A C 1
ATOM 5773 O O . ASN A 1 697 ? 98.678 11.004 149.337 1.00 32.40 715 ASN A O 1
ATOM 5778 N N . ASP A 1 698 ? 97.252 9.498 148.477 1.00 26.31 716 ASP A N 1
ATOM 5779 C CA . ASP A 1 698 ? 96.955 10.281 147.284 1.00 28.04 716 ASP A CA 1
ATOM 5780 C C . ASP A 1 698 ? 95.635 11.048 147.394 1.00 27.92 716 ASP A C 1
ATOM 5781 O O . ASP A 1 698 ? 95.057 11.453 146.382 1.00 25.47 716 ASP A O 1
ATOM 5786 N N . THR A 1 699 ? 95.163 11.250 148.620 1.00 26.23 717 THR A N 1
ATOM 5787 C CA . THR A 1 699 ? 93.886 11.924 148.838 1.00 31.99 717 THR A CA 1
ATOM 5788 C C . THR A 1 699 ? 93.948 13.378 148.384 1.00 30.62 717 THR A C 1
ATOM 5789 O O . THR A 1 699 ? 93.044 13.867 147.707 1.00 31.10 717 THR A O 1
ATOM 5793 N N . PHE A 1 700 ? 95.025 14.064 148.752 1.00 28.83 718 PHE A N 1
ATOM 5794 C CA . PHE A 1 700 ? 95.209 15.457 148.364 1.00 30.28 718 PHE A CA 1
ATOM 5795 C C . PHE A 1 700 ? 96.105 15.559 147.133 1.00 33.26 718 PHE A C 1
ATOM 5796 O O . PHE A 1 700 ? 97.140 14.900 147.053 1.00 33.21 718 PHE A O 1
ATOM 5804 N N . LEU A 1 701 ? 95.696 16.385 146.175 1.00 33.87 719 LEU A N 1
ATOM 5805 C CA . LEU A 1 701 ? 96.426 16.535 144.920 1.00 32.47 719 LEU A CA 1
ATOM 5806 C C . LEU A 1 701 ? 97.662 17.411 145.094 1.00 34.23 719 LEU A C 1
ATOM 5807 O O . LEU A 1 701 ? 98.610 17.330 144.312 1.00 39.18 719 LEU A O 1
ATOM 5812 N N . SER A 1 702 ? 97.640 18.247 146.126 1.00 33.32 720 SER A N 1
ATOM 5813 C CA . SER A 1 702 ? 98.743 19.153 146.417 1.00 36.16 720 SER A CA 1
ATOM 5814 C C . SER A 1 702 ? 98.632 19.670 147.845 1.00 36.35 720 SER A C 1
ATOM 5815 O O . SER A 1 702 ? 97.626 19.440 148.518 1.00 35.78 720 SER A O 1
ATOM 5818 N N . ILE A 1 703 ? 99.665 20.366 148.306 1.00 36.01 721 ILE A N 1
ATOM 5819 C CA . ILE A 1 703 ? 99.651 20.951 149.641 1.00 35.16 721 ILE A CA 1
ATOM 5820 C C . ILE A 1 703 ? 98.588 22.051 149.717 1.00 36.92 721 ILE A C 1
ATOM 5821 O O . ILE A 1 703 ? 98.015 22.302 150.778 1.00 36.43 721 ILE A O 1
ATOM 5826 N N . GLU A 1 704 ? 98.313 22.687 148.581 1.00 34.17 722 GLU A N 1
ATOM 5827 C CA . GLU A 1 704 ? 97.272 23.707 148.506 1.00 42.22 722 GLU A CA 1
ATOM 5828 C C . GLU A 1 704 ? 95.891 23.090 148.712 1.00 36.88 722 GLU A C 1
ATOM 5829 O O . GLU A 1 704 ? 95.052 23.646 149.424 1.00 34.49 722 GLU A O 1
ATOM 5835 N N . HIS A 1 705 ? 95.665 21.942 148.080 1.00 34.13 723 HIS A N 1
ATOM 5836 C CA . HIS A 1 705 ? 94.416 21.201 148.230 1.00 30.98 723 HIS A CA 1
ATOM 5837 C C . HIS A 1 705 ? 94.219 20.787 149.684 1.00 32.76 723 HIS A C 1
ATOM 5838 O O . HIS A 1 705 ? 93.111 20.860 150.217 1.00 35.76 723 HIS A O 1
ATOM 5845 N N . LEU A 1 706 ? 95.306 20.367 150.323 1.00 32.61 724 LEU A N 1
ATOM 5846 C CA . LEU A 1 706 ? 95.264 19.933 151.714 1.00 30.98 724 LEU A CA 1
ATOM 5847 C C . LEU A 1 706 ? 94.877 21.083 152.639 1.00 35.73 724 LEU A C 1
ATOM 5848 O O . LEU A 1 706 ? 93.986 20.940 153.478 1.00 39.33 724 LEU A O 1
ATOM 5853 N N . LYS A 1 707 ? 95.561 22.214 152.493 1.00 41.97 725 LYS A N 1
ATOM 5854 C CA . LYS A 1 707 ? 95.298 23.387 153.323 1.00 36.09 725 LYS A CA 1
ATOM 5855 C C . LYS A 1 707 ? 93.859 23.863 153.172 0.00 35.26 725 LYS A C 1
ATOM 5856 O O . LYS A 1 707 ? 93.229 24.290 154.138 0.00 37.44 725 LYS A O 1
ATOM 5862 N N . ALA A 1 708 ? 93.342 23.776 151.953 1.00 33.67 726 ALA A N 1
ATOM 5863 C CA . ALA A 1 708 ? 91.974 24.186 151.672 1.00 33.77 726 ALA A CA 1
ATOM 5864 C C . ALA A 1 708 ? 90.967 23.166 152.198 1.00 37.74 726 ALA A C 1
ATOM 5865 O O . ALA A 1 708 ? 89.773 23.452 152.290 1.00 31.87 726 ALA A O 1
ATOM 5867 N N . SER A 1 709 ? 91.454 21.978 152.547 1.00 41.33 727 SER A N 1
ATOM 5868 C CA . SER A 1 709 ? 90.586 20.898 153.008 1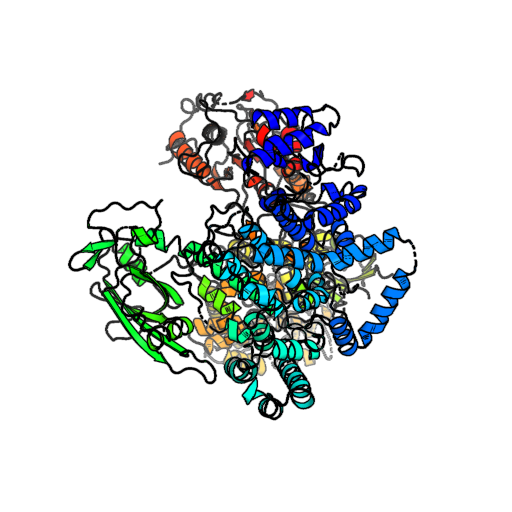.00 38.35 727 SER A CA 1
ATOM 5869 C C . SER A 1 709 ? 90.267 20.993 154.496 1.00 32.81 727 SER A C 1
ATOM 5870 O O . SER A 1 709 ? 89.353 20.330 154.983 1.00 35.17 727 SER A O 1
ATOM 5873 N N . PHE A 1 710 ? 91.019 21.814 155.222 1.00 39.44 728 PHE A N 1
ATOM 5874 C CA . PHE A 1 710 ? 90.782 21.974 156.655 1.00 39.98 728 PHE A CA 1
ATOM 5875 C C . PHE A 1 710 ? 90.626 23.439 157.070 1.00 41.74 728 PHE A C 1
ATOM 5876 O O . PHE A 1 710 ? 91.490 23.979 157.759 1.00 43.79 728 PHE A O 1
ATOM 5884 N N . PRO A 1 711 ? 89.510 24.074 156.667 1.00 38.45 729 PRO A N 1
ATOM 5885 C CA . PRO A 1 711 ? 89.231 25.501 156.885 1.00 44.26 729 PRO A CA 1
ATOM 5886 C C . PRO A 1 711 ? 89.516 26.016 158.299 1.00 52.02 729 PRO A C 1
ATOM 5887 O O . PRO A 1 711 ? 90.062 27.110 158.447 1.00 62.02 729 PRO A O 1
ATOM 5891 N N . GLY A 1 712 ? 89.158 25.244 159.319 1.00 46.58 730 GLY A N 1
ATOM 5892 C CA . GLY A 1 712 ? 89.282 25.713 160.687 1.00 47.97 730 GLY A CA 1
ATOM 5893 C C . GLY A 1 712 ? 90.583 25.361 161.383 1.00 49.76 730 GLY A C 1
ATOM 5894 O O . GLY A 1 712 ? 90.710 25.555 162.592 1.00 56.41 730 GLY A O 1
ATOM 5895 N N . HIS A 1 713 ? 91.556 24.856 160.631 1.00 53.44 731 HIS A N 1
ATOM 5896 C CA . HIS A 1 713 ? 92.806 24.392 161.228 1.00 52.06 731 HIS A CA 1
ATOM 5897 C C . HIS A 1 713 ? 94.024 25.186 160.768 1.00 48.44 731 HIS A C 1
ATOM 5898 O O . HIS A 1 713 ? 94.010 25.813 159.709 1.00 47.91 731 HIS A O 1
ATOM 5905 N N . ASN A 1 714 ? 95.075 25.147 161.582 1.00 49.30 732 ASN A N 1
ATOM 5906 C CA . ASN A 1 714 ? 96.376 25.692 161.211 1.00 55.05 732 ASN A CA 1
ATOM 5907 C C . ASN A 1 714 ? 97.308 24.568 160.767 1.00 54.88 732 ASN A C 1
ATOM 5908 O O . ASN A 1 714 ? 97.645 23.684 161.554 1.00 52.71 732 ASN A O 1
ATOM 5913 N N . VAL A 1 715 ? 97.720 24.603 159.506 1.00 48.28 733 VAL A N 1
ATOM 5914 C CA . VAL A 1 715 ? 98.547 23.540 158.947 1.00 49.60 733 VAL A CA 1
ATOM 5915 C C . VAL A 1 715 ? 100.040 23.835 159.083 1.00 51.46 733 VAL A C 1
ATOM 5916 O O . VAL A 1 715 ? 100.523 24.863 158.608 1.00 55.93 733 VAL A O 1
ATOM 5920 N N . LYS A 1 716 ? 100.765 22.928 159.734 1.00 54.01 734 LYS A N 1
ATOM 5921 C CA . LYS A 1 716 ? 102.214 23.051 159.868 1.00 43.58 734 LYS A CA 1
ATOM 5922 C C . LYS A 1 716 ? 102.926 21.886 159.189 0.00 48.15 734 LYS A C 1
ATOM 5923 O O . LYS A 1 716 ? 102.698 20.725 159.527 0.00 48.81 734 LYS A O 1
ATOM 5929 N N . VAL A 1 717 ? 103.791 22.204 158.233 1.00 45.40 735 VAL A N 1
ATOM 5930 C CA . VAL A 1 717 ? 104.503 21.185 157.471 1.00 45.42 735 VAL A CA 1
ATOM 5931 C C . VAL A 1 717 ? 105.873 20.909 158.085 1.00 48.27 735 VAL A C 1
ATOM 5932 O O . VAL A 1 717 ? 106.557 21.831 158.527 1.00 54.04 735 VAL A O 1
ATOM 5936 N N . THR A 1 718 ? 106.267 19.638 158.109 1.00 46.68 736 THR A N 1
ATOM 5937 C CA . THR A 1 718 ? 107.529 19.228 158.723 1.00 49.72 736 THR A CA 1
ATOM 5938 C C . THR A 1 718 ? 108.736 19.593 157.865 1.00 50.25 736 THR A C 1
ATOM 5939 O O . THR A 1 718 ? 109.879 19.383 158.270 1.00 59.39 736 THR A O 1
ATOM 5943 N N . VAL A 1 719 ? 108.476 20.130 156.677 1.00 48.84 737 VAL A N 1
ATOM 5944 C CA . VAL A 1 719 ? 109.532 20.508 155.743 1.00 54.62 737 VAL A CA 1
ATOM 5945 C C . VAL A 1 719 ? 109.198 21.838 155.062 1.00 59.15 737 VAL A C 1
ATOM 5946 O O . VAL A 1 719 ? 108.102 22.011 154.527 1.00 57.29 737 VAL A O 1
ATOM 5950 N N . GLU A 1 720 ? 110.146 22.773 155.083 1.00 63.04 738 GLU A N 1
ATOM 5951 C CA . GLU A 1 720 ? 109.896 24.137 154.619 1.00 55.52 738 GLU A CA 1
ATOM 5952 C C . GLU A 1 720 ? 109.952 24.305 153.101 0.00 58.06 738 GLU A C 1
ATOM 5953 O O . GLU A 1 720 ? 109.213 25.116 152.544 0.00 58.29 738 GLU A O 1
ATOM 5959 N N . ASP A 1 721 ? 110.832 23.556 152.441 1.00 46.48 739 ASP A N 1
ATOM 5960 C CA . ASP A 1 721 ? 110.983 23.640 150.988 1.00 52.37 739 ASP A CA 1
ATOM 5961 C C . ASP A 1 721 ? 109.663 23.333 150.284 1.00 56.84 739 ASP A C 1
ATOM 5962 O O . ASP A 1 721 ? 109.151 22.218 150.376 1.00 56.52 739 ASP A O 1
ATOM 5967 N N . PRO A 1 722 ? 109.112 24.329 149.572 1.00 62.04 740 PRO A N 1
ATOM 5968 C CA . PRO A 1 722 ? 107.836 24.198 148.856 1.00 59.31 740 PRO A CA 1
ATOM 5969 C C . PRO A 1 722 ? 107.847 23.101 147.795 1.00 56.34 740 PRO A C 1
ATOM 5970 O O . PRO A 1 722 ? 106.782 22.612 147.415 1.00 50.80 740 PRO A O 1
ATOM 5974 N N . ALA A 1 723 ? 109.034 22.729 147.323 1.00 53.98 741 ALA A N 1
ATOM 5975 C CA . ALA A 1 723 ? 109.166 21.703 146.295 1.00 52.09 741 ALA A CA 1
ATOM 5976 C C . ALA A 1 723 ? 109.051 20.301 146.887 1.00 46.86 741 ALA A C 1
ATOM 5977 O O . ALA A 1 723 ? 108.817 19.331 146.166 1.00 45.39 741 ALA A O 1
ATOM 5979 N N . LEU A 1 724 ? 109.225 20.199 148.201 1.00 47.76 742 LEU A N 1
ATOM 5980 C CA . LEU A 1 724 ? 109.096 18.922 148.892 1.00 47.86 742 LEU A CA 1
ATOM 5981 C C . LEU A 1 724 ? 107.699 18.766 149.480 1.00 48.78 742 LEU A C 1
ATOM 5982 O O . LEU A 1 724 ? 107.338 17.700 149.976 1.00 51.64 742 LEU A O 1
ATOM 5987 N N . GLN A 1 725 ? 106.917 19.839 149.421 1.00 51.77 743 GLN A N 1
ATOM 5988 C CA . GLN A 1 725 ? 105.549 19.817 149.923 1.00 46.12 743 GLN A CA 1
ATOM 5989 C C . GLN A 1 725 ? 104.594 19.329 148.835 1.00 47.29 743 GLN A C 1
ATOM 5990 O O . GLN A 1 725 ? 103.688 20.045 148.403 1.00 40.65 743 GLN A O 1
ATOM 5996 N N . ILE A 1 726 ? 104.825 18.093 148.401 1.00 42.87 744 ILE A N 1
ATOM 5997 C CA . ILE A 1 726 ? 104.000 17.429 147.402 1.00 38.91 744 ILE A CA 1
ATOM 5998 C C . ILE A 1 726 ? 103.504 16.099 147.973 1.00 39.43 744 ILE A C 1
ATOM 5999 O O . ILE A 1 726 ? 104.116 15.555 148.892 1.00 37.75 744 ILE A O 1
ATOM 6004 N N . PRO A 1 727 ? 102.383 15.577 147.448 1.00 38.87 745 PRO A N 1
ATOM 6005 C CA . PRO A 1 727 ? 101.863 14.305 147.965 1.00 37.52 745 PRO A CA 1
ATOM 6006 C C . PRO A 1 727 ? 102.817 13.135 147.701 1.00 39.33 745 PRO A C 1
ATOM 6007 O O . PRO A 1 727 ? 103.660 13.237 146.808 1.00 33.50 745 PRO A O 1
ATOM 6011 N N . PRO A 1 728 ? 102.685 12.030 148.456 1.00 35.72 746 PRO A N 1
ATOM 6012 C CA . PRO A 1 728 ? 101.696 11.776 149.514 1.00 33.76 746 PRO A CA 1
ATOM 6013 C C . PRO A 1 728 ? 101.956 12.531 150.815 1.00 32.07 746 PRO A C 1
ATOM 6014 O O . PRO A 1 728 ? 103.085 12.938 151.080 1.00 31.69 746 PRO A O 1
ATOM 6018 N N . PHE A 1 729 ? 100.906 12.707 151.612 1.00 27.00 747 PHE A N 1
ATOM 6019 C CA . PHE A 1 729 ? 101.000 13.415 152.883 1.00 30.17 747 PHE A CA 1
ATOM 6020 C C . PHE A 1 729 ? 100.535 12.564 154.062 1.00 35.54 747 PHE A C 1
ATOM 6021 O O . PHE A 1 729 ? 99.505 11.892 153.984 1.00 28.57 747 PHE A O 1
ATOM 6029 N N . ARG A 1 730 ? 101.289 12.608 155.156 1.00 31.64 748 ARG A N 1
ATOM 6030 C CA . ARG A 1 730 ? 100.803 12.106 156.435 1.00 30.88 748 ARG A CA 1
ATOM 6031 C C . ARG A 1 730 ? 100.296 13.283 157.255 1.00 35.94 748 ARG A C 1
ATOM 6032 O O . ARG A 1 730 ? 100.890 14.361 157.233 1.00 40.69 748 ARG A O 1
ATOM 6040 N N . ILE A 1 731 ? 99.196 13.085 157.972 1.00 33.14 749 ILE A N 1
ATOM 6041 C CA . ILE A 1 731 ? 98.670 14.130 158.838 1.00 32.03 749 ILE A CA 1
ATOM 6042 C C . ILE A 1 731 ? 98.520 13.619 160.264 1.00 38.59 749 ILE A C 1
ATOM 6043 O O . ILE A 1 731 ? 97.970 12.541 160.494 1.00 33.96 749 ILE A O 1
ATOM 6048 N N . THR A 1 732 ? 99.026 14.394 161.217 1.00 39.51 750 THR A N 1
ATOM 6049 C CA . THR A 1 732 ? 98.886 14.066 162.627 1.00 35.05 750 THR A CA 1
ATOM 6050 C C . THR A 1 732 ? 97.860 14.986 163.278 1.00 42.95 750 THR A C 1
ATOM 6051 O O . THR A 1 732 ? 97.933 16.208 163.141 1.00 39.72 750 THR A O 1
ATOM 6055 N N . PHE A 1 733 ? 96.900 14.389 163.976 1.00 42.20 751 PHE A N 1
ATOM 6056 C CA . PHE A 1 733 ? 95.842 15.141 164.636 1.00 42.79 751 PHE A CA 1
ATOM 6057 C C . PHE A 1 733 ? 96.096 15.206 166.141 1.00 48.24 751 PHE A C 1
ATOM 6058 O O . PHE A 1 733 ? 96.568 14.238 166.741 1.00 43.54 751 PHE A O 1
ATOM 6066 N N . PRO A 1 734 ? 95.787 16.355 166.756 1.00 52.54 752 PRO A N 1
ATOM 6067 C CA . PRO A 1 734 ? 96.064 16.580 168.179 1.00 64.36 752 PRO A CA 1
ATOM 6068 C C . PRO A 1 734 ? 95.174 15.761 169.111 1.00 68.36 752 PRO A C 1
ATOM 6069 O O . PRO A 1 734 ? 94.357 14.959 168.655 1.00 68.21 752 PRO A O 1
ATOM 6073 N N . VAL A 1 735 ? 95.352 15.965 170.413 1.00 75.32 753 VAL A N 1
ATOM 6074 C CA . VAL A 1 735 ? 94.496 15.361 171.429 1.00 80.65 753 VAL A CA 1
ATOM 6075 C C . VAL A 1 735 ? 94.282 16.336 172.582 1.00 79.19 753 VAL A C 1
ATOM 6076 O O . VAL A 1 735 ? 95.123 17.200 172.841 1.00 77.06 753 VAL A O 1
ATOM 6080 N N . GLU A 1 755 ? 96.214 26.036 168.352 1.00 85.60 773 GLU A N 1
ATOM 6081 C CA . GLU A 1 755 ? 96.996 25.325 169.359 1.00 86.68 773 GLU A CA 1
ATOM 6082 C C . GLU A 1 755 ? 96.576 23.855 169.419 1.00 85.40 773 GLU A C 1
ATOM 6083 O O . GLU A 1 755 ? 97.420 22.959 169.399 1.00 85.18 773 GLU A O 1
ATOM 6089 N N . ALA A 1 756 ? 95.269 23.617 169.489 1.00 87.97 774 ALA A N 1
ATOM 6090 C CA . ALA A 1 756 ? 94.709 22.283 169.335 1.00 79.42 774 ALA A CA 1
ATOM 6091 C C . ALA A 1 756 ? 93.993 22.247 167.994 1.00 79.96 774 ALA A C 1
ATOM 6092 O O . ALA A 1 756 ? 93.367 21.254 167.626 1.00 79.00 774 ALA A O 1
ATOM 6094 N N . LYS A 1 757 ? 94.092 23.363 167.278 1.00 78.80 775 LYS A N 1
ATOM 6095 C CA . LYS A 1 757 ? 93.567 23.485 165.927 1.00 69.47 775 LYS A CA 1
ATOM 6096 C C . LYS A 1 757 ? 94.690 23.280 164.917 1.00 63.96 775 LYS A C 1
ATOM 6097 O O . LYS A 1 757 ? 94.569 23.661 163.755 1.00 61.55 775 LYS A O 1
ATOM 6103 N N . THR A 1 758 ? 95.788 22.684 165.369 1.00 66.87 776 THR A N 1
ATOM 6104 C CA . THR A 1 758 ? 96.977 22.554 164.534 1.00 62.62 776 THR A CA 1
ATOM 6105 C C . THR A 1 758 ? 97.140 21.153 163.955 1.00 55.15 776 THR A C 1
ATOM 6106 O O . THR A 1 758 ? 97.079 20.155 164.674 1.00 59.83 776 THR A O 1
ATOM 6110 N N . LEU A 1 759 ? 97.342 21.092 162.644 1.00 54.69 777 LEU A N 1
ATOM 6111 C CA . LEU A 1 759 ? 97.623 19.839 161.960 1.00 47.59 777 LEU A CA 1
ATOM 6112 C C . LEU A 1 759 ? 99.080 19.802 161.526 1.00 47.30 777 LEU A C 1
ATOM 6113 O O . LEU A 1 759 ? 99.578 20.754 160.924 1.00 45.84 777 LEU A O 1
ATOM 6118 N N . ILE A 1 760 ? 99.764 18.706 161.834 1.00 41.85 778 ILE A N 1
ATOM 6119 C CA . ILE A 1 760 ? 101.143 18.533 161.399 1.00 38.17 778 ILE A CA 1
ATOM 6120 C C . ILE A 1 760 ? 101.192 17.662 160.147 1.00 40.19 778 ILE A C 1
ATOM 6121 O O . ILE A 1 760 ? 100.866 16.475 160.188 1.00 39.14 778 ILE A O 1
ATOM 6126 N N . VAL A 1 761 ? 101.592 18.265 159.035 1.00 33.51 779 VAL A N 1
ATOM 6127 C CA . VAL A 1 761 ? 101.631 17.572 157.757 1.00 35.23 779 VAL A CA 1
ATOM 6128 C C . VAL A 1 761 ? 103.046 17.151 157.385 1.00 43.17 779 VAL A C 1
ATOM 6129 O O . VAL A 1 761 ? 103.945 17.984 157.292 1.00 45.00 779 VAL A O 1
ATOM 6133 N N . GLU A 1 762 ? 103.240 15.853 157.178 1.00 45.62 780 GLU A N 1
ATOM 6134 C CA . GLU A 1 762 ? 104.529 15.343 156.729 1.00 36.00 780 GLU A CA 1
ATOM 6135 C C . GLU A 1 762 ? 104.441 14.764 155.328 1.00 34.99 780 GLU A C 1
ATOM 6136 O O . GLU A 1 762 ? 103.813 13.725 155.120 1.00 37.18 780 GLU A O 1
ATOM 6142 N N . PRO A 1 763 ? 105.066 15.439 154.356 1.00 38.17 781 PRO A N 1
ATOM 6143 C CA . PRO A 1 763 ? 105.200 14.837 153.029 1.00 35.84 781 PRO A CA 1
ATOM 6144 C C . PRO A 1 763 ? 106.153 13.655 153.102 1.00 36.41 781 PRO A C 1
ATOM 6145 O O . PRO A 1 763 ? 107.102 13.693 153.884 1.00 38.15 781 PRO A O 1
ATOM 6149 N N . HIS A 1 764 ? 105.898 12.612 152.323 1.00 39.12 782 HIS A N 1
ATOM 6150 C CA . HIS A 1 764 ? 106.821 11.487 152.270 1.00 35.57 782 HIS A CA 1
ATOM 6151 C C . HIS A 1 764 ? 106.883 10.921 150.863 1.00 34.04 782 HIS A C 1
ATOM 6152 O O . HIS A 1 764 ? 106.078 11.278 150.003 1.00 33.82 782 HIS A O 1
ATOM 6159 N N . VAL A 1 765 ? 107.854 10.048 150.630 1.00 34.82 783 VAL A N 1
ATOM 6160 C CA . VAL A 1 765 ? 108.089 9.511 149.299 1.00 31.37 783 VAL A CA 1
ATOM 6161 C C . VAL A 1 765 ? 107.636 8.062 149.200 1.00 34.82 783 VAL A C 1
ATOM 6162 O O . VAL A 1 765 ? 107.978 7.236 150.046 1.00 36.38 783 VAL A O 1
ATOM 6166 N N . ILE A 1 766 ? 106.850 7.765 148.171 1.00 34.50 784 ILE A N 1
ATOM 6167 C CA . ILE A 1 766 ? 106.467 6.394 147.873 1.00 36.38 784 ILE A CA 1
ATOM 6168 C C . ILE A 1 766 ? 107.717 5.567 147.593 1.00 37.03 784 ILE A C 1
ATOM 6169 O O . ILE A 1 766 ? 108.540 5.950 146.760 1.00 36.20 784 ILE A O 1
ATOM 6174 N N . PRO A 1 767 ? 107.874 4.440 148.303 1.00 32.59 785 PRO A N 1
ATOM 6175 C CA . PRO A 1 767 ? 109.009 3.546 148.053 1.00 37.33 785 PRO A CA 1
ATOM 6176 C C . PRO A 1 767 ? 109.066 3.088 146.598 1.00 35.07 785 PRO A C 1
ATOM 6177 O O . PRO A 1 767 ? 108.063 2.612 146.066 1.00 38.20 785 PRO A O 1
ATOM 6181 N N . ASN A 1 768 ? 110.223 3.268 145.967 1.00 36.26 786 ASN A N 1
ATOM 6182 C CA . ASN A 1 768 ? 110.470 2.796 144.608 1.00 33.90 786 ASN A CA 1
ATOM 6183 C C . ASN A 1 768 ? 110.040 1.337 144.446 1.00 32.09 786 ASN A C 1
ATOM 6184 O O . ASN A 1 768 ? 110.340 0.501 145.297 1.00 25.36 786 ASN A O 1
ATOM 6189 N N . ARG A 1 769 ? 109.322 1.037 143.366 1.00 31.26 787 ARG A N 1
ATOM 6190 C CA . ARG A 1 769 ? 108.787 -0.307 143.158 1.00 33.28 787 ARG A CA 1
ATOM 6191 C C . ARG A 1 769 ? 109.502 -1.064 142.047 1.00 32.24 787 ARG A C 1
ATOM 6192 O O . ARG A 1 769 ? 109.020 -2.098 141.584 1.00 32.15 787 ARG A O 1
ATOM 6200 N N . GLY A 1 770 ? 110.647 -0.552 141.614 1.00 26.32 788 GLY A N 1
ATOM 6201 C CA . GLY A 1 770 ? 111.383 -1.187 140.540 1.00 28.78 788 GLY A CA 1
ATOM 6202 C C . GLY A 1 770 ? 111.724 -0.233 139.413 1.00 32.14 788 GLY A C 1
ATOM 6203 O O . GLY A 1 770 ? 111.306 0.924 139.431 1.00 36.14 788 GLY A O 1
ATOM 6204 N N . PRO A 1 771 ? 112.481 -0.724 138.419 1.00 36.50 789 PRO A N 1
ATOM 6205 C CA . PRO A 1 771 ? 113.055 0.071 137.329 1.00 29.71 789 PRO A CA 1
ATOM 6206 C C . PRO A 1 771 ? 112.120 0.264 136.139 1.00 36.49 789 PRO A C 1
ATOM 6207 O O . PRO A 1 771 ? 112.530 0.836 135.130 1.00 43.60 789 PRO A O 1
ATOM 6211 N N . TYR A 1 772 ? 110.893 -0.230 136.248 1.00 39.75 790 TYR A N 1
ATOM 6212 C CA . TYR A 1 772 ? 109.882 0.012 135.230 1.00 40.56 790 TYR A CA 1
ATOM 6213 C C . TYR A 1 772 ? 108.971 1.138 135.703 1.00 48.01 790 TYR A C 1
ATOM 6214 O O . TYR A 1 772 ? 108.104 0.916 136.550 1.00 38.95 790 TYR A O 1
ATOM 6223 N N . PRO A 1 773 ? 109.167 2.354 135.166 1.00 46.38 791 PRO A N 1
ATOM 6224 C CA . PRO A 1 773 ? 108.390 3.524 135.594 1.00 47.90 791 PRO A CA 1
ATOM 6225 C C . PRO A 1 773 ? 106.876 3.336 135.475 1.00 46.72 791 PRO A C 1
ATOM 6226 O O . PRO A 1 773 ? 106.127 4.054 136.141 1.00 44.30 791 PRO A O 1
ATOM 6230 N N . TYR A 1 774 ? 106.431 2.382 134.659 1.00 42.89 792 TYR A N 1
ATOM 6231 C CA . TYR A 1 774 ? 104.999 2.139 134.519 1.00 47.64 792 TYR A CA 1
ATOM 6232 C C . TYR A 1 774 ? 104.434 1.451 135.757 1.00 43.59 792 TYR A C 1
ATOM 6233 O O . TYR A 1 774 ? 103.219 1.405 135.947 1.00 40.84 792 TYR A O 1
ATOM 6242 N N . ASN A 1 775 ? 105.317 0.914 136.594 1.00 42.75 793 ASN A N 1
ATOM 6243 C CA . ASN A 1 775 ? 104.891 0.262 137.829 1.00 42.88 793 ASN A CA 1
ATOM 6244 C C . ASN A 1 775 ? 104.756 1.248 138.982 1.00 41.13 793 ASN A C 1
ATOM 6245 O O . ASN A 1 775 ? 104.542 0.854 140.130 1.00 37.94 793 ASN A O 1
ATOM 6250 N N . GLN A 1 776 ? 104.887 2.533 138.673 1.00 33.96 794 GLN A N 1
ATOM 6251 C CA . GLN A 1 776 ? 104.494 3.571 139.614 1.00 39.96 794 GLN A CA 1
ATOM 6252 C C . GLN A 1 776 ? 102.976 3.495 139.788 1.00 33.01 794 GLN A C 1
ATOM 6253 O O . GLN A 1 776 ? 102.256 3.151 138.851 1.00 33.17 794 GLN A O 1
ATOM 6259 N N . PRO A 1 777 ? 102.482 3.803 140.993 1.00 31.90 795 PRO A N 1
ATOM 6260 C CA . PRO A 1 777 ? 101.073 3.536 141.296 1.00 30.83 795 PRO A CA 1
ATOM 6261 C C . PRO A 1 777 ? 100.096 4.485 140.602 1.00 33.79 795 PRO A C 1
ATOM 6262 O O . PRO A 1 777 ? 100.439 5.634 140.324 1.00 29.43 795 PRO A O 1
ATOM 6266 N N . LYS A 1 778 ? 98.890 3.996 140.326 1.00 32.90 796 LYS A N 1
ATOM 6267 C CA . LYS A 1 778 ? 97.795 4.865 139.913 1.00 29.26 796 LYS A CA 1
ATOM 6268 C C . LYS A 1 778 ? 97.493 5.820 141.060 1.00 30.96 796 LYS A C 1
ATOM 6269 O O . LYS A 1 778 ? 97.791 5.518 142.217 1.00 36.12 796 LYS A O 1
ATOM 6275 N N . ARG A 1 779 ? 96.907 6.970 140.750 1.00 29.89 797 ARG A N 1
ATOM 6276 C CA . ARG A 1 779 ? 96.650 7.974 141.773 1.00 27.02 797 ARG A CA 1
ATOM 6277 C C . ARG A 1 779 ? 95.258 8.581 141.663 1.00 35.62 797 ARG A C 1
ATOM 6278 O O . ARG A 1 779 ? 94.696 8.675 140.572 1.00 34.07 797 ARG A O 1
ATOM 6286 N N . ASN A 1 780 ? 94.710 8.993 142.802 1.00 33.97 798 ASN A N 1
ATOM 6287 C CA . ASN A 1 780 ? 93.441 9.708 142.832 1.00 31.98 798 ASN A CA 1
ATOM 6288 C C . ASN A 1 780 ? 93.525 11.036 142.084 1.00 33.90 798 ASN A C 1
ATOM 6289 O O . ASN A 1 780 ? 94.513 11.759 142.202 1.00 29.43 798 ASN A O 1
ATOM 6294 N N . THR A 1 781 ? 92.489 11.351 141.312 1.00 30.45 799 THR A N 1
ATOM 6295 C CA . THR A 1 781 ? 92.453 12.602 140.563 1.00 36.47 799 THR A CA 1
ATOM 6296 C C . THR A 1 781 ? 91.357 13.546 141.057 1.00 35.75 799 THR A C 1
ATOM 6297 O O . THR A 1 781 ? 91.255 14.684 140.596 1.00 37.80 799 THR A O 1
ATOM 6301 N N . ILE A 1 782 ? 90.541 13.074 141.995 1.00 32.20 800 ILE A N 1
ATOM 6302 C CA . ILE A 1 782 ? 89.424 13.865 142.495 1.00 27.14 800 ILE A CA 1
ATOM 6303 C C . ILE A 1 782 ? 89.876 14.875 143.540 1.00 32.80 800 ILE A C 1
ATOM 6304 O O . ILE A 1 782 ? 90.421 14.507 144.582 1.00 33.78 800 ILE A O 1
ATOM 6309 N N . GLN A 1 783 ? 89.646 16.152 143.258 1.00 31.46 801 GLN A N 1
ATOM 6310 C CA . GLN A 1 783 ? 89.935 17.200 144.226 1.00 31.47 801 GLN A CA 1
ATOM 6311 C C . GLN A 1 783 ? 88.791 17.290 145.233 1.00 31.71 801 GLN A C 1
ATOM 6312 O O . GLN A 1 783 ? 87.895 18.124 145.094 1.00 30.25 801 GLN A O 1
ATOM 6318 N N . PHE A 1 784 ? 88.825 16.413 146.236 1.00 32.08 802 PHE A N 1
ATOM 6319 C CA . PHE A 1 784 ? 87.772 16.332 147.246 1.00 28.14 802 PHE A CA 1
ATOM 6320 C C . PHE A 1 784 ? 87.561 17.660 147.968 1.00 28.17 802 PHE A C 1
ATOM 6321 O O . PHE A 1 784 ? 88.518 18.365 148.289 1.00 28.47 802 PHE A O 1
ATOM 6329 N N . THR A 1 785 ? 86.300 17.998 148.213 1.00 28.76 803 THR A N 1
ATOM 6330 C CA . THR A 1 785 ? 85.967 19.180 148.997 1.00 25.87 803 THR A CA 1
ATOM 6331 C C . THR A 1 785 ? 86.354 18.949 150.452 1.00 30.69 803 THR A C 1
ATOM 6332 O O . THR A 1 785 ? 86.686 17.828 150.838 1.00 27.76 803 THR A O 1
ATOM 6336 N N . HIS A 1 786 ? 86.307 20.002 151.262 1.00 30.66 804 HIS A N 1
ATOM 6337 C CA . HIS A 1 786 ? 86.689 19.875 152.663 1.00 29.04 804 HIS A CA 1
ATOM 6338 C C . HIS A 1 786 ? 85.680 19.006 153.404 1.00 29.41 804 HIS A C 1
ATOM 6339 O O . HIS A 1 786 ? 86.022 18.351 154.386 1.00 26.14 804 HIS A O 1
ATOM 6346 N N . THR A 1 787 ? 84.442 18.990 152.919 1.00 26.24 805 THR A N 1
ATOM 6347 C CA . THR A 1 787 ? 83.402 18.153 153.509 1.00 26.93 805 THR A CA 1
ATOM 6348 C C . THR A 1 787 ? 83.624 16.680 153.165 1.00 26.40 805 THR A C 1
ATOM 6349 O O . THR A 1 787 ? 83.519 15.810 154.028 1.00 24.35 805 THR A O 1
ATOM 6353 N N . GLN A 1 788 ? 83.928 16.408 151.900 1.00 26.69 806 GLN A N 1
ATOM 6354 C CA . GLN A 1 788 ? 84.255 15.057 151.464 1.00 24.87 806 GLN A CA 1
ATOM 6355 C C . GLN A 1 788 ? 85.473 14.536 152.228 1.00 28.11 806 GLN A C 1
ATOM 6356 O O . GLN A 1 788 ? 85.549 13.356 152.569 1.00 24.63 806 GLN A O 1
ATOM 6362 N N . ILE A 1 789 ? 86.411 15.436 152.508 1.00 25.72 807 ILE A N 1
ATOM 6363 C CA . ILE A 1 789 ? 87.604 15.101 153.276 1.00 20.79 807 ILE A CA 1
ATOM 6364 C C . ILE A 1 789 ? 87.247 14.693 154.704 1.00 24.90 807 ILE A C 1
ATOM 6365 O O . ILE A 1 789 ? 87.832 13.760 155.253 1.00 27.98 807 ILE A O 1
ATOM 6370 N N . GLU A 1 790 ? 86.277 15.383 155.298 1.00 27.12 808 GLU A N 1
ATOM 6371 C CA . GLU A 1 790 ? 85.810 15.042 156.640 1.00 27.66 808 GLU A CA 1
ATOM 6372 C C . GLU A 1 790 ? 85.246 13.622 156.668 1.00 25.69 808 GLU A C 1
ATOM 6373 O O . GLU A 1 790 ? 85.442 12.887 157.636 1.00 24.73 808 GLU A O 1
ATOM 6379 N N . ALA A 1 791 ? 84.551 13.244 155.598 1.00 23.53 809 ALA A N 1
ATOM 6380 C CA . ALA A 1 791 ? 84.006 11.894 155.470 1.00 23.53 809 ALA A CA 1
ATOM 6381 C C . ALA A 1 791 ? 85.126 10.865 155.355 1.00 21.38 809 ALA A C 1
ATOM 6382 O O . ALA A 1 791 ? 85.109 9.836 156.029 1.00 23.48 809 ALA A O 1
ATOM 6384 N N . ILE A 1 792 ? 86.101 11.159 154.500 1.00 21.75 810 ILE A N 1
ATOM 6385 C CA . ILE A 1 792 ? 87.239 10.272 154.282 1.00 26.33 810 ILE A CA 1
ATOM 6386 C C . ILE A 1 792 ? 88.062 10.118 155.557 1.00 27.28 810 ILE A C 1
ATOM 6387 O O . ILE A 1 792 ? 88.461 9.011 155.919 1.00 23.30 810 ILE A O 1
ATOM 6392 N N . ARG A 1 793 ? 88.301 11.235 156.237 1.00 26.00 811 ARG A N 1
ATOM 6393 C CA . ARG A 1 793 ? 88.999 11.238 157.517 1.00 25.52 811 ARG A CA 1
ATOM 6394 C C . ARG A 1 793 ? 88.285 10.367 158.551 1.00 25.16 811 ARG A C 1
ATOM 6395 O O . ARG A 1 793 ? 88.913 9.570 159.248 1.00 21.71 811 ARG A O 1
ATOM 6403 N N . ALA A 1 794 ? 86.969 10.524 158.637 1.00 24.39 812 ALA A N 1
ATOM 6404 C CA . ALA A 1 794 ? 86.162 9.766 159.585 1.00 23.45 812 ALA A CA 1
ATOM 6405 C C . ALA A 1 794 ? 86.179 8.271 159.269 1.00 26.72 812 ALA A C 1
ATOM 6406 O O . ALA A 1 794 ? 86.279 7.438 160.170 1.00 26.84 812 ALA A O 1
ATOM 6408 N N . GLY A 1 795 ? 86.091 7.941 157.984 1.00 20.21 813 GLY A N 1
ATOM 6409 C CA . GLY A 1 795 ? 86.078 6.558 157.547 1.00 20.44 813 GLY A CA 1
ATOM 6410 C C . GLY A 1 795 ? 87.381 5.828 157.818 1.00 24.77 813 GLY A C 1
ATOM 6411 O O . GLY A 1 795 ? 87.400 4.604 157.931 1.00 25.78 813 GLY A O 1
ATOM 6420 N N . GLN A 1 797 ? 89.138 6.334 160.520 1.00 25.30 815 GLN A N 1
ATOM 6421 C CA . GLN A 1 797 ? 89.240 6.181 161.965 1.00 25.79 815 GLN A CA 1
ATOM 6422 C C . GLN A 1 797 ? 88.316 5.081 162.468 1.00 26.30 815 GLN A C 1
ATOM 6423 O O . GLN A 1 797 ? 87.308 4.772 161.831 1.00 25.43 815 GLN A O 1
ATOM 6429 N N . PRO A 1 798 ? 88.667 4.473 163.608 1.00 28.98 816 PRO A N 1
ATOM 6430 C CA . PRO A 1 798 ? 87.755 3.560 164.299 1.00 24.14 816 PRO A CA 1
ATOM 6431 C C . PRO A 1 798 ? 86.415 4.227 164.595 1.00 26.14 816 PRO A C 1
ATOM 6432 O O . PRO A 1 798 ? 86.362 5.444 164.783 1.00 24.18 816 PRO A O 1
ATOM 6436 N N . GLY A 1 799 ? 85.345 3.443 164.631 1.00 24.20 817 GLY A N 1
ATOM 6437 C CA . GLY A 1 799 ? 84.055 3.964 165.037 1.00 23.71 817 GLY A CA 1
ATOM 6438 C C . GLY A 1 799 ? 83.021 4.003 163.932 1.00 23.99 817 GLY A C 1
ATOM 6439 O O . GLY A 1 799 ? 83.203 3.414 162.865 1.00 22.42 817 GLY A O 1
ATOM 6440 N N . LEU A 1 800 ? 81.928 4.708 164.204 1.00 23.76 818 LEU A N 1
ATOM 6441 C CA . LEU A 1 800 ? 80.807 4.817 163.283 1.00 24.49 818 LEU A CA 1
ATOM 6442 C C . LEU A 1 800 ? 80.896 6.095 162.461 1.00 24.02 818 LEU A C 1
ATOM 6443 O O . LEU A 1 800 ? 80.936 7.197 163.012 1.00 20.90 818 LEU A O 1
ATOM 6448 N N . THR A 1 801 ? 80.935 5.936 161.142 1.00 21.66 819 THR A N 1
ATOM 6449 C CA . THR A 1 801 ? 80.958 7.068 160.225 1.00 18.84 819 THR A CA 1
ATOM 6450 C C . THR A 1 801 ? 79.714 7.060 159.350 1.00 22.59 819 THR A C 1
ATOM 6451 O O . THR A 1 801 ? 79.475 6.109 158.604 1.00 19.95 819 THR A O 1
ATOM 6463 N N . VAL A 1 803 ? 77.610 9.101 156.375 1.00 23.33 821 VAL A N 1
ATOM 6464 C CA . VAL A 1 803 ? 77.708 10.108 155.332 1.00 22.57 821 VAL A CA 1
ATOM 6465 C C . VAL A 1 803 ? 76.373 10.277 154.623 1.00 23.04 821 VAL A C 1
ATOM 6466 O O . VAL A 1 803 ? 75.855 9.333 154.028 1.00 19.50 821 VAL A O 1
ATOM 6470 N N . VAL A 1 804 ? 75.815 11.481 154.702 1.00 22.40 822 VAL A N 1
ATOM 6471 C CA . VAL A 1 804 ? 74.629 11.817 153.931 1.00 21.57 822 VAL A CA 1
ATOM 6472 C C . VAL A 1 804 ? 75.062 12.428 152.605 1.00 22.22 822 VAL A C 1
ATOM 6473 O O . VAL A 1 804 ? 75.658 13.505 152.573 1.00 23.51 822 VAL A O 1
ATOM 6477 N N . GLY A 1 805 ? 74.772 11.725 151.515 1.00 19.70 823 GLY A N 1
ATOM 6478 C CA . GLY A 1 805 ? 75.184 12.159 150.194 1.00 16.46 823 GLY A CA 1
ATOM 6479 C C . GLY A 1 805 ? 74.014 12.409 149.261 1.00 22.63 823 GLY A C 1
ATOM 6480 O O . GLY A 1 805 ? 73.485 11.476 148.651 1.00 19.77 823 GLY A O 1
ATOM 6481 N N . PRO A 1 806 ? 73.604 13.681 149.140 1.00 23.76 824 PRO A N 1
ATOM 6482 C CA . PRO A 1 806 ? 72.562 14.135 148.210 1.00 22.45 824 PRO A CA 1
ATOM 6483 C C . PRO A 1 806 ? 72.869 13.705 146.771 1.00 25.60 824 PRO A C 1
ATOM 6484 O O . PRO A 1 806 ? 73.993 13.276 146.508 1.00 23.75 824 PRO A O 1
ATOM 6488 N N . PRO A 1 807 ? 71.886 13.807 145.858 1.00 25.48 825 PRO A N 1
ATOM 6489 C CA . PRO A 1 807 ? 72.122 13.404 144.466 1.00 28.26 825 PRO A CA 1
ATOM 6490 C C . PRO A 1 807 ? 73.391 14.012 143.864 1.00 29.46 825 PRO A C 1
ATOM 6491 O O . PRO A 1 807 ? 73.559 15.232 143.860 1.00 24.11 825 PRO A O 1
ATOM 6495 N N . GLY A 1 808 ? 74.284 13.147 143.393 1.00 28.03 826 GLY A N 1
ATOM 6496 C CA . GLY A 1 808 ? 75.468 13.570 142.668 1.00 23.38 826 GLY A CA 1
ATOM 6497 C C . GLY A 1 808 ? 76.546 14.283 143.458 1.00 23.96 826 GLY A C 1
ATOM 6498 O O . GLY A 1 808 ? 77.342 15.024 142.881 1.00 20.98 826 GLY A O 1
ATOM 6499 N N . THR A 1 809 ? 76.597 14.051 144.766 1.00 22.95 827 THR A N 1
ATOM 6500 C CA . THR A 1 809 ? 77.585 14.717 145.613 1.00 25.08 827 THR A CA 1
ATOM 6501 C C . THR A 1 809 ? 78.883 13.920 145.762 1.00 25.30 827 THR A C 1
ATOM 6502 O O . THR A 1 809 ? 79.751 14.277 146.558 1.00 23.09 827 THR A O 1
ATOM 6506 N N . GLY A 1 810 ? 79.015 12.848 144.989 1.00 24.53 828 GLY A N 1
ATOM 6507 C CA . GLY A 1 810 ? 80.242 12.073 144.974 1.00 19.44 828 GLY A CA 1
ATOM 6508 C C . GLY A 1 810 ? 80.344 11.010 146.054 1.00 21.98 828 GLY A C 1
ATOM 6509 O O . GLY A 1 810 ? 81.422 10.789 146.604 1.00 24.55 828 GLY A O 1
ATOM 6510 N N . LYS A 1 811 ? 79.227 10.351 146.357 1.00 19.92 829 LYS A N 1
ATOM 6511 C CA . LYS A 1 811 ? 79.213 9.250 147.323 1.00 23.91 829 LYS A CA 1
ATOM 6512 C C . LYS A 1 811 ? 80.222 8.163 146.967 1.00 24.24 829 LYS A C 1
ATOM 6513 O O . LYS A 1 811 ? 80.919 7.635 147.836 1.00 25.64 829 LYS A O 1
ATOM 6519 N N . THR A 1 812 ? 80.289 7.829 145.684 1.00 21.14 830 THR A N 1
ATOM 6520 C CA . THR A 1 812 ? 81.122 6.727 145.225 1.00 25.35 830 THR A CA 1
ATOM 6521 C C . THR A 1 812 ? 82.612 7.056 145.322 1.00 27.03 830 THR A C 1
ATOM 6522 O O . THR A 1 812 ? 83.412 6.205 145.717 1.00 20.78 830 THR A O 1
ATOM 6526 N N . ASP A 1 813 ? 82.981 8.288 144.973 1.00 28.44 831 ASP A N 1
ATOM 6527 C CA . ASP A 1 813 ? 84.378 8.717 145.065 1.00 21.73 831 ASP A CA 1
ATOM 6528 C C . ASP A 1 813 ? 84.850 8.759 146.514 1.00 23.41 831 ASP A C 1
ATOM 6529 O O . ASP A 1 813 ? 85.991 8.398 146.813 1.00 22.01 831 ASP A O 1
ATOM 6534 N N . VAL A 1 814 ? 83.974 9.208 147.407 1.00 21.62 832 VAL A N 1
ATOM 6535 C CA . VAL A 1 814 ? 84.267 9.198 148.836 1.00 24.27 832 VAL A CA 1
ATOM 6536 C C . VAL A 1 814 ? 84.494 7.766 149.308 1.00 22.33 832 VAL A C 1
ATOM 6537 O O . VAL A 1 814 ? 85.444 7.482 150.037 1.00 25.89 832 VAL A O 1
ATOM 6541 N N . ALA A 1 815 ? 83.622 6.867 148.860 1.00 21.50 833 ALA A N 1
ATOM 6542 C CA . ALA A 1 815 ? 83.673 5.466 149.257 1.00 20.35 833 ALA A CA 1
ATOM 6543 C C . ALA A 1 815 ? 84.991 4.796 148.872 1.00 22.63 833 ALA A C 1
ATOM 6544 O O . ALA A 1 815 ? 85.648 4.187 149.715 1.00 21.07 833 ALA A O 1
ATOM 6546 N N . VAL A 1 816 ? 85.385 4.912 147.606 1.00 23.06 834 VAL A N 1
ATOM 6547 C CA . VAL A 1 816 ? 86.581 4.219 147.137 1.00 22.34 834 VAL A CA 1
ATOM 6548 C C . VAL A 1 816 ? 87.850 4.841 147.712 1.00 21.16 834 VAL A C 1
ATOM 6549 O O . VAL A 1 816 ? 88.865 4.159 147.856 1.00 24.22 834 VAL A O 1
ATOM 6553 N N . GLN A 1 817 ? 87.794 6.123 148.057 1.00 22.96 835 GLN A N 1
ATOM 6554 C CA . GLN A 1 817 ? 88.951 6.770 148.667 1.00 24.14 835 GLN A CA 1
ATOM 6555 C C . GLN A 1 817 ? 89.137 6.262 150.089 1.00 22.24 835 GLN A C 1
ATOM 6556 O O . GLN A 1 817 ? 90.262 6.034 150.531 1.00 21.04 835 GLN A O 1
ATOM 6562 N N . ILE A 1 818 ? 88.027 6.093 150.802 1.00 22.76 836 ILE A N 1
ATOM 6563 C CA . ILE A 1 818 ? 88.055 5.497 152.132 1.00 20.21 836 ILE A CA 1
ATOM 6564 C C . ILE A 1 818 ? 88.605 4.075 152.053 1.00 20.64 836 ILE A C 1
ATOM 6565 O O . ILE A 1 818 ? 89.491 3.694 152.818 1.00 21.59 836 ILE A O 1
ATOM 6570 N N . ILE A 1 819 ? 88.075 3.303 151.112 1.00 18.40 837 ILE A N 1
ATOM 6571 C CA . ILE A 1 819 ? 88.511 1.934 150.889 1.00 20.18 837 ILE A CA 1
ATOM 6572 C C . ILE A 1 819 ? 89.998 1.877 150.546 1.00 21.97 837 ILE A C 1
ATOM 6573 O O . ILE A 1 819 ? 90.736 1.042 151.071 1.00 20.80 837 ILE A O 1
ATOM 6578 N N . SER A 1 820 ? 90.437 2.787 149.682 1.00 19.83 838 SER A N 1
ATOM 6579 C CA . SER A 1 820 ? 91.836 2.834 149.279 1.00 22.21 838 SER A CA 1
ATOM 6580 C C . SER A 1 820 ? 92.747 3.209 150.443 1.00 23.80 838 SER A C 1
ATOM 6581 O O . SER A 1 820 ? 93.799 2.600 150.638 1.00 25.27 838 SER A O 1
ATOM 6584 N N . ASN A 1 821 ? 92.339 4.216 151.210 1.00 21.94 839 ASN A N 1
ATOM 6585 C CA . ASN A 1 821 ? 93.119 4.674 152.353 1.00 21.59 839 ASN A CA 1
ATOM 6586 C C . ASN A 1 821 ? 93.263 3.599 153.429 1.00 24.28 839 ASN A C 1
ATOM 6587 O O . ASN A 1 821 ? 94.331 3.449 154.018 1.00 21.51 839 ASN A O 1
ATOM 6592 N N . ILE A 1 822 ? 92.186 2.858 153.677 1.00 21.41 840 ILE A N 1
ATOM 6593 C CA . ILE A 1 822 ? 92.211 1.750 154.632 1.00 23.39 840 ILE A CA 1
ATOM 6594 C C . ILE A 1 822 ? 93.104 0.623 154.120 1.00 22.68 840 ILE A C 1
ATOM 6595 O O . ILE A 1 822 ? 93.865 0.022 154.877 1.00 24.00 840 ILE A O 1
ATOM 6600 N N . TYR A 1 823 ? 93.004 0.357 152.821 1.00 22.28 841 TYR A N 1
ATOM 6601 C CA . TYR A 1 823 ? 93.814 -0.649 152.143 1.00 21.73 841 TYR A CA 1
ATOM 6602 C C . TYR A 1 823 ? 95.313 -0.418 152.351 1.00 25.95 841 TYR A C 1
ATOM 6603 O O . TYR A 1 823 ? 96.057 -1.351 152.653 1.00 22.73 841 TYR A O 1
ATOM 6612 N N . HIS A 1 824 ? 95.746 0.830 152.201 1.00 25.72 842 HIS A N 1
ATOM 6613 C CA . HIS A 1 824 ? 97.164 1.164 152.296 1.00 26.42 842 HIS A CA 1
ATOM 6614 C C . HIS A 1 824 ? 97.640 1.360 153.734 1.00 23.81 842 HIS A C 1
ATOM 6615 O O . HIS A 1 824 ? 98.750 0.962 154.078 1.00 27.96 842 HIS A O 1
ATOM 6622 N N . ASN A 1 825 ? 96.804 1.970 154.569 1.00 24.76 843 ASN A N 1
ATOM 6623 C CA . ASN A 1 825 ? 97.175 2.230 155.959 1.00 25.21 843 ASN A CA 1
ATOM 6624 C C . ASN A 1 825 ? 97.177 0.975 156.824 1.00 30.44 843 ASN A C 1
ATOM 6625 O O . ASN A 1 825 ? 98.011 0.827 157.719 1.00 29.07 843 ASN A O 1
ATOM 6630 N N . PHE A 1 826 ? 96.233 0.077 156.564 1.00 24.54 844 PHE A N 1
ATOM 6631 C CA . PHE A 1 826 ? 96.058 -1.103 157.403 1.00 22.13 844 PHE A CA 1
ATOM 6632 C C . PHE A 1 826 ? 96.014 -2.361 156.549 1.00 22.33 844 PHE A C 1
ATOM 6633 O O . PHE A 1 826 ? 94.962 -2.978 156.391 1.00 24.93 844 PHE A O 1
ATOM 6641 N N . PRO A 1 827 ? 97.172 -2.754 156.001 1.00 26.24 845 PRO A N 1
ATOM 6642 C CA . PRO A 1 827 ? 97.249 -3.857 155.038 1.00 24.61 845 PRO A CA 1
ATOM 6643 C C . PRO A 1 827 ? 96.892 -5.218 155.635 1.00 25.85 845 PRO A C 1
ATOM 6644 O O . PRO A 1 827 ? 96.705 -6.170 154.880 1.00 20.48 845 PRO A O 1
ATOM 6648 N N . GLU A 1 828 ? 96.793 -5.307 156.959 1.00 23.28 846 GLU A N 1
ATOM 6649 C CA A GLU A 1 828 ? 96.478 -6.552 157.652 0.57 23.99 846 GLU A CA 1
ATOM 6650 C CA B GLU A 1 828 ? 96.469 -6.587 157.581 0.43 25.32 846 GLU A CA 1
ATOM 6651 C C . GLU A 1 828 ? 94.982 -6.684 157.918 1.00 28.27 846 GLU A C 1
ATOM 6652 O O . GLU A 1 828 ? 94.519 -7.698 158.442 1.00 27.36 846 GLU A O 1
ATOM 6663 N N . GLN A 1 829 ? 94.231 -5.639 157.582 1.00 26.27 847 GLN A N 1
ATOM 6664 C CA . GLN A 1 829 ? 92.791 -5.640 157.811 1.00 24.79 847 GLN A CA 1
ATOM 6665 C C . GLN A 1 829 ? 92.023 -5.978 156.533 1.00 26.62 847 GLN A C 1
ATOM 6666 O O . GLN A 1 829 ? 92.545 -5.833 155.426 1.00 21.74 847 GLN A O 1
ATOM 6672 N N . ARG A 1 830 ? 90.789 -6.446 156.696 1.00 22.79 848 ARG A N 1
ATOM 6673 C CA . ARG A 1 830 ? 89.933 -6.792 155.564 1.00 24.56 848 ARG A CA 1
ATOM 6674 C C . ARG A 1 830 ? 88.677 -5.928 155.569 1.00 20.58 848 ARG A C 1
ATOM 6675 O O . ARG A 1 830 ? 88.091 -5.679 156.622 1.00 20.93 848 ARG A O 1
ATOM 6683 N N . THR A 1 831 ? 88.265 -5.471 154.392 1.00 23.58 849 THR A N 1
ATOM 6684 C CA . THR A 1 831 ? 87.093 -4.610 154.290 1.00 22.61 849 THR A CA 1
ATOM 6685 C C . THR A 1 831 ? 85.928 -5.315 153.610 1.00 18.91 849 THR A C 1
ATOM 6686 O O . THR A 1 831 ? 86.065 -5.848 152.509 1.00 19.95 849 THR A O 1
ATOM 6690 N N . LEU A 1 832 ? 84.785 -5.320 154.285 1.00 20.09 850 LEU A N 1
ATOM 6691 C CA . LE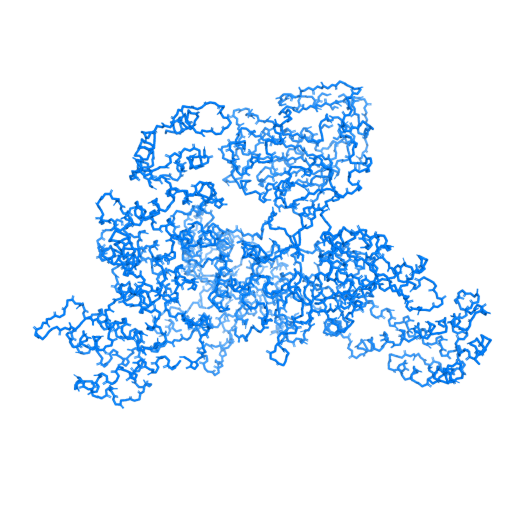U A 1 832 ? 83.546 -5.820 153.706 1.00 19.58 850 LEU A CA 1
ATOM 6692 C C . LEU A 1 832 ? 82.738 -4.665 153.115 1.00 25.43 850 LEU A C 1
ATOM 6693 O O . LEU A 1 832 ? 82.439 -3.691 153.806 1.00 22.13 850 LEU A O 1
ATOM 6698 N N . ILE A 1 833 ? 82.401 -4.769 151.833 1.00 23.44 851 ILE A N 1
ATOM 6699 C CA . ILE A 1 833 ? 81.548 -3.780 151.185 1.00 19.28 851 ILE A CA 1
ATOM 6700 C C . ILE A 1 833 ? 80.161 -4.357 150.959 1.00 20.77 851 ILE A C 1
ATOM 6701 O O . ILE A 1 833 ? 80.021 -5.427 150.377 1.00 17.24 851 ILE A O 1
ATOM 6706 N N . VAL A 1 834 ? 79.138 -3.652 151.424 1.00 18.31 852 VAL A N 1
ATOM 6707 C CA . VAL A 1 834 ? 77.770 -4.112 151.237 1.00 17.41 852 VAL A CA 1
ATOM 6708 C C . VAL A 1 834 ? 76.921 -3.009 150.624 1.00 23.18 852 VAL A C 1
ATOM 6709 O O . VAL A 1 834 ? 76.896 -1.882 151.113 1.00 21.98 852 VAL A O 1
ATOM 6713 N N . THR A 1 835 ? 76.231 -3.338 149.540 1.00 19.64 853 THR A N 1
ATOM 6714 C CA . THR A 1 835 ? 75.345 -2.383 148.895 1.00 23.67 853 THR A CA 1
ATOM 6715 C C . THR A 1 835 ? 73.948 -2.970 148.803 1.00 22.72 853 THR A C 1
ATOM 6716 O O . THR A 1 835 ? 73.707 -4.091 149.255 1.00 21.22 853 THR A O 1
ATOM 6720 N N . HIS A 1 836 ? 73.025 -2.213 148.221 1.00 18.33 854 HIS A N 1
ATOM 6721 C CA . HIS A 1 836 ? 71.701 -2.745 147.948 1.00 20.66 854 HIS A CA 1
ATOM 6722 C C . HIS A 1 836 ? 71.648 -3.359 146.551 1.00 22.46 854 HIS A C 1
ATOM 6723 O O . HIS A 1 836 ? 71.067 -4.427 146.358 1.00 25.41 854 HIS A O 1
ATOM 6730 N N . SER A 1 837 ? 72.267 -2.687 145.583 1.00 18.27 855 SER A N 1
ATOM 6731 C CA . SER A 1 837 ? 72.176 -3.106 144.186 1.00 21.83 855 SER A CA 1
ATOM 6732 C C . SER A 1 837 ? 73.521 -3.508 143.601 1.00 25.20 855 SER A C 1
ATOM 6733 O O . SER A 1 837 ? 74.576 -3.085 144.077 1.00 21.43 855 SER A O 1
ATOM 6736 N N . ASN A 1 838 ? 73.470 -4.319 142.549 1.00 25.11 856 ASN A N 1
ATOM 6737 C CA . ASN A 1 838 ? 74.669 -4.677 141.809 1.00 24.87 856 ASN A CA 1
ATOM 6738 C C . ASN A 1 838 ? 75.202 -3.506 140.996 1.00 25.38 856 ASN A C 1
ATOM 6739 O O . ASN A 1 838 ? 76.381 -3.479 140.645 1.00 27.36 856 ASN A O 1
ATOM 6744 N N . GLN A 1 839 ? 74.335 -2.541 140.696 1.00 20.37 857 GLN A N 1
ATOM 6745 C CA . GLN A 1 839 ? 74.761 -1.342 139.981 1.00 28.13 857 GLN A CA 1
ATOM 6746 C C . GLN A 1 839 ? 75.786 -0.557 140.795 1.00 25.69 857 GLN A C 1
ATOM 6747 O O . GLN A 1 839 ? 76.784 -0.080 140.257 1.00 30.45 857 GLN A O 1
ATOM 6753 N N . ALA A 1 840 ? 75.527 -0.425 142.093 1.00 19.96 858 ALA A N 1
ATOM 6754 C CA . ALA A 1 840 ? 76.424 0.305 142.983 1.00 24.14 858 ALA A CA 1
ATOM 6755 C C . ALA A 1 840 ? 77.773 -0.401 143.089 1.00 20.04 858 ALA A C 1
ATOM 6756 O O . ALA A 1 840 ? 78.818 0.246 143.145 1.00 22.90 858 ALA A O 1
ATOM 6758 N N . LEU A 1 841 ? 77.743 -1.730 143.107 1.00 16.14 859 LEU A N 1
ATOM 6759 C CA . LEU A 1 841 ? 78.969 -2.522 143.122 1.00 19.04 859 LEU A CA 1
ATOM 6760 C C . LEU A 1 841 ? 79.769 -2.314 141.838 1.00 23.37 859 LEU A C 1
ATOM 6761 O O . LEU A 1 841 ? 80.991 -2.176 141.876 1.00 21.30 859 LEU A O 1
ATOM 6766 N N . ASN A 1 842 ? 79.074 -2.292 140.703 1.00 21.48 860 ASN A N 1
ATOM 6767 C CA . ASN A 1 842 ? 79.717 -2.021 139.422 1.00 20.02 860 ASN A CA 1
ATOM 6768 C C . ASN A 1 842 ? 80.430 -0.675 139.439 1.00 22.31 860 ASN A C 1
ATOM 6769 O O . ASN A 1 842 ? 81.547 -0.546 138.938 1.00 22.73 860 ASN A O 1
ATOM 6774 N N . GLN A 1 843 ? 79.781 0.320 140.035 1.00 21.15 861 GLN A N 1
ATOM 6775 C CA . GLN A 1 843 ? 80.332 1.668 140.108 1.00 23.75 861 GLN A CA 1
ATOM 6776 C C . GLN A 1 843 ? 81.561 1.729 141.011 1.00 25.08 861 GLN A C 1
ATOM 6777 O O . GLN A 1 843 ? 82.536 2.418 140.703 1.00 21.65 861 GLN A O 1
ATOM 6783 N N . LEU A 1 844 ? 81.511 1.005 142.126 1.00 24.59 862 LEU A N 1
ATOM 6784 C CA . LEU A 1 844 ? 82.623 0.978 143.069 1.00 20.50 862 LEU A CA 1
ATOM 6785 C C . LEU A 1 844 ? 83.851 0.304 142.467 1.00 21.95 862 LEU A C 1
ATOM 6786 O O . LEU A 1 844 ? 84.960 0.818 142.579 1.00 22.12 862 LEU A O 1
ATOM 6791 N N . PHE A 1 845 ? 83.646 -0.841 141.824 1.00 22.58 863 PHE A N 1
ATOM 6792 C CA . PHE A 1 845 ? 84.758 -1.589 141.244 1.00 28.06 863 PHE A CA 1
ATOM 6793 C C . PHE A 1 845 ? 85.352 -0.868 140.041 1.00 26.80 863 PHE A C 1
ATOM 6794 O O . PHE A 1 845 ? 86.550 -0.968 139.785 1.00 29.39 863 PHE A O 1
ATOM 6802 N N . GLU A 1 846 ? 84.516 -0.139 139.310 1.00 26.14 864 GLU A N 1
ATOM 6803 C CA . GLU A 1 846 ? 84.994 0.680 138.199 1.00 25.99 864 GLU A CA 1
ATOM 6804 C C . GLU A 1 846 ? 85.997 1.724 138.685 1.00 24.99 864 GLU A C 1
ATOM 6805 O O . GLU A 1 846 ? 87.072 1.886 138.108 1.00 26.76 864 GLU A O 1
ATOM 6811 N N . LYS A 1 847 ? 85.643 2.423 139.759 1.00 19.27 865 LYS A N 1
ATOM 6812 C CA . LYS A 1 847 ? 86.510 3.455 140.314 1.00 23.96 865 LYS A CA 1
ATOM 6813 C C . LYS A 1 847 ? 87.703 2.865 141.069 1.00 27.78 865 LYS A C 1
ATOM 6814 O O . LYS A 1 847 ? 88.778 3.464 141.100 1.00 28.64 865 LYS A O 1
ATOM 6820 N N . ILE A 1 848 ? 87.511 1.694 141.672 1.00 22.01 866 ILE A N 1
ATOM 6821 C CA . ILE A 1 848 ? 88.594 0.994 142.357 1.00 25.09 866 ILE A CA 1
ATOM 6822 C C . ILE A 1 848 ? 89.705 0.647 141.366 1.00 25.51 866 ILE A C 1
ATOM 6823 O O . ILE A 1 848 ? 90.892 0.762 141.679 1.00 24.23 866 ILE A O 1
ATOM 6836 N N . ALA A 1 850 ? 90.770 2.258 138.939 1.00 26.19 868 ALA A N 1
ATOM 6837 C CA . ALA A 1 850 ? 91.572 3.418 138.564 1.00 24.84 868 ALA A CA 1
ATOM 6838 C C . ALA A 1 850 ? 92.499 3.842 139.697 1.00 28.53 868 ALA A C 1
ATOM 6839 O O . ALA A 1 850 ? 93.231 4.825 139.576 1.00 28.16 868 ALA A O 1
ATOM 6841 N N . LEU A 1 851 ? 92.469 3.094 140.796 1.00 28.95 869 LEU A N 1
ATOM 6842 C CA . LEU A 1 851 ? 93.299 3.413 141.954 1.00 29.57 869 LEU A CA 1
ATOM 6843 C C . LEU A 1 851 ? 94.379 2.358 142.198 1.00 27.90 869 LEU A C 1
ATOM 6844 O O . LEU A 1 851 ? 94.390 1.303 141.563 1.00 28.59 869 LEU A O 1
ATOM 6849 N N . ASP A 1 852 ? 95.281 2.655 143.128 1.00 24.96 870 ASP A N 1
ATOM 6850 C CA . ASP A 1 852 ? 96.418 1.786 143.417 1.00 25.25 870 ASP A CA 1
ATOM 6851 C C . ASP A 1 852 ? 96.013 0.603 144.299 1.00 28.25 870 ASP A C 1
ATOM 6852 O O . ASP A 1 852 ? 96.438 0.496 145.448 1.00 27.05 870 ASP A O 1
ATOM 6857 N N . ILE A 1 853 ? 95.183 -0.281 143.757 1.00 23.64 871 ILE A N 1
ATOM 6858 C CA . ILE A 1 853 ? 94.729 -1.454 144.493 1.00 25.87 871 ILE A CA 1
ATOM 6859 C C . ILE A 1 853 ? 94.921 -2.708 143.647 1.00 24.10 871 ILE A C 1
ATOM 6860 O O . ILE A 1 853 ? 94.403 -2.797 142.534 1.00 24.20 871 ILE A O 1
ATOM 6865 N N . ASP A 1 854 ? 95.677 -3.668 144.170 1.00 24.73 872 ASP A N 1
ATOM 6866 C CA . ASP A 1 854 ? 95.976 -4.894 143.433 1.00 18.83 872 ASP A CA 1
ATOM 6867 C C . ASP A 1 854 ? 94.715 -5.736 143.292 1.00 20.64 872 ASP A C 1
ATOM 6868 O O . ASP A 1 854 ? 94.013 -5.986 144.271 1.00 24.19 872 ASP A O 1
ATOM 6873 N N . GLU A 1 855 ? 94.441 -6.180 142.069 1.00 24.09 873 GLU A N 1
ATOM 6874 C CA . GLU A 1 855 ? 93.202 -6.883 141.772 1.00 19.48 873 GLU A CA 1
ATOM 6875 C C . GLU A 1 855 ? 93.162 -8.288 142.368 1.00 23.45 873 GLU A C 1
ATOM 6876 O O . GLU A 1 855 ? 92.116 -8.938 142.353 1.00 23.20 873 GLU A O 1
ATOM 6882 N N . ARG A 1 856 ? 94.287 -8.755 142.905 1.00 18.44 874 ARG A N 1
ATOM 6883 C CA . ARG A 1 856 ? 94.312 -10.053 143.574 1.00 23.34 874 ARG A CA 1
ATOM 6884 C C . ARG A 1 856 ? 93.683 -9.940 144.962 1.00 22.27 874 ARG A C 1
ATOM 6885 O O . ARG A 1 856 ? 93.299 -10.939 145.567 1.00 20.22 874 ARG A O 1
ATOM 6893 N N . HIS A 1 857 ? 93.573 -8.711 145.455 1.00 19.11 875 HIS A N 1
ATOM 6894 C CA . HIS A 1 857 ? 92.993 -8.461 146.767 1.00 20.26 875 HIS A CA 1
ATOM 6895 C C . HIS A 1 857 ? 91.501 -8.139 146.689 1.00 19.75 875 HIS A C 1
ATOM 6896 O O . HIS A 1 857 ? 90.872 -7.839 147.703 1.00 19.61 875 HIS A O 1
ATOM 6903 N N . LEU A 1 858 ? 90.940 -8.208 145.486 1.00 19.78 876 LEU A N 1
ATOM 6904 C CA . LEU A 1 858 ? 89.536 -7.873 145.268 1.00 21.44 876 LEU A CA 1
ATOM 6905 C C . LEU A 1 858 ? 88.674 -9.113 145.077 1.00 26.59 876 LEU A C 1
ATOM 6906 O O . LEU A 1 858 ? 89.076 -10.066 144.407 1.00 23.74 876 LEU A O 1
ATOM 6911 N N . LEU A 1 859 ? 87.484 -9.097 145.667 1.00 21.73 877 LEU A N 1
ATOM 6912 C CA . LEU A 1 859 ? 86.548 -10.203 145.505 1.00 23.26 877 LEU A CA 1
ATOM 6913 C C . LEU A 1 859 ? 85.105 -9.716 145.572 1.00 23.99 877 LEU A C 1
ATOM 6914 O O . LEU A 1 859 ? 84.757 -8.873 146.400 1.00 22.56 877 LEU A O 1
ATOM 6919 N N . ARG A 1 860 ? 84.276 -10.260 144.689 1.00 23.92 878 ARG A N 1
ATOM 6920 C CA . ARG A 1 860 ? 82.863 -9.912 144.618 1.00 23.30 878 ARG A CA 1
ATOM 6921 C C . ARG A 1 860 ? 81.996 -11.166 144.669 1.00 27.92 878 ARG A C 1
ATOM 6922 O O . ARG A 1 860 ? 82.128 -12.060 143.833 1.00 25.89 878 ARG A O 1
ATOM 6930 N N . LEU A 1 861 ? 81.116 -11.235 145.662 1.00 21.63 879 LEU A N 1
ATOM 6931 C CA . LEU A 1 861 ? 80.218 -12.375 145.805 1.00 25.77 879 LEU A CA 1
ATOM 6932 C C . LEU A 1 861 ? 78.858 -12.064 145.187 1.00 33.07 879 LEU A C 1
ATOM 6933 O O . LEU A 1 861 ? 78.428 -10.911 145.163 1.00 30.20 879 LEU A O 1
ATOM 6938 N N . GLY A 1 862 ? 78.186 -13.093 144.684 1.00 35.49 880 GLY A N 1
ATOM 6939 C CA . GLY A 1 862 ? 76.880 -12.918 144.077 1.00 44.28 880 GLY A CA 1
ATOM 6940 C C . GLY A 1 862 ? 76.244 -14.232 143.670 1.00 54.16 880 GLY A C 1
ATOM 6941 O O . GLY A 1 862 ? 76.938 -15.217 143.424 1.00 57.84 880 GLY A O 1
ATOM 6942 N N . HIS A 1 863 ? 74.917 -14.248 143.608 0.00 61.53 881 HIS A N 1
ATOM 6943 C CA . HIS A 1 863 ? 74.184 -15.429 143.169 0.00 70.09 881 HIS A CA 1
ATOM 6944 C C . HIS A 1 863 ? 73.822 -15.311 141.691 0.00 74.20 881 HIS A C 1
ATOM 6945 O O . HIS A 1 863 ? 72.699 -14.950 141.340 0.00 76.27 881 HIS A O 1
ATOM 6952 N N . GLY A 1 864 ? 74.789 -15.612 140.830 0.00 75.14 882 GLY A N 1
ATOM 6953 C CA . GLY A 1 864 ? 74.585 -15.547 139.395 0.00 78.72 882 GLY A CA 1
ATOM 6954 C C . GLY A 1 864 ? 75.800 -16.039 138.625 0.00 82.44 882 GLY A C 1
ATOM 6955 O O . GLY A 1 864 ? 76.782 -16.422 139.262 0.00 79.57 882 GLY A O 1
ATOM 6956 N N . GLU A 1 865 ? 75.790 -16.043 137.286 0.00 82.85 883 GLU A N 1
ATOM 6957 C CA . GLU A 1 865 ? 74.720 -15.578 136.381 0.00 83.50 883 GLU A CA 1
ATOM 6958 C C . GLU A 1 865 ? 74.249 -14.142 136.608 0.00 79.51 883 GLU A C 1
ATOM 6959 O O . GLU A 1 865 ? 73.052 -13.871 136.702 0.00 78.74 883 GLU A O 1
ATOM 6965 N N . GLU A 1 866 ? 75.212 -13.234 136.696 1.00 73.06 884 GLU A N 1
ATOM 6966 C CA . GLU A 1 866 ? 74.943 -11.804 136.681 1.00 72.84 884 GLU A CA 1
ATOM 6967 C C . GLU A 1 866 ? 75.752 -11.207 135.537 1.00 65.27 884 GLU A C 1
ATOM 6968 O O . GLU A 1 866 ? 76.894 -11.607 135.315 1.00 68.27 884 GLU A O 1
ATOM 6974 N N . GLU A 1 867 ? 75.166 -10.267 134.802 1.00 61.08 885 GLU A N 1
ATOM 6975 C CA . GLU A 1 867 ? 75.858 -9.676 133.660 1.00 54.70 885 GLU A CA 1
ATOM 6976 C C . GLU A 1 867 ? 77.094 -8.902 134.110 1.00 43.24 885 GLU A C 1
ATOM 6977 O O . GLU A 1 867 ? 77.002 -7.985 134.926 1.00 43.31 885 GLU A O 1
ATOM 6983 N N . LEU A 1 868 ? 78.250 -9.288 133.580 1.00 38.13 886 LEU A N 1
ATOM 6984 C CA . LEU A 1 868 ? 79.500 -8.607 133.894 1.00 32.65 886 LEU A CA 1
ATOM 6985 C C . LEU A 1 868 ? 79.492 -7.213 133.285 1.00 32.60 886 LEU A C 1
ATOM 6986 O O . LEU A 1 868 ? 79.354 -7.058 132.071 1.00 30.44 886 LEU A O 1
ATOM 6991 N N . GLU A 1 869 ? 79.637 -6.199 134.131 1.00 30.92 887 GLU A N 1
ATOM 6992 C CA . GLU A 1 869 ? 79.541 -4.816 133.678 1.00 32.04 887 GLU A CA 1
ATOM 6993 C C . GLU A 1 869 ? 80.848 -4.046 133.837 1.00 32.82 887 GLU A C 1
ATOM 6994 O O . GLU A 1 869 ? 80.976 -2.923 133.351 1.00 32.38 887 GLU A O 1
ATOM 7000 N N . THR A 1 870 ? 81.816 -4.640 134.524 1.00 31.45 888 THR A N 1
ATOM 7001 C CA . THR A 1 870 ? 83.098 -3.976 134.706 1.00 32.36 888 THR A CA 1
ATOM 7002 C C . THR A 1 870 ? 84.126 -4.546 133.751 1.00 28.93 888 THR A C 1
ATOM 7003 O O . THR A 1 870 ? 83.975 -5.661 133.249 1.00 29.23 888 THR A O 1
ATOM 7007 N N . GLU A 1 871 ? 85.169 -3.761 133.512 1.00 31.54 889 GLU A N 1
ATOM 7008 C CA . GLU A 1 871 ? 86.242 -4.108 132.588 1.00 39.70 889 GLU A CA 1
ATOM 7009 C C . GLU A 1 871 ? 86.937 -5.413 132.981 1.00 35.29 889 GLU A C 1
ATOM 7010 O O . GLU A 1 871 ? 87.417 -6.152 132.122 1.00 45.49 889 GLU A O 1
ATOM 7016 N N . LYS A 1 872 ? 86.977 -5.691 134.283 1.00 35.76 890 LYS A N 1
ATOM 7017 C CA . LYS A 1 872 ? 87.541 -6.940 134.791 1.00 28.56 890 LYS A CA 1
ATOM 7018 C C . LYS A 1 872 ? 86.509 -7.728 135.602 1.00 32.44 890 LYS A C 1
ATOM 7019 O O . LYS A 1 872 ? 85.533 -7.162 136.094 1.00 32.37 890 LYS A O 1
ATOM 7025 N N . ASP A 1 873 ? 86.732 -9.034 135.729 1.00 25.76 891 ASP A N 1
ATOM 7026 C CA . ASP A 1 873 ? 85.787 -9.930 136.394 1.00 26.10 891 ASP A CA 1
ATOM 7027 C C . ASP A 1 873 ? 86.214 -10.228 137.838 1.00 33.38 891 ASP A C 1
ATOM 7028 O O . ASP A 1 873 ? 87.216 -10.907 138.076 1.00 25.96 891 ASP A O 1
ATOM 7033 N N . PHE A 1 874 ? 85.436 -9.736 138.798 1.00 26.22 892 PHE A N 1
ATOM 7034 C CA . PHE A 1 874 ? 85.812 -9.836 140.201 1.00 26.04 892 PHE A CA 1
ATOM 7035 C C . PHE A 1 874 ? 85.014 -10.896 140.951 1.00 27.61 892 PHE A C 1
ATOM 7036 O O . PHE A 1 874 ? 85.090 -10.990 142.177 1.00 25.56 892 PHE A O 1
ATOM 7044 N N . SER A 1 875 ? 84.258 -11.702 140.215 1.00 24.45 893 SER A N 1
ATOM 7045 C CA . SER A 1 875 ? 83.582 -12.849 140.808 1.00 25.37 893 SER A CA 1
ATOM 7046 C C . SER A 1 875 ? 84.608 -13.896 141.214 1.00 22.09 893 SER A C 1
ATOM 7047 O O . SER A 1 875 ? 85.774 -13.804 140.829 1.00 22.01 893 SER A O 1
ATOM 7050 N N . ARG A 1 876 ? 84.174 -14.886 141.988 1.00 24.45 894 ARG A N 1
ATOM 7051 C CA . ARG A 1 876 ? 85.039 -16.000 142.365 1.00 30.12 894 ARG A CA 1
ATOM 7052 C C . ARG A 1 876 ? 85.675 -16.614 141.131 0.00 29.28 894 ARG A C 1
ATOM 7053 O O . ARG A 1 876 ? 86.858 -16.943 141.124 0.00 27.19 894 ARG A O 1
ATOM 7061 N N . TYR A 1 877 ? 84.870 -16.748 140.085 1.00 33.09 895 TYR A N 1
ATOM 7062 C CA . TYR A 1 877 ? 85.319 -17.307 138.821 1.00 31.58 895 TYR A CA 1
ATOM 7063 C C . TYR A 1 877 ? 86.400 -16.452 138.172 1.00 29.29 895 TYR A C 1
ATOM 7064 O O . TYR A 1 877 ? 87.439 -16.964 137.756 1.00 31.97 895 TYR A O 1
ATOM 7073 N N . GLY A 1 878 ? 86.147 -15.152 138.084 1.00 25.87 896 GLY A N 1
ATOM 7074 C CA . GLY A 1 878 ? 87.095 -14.230 137.487 1.00 27.70 896 GLY A CA 1
ATOM 7075 C C . GLY A 1 878 ? 88.396 -14.136 138.262 1.00 28.51 896 GLY A C 1
ATOM 7076 O O . GLY A 1 878 ? 89.467 -13.971 137.677 1.00 26.62 896 GLY A O 1
ATOM 7077 N N . ARG A 1 879 ? 88.304 -14.253 139.583 1.00 23.14 897 ARG A N 1
ATOM 7078 C CA . ARG A 1 879 ? 89.470 -14.107 140.446 1.00 25.43 897 ARG A CA 1
ATOM 7079 C C . ARG A 1 879 ? 90.313 -15.376 140.477 1.00 28.30 897 ARG A C 1
ATOM 7080 O O . ARG A 1 879 ? 91.542 -15.304 140.515 1.00 23.29 897 ARG A O 1
ATOM 7088 N N . VAL A 1 880 ? 89.660 -16.535 140.458 1.00 22.82 898 VAL A N 1
ATOM 7089 C CA . VAL A 1 880 ? 90.385 -17.794 140.357 1.00 24.11 898 VAL A CA 1
ATOM 7090 C C . VAL A 1 880 ? 91.146 -17.824 139.040 1.00 26.88 898 VAL A C 1
ATOM 7091 O O . VAL A 1 880 ? 92.307 -18.228 138.993 1.00 29.67 898 VAL A O 1
ATOM 7095 N N . ASN A 1 881 ? 90.490 -17.369 137.976 1.00 29.55 899 ASN A N 1
ATOM 7096 C CA . ASN A 1 881 ? 91.104 -17.332 136.653 1.00 27.13 899 ASN A CA 1
ATOM 7097 C C . ASN A 1 881 ? 92.279 -16.369 136.571 1.00 27.37 899 ASN A C 1
ATOM 7098 O O . ASN A 1 881 ? 93.282 -16.669 135.922 1.00 30.82 899 ASN A O 1
ATOM 7103 N N . TYR A 1 882 ? 92.151 -15.208 137.210 1.00 23.26 900 TYR A N 1
ATOM 7104 C CA . TYR A 1 882 ? 93.255 -14.254 137.247 1.00 23.79 900 TYR A CA 1
ATOM 7105 C C . TYR A 1 882 ? 94.469 -14.860 137.947 1.00 25.76 900 TYR A C 1
ATOM 7106 O O . TYR A 1 882 ? 95.588 -14.778 137.442 1.00 24.80 900 TYR A O 1
ATOM 7115 N N . VAL A 1 883 ? 94.236 -15.453 139.115 1.00 22.20 901 VAL A N 1
ATOM 7116 C CA . VAL A 1 883 ? 95.299 -16.080 139.892 1.00 27.52 901 VAL A CA 1
ATOM 7117 C C . VAL A 1 883 ? 96.009 -17.152 139.074 1.00 29.95 901 VAL A C 1
ATOM 7118 O O . VAL A 1 883 ? 97.240 -17.195 139.026 1.00 30.87 901 VAL A O 1
ATOM 7122 N N . LEU A 1 884 ? 95.225 -18.000 138.416 1.00 30.90 902 LEU A N 1
ATOM 7123 C CA . LEU A 1 884 ? 95.776 -19.073 137.595 1.00 28.36 902 LEU A CA 1
ATOM 7124 C C . LEU A 1 884 ? 96.637 -18.534 136.461 1.00 27.09 902 LEU A C 1
ATOM 7125 O O . LEU A 1 884 ? 97.710 -19.067 136.185 1.00 29.82 902 LEU A O 1
ATOM 7130 N N . ALA A 1 885 ? 96.170 -17.473 135.811 1.00 22.64 903 ALA A N 1
ATOM 7131 C CA . ALA A 1 885 ? 96.901 -16.892 134.692 1.00 26.28 903 ALA A CA 1
ATOM 7132 C C . ALA A 1 885 ? 98.121 -16.106 135.168 1.00 30.96 903 ALA A C 1
ATOM 7133 O O . ALA A 1 885 ? 99.145 -16.067 134.484 1.00 27.06 903 ALA A O 1
ATOM 7135 N N . ARG A 1 886 ? 98.011 -15.484 136.339 1.00 25.92 904 ARG A N 1
ATOM 7136 C CA . ARG A 1 886 ? 99.110 -14.698 136.891 1.00 26.13 904 ARG A CA 1
ATOM 7137 C C . ARG A 1 886 ? 100.197 -15.612 137.445 1.00 26.79 904 ARG A C 1
ATOM 7138 O O . ARG A 1 886 ? 101.381 -15.288 137.384 1.00 25.38 904 ARG A O 1
ATOM 7146 N N . ARG A 1 887 ? 99.786 -16.753 137.989 1.00 22.81 905 ARG A N 1
ATOM 7147 C CA . ARG A 1 887 ? 100.731 -17.746 138.484 1.00 25.23 905 ARG A CA 1
ATOM 7148 C C . ARG A 1 887 ? 101.637 -18.242 137.359 1.00 29.97 905 ARG A C 1
ATOM 7149 O O . ARG A 1 887 ? 102.841 -18.409 137.550 1.00 25.25 905 ARG A O 1
ATOM 7157 N N . ILE A 1 888 ? 101.048 -18.470 136.186 1.00 29.63 906 ILE A N 1
ATOM 7158 C CA . ILE A 1 888 ? 101.793 -18.937 135.022 1.00 25.47 906 ILE A CA 1
ATOM 7159 C C . ILE A 1 888 ? 102.863 -17.929 134.619 1.00 26.12 906 ILE A C 1
ATOM 7160 O O . ILE A 1 888 ? 104.022 -18.288 134.400 1.00 26.64 906 ILE A O 1
ATOM 7165 N N . GLU A 1 889 ? 102.465 -16.664 134.536 1.00 23.28 907 GLU A N 1
ATOM 7166 C CA . GLU A 1 889 ? 103.367 -15.599 134.121 1.00 26.95 907 GLU A CA 1
ATOM 7167 C C . GLU A 1 889 ? 104.503 -15.400 135.119 1.00 30.38 907 GLU A C 1
ATOM 7168 O O . GLU A 1 889 ? 105.647 -15.168 134.729 1.00 28.30 907 GLU A O 1
ATOM 7174 N N . LEU A 1 890 ? 104.186 -15.497 136.407 1.00 23.20 908 LEU A N 1
ATOM 7175 C CA . LEU A 1 890 ? 105.176 -15.259 137.452 1.00 24.35 908 LEU A CA 1
ATOM 7176 C C . LEU A 1 890 ? 106.185 -16.400 137.567 1.00 25.86 908 LEU A C 1
ATOM 7177 O O . LEU A 1 890 ? 107.366 -16.166 137.819 1.00 21.45 908 LEU A O 1
ATOM 7182 N N . LEU A 1 891 ? 105.716 -17.633 137.393 1.00 23.66 909 LEU A N 1
ATOM 7183 C CA . LEU A 1 891 ? 106.606 -18.788 137.395 1.00 25.19 909 LEU A CA 1
ATOM 7184 C C . LEU A 1 891 ? 107.575 -18.710 136.216 1.00 29.43 909 LEU A C 1
ATOM 7185 O O . LEU A 1 891 ? 108.698 -19.211 136.285 1.00 23.97 909 LEU A O 1
ATOM 7190 N N . GLU A 1 892 ? 107.137 -18.067 135.140 1.00 28.94 910 GLU A N 1
ATOM 7191 C CA . GLU A 1 892 ? 107.990 -17.864 133.979 1.00 32.36 910 GLU A CA 1
ATOM 7192 C C . GLU A 1 892 ? 109.052 -16.803 134.268 1.00 29.88 910 GLU A C 1
ATOM 7193 O O . GLU A 1 892 ? 110.156 -16.855 133.726 1.00 30.23 910 GLU A O 1
ATOM 7199 N N . GLU A 1 893 ? 108.718 -15.845 135.127 1.00 26.89 911 GLU A N 1
ATOM 7200 C CA . GLU A 1 893 ? 109.684 -14.832 135.541 1.00 25.65 911 GLU A CA 1
ATOM 7201 C C . GLU A 1 893 ? 110.767 -15.445 136.421 1.00 27.43 911 GLU A C 1
ATOM 7202 O O . GLU A 1 893 ? 111.937 -15.070 136.331 1.00 22.75 911 GLU A O 1
ATOM 7208 N N . VAL A 1 894 ? 110.370 -16.390 137.269 1.00 21.47 912 VAL A N 1
ATOM 7209 C CA . VAL A 1 894 ? 111.317 -17.109 138.112 1.00 22.79 912 VAL A CA 1
ATOM 7210 C C . VAL A 1 894 ? 112.298 -17.902 137.251 1.00 25.89 912 VAL A C 1
ATOM 7211 O O . VAL A 1 894 ? 113.497 -17.931 137.527 1.00 24.28 912 VAL A O 1
ATOM 7215 N N . LYS A 1 895 ? 111.779 -18.536 136.203 1.00 27.95 913 LYS A N 1
ATOM 7216 C CA . LYS A 1 895 ? 112.609 -19.251 135.240 1.00 24.01 913 LYS A CA 1
ATOM 7217 C C . LYS A 1 895 ? 113.610 -18.306 134.571 1.00 26.89 913 LYS A C 1
ATOM 7218 O O . LYS A 1 895 ? 114.785 -18.643 134.411 1.00 23.96 913 LYS A O 1
ATOM 7224 N N . ARG A 1 896 ? 113.142 -17.120 134.193 1.00 26.93 914 ARG A N 1
ATOM 7225 C CA . ARG A 1 896 ? 114.006 -16.124 133.572 1.00 26.33 914 ARG A CA 1
ATOM 7226 C C . ARG A 1 896 ? 115.052 -15.610 134.565 1.00 25.80 914 ARG A C 1
ATOM 7227 O O . ARG A 1 896 ? 116.195 -15.343 134.194 1.00 28.76 914 ARG A O 1
ATOM 7235 N N . LEU A 1 897 ? 114.654 -15.478 135.826 1.00 28.01 915 LEU A N 1
ATOM 7236 C CA . LEU A 1 897 ? 115.574 -15.068 136.883 1.00 27.98 915 LEU A CA 1
ATOM 7237 C C . LEU A 1 897 ? 116.652 -16.129 137.101 1.00 28.17 915 LEU A C 1
ATOM 7238 O O . LEU A 1 897 ? 117.836 -15.807 137.201 1.00 25.97 915 LEU A O 1
ATOM 7243 N N . GLN A 1 898 ? 116.229 -17.390 137.172 1.00 23.86 916 GLN A N 1
ATOM 7244 C CA . GLN A 1 898 ? 117.145 -18.519 137.306 1.00 27.58 916 GLN A CA 1
ATOM 7245 C C . GLN A 1 898 ? 118.249 -18.478 136.253 1.00 31.17 916 GLN A C 1
ATOM 7246 O O . GLN A 1 898 ? 119.434 -18.597 136.571 1.00 28.59 916 GLN A O 1
ATOM 7252 N N . LYS A 1 899 ? 117.846 -18.298 134.999 1.00 23.01 917 LYS A N 1
ATOM 7253 C CA . LYS A 1 899 ? 118.782 -18.313 133.882 1.00 30.33 917 LYS A CA 1
ATOM 7254 C C . LYS A 1 899 ? 119.695 -17.090 133.865 1.00 30.68 917 LYS A C 1
ATOM 7255 O O . LYS A 1 899 ? 120.868 -17.193 133.500 1.00 29.24 917 LYS A O 1
ATOM 7261 N N . SER A 1 900 ? 119.163 -15.938 134.266 1.00 25.06 918 SER A N 1
ATOM 7262 C CA . SER A 1 900 ? 119.955 -14.711 134.301 1.00 25.39 918 SER A CA 1
ATOM 7263 C C . SER A 1 900 ? 121.052 -14.804 135.358 1.00 28.14 918 SER A C 1
ATOM 7264 O O . SER A 1 900 ? 122.036 -14.066 135.314 1.00 30.21 918 SER A O 1
ATOM 7267 N N . LEU A 1 901 ? 120.870 -15.719 136.307 1.00 23.54 919 LEU A N 1
ATOM 7268 C CA . LEU A 1 901 ? 121.827 -15.923 137.387 1.00 19.96 919 LEU A CA 1
ATOM 7269 C C . LEU A 1 901 ? 122.807 -17.059 137.093 1.00 29.43 919 LEU A C 1
ATOM 7270 O O . LEU A 1 901 ? 123.710 -17.330 137.885 1.00 31.39 919 LEU A O 1
ATOM 7275 N N . GLY A 1 902 ? 122.622 -17.723 135.955 1.00 29.44 920 GLY A N 1
ATOM 7276 C CA . GLY A 1 902 ? 123.490 -18.816 135.558 1.00 27.95 920 GLY A CA 1
ATOM 7277 C C . GLY A 1 902 ? 123.267 -20.086 136.355 1.00 33.13 920 GLY A C 1
ATOM 7278 O O . GLY A 1 902 ? 124.168 -20.917 136.482 1.00 32.81 920 GLY A O 1
ATOM 7279 N N . VAL A 1 903 ? 122.068 -20.237 136.905 1.00 25.02 921 VAL A N 1
ATOM 7280 C CA . VAL A 1 903 ? 121.703 -21.471 137.588 1.00 27.90 921 VAL A CA 1
ATOM 7281 C C . VAL A 1 903 ? 121.091 -22.457 136.593 1.00 34.36 921 VAL A C 1
ATOM 7282 O O . VAL A 1 903 ? 120.093 -22.149 135.937 1.00 34.04 921 VAL A O 1
ATOM 7286 N N . PRO A 1 904 ? 121.697 -23.646 136.468 1.00 31.79 922 PRO A N 1
ATOM 7287 C CA . PRO A 1 904 ? 121.202 -24.669 135.541 1.00 33.76 922 PRO A CA 1
ATOM 7288 C C . PRO A 1 904 ? 119.948 -25.365 136.066 1.00 27.32 922 PRO A C 1
ATOM 7289 O O . PRO A 1 904 ? 119.670 -25.315 137.264 1.00 29.61 922 PRO A O 1
ATOM 7293 N N . GLY A 1 905 ? 119.207 -26.013 135.174 1.00 34.52 923 GLY A N 1
ATOM 7294 C CA . GLY A 1 905 ? 117.971 -26.682 135.542 1.00 31.96 923 GLY A CA 1
ATOM 7295 C C . GLY A 1 905 ? 116.879 -26.392 134.532 1.00 31.74 923 GLY A C 1
ATOM 7296 O O . GLY A 1 905 ? 116.487 -25.241 134.344 1.00 35.79 923 GLY A O 1
ATOM 7297 N N . ASP A 1 906 ? 116.385 -27.439 133.880 1.00 32.96 924 ASP A N 1
ATOM 7298 C CA . ASP A 1 906 ? 115.399 -27.285 132.817 1.00 35.79 924 ASP A CA 1
ATOM 7299 C C . ASP A 1 906 ? 113.967 -27.413 133.325 1.00 31.72 924 ASP A C 1
ATOM 7300 O O . ASP A 1 906 ? 113.021 -27.034 132.636 1.00 33.66 924 ASP A O 1
ATOM 7305 N N . ALA A 1 907 ? 113.813 -27.951 134.529 1.00 26.71 925 ALA A N 1
ATOM 7306 C CA . ALA A 1 907 ? 112.492 -28.090 135.129 1.00 30.82 925 ALA A CA 1
ATOM 7307 C C . ALA A 1 907 ? 111.849 -26.721 135.331 1.00 31.22 925 ALA A C 1
ATOM 7308 O O . ALA A 1 907 ? 112.533 -25.739 135.615 1.00 31.95 925 ALA A O 1
ATOM 7310 N N . SER A 1 908 ? 110.534 -26.656 135.161 1.00 29.82 926 SER A N 1
ATOM 7311 C CA . SER A 1 908 ? 109.797 -25.441 135.472 1.00 25.62 926 SER A CA 1
ATOM 7312 C C . SER A 1 908 ? 109.595 -25.344 136.974 1.00 24.88 926 SER A C 1
ATOM 7313 O O . SER A 1 908 ? 109.704 -26.345 137.683 1.00 20.73 926 SER A O 1
ATOM 7316 N N . TYR A 1 909 ? 109.311 -24.139 137.458 1.00 18.80 927 TYR A N 1
ATOM 7317 C CA . TYR A 1 909 ? 109.064 -23.936 138.877 1.00 20.44 927 TYR A CA 1
ATOM 7318 C C . TYR A 1 909 ? 107.590 -24.094 139.213 1.00 24.66 927 TYR A C 1
ATOM 7319 O O . TYR A 1 909 ? 106.720 -23.826 138.388 1.00 19.56 927 TYR A O 1
ATOM 7328 N N . THR A 1 910 ? 107.326 -24.563 140.426 1.00 19.24 928 THR A N 1
ATOM 7329 C CA . THR A 1 910 ? 106.007 -24.456 141.017 1.00 20.94 928 THR A CA 1
ATOM 7330 C C . THR A 1 910 ? 106.078 -23.329 142.033 1.00 25.12 928 THR A C 1
ATOM 7331 O O . THR A 1 910 ? 107.147 -22.757 142.245 1.00 21.85 928 THR A O 1
ATOM 7335 N N . CYS A 1 911 ? 104.954 -23.008 142.662 1.00 19.47 929 CYS A N 1
ATOM 7336 C CA . CYS A 1 911 ? 104.964 -22.051 143.760 1.00 24.07 929 CYS A CA 1
ATOM 7337 C C . CYS A 1 911 ? 105.856 -22.556 144.889 1.00 24.73 929 CYS A C 1
ATOM 7338 O O . CYS A 1 911 ? 106.531 -21.772 145.557 1.00 28.29 929 CYS A O 1
ATOM 7341 N N . GLU A 1 912 ? 105.866 -23.872 145.087 1.00 23.14 930 GLU A N 1
ATOM 7342 C CA . GLU A 1 912 ? 106.697 -24.486 146.116 1.00 24.90 930 GLU A CA 1
ATOM 7343 C C . GLU A 1 912 ? 108.190 -24.283 145.848 1.00 26.80 930 GLU A C 1
ATOM 7344 O O . GLU A 1 912 ? 108.916 -23.785 146.710 1.00 24.88 930 GLU A O 1
ATOM 7350 N N . THR A 1 913 ? 108.648 -24.670 144.659 1.00 21.94 931 THR A N 1
ATOM 7351 C CA . THR A 1 913 ? 110.068 -24.562 144.333 1.00 23.19 931 THR A CA 1
ATOM 7352 C C . THR A 1 913 ? 110.486 -23.111 144.106 1.00 21.20 931 THR A C 1
ATOM 7353 O O . THR A 1 913 ? 111.660 -22.771 144.232 1.00 20.43 931 THR A O 1
ATOM 7357 N N . ALA A 1 914 ? 109.524 -22.255 143.775 1.00 23.11 932 ALA A N 1
ATOM 7358 C CA . ALA A 1 914 ? 109.799 -20.827 143.664 1.00 20.97 932 ALA A CA 1
ATOM 7359 C C . ALA A 1 914 ? 110.156 -20.264 145.036 1.00 22.67 932 ALA A C 1
ATOM 7360 O O . ALA A 1 914 ? 111.063 -19.441 145.164 1.00 22.38 932 ALA A O 1
ATOM 7362 N N . GLY A 1 915 ? 109.436 -20.719 146.057 1.00 19.74 933 GLY A N 1
ATOM 7363 C CA . GLY A 1 915 ? 109.705 -20.317 147.426 1.00 20.55 933 GLY A CA 1
ATOM 7364 C C . GLY A 1 915 ? 111.098 -20.726 147.870 1.00 26.40 933 GLY A C 1
ATOM 7365 O O . GLY A 1 915 ? 111.824 -19.926 148.462 1.00 24.54 933 GLY A O 1
ATOM 7366 N N . TYR A 1 916 ? 111.467 -21.973 147.582 1.00 21.92 934 TYR A N 1
ATOM 7367 C CA . TYR A 1 916 ? 112.808 -22.472 147.874 1.00 21.67 934 TYR A CA 1
ATOM 7368 C C . TYR A 1 916 ? 113.853 -21.619 147.167 1.00 25.29 934 TYR A C 1
ATOM 7369 O O . TYR A 1 916 ? 114.873 -21.253 147.753 1.00 27.14 934 TYR A O 1
ATOM 7378 N N . PHE A 1 917 ? 113.582 -21.304 145.903 1.00 22.31 935 PHE A N 1
ATOM 7379 C CA . PHE A 1 917 ? 114.495 -20.522 145.078 1.00 22.47 935 PHE A CA 1
ATOM 7380 C C . PHE A 1 917 ? 114.728 -19.126 145.649 1.00 22.46 935 PHE A C 1
ATOM 7381 O O . PHE A 1 917 ? 115.852 -18.619 145.626 1.00 21.93 935 PHE A O 1
ATOM 7389 N N . PHE A 1 918 ? 113.667 -18.505 146.154 1.00 21.16 936 PHE A N 1
ATOM 7390 C CA . PHE A 1 918 ? 113.773 -17.154 146.700 1.00 24.37 936 PHE A CA 1
ATOM 7391 C C . PHE A 1 918 ? 114.709 -17.106 147.906 1.00 24.17 936 PHE A C 1
ATOM 7392 O O . PHE A 1 918 ? 115.577 -16.241 147.991 1.00 24.19 936 PHE A O 1
ATOM 7400 N N . LEU A 1 919 ? 114.530 -18.041 148.832 1.00 24.04 937 LEU A N 1
ATOM 7401 C CA . LEU A 1 919 ? 115.349 -18.088 150.039 1.00 29.58 937 LEU A CA 1
ATOM 7402 C C . LEU A 1 919 ? 116.793 -18.475 149.736 1.00 26.35 937 LEU A C 1
ATOM 7403 O O . LEU A 1 919 ? 117.729 -17.914 150.303 1.00 27.54 937 LEU A O 1
ATOM 7408 N N . TYR A 1 920 ? 116.962 -19.428 148.826 1.00 26.39 938 TYR A N 1
ATOM 7409 C CA . TYR A 1 920 ? 118.260 -20.041 148.574 1.00 28.29 938 TYR A CA 1
ATOM 7410 C C . TYR A 1 920 ? 119.109 -19.281 147.552 1.00 25.80 938 TYR A C 1
ATOM 7411 O O . TYR A 1 920 ? 120.326 -19.193 147.695 1.00 24.94 938 TYR A O 1
ATOM 7420 N N . GLN A 1 921 ? 118.468 -18.735 146.524 1.00 22.80 939 GLN A N 1
ATOM 7421 C CA . GLN A 1 921 ? 119.199 -18.082 145.444 1.00 18.16 939 GLN A CA 1
ATOM 7422 C C . GLN A 1 921 ? 119.057 -16.560 145.473 1.00 26.73 939 GLN A C 1
ATOM 7423 O O . GLN A 1 921 ? 119.999 -15.838 145.142 1.00 22.95 939 GLN A O 1
ATOM 7429 N N . VAL A 1 922 ? 117.884 -16.072 145.865 1.00 25.40 940 VAL A N 1
ATOM 7430 C CA . VAL A 1 922 ? 117.599 -14.640 145.790 1.00 24.19 940 VAL A CA 1
ATOM 7431 C C . VAL A 1 922 ? 117.977 -13.894 147.066 1.00 23.76 940 VAL A C 1
ATOM 7432 O O . VAL A 1 922 ? 118.755 -12.944 147.017 1.00 24.46 940 VAL A O 1
ATOM 7444 N N . SER A 1 924 ? 119.831 -14.837 149.560 1.00 28.82 942 SER A N 1
ATOM 7445 C CA . SER A 1 924 ? 121.259 -14.991 149.814 1.00 28.04 942 SER A CA 1
ATOM 7446 C C . SER A 1 924 ? 122.066 -13.930 149.066 1.00 26.12 942 SER A C 1
ATOM 7447 O O . SER A 1 924 ? 122.866 -13.211 149.665 1.00 26.80 942 SER A O 1
ATOM 7450 N N . ARG A 1 925 ? 121.832 -13.829 147.760 1.00 26.70 943 ARG A N 1
ATOM 7451 C CA . ARG A 1 925 ? 122.506 -12.843 146.923 1.00 25.07 943 ARG A CA 1
ATOM 7452 C C . ARG A 1 925 ? 122.238 -11.417 147.397 1.00 29.20 943 ARG A C 1
ATOM 7453 O O . ARG A 1 925 ? 123.136 -10.571 147.393 1.00 25.13 943 ARG A O 1
ATOM 7461 N N . TRP A 1 926 ? 121.003 -11.152 147.811 1.00 25.66 944 TRP A N 1
ATOM 7462 C CA . TRP A 1 926 ? 120.640 -9.814 148.256 1.00 30.03 944 TRP A CA 1
ATOM 7463 C C . TRP A 1 926 ? 121.310 -9.470 149.580 1.00 28.14 944 TRP A C 1
ATOM 7464 O O . TRP A 1 926 ? 121.816 -8.362 149.750 1.00 25.52 944 TRP A O 1
ATOM 7475 N N . GLU A 1 927 ? 121.306 -10.421 150.511 1.00 28.69 945 GLU A N 1
ATOM 7476 C CA . GLU A 1 927 ? 121.911 -10.219 151.825 1.00 28.35 945 GLU A CA 1
ATOM 7477 C C . GLU A 1 927 ? 123.413 -9.974 151.723 1.00 33.24 945 GLU A C 1
ATOM 7478 O O . GLU A 1 927 ? 123.960 -9.141 152.445 1.00 36.24 945 GLU A O 1
ATOM 7484 N N . GLU A 1 928 ? 124.072 -10.705 150.828 1.00 26.76 946 GLU A N 1
ATOM 7485 C CA . GLU A 1 928 ? 125.496 -10.511 150.578 1.00 31.44 946 GLU A CA 1
ATOM 7486 C C . GLU A 1 928 ? 125.745 -9.117 150.019 1.00 30.29 946 GLU A C 1
ATOM 7487 O O . GLU A 1 928 ? 126.697 -8.437 150.404 1.00 31.10 946 GLU A O 1
ATOM 7493 N N . TYR A 1 929 ? 124.868 -8.708 149.108 1.00 29.97 947 TYR A N 1
ATOM 7494 C CA . TYR A 1 929 ? 124.938 -7.405 148.462 1.00 28.83 947 TYR A CA 1
ATOM 7495 C C . TYR A 1 929 ? 124.767 -6.266 149.465 1.00 33.59 947 TYR A C 1
ATOM 7496 O O . TYR A 1 929 ? 125.568 -5.333 149.498 1.00 30.73 947 TYR A O 1
ATOM 7505 N N . ILE A 1 930 ? 123.722 -6.356 150.281 1.00 30.21 948 ILE A N 1
ATOM 7506 C CA . ILE A 1 930 ? 123.459 -5.364 151.317 1.00 32.57 948 ILE A CA 1
ATOM 7507 C C . ILE A 1 930 ? 124.609 -5.312 152.322 1.00 38.45 948 ILE A C 1
ATOM 7508 O O . ILE A 1 930 ? 124.961 -4.245 152.826 1.00 40.14 948 ILE A O 1
ATOM 7513 N N . SER A 1 931 ? 125.205 -6.468 152.592 1.00 31.37 949 SER A N 1
ATOM 7514 C CA . SER A 1 931 ? 126.351 -6.548 153.488 1.00 36.63 949 SER A CA 1
ATOM 7515 C C . SER A 1 931 ? 127.528 -5.725 152.968 1.00 35.18 949 SER A C 1
ATOM 7516 O O . SER A 1 931 ? 128.287 -5.152 153.748 1.00 36.78 949 SER A O 1
ATOM 7519 N N . LYS A 1 932 ? 127.669 -5.664 151.648 1.00 34.82 950 LYS A N 1
ATOM 7520 C CA . LYS A 1 932 ? 128.778 -4.946 151.029 1.00 35.71 950 LYS A CA 1
ATOM 7521 C C . LYS A 1 932 ? 128.532 -3.443 150.911 1.00 43.47 950 LYS A C 1
ATOM 7522 O O . LYS A 1 932 ? 129.411 -2.639 151.223 1.00 44.32 950 LYS A O 1
ATOM 7528 N N . VAL A 1 933 ? 127.341 -3.064 150.457 1.00 38.05 951 VAL A N 1
ATOM 7529 C CA . VAL A 1 933 ? 127.077 -1.670 150.110 1.00 37.69 951 VAL A CA 1
ATOM 7530 C C . VAL A 1 933 ? 126.221 -0.922 151.134 1.00 38.76 951 VAL A C 1
ATOM 7531 O O . VAL A 1 933 ? 125.976 0.274 150.982 1.00 38.89 951 VAL A O 1
ATOM 7535 N N . LYS A 1 934 ? 125.767 -1.616 152.172 1.00 39.80 952 LYS A N 1
ATOM 7536 C CA . LYS A 1 934 ? 124.977 -0.971 153.217 1.00 39.71 952 LYS A CA 1
ATOM 7537 C C . LYS A 1 934 ? 125.469 -1.358 154.601 1.00 45.65 952 LYS A C 1
ATOM 7538 O O . LYS A 1 934 ? 124.677 -1.726 155.469 1.00 52.10 952 LYS A O 1
ATOM 7544 N N . ASN A 1 935 ? 126.781 -1.268 154.796 1.00 57.86 953 ASN A N 1
ATOM 7545 C CA . ASN A 1 935 ? 127.408 -1.593 156.073 1.00 67.01 953 ASN A CA 1
ATOM 7546 C C . ASN A 1 935 ? 128.879 -1.194 156.091 1.00 77.53 953 ASN A C 1
ATOM 7547 O O . ASN A 1 935 ? 129.709 -1.811 155.421 1.00 81.38 953 ASN A O 1
ATOM 7552 N N . PRO A 1 941 ? 131.679 2.867 150.592 1.00 62.70 959 PRO A N 1
ATOM 7553 C CA . PRO A 1 941 ? 130.259 3.077 150.292 1.00 65.70 959 PRO A CA 1
ATOM 7554 C C . PRO A 1 941 ? 130.057 4.019 149.108 1.00 52.68 959 PRO A C 1
ATOM 7555 O O . PRO A 1 941 ? 129.475 5.091 149.265 1.00 64.07 959 PRO A O 1
ATOM 7559 N N . ASP A 1 942 ? 130.532 3.616 147.934 1.00 58.04 960 ASP A N 1
ATOM 7560 C CA . ASP A 1 942 ? 130.490 4.481 146.760 1.00 68.71 960 ASP A CA 1
ATOM 7561 C C . ASP A 1 942 ? 129.283 4.246 145.861 1.00 56.63 960 ASP A C 1
ATOM 7562 O O . ASP A 1 942 ? 128.642 3.198 145.916 1.00 55.97 960 ASP A O 1
ATOM 7567 N N . VAL A 1 943 ? 128.998 5.240 145.026 1.00 52.11 961 VAL A N 1
ATOM 7568 C CA . VAL A 1 943 ? 127.953 5.146 144.017 1.00 52.33 961 VAL A CA 1
ATOM 7569 C C . VAL A 1 943 ? 128.239 4.006 143.041 1.00 48.82 961 VAL A C 1
ATOM 7570 O O . VAL A 1 943 ? 127.324 3.339 142.559 1.00 47.03 961 VAL A O 1
ATOM 7574 N N . THR A 1 944 ? 129.521 3.780 142.776 1.00 45.73 962 THR A N 1
ATOM 7575 C CA . THR A 1 944 ? 129.954 2.805 141.791 1.00 48.34 962 THR A CA 1
ATOM 7576 C C . THR A 1 944 ? 129.716 1.382 142.287 1.00 48.63 962 THR A C 1
ATOM 7577 O O . THR A 1 944 ? 129.383 0.489 141.508 1.00 50.08 962 THR A O 1
ATOM 7581 N N . GLU A 1 945 ? 129.873 1.181 143.590 1.00 42.61 963 GLU A N 1
ATOM 7582 C CA . GLU A 1 945 ? 129.744 -0.147 144.174 1.00 48.26 963 GLU A CA 1
ATOM 7583 C C . GLU A 1 945 ? 128.283 -0.564 144.335 1.00 44.81 963 GLU A C 1
ATOM 7584 O O . GLU A 1 945 ? 127.990 -1.743 144.535 1.00 43.95 963 GLU A O 1
ATOM 7590 N N . VAL A 1 946 ? 127.372 0.401 144.242 1.00 36.56 964 VAL A N 1
ATOM 7591 C CA . VAL A 1 946 ? 125.944 0.101 144.242 1.00 37.56 964 VAL A CA 1
ATOM 7592 C C . VAL A 1 946 ? 125.599 -0.696 142.991 1.00 36.24 964 VAL A C 1
ATOM 7593 O O . VAL A 1 946 ? 124.799 -1.632 143.030 1.00 37.10 964 VAL A O 1
ATOM 7597 N N . SER A 1 947 ? 126.224 -0.314 141.883 1.00 34.81 965 SER A N 1
ATOM 7598 C CA . SER A 1 947 ? 125.955 -0.915 140.586 1.00 38.65 965 SER A CA 1
ATOM 7599 C C . SER A 1 947 ? 126.883 -2.090 140.300 1.00 38.26 965 SER A C 1
ATOM 7600 O O . SER A 1 947 ? 126.476 -3.079 139.690 1.00 42.36 965 SER A O 1
ATOM 7603 N N . THR A 1 948 ? 128.130 -1.975 140.742 1.00 38.68 966 THR A N 1
ATOM 7604 C CA . THR A 1 948 ? 129.136 -3.000 140.490 1.00 42.55 966 THR A CA 1
ATOM 7605 C C . THR A 1 948 ? 128.780 -4.322 141.172 1.00 36.33 966 THR A C 1
ATOM 7606 O O . THR A 1 948 ? 128.993 -5.396 140.607 1.00 35.38 966 THR A O 1
ATOM 7610 N N . PHE A 1 949 ? 128.217 -4.241 142.373 1.00 31.19 967 PHE A N 1
ATOM 7611 C CA . PHE A 1 949 ? 127.884 -5.443 143.130 1.00 35.17 967 PHE A CA 1
ATOM 7612 C C . PHE A 1 949 ? 126.399 -5.806 143.072 1.00 38.91 967 PHE A C 1
ATOM 7613 O O . PHE A 1 949 ? 125.968 -6.757 143.728 1.00 29.85 967 PHE A O 1
ATOM 7621 N N . PHE A 1 950 ? 125.625 -5.060 142.286 1.00 32.51 968 PHE A N 1
ATOM 7622 C CA . PHE A 1 950 ? 124.204 -5.358 142.111 1.00 31.38 968 PHE A CA 1
ATOM 7623 C C . PHE A 1 950 ? 124.021 -6.733 141.471 1.00 29.44 968 PHE A C 1
ATOM 7624 O O . PHE A 1 950 ? 124.460 -6.964 140.345 1.00 27.76 968 PHE A O 1
ATOM 7632 N N . PRO A 1 951 ? 123.371 -7.653 142.197 1.00 27.51 969 PRO A N 1
ATOM 7633 C CA . PRO A 1 951 ? 123.311 -9.063 141.796 1.00 31.06 969 PRO A CA 1
ATOM 7634 C C . PRO A 1 951 ? 122.312 -9.394 140.685 1.00 28.47 969 PRO A C 1
ATOM 7635 O O . PRO A 1 951 ? 122.271 -10.552 140.272 1.00 27.47 969 PRO A O 1
ATOM 7639 N N . PHE A 1 952 ? 121.535 -8.425 140.204 1.00 26.27 970 PHE A N 1
ATOM 7640 C CA . PHE A 1 952 ? 120.459 -8.746 139.263 1.00 23.77 970 PHE A CA 1
ATOM 7641 C C . PHE A 1 952 ? 120.460 -7.926 137.971 1.00 28.43 970 PHE A C 1
ATOM 7642 O O . PHE A 1 952 ? 119.394 -7.621 137.437 1.00 27.24 970 PHE A O 1
ATOM 7650 N N . HIS A 1 953 ? 121.643 -7.583 137.464 1.00 30.28 971 HIS A N 1
ATOM 7651 C CA . HIS A 1 953 ? 121.749 -6.799 136.229 1.00 28.34 971 HIS A CA 1
ATOM 7652 C C . HIS A 1 953 ? 121.068 -7.465 135.037 1.00 34.24 971 HIS A C 1
ATOM 7653 O O . HIS A 1 953 ? 120.303 -6.828 134.313 1.00 33.25 971 HIS A O 1
ATOM 7660 N N . GLU A 1 954 ? 121.355 -8.747 134.833 1.00 28.28 972 GLU A N 1
ATOM 7661 C CA . GLU A 1 954 ? 120.868 -9.461 133.659 1.00 31.44 972 GLU A CA 1
ATOM 7662 C C . GLU A 1 954 ? 119.350 -9.630 133.664 1.00 33.72 972 GLU A C 1
ATOM 7663 O O . GLU A 1 954 ? 118.713 -9.559 132.611 1.00 36.46 972 GLU A O 1
ATOM 7669 N N . TYR A 1 955 ? 118.771 -9.850 134.842 1.00 26.90 973 TYR A N 1
ATOM 7670 C CA . TYR A 1 955 ? 117.325 -10.007 134.945 1.00 26.10 973 TYR A CA 1
ATOM 7671 C C . TYR A 1 955 ? 116.602 -8.733 134.519 1.00 33.77 973 TYR A C 1
ATOM 7672 O O . TYR A 1 955 ? 115.540 -8.789 133.900 1.00 31.93 973 TYR A O 1
ATOM 7681 N N . PHE A 1 956 ? 117.188 -7.587 134.850 1.00 33.42 974 PHE A N 1
ATOM 7682 C CA . PHE A 1 956 ? 116.570 -6.298 134.555 1.00 36.08 974 PHE A CA 1
ATOM 7683 C C . PHE A 1 956 ? 117.128 -5.648 133.291 1.00 34.63 974 PHE A C 1
ATOM 7684 O O . PHE A 1 956 ? 117.024 -4.433 133.121 1.00 38.00 974 PHE A O 1
ATOM 7692 N N . ALA A 1 957 ? 117.717 -6.451 132.410 1.00 33.94 975 ALA A N 1
ATOM 7693 C CA . ALA A 1 957 ? 118.294 -5.932 131.171 1.00 41.90 975 ALA A CA 1
ATOM 7694 C C . ALA A 1 957 ? 117.210 -5.374 130.252 1.00 46.55 975 ALA A C 1
ATOM 7695 O O . ALA A 1 957 ? 117.445 -4.437 129.489 1.00 48.17 975 ALA A O 1
ATOM 7697 N N . ASN A 1 958 ? 116.020 -5.957 130.342 1.00 44.38 976 ASN A N 1
ATOM 7698 C CA . ASN A 1 958 ? 114.882 -5.545 129.529 1.00 46.06 976 ASN A CA 1
ATOM 7699 C C . ASN A 1 958 ? 114.306 -4.198 129.954 1.00 46.94 976 ASN A C 1
ATOM 7700 O O . ASN A 1 958 ? 113.608 -3.540 129.184 1.00 60.67 976 ASN A O 1
ATOM 7705 N N . ALA A 1 959 ? 114.603 -3.795 131.185 1.00 43.88 977 ALA A N 1
ATOM 7706 C CA . ALA A 1 959 ? 114.133 -2.525 131.724 1.00 34.42 977 ALA A CA 1
ATOM 7707 C C . ALA A 1 959 ? 114.876 -1.352 131.080 1.00 46.27 977 ALA A C 1
ATOM 7708 O O . ALA A 1 959 ? 115.976 -1.531 130.555 1.00 44.72 977 ALA A O 1
ATOM 7710 N N . PRO A 1 960 ? 114.272 -0.148 131.105 1.00 48.40 978 PRO A N 1
ATOM 7711 C CA . PRO A 1 960 ? 114.934 1.035 130.540 1.00 39.47 978 PRO A CA 1
ATOM 7712 C C . PRO A 1 960 ? 116.300 1.304 131.166 1.00 43.03 978 PRO A C 1
ATOM 7713 O O . PRO A 1 960 ? 116.424 1.399 132.388 1.00 43.82 978 PRO A O 1
ATOM 7717 N N . GLN A 1 961 ? 117.314 1.422 130.314 1.00 41.73 979 GLN A N 1
ATOM 7718 C CA . GLN A 1 961 ? 118.697 1.575 130.749 1.00 43.80 979 GLN A CA 1
ATOM 7719 C C . GLN A 1 961 ? 119.125 3.042 130.720 1.00 46.42 979 GLN A C 1
ATOM 7720 O O . GLN A 1 961 ? 118.597 3.824 129.931 1.00 48.45 979 GLN A O 1
ATOM 7726 N N . PRO A 1 962 ? 120.076 3.426 131.589 1.00 49.56 980 PRO A N 1
ATOM 7727 C CA . PRO A 1 962 ? 120.695 2.583 132.618 1.00 47.14 980 PRO A CA 1
ATOM 7728 C C . PRO A 1 962 ? 119.829 2.475 133.869 1.00 45.52 980 PRO A C 1
ATOM 7729 O O . PRO A 1 962 ? 119.054 3.389 134.154 1.00 45.78 980 PRO A O 1
ATOM 7733 N N . ILE A 1 963 ? 119.955 1.371 134.596 1.00 48.02 981 ILE A N 1
ATOM 7734 C CA . ILE A 1 963 ? 119.218 1.194 135.840 1.00 42.78 981 ILE A CA 1
ATOM 7735 C C . ILE A 1 963 ? 119.681 2.211 136.871 1.00 41.33 981 ILE A C 1
ATOM 7736 O O . ILE A 1 963 ? 118.869 2.894 137.495 1.00 45.91 981 ILE A O 1
ATOM 7741 N N . PHE A 1 964 ? 120.995 2.311 137.039 1.00 38.25 982 PHE A N 1
ATOM 7742 C CA . PHE A 1 964 ? 121.572 3.238 138.003 1.00 43.42 982 PHE A CA 1
ATOM 7743 C C . PHE A 1 964 ? 122.047 4.510 137.307 1.00 43.31 982 PHE A C 1
ATOM 7744 O O . PHE A 1 964 ? 122.394 4.490 136.126 1.00 36.66 982 PHE A O 1
ATOM 7752 N N . LYS A 1 965 ? 122.053 5.617 138.042 1.00 45.22 983 LYS A N 1
ATOM 7753 C CA . LYS A 1 965 ? 122.312 6.922 137.444 1.00 48.45 983 LYS A CA 1
ATOM 7754 C C . LYS A 1 965 ? 123.725 7.420 137.731 1.00 54.75 983 LYS A C 1
ATOM 7755 O O . LYS A 1 965 ? 124.250 8.273 137.013 1.00 57.38 983 LYS A O 1
ATOM 7761 N N . GLY A 1 966 ? 124.332 6.889 138.787 1.00 53.43 984 GLY A N 1
ATOM 7762 C CA . GLY A 1 966 ? 125.692 7.246 139.147 1.00 51.30 984 GLY A CA 1
ATOM 7763 C C . GLY A 1 966 ? 125.824 8.671 139.648 1.00 57.70 984 GLY A C 1
ATOM 7764 O O . GLY A 1 966 ? 126.925 9.219 139.698 1.00 56.63 984 GLY A O 1
ATOM 7765 N N . ARG A 1 967 ? 124.699 9.275 140.018 1.00 58.22 985 ARG A N 1
ATOM 7766 C CA . ARG A 1 967 ? 124.706 10.636 140.541 1.00 55.83 985 ARG A CA 1
ATOM 7767 C C . ARG A 1 967 ? 125.054 10.648 142.025 1.00 53.98 985 ARG A C 1
ATOM 7768 O O . ARG A 1 967 ? 126.052 11.243 142.431 1.00 57.42 985 ARG A O 1
ATOM 7776 N N . SER A 1 968 ? 124.233 9.984 142.833 1.00 52.54 986 SER A N 1
ATOM 7777 C CA . SER A 1 968 ? 124.492 9.900 144.266 1.00 50.35 986 SER A CA 1
ATOM 7778 C C . SER A 1 968 ? 124.238 8.493 144.804 1.00 51.68 986 SER A C 1
ATOM 7779 O O . SER A 1 968 ? 123.518 7.701 144.194 1.00 45.49 986 SER A O 1
ATOM 7782 N N . TYR A 1 969 ? 124.844 8.192 145.949 1.00 44.19 987 TYR A N 1
ATOM 7783 C CA . TYR A 1 969 ? 124.702 6.891 146.590 1.00 48.77 987 TYR A CA 1
ATOM 7784 C C . TYR A 1 969 ? 123.248 6.643 146.957 1.00 47.80 987 TYR A C 1
ATOM 7785 O O . TYR A 1 969 ? 122.668 5.617 146.596 1.00 40.49 987 TYR A O 1
ATOM 7794 N N . GLU A 1 970 ? 122.677 7.603 147.676 1.00 44.79 988 GLU A N 1
ATOM 7795 C CA . GLU A 1 970 ? 121.316 7.519 148.187 1.00 47.28 988 GLU A CA 1
ATOM 7796 C C . GLU A 1 970 ? 120.312 7.192 147.087 1.00 43.08 988 GLU A C 1
ATOM 7797 O O . GLU A 1 970 ? 119.410 6.376 147.283 1.00 40.08 988 GLU A O 1
ATOM 7803 N N . GLU A 1 971 ? 120.478 7.823 145.929 1.00 42.63 989 GLU A N 1
ATOM 7804 C CA . GLU A 1 971 ? 119.569 7.606 144.810 1.00 42.17 989 GLU A CA 1
ATOM 7805 C C . GLU A 1 971 ? 119.694 6.196 144.243 1.00 40.03 989 GLU A C 1
ATOM 7806 O O . GLU A 1 971 ? 118.699 5.485 144.116 1.00 36.88 989 GLU A O 1
ATOM 7812 N N . ASP A 1 972 ? 120.915 5.799 143.898 1.00 36.87 990 ASP A N 1
ATOM 7813 C CA . ASP A 1 972 ? 121.144 4.489 143.295 1.00 40.90 990 ASP A CA 1
ATOM 7814 C C . ASP A 1 972 ? 120.850 3.351 144.268 1.00 36.47 990 ASP A C 1
ATOM 7815 O O . ASP A 1 972 ? 120.386 2.287 143.862 1.00 32.60 990 ASP A O 1
ATOM 7828 N N . GLU A 1 974 ? 118.531 3.395 146.573 1.00 37.42 992 GLU A N 1
ATOM 7829 C CA . GLU A 1 974 ? 117.077 3.273 146.594 1.00 40.39 992 GLU A CA 1
ATOM 7830 C C . GLU A 1 974 ? 116.555 2.656 145.301 1.00 35.81 992 GLU A C 1
ATOM 7831 O O . GLU A 1 974 ? 115.536 1.966 145.303 1.00 36.77 992 GLU A O 1
ATOM 7837 N N . ILE A 1 975 ? 117.256 2.908 144.201 1.00 29.92 993 ILE A N 1
ATOM 7838 C CA . ILE A 1 975 ? 116.935 2.270 142.930 1.00 38.02 993 ILE A CA 1
ATOM 7839 C C . ILE A 1 975 ? 117.168 0.761 143.024 1.00 36.04 993 ILE A C 1
ATOM 7840 O O . ILE A 1 975 ? 116.370 -0.037 142.524 1.00 33.24 993 ILE A O 1
ATOM 7845 N N . ALA A 1 976 ? 118.259 0.379 143.682 1.00 34.49 994 ALA A N 1
ATOM 7846 C CA . ALA A 1 976 ? 118.566 -1.027 143.919 1.00 33.42 994 ALA A CA 1
ATOM 7847 C C . ALA A 1 976 ? 117.522 -1.656 144.836 1.00 32.39 994 ALA A C 1
ATOM 7848 O O . ALA A 1 976 ? 117.044 -2.760 144.577 1.00 29.74 994 ALA A O 1
ATOM 7850 N N . GLU A 1 977 ? 117.177 -0.942 145.905 1.00 32.33 995 GLU A N 1
ATOM 7851 C CA . GLU A 1 977 ? 116.144 -1.384 146.840 1.00 34.65 995 GLU A CA 1
ATOM 7852 C C . GLU A 1 977 ? 114.825 -1.654 146.124 1.00 37.67 995 GLU A C 1
ATOM 7853 O O . GLU A 1 977 ? 114.147 -2.644 146.404 1.00 33.78 995 GLU A O 1
ATOM 7859 N N . GLY A 1 978 ? 114.468 -0.762 145.204 1.00 31.90 996 GLY A N 1
ATOM 7860 C CA . GLY A 1 978 ? 113.240 -0.891 144.443 1.00 31.04 996 GLY A CA 1
ATOM 7861 C C . GLY A 1 978 ? 113.248 -2.100 143.528 1.00 31.98 996 GLY A C 1
ATOM 7862 O O . GLY A 1 978 ? 112.210 -2.718 143.294 1.00 29.69 996 GLY A O 1
ATOM 7863 N N . CYS A 1 979 ? 114.423 -2.435 143.006 1.00 31.12 997 CYS A N 1
ATOM 7864 C CA . CYS A 1 979 ? 114.573 -3.617 142.167 1.00 29.22 997 CYS A CA 1
ATOM 7865 C C . CYS A 1 979 ? 114.320 -4.883 142.974 1.00 28.76 997 CYS A C 1
ATOM 7866 O O . CYS A 1 979 ? 113.709 -5.831 142.481 1.00 23.80 997 CYS A O 1
ATOM 7869 N N . PHE A 1 980 ? 114.788 -4.891 144.218 1.00 26.31 998 PHE A N 1
ATOM 7870 C CA . PHE A 1 980 ? 114.585 -6.039 145.089 1.00 29.36 998 PHE A CA 1
ATOM 7871 C C . PHE A 1 980 ? 113.122 -6.161 145.496 1.00 30.41 998 PHE A C 1
ATOM 7872 O O . PHE A 1 980 ? 112.595 -7.268 145.600 1.00 24.59 998 PHE A O 1
ATOM 7880 N N . ARG A 1 981 ? 112.472 -5.023 145.733 1.00 26.13 999 ARG A N 1
ATOM 7881 C CA . ARG A 1 981 ? 111.044 -5.021 146.035 1.00 31.22 999 ARG A CA 1
ATOM 7882 C C . ARG A 1 981 ? 110.255 -5.602 144.868 1.00 25.59 999 ARG A C 1
ATOM 7883 O O . ARG A 1 981 ? 109.300 -6.349 145.068 1.00 25.99 999 ARG A O 1
ATOM 7891 N N . HIS A 1 982 ? 110.663 -5.251 143.652 1.00 25.88 1000 HIS A N 1
ATOM 7892 C CA . HIS A 1 982 ? 110.038 -5.777 142.442 1.00 29.13 1000 HIS A CA 1
ATOM 7893 C C . HIS A 1 982 ? 110.113 -7.300 142.396 1.00 29.48 1000 HIS A C 1
ATOM 7894 O O . HIS A 1 982 ? 109.115 -7.973 142.137 1.00 24.53 1000 HIS A O 1
ATOM 7901 N N . ILE A 1 983 ? 111.304 -7.835 142.648 1.00 28.03 1001 ILE A N 1
ATOM 7902 C CA . ILE A 1 983 ? 111.521 -9.277 142.629 1.00 26.14 1001 ILE A CA 1
ATOM 7903 C C . ILE A 1 983 ? 110.783 -9.957 143.781 1.00 26.39 1001 ILE A C 1
ATOM 7904 O O . ILE A 1 983 ? 110.166 -11.006 143.601 1.00 28.20 1001 ILE A O 1
ATOM 7909 N N . LYS A 1 984 ? 110.828 -9.343 144.957 1.00 25.31 1002 LYS A N 1
ATOM 7910 C CA . LYS A 1 984 ? 110.177 -9.903 146.135 1.00 24.80 1002 LYS A CA 1
ATOM 7911 C C . LYS A 1 984 ? 108.657 -9.988 145.960 1.00 29.35 1002 LYS A C 1
ATOM 7912 O O . LYS A 1 984 ? 108.020 -10.941 146.423 1.00 25.08 1002 LYS A O 1
ATOM 7918 N N . LYS A 1 985 ? 108.081 -8.998 145.281 1.00 22.47 1003 LYS A N 1
ATOM 7919 C CA . LYS A 1 985 ? 106.643 -8.978 145.031 1.00 24.02 1003 LYS A CA 1
ATOM 7920 C C . LYS A 1 985 ? 106.220 -10.179 144.186 1.00 24.24 1003 LYS A C 1
ATOM 7921 O O . LYS A 1 985 ? 105.142 -10.739 144.383 1.00 22.73 1003 LYS A O 1
ATOM 7927 N N . ILE A 1 986 ? 107.080 -10.568 143.250 1.00 20.23 1004 ILE A N 1
ATOM 7928 C CA . ILE A 1 986 ? 106.851 -11.750 142.427 1.00 22.69 1004 ILE A CA 1
ATOM 7929 C C . ILE A 1 986 ? 106.699 -13.003 143.290 1.00 23.83 1004 ILE A C 1
ATOM 7930 O O . ILE A 1 986 ? 105.799 -13.819 143.072 1.00 23.29 1004 ILE A O 1
ATOM 7935 N N . PHE A 1 987 ? 107.574 -13.138 144.282 1.00 20.53 1005 PHE A N 1
ATOM 7936 C CA . PHE A 1 987 ? 107.583 -14.319 145.134 1.00 22.84 1005 PHE A CA 1
ATOM 7937 C C . PHE A 1 987 ? 106.549 -14.238 146.251 1.00 22.11 1005 PHE A C 1
ATOM 7938 O O . PHE A 1 987 ? 106.106 -15.265 146.765 1.00 24.19 1005 PHE A O 1
ATOM 7946 N N . THR A 1 988 ? 106.155 -13.024 146.619 1.00 22.93 1006 THR A N 1
ATOM 7947 C CA . THR A 1 988 ? 105.090 -12.852 147.602 1.00 19.07 1006 THR A CA 1
ATOM 7948 C C . THR A 1 988 ? 103.775 -13.324 146.999 1.00 20.80 1006 THR A C 1
ATOM 7949 O O . THR A 1 988 ? 102.983 -14.002 147.652 1.00 23.73 1006 THR A O 1
ATOM 7953 N N . GLN A 1 989 ? 103.559 -12.973 145.735 1.00 19.26 1007 GLN A N 1
ATOM 7954 C CA . GLN A 1 989 ? 102.352 -13.375 145.028 1.00 24.01 1007 GLN A CA 1
ATOM 7955 C C . GLN A 1 989 ? 102.309 -14.888 144.821 1.00 24.66 1007 GLN A C 1
ATOM 7956 O O . GLN A 1 989 ? 101.272 -15.520 145.032 1.00 23.81 1007 GLN A O 1
ATOM 7962 N N . LEU A 1 990 ? 103.439 -15.462 144.416 1.00 19.12 1008 LEU A N 1
ATOM 7963 C CA . LEU A 1 990 ? 103.524 -16.901 144.178 1.00 19.93 1008 LEU A CA 1
ATOM 7964 C C . LEU A 1 990 ? 103.260 -17.699 145.449 1.00 22.77 1008 LEU A C 1
ATOM 7965 O O . LEU A 1 990 ? 102.680 -18.786 145.400 1.00 20.54 1008 LEU A O 1
ATOM 7970 N N . GLU A 1 991 ? 103.691 -17.164 146.585 1.00 20.70 1009 GLU A N 1
ATOM 7971 C CA . GLU A 1 991 ? 103.432 -17.817 147.861 1.00 27.03 1009 GLU A CA 1
ATOM 7972 C C . GLU A 1 991 ? 101.942 -17.773 148.192 1.00 24.76 1009 GLU A C 1
ATOM 7973 O O . GLU A 1 991 ? 101.395 -18.718 148.751 1.00 24.23 1009 GLU A O 1
ATOM 7979 N N . GLU A 1 992 ? 101.293 -16.668 147.841 1.00 21.23 1010 GLU A N 1
ATOM 7980 C CA . GLU A 1 992 ? 99.849 -16.547 148.001 1.00 26.01 1010 GLU A CA 1
ATOM 7981 C C . GLU A 1 992 ? 99.123 -17.490 147.042 1.00 30.08 1010 GLU A C 1
ATOM 7982 O O . GLU A 1 992 ? 98.057 -18.018 147.361 1.00 32.82 1010 GLU A O 1
ATOM 7988 N N . PHE A 1 993 ? 99.717 -17.711 145.873 1.00 22.09 1011 PHE A N 1
ATOM 7989 C CA . PHE A 1 993 ? 99.077 -18.501 144.823 1.00 26.93 1011 PHE A CA 1
ATOM 7990 C C . PHE A 1 993 ? 99.320 -20.005 144.962 1.00 26.78 1011 PHE A C 1
ATOM 7991 O O . PHE A 1 993 ? 98.758 -20.793 144.204 1.00 26.75 1011 PHE A O 1
ATOM 7999 N N . ARG A 1 994 ? 100.154 -20.400 145.921 1.00 24.66 1012 ARG A N 1
ATOM 8000 C CA . ARG A 1 994 ? 100.432 -21.817 146.164 1.00 23.14 1012 ARG A CA 1
ATOM 8001 C C . ARG A 1 994 ? 99.146 -22.594 146.447 1.00 28.27 1012 ARG A C 1
ATOM 8002 O O . ARG A 1 994 ? 99.028 -23.771 146.097 1.00 28.10 1012 ARG A O 1
ATOM 8010 N N . ALA A 1 995 ? 98.182 -21.916 147.063 1.00 22.32 1013 ALA A N 1
ATOM 8011 C CA . ALA A 1 995 ? 96.899 -22.517 147.411 1.00 30.11 1013 ALA A CA 1
ATOM 8012 C C . ALA A 1 995 ? 96.185 -23.109 146.196 1.00 27.89 1013 ALA A C 1
ATOM 8013 O O . ALA A 1 995 ? 95.465 -24.097 146.316 1.00 27.32 1013 ALA A O 1
ATOM 8015 N N . SER A 1 996 ? 96.395 -22.516 145.026 1.00 31.04 1014 SER A N 1
ATOM 8016 C CA . SER A 1 996 ? 95.750 -23.008 143.813 1.00 31.47 1014 SER A CA 1
ATOM 8017 C C . SER A 1 996 ? 96.402 -24.303 143.323 1.00 33.58 1014 SER A C 1
ATOM 8018 O O . SER A 1 996 ? 95.844 -25.008 142.482 1.00 30.47 1014 SER A O 1
ATOM 8021 N N . GLU A 1 997 ? 97.583 -24.608 143.853 1.00 30.10 1015 GLU A N 1
ATOM 8022 C CA . GLU A 1 997 ? 98.254 -25.869 143.554 1.00 30.87 1015 GLU A CA 1
ATOM 8023 C C . GLU A 1 997 ? 97.813 -26.951 144.535 1.00 37.03 1015 GLU A C 1
ATOM 8024 O O . GLU A 1 997 ? 97.920 -28.145 144.250 1.00 32.00 1015 GLU A O 1
ATOM 8030 N N . LEU A 1 998 ? 97.316 -26.523 145.692 1.00 31.72 1016 LEU A N 1
ATOM 8031 C CA . LEU A 1 998 ? 96.894 -27.443 146.743 1.00 34.36 1016 LEU A CA 1
ATOM 8032 C C . LEU A 1 998 ? 95.390 -27.670 146.702 1.00 35.02 1016 LEU A C 1
ATOM 8033 O O . LEU A 1 998 ? 94.872 -28.589 147.337 1.00 40.32 1016 LEU A O 1
ATOM 8038 N N . LEU A 1 999 ? 94.695 -26.814 145.961 1.00 38.41 1017 LEU A N 1
ATOM 8039 C CA . LEU A 1 999 ? 93.249 -26.909 145.819 1.00 36.74 1017 LEU A CA 1
ATOM 8040 C C . LEU A 1 999 ? 92.881 -26.926 144.338 1.00 43.30 1017 LEU A C 1
ATOM 8041 O O . LEU A 1 999 ? 93.045 -25.927 143.641 1.00 41.06 1017 LEU A O 1
ATOM 8046 N N . ARG A 1 1000 ? 92.387 -28.064 143.862 1.00 47.35 1018 ARG A N 1
ATOM 8047 C CA . ARG A 1 1000 ? 92.117 -28.247 142.438 1.00 50.86 1018 ARG A CA 1
ATOM 8048 C C . ARG A 1 1000 ? 90.790 -27.644 141.986 0.00 46.45 1018 ARG A C 1
ATOM 8049 O O . ARG A 1 1000 ? 90.728 -26.967 140.963 0.00 47.27 1018 ARG A O 1
ATOM 8057 N N . SER A 1 1001 ? 89.730 -27.898 142.744 1.00 41.31 1019 SER A N 1
ATOM 8058 C CA . SER A 1 1001 ? 88.398 -27.441 142.360 1.00 48.99 1019 SER A CA 1
ATOM 8059 C C . SER A 1 1001 ? 88.269 -25.924 142.473 1.00 50.81 1019 SER A C 1
ATOM 8060 O O . SER A 1 1001 ? 88.852 -25.305 143.366 1.00 50.43 1019 SER A O 1
ATOM 8063 N N . GLY A 1 1002 ? 87.502 -25.333 141.561 1.00 46.98 1020 GLY A N 1
ATOM 8064 C CA . GLY A 1 1002 ? 87.270 -23.900 141.563 1.00 45.98 1020 GLY A CA 1
ATOM 8065 C C . GLY A 1 1002 ? 86.571 -23.413 142.818 1.00 48.24 1020 GLY A C 1
ATOM 8066 O O . GLY A 1 1002 ? 86.703 -22.250 143.199 1.00 44.94 1020 GLY A O 1
ATOM 8067 N N . LEU A 1 1003 ? 85.830 -24.306 143.468 1.00 49.54 1021 LEU A N 1
ATOM 8068 C CA . LEU A 1 1003 ? 85.087 -23.943 144.666 1.00 50.76 1021 LEU A CA 1
ATOM 8069 C C . LEU A 1 1003 ? 86.016 -23.806 145.869 1.00 49.25 1021 LEU A C 1
ATOM 8070 O O . LEU A 1 1003 ? 85.899 -22.857 146.644 1.00 44.81 1021 LEU A O 1
ATOM 8075 N N . ASP A 1 1004 ? 86.937 -24.752 146.024 1.00 48.03 1022 ASP A N 1
ATOM 8076 C CA . ASP A 1 1004 ? 87.929 -24.669 147.092 1.00 47.42 1022 ASP A CA 1
ATOM 8077 C C . ASP A 1 1004 ? 88.865 -23.486 146.863 1.00 40.35 1022 ASP A C 1
ATOM 8078 O O . ASP A 1 1004 ? 89.281 -22.816 147.810 1.00 38.84 1022 ASP A O 1
ATOM 8083 N N . ARG A 1 1005 ? 89.187 -23.236 145.597 1.00 38.00 1023 ARG A N 1
ATOM 8084 C CA . ARG A 1 1005 ? 90.046 -22.117 145.225 1.00 36.35 1023 ARG A CA 1
ATOM 8085 C C . ARG A 1 1005 ? 89.385 -20.788 145.557 1.00 40.40 1023 ARG A C 1
ATOM 8086 O O . ARG A 1 1005 ? 90.045 -19.851 146.011 1.00 37.77 1023 ARG A O 1
ATOM 8094 N N . SER A 1 1006 ? 88.077 -20.711 145.334 1.00 35.34 1024 SER A N 1
ATOM 8095 C CA . SER A 1 1006 ? 87.330 -19.499 145.643 1.00 39.10 1024 SER A CA 1
ATOM 8096 C C . SER A 1 1006 ? 87.236 -19.291 147.150 1.00 37.19 1024 SER A C 1
ATOM 8097 O O . SER A 1 1006 ? 87.245 -18.157 147.628 1.00 35.73 1024 SER A O 1
ATOM 8100 N N . LYS A 1 1007 ? 87.147 -20.393 147.891 1.00 33.88 1025 LYS A N 1
ATOM 8101 C CA . LYS A 1 1007 ? 87.121 -20.338 149.347 1.00 34.07 1025 LYS A CA 1
ATOM 8102 C C . LYS A 1 1007 ? 88.398 -19.706 149.888 1.00 33.43 1025 LYS A C 1
ATOM 8103 O O . LYS A 1 1007 ? 88.359 -18.911 150.828 1.00 22.67 1025 LYS A O 1
ATOM 8109 N N . TYR A 1 1008 ? 89.529 -20.058 149.286 1.00 30.71 1026 TYR A N 1
ATOM 8110 C CA . TYR A 1 1008 ? 90.811 -19.513 149.712 1.00 27.39 1026 TYR A CA 1
ATOM 8111 C C . TYR A 1 1008 ? 90.870 -18.000 149.523 1.00 26.10 1026 TYR A C 1
ATOM 8112 O O . TYR A 1 1008 ? 91.418 -17.284 150.359 1.00 24.42 1026 TYR A O 1
ATOM 8121 N N . LEU A 1 1009 ? 90.315 -17.521 148.415 1.00 23.43 1027 LEU A N 1
ATOM 8122 C CA . LEU A 1 1009 ? 90.297 -16.094 148.127 1.00 26.49 1027 LEU A CA 1
ATOM 8123 C C . LEU A 1 1009 ? 89.412 -15.347 149.120 1.00 20.46 1027 LEU A C 1
ATOM 8124 O O . LEU A 1 1009 ? 89.730 -14.236 149.541 1.00 21.14 1027 LEU A O 1
ATOM 8129 N N . LEU A 1 1010 ? 88.303 -15.978 149.487 1.00 21.16 1028 LEU A N 1
ATOM 8130 C CA . LEU A 1 1010 ? 87.302 -15.377 150.361 1.00 21.70 1028 LEU A CA 1
ATOM 8131 C C . LEU A 1 1010 ? 87.769 -15.313 151.810 1.00 23.87 1028 LEU A C 1
ATOM 8132 O O . LEU A 1 1010 ? 87.578 -14.307 152.494 1.00 21.64 1028 LEU A O 1
ATOM 8137 N N . VAL A 1 1011 ? 88.393 -16.391 152.268 1.00 22.04 1029 VAL A N 1
ATOM 8138 C CA . VAL A 1 1011 ? 88.799 -16.506 153.663 1.00 26.64 1029 VAL A CA 1
ATOM 8139 C C . VAL A 1 1011 ? 90.165 -15.871 153.921 1.00 28.35 1029 VAL A C 1
ATOM 8140 O O . VAL A 1 1011 ? 90.412 -15.345 155.008 1.00 26.35 1029 VAL A O 1
ATOM 8144 N N . LYS A 1 1012 ? 91.039 -15.886 152.916 1.00 21.78 1030 LYS A N 1
ATOM 8145 C CA . LYS A 1 1012 ? 92.433 -15.500 153.131 1.00 23.46 1030 LYS A CA 1
ATOM 8146 C C . LYS A 1 1012 ? 92.965 -14.386 152.220 1.00 28.39 1030 LYS A C 1
ATOM 8147 O O . LYS A 1 1012 ? 93.473 -13.375 152.704 1.00 26.82 1030 LYS A O 1
ATOM 8153 N N . GLU A 1 1013 ? 92.862 -14.572 150.909 1.00 21.99 1031 GLU A N 1
ATOM 8154 C CA . GLU A 1 1013 ? 93.593 -13.728 149.964 1.00 26.58 1031 GLU A CA 1
ATOM 8155 C C . GLU A 1 1013 ? 93.030 -12.316 149.783 1.00 22.76 1031 GLU A C 1
ATOM 8156 O O . GLU A 1 1013 ? 93.777 -11.340 149.825 1.00 22.67 1031 GLU A O 1
ATOM 8162 N N . ALA A 1 1014 ? 91.725 -12.206 149.566 1.00 25.66 1032 ALA A N 1
ATOM 8163 C CA . ALA A 1 1014 ? 91.115 -10.902 149.322 1.00 25.57 1032 ALA A CA 1
ATOM 8164 C C . ALA A 1 1014 ? 91.243 -9.991 150.539 1.00 25.33 1032 ALA A C 1
ATOM 8165 O O . ALA A 1 1014 ? 91.210 -10.457 151.677 1.00 25.20 1032 ALA A O 1
ATOM 8167 N N . LYS A 1 1015 ? 91.404 -8.694 150.288 1.00 22.43 1033 LYS A N 1
ATOM 8168 C CA . LYS A 1 1015 ? 91.424 -7.694 151.354 1.00 26.38 1033 LYS A CA 1
ATOM 8169 C C . LYS A 1 1015 ? 90.185 -6.816 151.263 1.00 23.55 1033 LYS A C 1
ATOM 8170 O O . LYS A 1 1015 ? 89.863 -6.067 152.186 1.00 20.98 1033 LYS A O 1
ATOM 8176 N N . ILE A 1 1016 ? 89.504 -6.916 150.128 1.00 22.08 1034 ILE A N 1
ATOM 8177 C CA . ILE A 1 1016 ? 88.280 -6.175 149.879 1.00 19.69 1034 ILE A CA 1
ATOM 8178 C C . ILE A 1 1016 ? 87.222 -7.126 149.322 1.00 18.61 1034 ILE A C 1
ATOM 8179 O O . ILE A 1 1016 ? 87.364 -7.643 148.216 1.00 21.29 1034 ILE A O 1
ATOM 8184 N N . ILE A 1 1017 ? 86.170 -7.365 150.098 1.00 20.49 1035 ILE A N 1
ATOM 8185 C CA . ILE A 1 1017 ? 85.138 -8.323 149.713 1.00 18.63 1035 ILE A CA 1
ATOM 8186 C C . ILE A 1 1017 ? 83.774 -7.644 149.623 1.00 18.92 1035 ILE A C 1
ATOM 8187 O O . ILE A 1 1017 ? 83.313 -7.037 150.587 1.00 21.83 1035 ILE A O 1
ATOM 8192 N N . ALA A 1 1018 ? 83.131 -7.753 148.465 1.00 23.55 1036 ALA A N 1
ATOM 8193 C CA . ALA A 1 1018 ? 81.896 -7.018 148.213 1.00 22.34 1036 ALA A CA 1
ATOM 8194 C C . ALA A 1 1018 ? 80.720 -7.931 147.865 1.00 24.68 1036 ALA A C 1
ATOM 8195 O O . ALA A 1 1018 ? 80.897 -8.987 147.255 1.00 22.72 1036 ALA A O 1
ATOM 8205 N N . THR A 1 1020 ? 75.907 -7.778 147.819 1.00 19.98 1038 THR A N 1
ATOM 8206 C CA . THR A 1 1020 ? 74.679 -7.074 148.153 1.00 21.82 1038 THR A CA 1
ATOM 8207 C C . THR A 1 1020 ? 74.216 -7.501 149.539 1.00 25.34 1038 THR A C 1
ATOM 8208 O O . THR A 1 1020 ? 74.594 -8.572 150.026 1.00 21.61 1038 THR A O 1
ATOM 8212 N N . CYS A 1 1021 ? 73.399 -6.662 150.169 1.00 24.02 1039 CYS A N 1
ATOM 8213 C CA . CYS A 1 1021 ? 72.828 -6.982 151.473 1.00 24.64 1039 CYS A CA 1
ATOM 8214 C C . CYS A 1 1021 ? 71.954 -8.227 151.366 1.00 23.69 1039 CYS A C 1
ATOM 8215 O O . CYS A 1 1021 ? 71.871 -9.028 152.300 1.00 23.65 1039 CYS A O 1
ATOM 8218 N N . THR A 1 1022 ? 71.317 -8.389 150.211 1.00 21.76 1040 THR A N 1
ATOM 8219 C CA . THR A 1 1022 ? 70.527 -9.581 149.935 1.00 21.98 1040 THR A CA 1
ATOM 8220 C C . THR A 1 1022 ? 71.395 -10.833 150.001 1.00 24.08 1040 THR A C 1
ATOM 8221 O O . THR A 1 1022 ? 71.072 -11.784 150.709 1.00 25.40 1040 THR A O 1
ATOM 8225 N N . HIS A 1 1023 ? 72.505 -10.820 149.269 1.00 23.21 1041 HIS A N 1
ATOM 8226 C CA . HIS A 1 1023 ? 73.422 -11.954 149.249 1.00 29.21 1041 HIS A CA 1
ATOM 8227 C C . HIS A 1 1023 ? 73.979 -12.227 150.644 1.00 28.71 1041 HIS A C 1
ATOM 8228 O O . HIS A 1 1023 ? 74.096 -13.381 151.059 1.00 29.05 1041 HIS A O 1
ATOM 8235 N N . ALA A 1 1024 ? 74.304 -11.158 151.365 1.00 25.44 1042 ALA A N 1
ATOM 8236 C CA . ALA A 1 1024 ? 74.849 -11.274 152.714 1.00 25.48 1042 ALA A CA 1
ATOM 8237 C C . ALA A 1 1024 ? 73.879 -11.997 153.642 1.00 25.49 1042 ALA A C 1
ATOM 8238 O O . ALA A 1 1024 ? 74.292 -12.799 154.481 1.00 25.96 1042 ALA A O 1
ATOM 8240 N N . ALA A 1 1025 ? 72.589 -11.715 153.480 1.00 25.04 1043 ALA A N 1
ATOM 8241 C CA . ALA A 1 1025 ? 71.556 -12.346 154.297 1.00 23.64 1043 ALA A CA 1
ATOM 8242 C C . ALA A 1 1025 ? 71.427 -13.832 153.986 1.00 27.89 1043 ALA A C 1
ATOM 8243 O O . ALA A 1 1025 ? 71.277 -14.656 154.888 1.00 33.52 1043 ALA A O 1
ATOM 8245 N N . LEU A 1 1026 ? 71.482 -14.168 152.702 1.00 26.34 1044 LEU A N 1
ATOM 8246 C CA . LEU A 1 1026 ? 71.360 -15.552 152.265 1.00 28.80 1044 LEU A CA 1
ATOM 8247 C C . LEU A 1 1026 ? 72.576 -16.385 152.661 1.00 31.75 1044 LEU A C 1
ATOM 8248 O O . LEU A 1 1026 ? 72.447 -17.554 153.022 1.00 38.93 1044 LEU A O 1
ATOM 8253 N N . LYS A 1 1027 ? 73.755 -15.775 152.604 1.00 36.10 1045 LYS A N 1
ATOM 8254 C CA . LYS A 1 1027 ? 75.002 -16.519 152.744 1.00 29.37 1045 LYS A CA 1
ATOM 8255 C C . LYS A 1 1027 ? 75.665 -16.437 154.114 1.00 29.72 1045 LYS A C 1
ATOM 8256 O O . LYS A 1 1027 ? 76.771 -16.950 154.283 1.00 29.61 1045 LYS A O 1
ATOM 8262 N N . ARG A 1 1028 ? 75.011 -15.807 155.088 1.00 29.22 1046 ARG A N 1
ATOM 8263 C CA . ARG A 1 1028 ? 75.651 -15.607 156.387 1.00 29.15 1046 ARG A CA 1
ATOM 8264 C C . ARG A 1 1028 ? 76.085 -16.925 157.026 1.00 33.47 1046 ARG A C 1
ATOM 8265 O O . ARG A 1 1028 ? 77.186 -17.023 157.573 1.00 29.33 1046 ARG A O 1
ATOM 8273 N N . HIS A 1 1029 ? 75.218 -17.932 156.952 1.00 32.31 1047 HIS A N 1
ATOM 8274 C CA . HIS A 1 1029 ? 75.506 -19.229 157.558 1.00 33.05 1047 HIS A CA 1
ATOM 8275 C C . HIS A 1 1029 ? 76.773 -19.844 156.969 1.00 30.93 1047 HIS A C 1
ATOM 8276 O O . HIS A 1 1029 ? 77.663 -20.267 157.704 1.00 29.87 1047 HIS A O 1
ATOM 8283 N N . ASP A 1 1030 ? 76.856 -19.874 155.642 1.00 29.46 1048 ASP A N 1
ATOM 8284 C CA . ASP A 1 1030 ? 78.031 -20.413 154.965 1.00 28.63 1048 ASP A CA 1
ATOM 8285 C C . ASP A 1 1030 ? 79.294 -19.617 155.290 1.00 31.93 1048 ASP A C 1
ATOM 8286 O O . ASP A 1 1030 ? 80.366 -20.192 155.487 1.00 29.61 1048 ASP A O 1
ATOM 8291 N N . LEU A 1 1031 ? 79.159 -18.294 155.349 1.00 27.81 1049 LEU A N 1
ATOM 8292 C CA . LEU A 1 1031 ? 80.296 -17.419 155.620 1.00 27.64 1049 LEU A CA 1
ATOM 8293 C C . LEU A 1 1031 ? 80.874 -17.652 157.013 1.00 30.67 1049 LEU A C 1
ATOM 8294 O O . LEU A 1 1031 ? 82.091 -17.706 157.183 1.00 27.44 1049 LEU A O 1
ATOM 8299 N N . VAL A 1 1032 ? 80.002 -17.788 158.006 1.00 27.42 1050 VAL A N 1
ATOM 8300 C CA . VAL A 1 1032 ? 80.445 -18.051 159.370 1.00 28.68 1050 VAL A CA 1
ATOM 8301 C C . VAL A 1 1032 ? 81.121 -19.419 159.470 1.00 25.93 1050 VAL A C 1
ATOM 8302 O O . VAL A 1 1032 ? 82.138 -19.571 160.145 1.00 28.98 1050 VAL A O 1
ATOM 8306 N N . LYS A 1 1033 ? 80.559 -20.406 158.781 1.00 29.86 1051 LYS A N 1
ATOM 8307 C CA . LYS A 1 1033 ? 81.109 -21.758 158.781 1.00 34.17 1051 LYS A CA 1
ATOM 8308 C C . LYS A 1 1033 ? 82.492 -21.799 158.130 1.00 32.78 1051 LYS A C 1
ATOM 8309 O O . LYS A 1 1033 ? 83.370 -22.549 158.559 1.00 32.86 1051 LYS A O 1
ATOM 8315 N N . LEU A 1 1034 ? 82.679 -20.988 157.094 1.00 36.89 1052 LEU A N 1
ATOM 8316 C CA . LEU A 1 1034 ? 83.960 -20.908 156.398 1.00 30.17 1052 LEU A CA 1
ATOM 8317 C C . LEU A 1 1034 ? 85.047 -20.265 157.250 1.00 29.68 1052 LEU A C 1
ATOM 8318 O O . LEU A 1 1034 ? 86.236 -20.477 157.014 1.00 35.78 1052 LEU A O 1
ATOM 8323 N N . GLY A 1 1035 ? 84.638 -19.477 158.237 1.00 31.82 1053 GLY A N 1
ATOM 8324 C CA . GLY A 1 1035 ? 85.584 -18.729 159.044 1.00 27.34 1053 GLY A CA 1
ATOM 8325 C C . GLY A 1 1035 ? 85.906 -17.386 158.412 1.00 30.16 1053 GLY A C 1
ATOM 8326 O O . GLY A 1 1035 ? 87.001 -16.848 158.592 1.00 25.93 1053 GLY A O 1
ATOM 8327 N N . PHE A 1 1036 ? 84.948 -16.858 157.656 1.00 21.53 1054 PHE A N 1
ATOM 8328 C CA . PHE A 1 1036 ? 85.055 -15.530 157.063 1.00 27.89 1054 PHE A CA 1
ATOM 8329 C C . PHE A 1 1036 ? 85.347 -14.494 158.144 1.00 25.42 1054 PHE A C 1
ATOM 8330 O O . PHE A 1 1036 ? 84.707 -14.486 159.193 1.00 28.06 1054 PHE A O 1
ATOM 8338 N N . LYS A 1 1037 ? 86.336 -13.643 157.895 1.00 25.20 1055 LYS A N 1
ATOM 8339 C CA . LYS A 1 1037 ? 86.721 -12.612 158.850 1.00 26.30 1055 LYS A CA 1
ATOM 8340 C C . LYS A 1 1037 ? 86.847 -11.265 158.155 0.00 23.75 1055 LYS A C 1
ATOM 8341 O O . LYS A 1 1037 ? 87.220 -11.198 156.984 0.00 23.15 1055 LYS A O 1
ATOM 8347 N N . TYR A 1 1038 ? 86.541 -10.196 158.881 1.00 20.58 1056 TYR A N 1
ATOM 8348 C CA . TYR A 1 1038 ? 86.691 -8.842 158.354 1.00 20.45 1056 TYR A CA 1
ATOM 8349 C C . TYR A 1 1038 ? 86.742 -7.822 159.488 1.00 21.35 1056 TYR A C 1
ATOM 8350 O O . TYR A 1 1038 ? 86.223 -8.061 160.580 1.00 25.08 1056 TYR A O 1
ATOM 8359 N N . ASP A 1 1039 ? 87.378 -6.687 159.222 1.00 20.77 1057 ASP A N 1
ATOM 8360 C CA . ASP A 1 1039 ? 87.606 -5.671 160.243 1.00 21.42 1057 ASP A CA 1
ATOM 8361 C C . ASP A 1 1039 ? 86.718 -4.450 160.036 1.00 24.20 1057 ASP A C 1
ATOM 8362 O O . ASP A 1 1039 ? 86.271 -3.824 160.997 1.00 20.84 1057 ASP A O 1
ATOM 8367 N N . ASN A 1 1040 ? 86.464 -4.120 158.774 1.00 20.15 1058 ASN A N 1
ATOM 8368 C CA . ASN A 1 1040 ? 85.779 -2.885 158.429 1.00 22.62 1058 ASN A CA 1
ATOM 8369 C C . ASN A 1 1040 ? 84.602 -3.110 157.479 1.00 18.05 1058 ASN A C 1
ATOM 8370 O O . ASN A 1 1040 ? 84.694 -3.903 156.545 1.00 22.00 1058 ASN A O 1
ATOM 8375 N N . ILE A 1 1041 ? 83.495 -2.418 157.730 1.00 19.14 1059 ILE A N 1
ATOM 8376 C CA . ILE A 1 1041 ? 82.343 -2.472 156.837 1.00 21.72 1059 ILE A CA 1
ATOM 8377 C C . ILE A 1 1041 ? 82.069 -1.112 156.217 1.00 21.52 1059 ILE A C 1
ATOM 8378 O O . ILE A 1 1041 ? 81.962 -0.115 156.928 1.00 18.33 1059 ILE A O 1
ATOM 8383 N N . LEU A 1 1042 ? 81.955 -1.073 154.893 1.00 20.36 1060 LEU A N 1
ATOM 8384 C CA . LEU A 1 1042 ? 81.450 0.111 154.214 1.00 19.60 1060 LEU A CA 1
ATOM 8385 C C . LEU A 1 1042 ? 80.176 -0.239 153.460 1.00 23.45 1060 LEU A C 1
ATOM 8386 O O . LEU A 1 1042 ? 80.105 -1.263 152.783 1.00 22.00 1060 LEU A O 1
ATOM 8399 N N . GLU A 1 1044 ? 76.980 1.341 150.832 1.00 19.79 1062 GLU A N 1
ATOM 8400 C CA . GLU A 1 1044 ? 76.383 2.370 149.994 1.00 20.13 1062 GLU A CA 1
ATOM 8401 C C . GLU A 1 1044 ? 74.894 2.093 149.894 1.00 17.51 1062 GLU A C 1
ATOM 8402 O O . GLU A 1 1044 ? 74.448 1.000 150.250 1.00 17.60 1062 GLU A O 1
ATOM 8408 N N . GLU A 1 1045 ? 74.135 3.079 149.417 1.00 17.83 1063 GLU A N 1
ATOM 8409 C CA . GLU A 1 1045 ? 72.681 2.969 149.296 1.00 17.28 1063 GLU A CA 1
ATOM 8410 C C . GLU A 1 1045 ? 72.046 2.589 150.631 1.00 17.02 1063 GLU A C 1
ATOM 8411 O O . GLU A 1 1045 ? 71.035 1.888 150.670 1.00 19.63 1063 GLU A O 1
ATOM 8417 N N . ALA A 1 1046 ? 72.645 3.064 151.718 1.00 16.90 1064 ALA A N 1
ATOM 8418 C CA . ALA A 1 1046 ? 72.300 2.606 153.059 1.00 17.52 1064 ALA A CA 1
ATOM 8419 C C . ALA A 1 1046 ? 70.850 2.896 153.439 1.00 19.17 1064 ALA A C 1
ATOM 8420 O O . ALA A 1 1046 ? 70.240 2.129 154.180 1.00 17.67 1064 ALA A O 1
ATOM 8422 N N . ALA A 1 1047 ? 70.294 3.992 152.926 1.00 20.50 1065 ALA A N 1
ATOM 8423 C CA . ALA A 1 1047 ? 68.912 4.352 153.240 1.00 22.48 1065 ALA A CA 1
ATOM 8424 C C . ALA A 1 1047 ? 67.917 3.624 152.335 1.00 24.78 1065 ALA A C 1
ATOM 8425 O O . ALA A 1 1047 ? 66.712 3.870 152.403 1.00 24.51 1065 ALA A O 1
ATOM 8427 N N . GLN A 1 1048 ? 68.428 2.732 151.490 1.00 21.10 1066 GLN A N 1
ATOM 8428 C CA . GLN A 1 1048 ? 67.582 1.878 150.659 1.00 23.23 1066 GLN A CA 1
ATOM 8429 C C . GLN A 1 1048 ? 67.514 0.462 151.222 1.00 24.53 1066 GLN A C 1
ATOM 8430 O O . GLN A 1 1048 ? 66.802 -0.389 150.693 1.00 25.79 1066 GLN A O 1
ATOM 8436 N N . ILE A 1 1049 ? 68.266 0.215 152.290 1.00 21.89 1067 ILE A N 1
ATOM 8437 C CA . ILE A 1 1049 ? 68.392 -1.128 152.847 1.00 22.56 1067 ILE A CA 1
ATOM 8438 C C . ILE A 1 1049 ? 67.530 -1.290 154.090 1.00 22.61 1067 ILE A C 1
ATOM 8439 O O . ILE A 1 1049 ? 67.588 -0.465 154.997 1.00 22.49 1067 ILE A O 1
ATOM 8444 N N . LEU A 1 1050 ? 66.728 -2.349 154.123 1.00 21.26 1068 LEU A N 1
ATOM 8445 C CA . LEU A 1 1050 ? 65.898 -2.656 155.286 1.00 23.07 1068 LEU A CA 1
ATOM 8446 C C . LEU A 1 1050 ? 66.721 -2.710 156.572 1.00 19.79 1068 LEU A C 1
ATOM 8447 O O . LEU A 1 1050 ? 67.907 -3.050 156.548 1.00 22.60 1068 LEU A O 1
ATOM 8452 N N . GLU A 1 1051 ? 66.081 -2.367 157.684 1.00 21.03 1069 GLU A N 1
ATOM 8453 C CA . GLU A 1 1051 ? 66.721 -2.369 158.996 1.00 17.70 1069 GLU A CA 1
ATOM 8454 C C . GLU A 1 1051 ? 67.487 -3.662 159.262 1.00 19.68 1069 GLU A C 1
ATOM 8455 O O . GLU A 1 1051 ? 68.688 -3.639 159.536 1.00 21.66 1069 GLU A O 1
ATOM 8461 N N . ILE A 1 1052 ? 66.796 -4.791 159.157 1.00 21.36 1070 ILE A N 1
ATOM 8462 C CA . ILE A 1 1052 ? 67.389 -6.070 159.531 1.00 26.48 1070 ILE A CA 1
ATOM 8463 C C . ILE A 1 1052 ? 68.466 -6.504 158.539 1.00 26.09 1070 ILE A C 1
ATOM 8464 O O . ILE A 1 1052 ? 69.403 -7.207 158.906 1.00 25.46 1070 ILE A O 1
ATOM 8469 N N . GLU A 1 1053 ? 68.350 -6.065 157.289 1.00 23.39 1071 GLU A N 1
ATOM 8470 C CA . GLU A 1 1053 ? 69.347 -6.413 156.284 1.00 21.05 1071 GLU A CA 1
ATOM 8471 C C . GLU A 1 1053 ? 70.551 -5.478 156.370 1.00 26.00 1071 GLU A C 1
ATOM 8472 O O . GLU A 1 1053 ? 71.556 -5.678 155.689 1.00 20.14 1071 GLU A O 1
ATOM 8478 N N . THR A 1 1054 ? 70.443 -4.456 157.213 1.00 21.15 1072 THR A N 1
ATOM 8479 C CA . THR A 1 1054 ? 71.581 -3.604 157.524 1.00 21.41 1072 THR A CA 1
ATOM 8480 C C . THR A 1 1054 ? 72.341 -4.198 158.706 1.00 23.53 1072 THR A C 1
ATOM 8481 O O . THR A 1 1054 ? 73.570 -4.141 158.762 1.00 23.72 1072 THR A O 1
ATOM 8485 N N . PHE A 1 1055 ? 71.592 -4.779 159.638 1.00 20.80 1073 PHE A N 1
ATOM 8486 C CA . PHE A 1 1055 ? 72.158 -5.359 160.854 1.00 24.87 1073 PHE A CA 1
ATOM 8487 C C . PHE A 1 1055 ? 72.932 -6.651 160.594 1.00 25.58 1073 PHE A C 1
ATOM 8488 O O . PHE A 1 1055 ? 74.001 -6.859 161.162 1.00 25.47 1073 PHE A O 1
ATOM 8496 N N . ILE A 1 1056 ? 72.375 -7.519 159.754 1.00 23.38 1074 ILE A N 1
ATOM 8497 C CA . ILE A 1 1056 ? 72.965 -8.828 159.470 1.00 24.87 1074 ILE A CA 1
ATOM 8498 C C . ILE A 1 1056 ? 74.440 -8.786 159.012 1.00 25.75 1074 ILE A C 1
ATOM 8499 O O . ILE A 1 1056 ? 75.248 -9.574 159.502 1.00 23.34 1074 ILE A O 1
ATOM 8504 N N . PRO A 1 1057 ? 74.808 -7.863 158.095 1.00 27.51 1075 PRO A N 1
ATOM 8505 C CA . PRO A 1 1057 ? 76.231 -7.793 157.721 1.00 25.19 1075 PRO A CA 1
ATOM 8506 C C . PRO A 1 1057 ? 77.203 -7.482 158.871 1.00 28.98 1075 PRO A C 1
ATOM 8507 O O . PRO A 1 1057 ? 78.412 -7.601 158.678 1.00 25.92 1075 PRO A O 1
ATOM 8511 N N . LEU A 1 1058 ? 76.696 -7.090 160.037 1.00 26.47 1076 LEU A N 1
ATOM 8512 C CA . LEU A 1 1058 ? 77.561 -6.872 161.193 1.00 26.78 1076 LEU A CA 1
ATOM 8513 C C . LEU A 1 1058 ? 78.045 -8.198 161.773 1.00 30.56 1076 LEU A C 1
ATOM 8514 O O . LEU A 1 1058 ? 79.020 -8.235 162.524 1.00 23.25 1076 LEU A O 1
ATOM 8519 N N . LEU A 1 1059 ? 77.354 -9.283 161.423 1.00 24.17 1077 LEU A N 1
ATOM 8520 C CA . LEU A 1 1059 ? 77.594 -10.581 162.046 1.00 27.01 1077 LEU A CA 1
ATOM 8521 C C . LEU A 1 1059 ? 77.883 -11.702 161.049 1.00 24.77 1077 LEU A C 1
ATOM 8522 O O . LEU A 1 1059 ? 77.409 -12.824 161.223 1.00 26.33 1077 LEU A O 1
ATOM 8527 N N . LEU A 1 1060 ? 78.668 -11.412 160.017 1.00 25.50 1078 LEU A N 1
ATOM 8528 C CA . LEU A 1 1060 ? 79.032 -12.441 159.047 1.00 19.93 1078 LEU A CA 1
ATOM 8529 C C . LEU A 1 1060 ? 80.275 -13.205 159.506 1.00 25.45 1078 LEU A C 1
ATOM 8530 O O . LEU A 1 1060 ? 80.859 -13.979 158.745 1.00 30.24 1078 LEU A O 1
ATOM 8535 N N . GLN A 1 1061 ? 80.666 -12.988 160.757 1.00 24.06 1079 GLN A N 1
ATOM 8536 C CA . GLN A 1 1061 ? 81.835 -13.644 161.335 1.00 27.36 1079 GLN A CA 1
ATOM 8537 C C . GLN A 1 1061 ? 81.592 -14.021 162.794 1.00 31.03 1079 GLN A C 1
ATOM 8538 O O . GLN A 1 1061 ? 80.613 -13.584 163.399 1.00 29.77 1079 GLN A O 1
ATOM 8544 N N . ASN A 1 1062 ? 82.484 -14.837 163.348 1.00 26.08 1080 ASN A N 1
ATOM 8545 C CA . ASN A 1 1062 ? 82.435 -15.197 164.760 1.00 36.71 1080 ASN A CA 1
ATOM 8546 C C . ASN A 1 1062 ? 83.138 -14.143 165.604 1.00 37.28 1080 ASN A C 1
ATOM 8547 O O . ASN A 1 1062 ? 83.979 -13.404 165.092 1.00 35.46 1080 ASN A O 1
ATOM 8552 N N . PRO A 1 1063 ? 82.798 -14.063 166.900 1.00 40.87 1081 PRO A N 1
ATOM 8553 C CA . PRO A 1 1063 ? 83.508 -13.138 167.791 1.00 41.08 1081 PRO A CA 1
ATOM 8554 C C . PRO A 1 1063 ? 84.976 -13.528 167.940 1.00 48.13 1081 PRO A C 1
ATOM 8555 O O . PRO A 1 1063 ? 85.331 -14.678 167.680 1.00 45.71 1081 PRO A O 1
ATOM 8559 N N . GLN A 1 1064 ? 85.818 -12.583 168.346 1.00 47.11 1082 GLN A N 1
ATOM 8560 C CA . GLN A 1 1064 ? 87.231 -12.875 168.556 1.00 52.74 1082 GLN A CA 1
ATOM 8561 C C . GLN A 1 1064 ? 87.628 -12.621 170.006 1.00 53.66 1082 GLN A C 1
ATOM 8562 O O . GLN A 1 1064 ? 87.643 -11.477 170.462 1.00 47.96 1082 GLN A O 1
ATOM 8568 N N . ASP A 1 1065 ? 87.941 -13.702 170.718 1.00 62.69 1083 ASP A N 1
ATOM 8569 C CA . ASP A 1 1065 ? 88.281 -13.649 172.140 1.00 60.19 1083 ASP A CA 1
ATOM 8570 C C . ASP A 1 1065 ? 87.148 -13.031 172.956 1.00 61.71 1083 ASP A C 1
ATOM 8571 O O . ASP A 1 1065 ? 87.385 -12.393 173.982 1.00 59.84 1083 ASP A O 1
ATOM 8576 N N . GLY A 1 1066 ? 85.918 -13.223 172.487 1.00 61.25 1084 GLY A N 1
ATOM 8577 C CA . GLY A 1 1066 ? 84.743 -12.739 173.188 1.00 63.68 1084 GLY A CA 1
ATOM 8578 C C . GLY A 1 1066 ? 84.234 -11.389 172.721 1.00 58.74 1084 GLY A C 1
ATOM 8579 O O . GLY A 1 1066 ? 83.200 -10.913 173.193 1.00 55.32 1084 GLY A O 1
ATOM 8580 N N . PHE A 1 1067 ? 84.957 -10.769 171.794 1.00 53.55 1085 PHE A N 1
ATOM 8581 C CA . PHE A 1 1067 ? 84.576 -9.455 171.284 1.00 55.02 1085 PHE A CA 1
ATOM 8582 C C . PHE A 1 1067 ? 84.468 -9.439 169.763 1.00 49.93 1085 PHE A C 1
ATOM 8583 O O . PHE A 1 1067 ? 85.084 -10.253 169.073 1.00 40.07 1085 PHE A O 1
ATOM 8591 N N . SER A 1 1068 ? 83.681 -8.501 169.248 1.00 45.36 1086 SER A N 1
ATOM 8592 C CA . SER A 1 1068 ? 83.563 -8.316 167.811 1.00 35.72 1086 SER A CA 1
ATOM 8593 C C . SER A 1 1068 ? 84.877 -7.793 167.247 1.00 33.84 1086 SER A C 1
ATOM 8594 O O . SER A 1 1068 ? 85.524 -6.941 167.852 1.00 37.73 1086 SER A O 1
ATOM 8597 N N . ARG A 1 1069 ? 85.265 -8.318 166.090 1.00 36.91 1087 ARG A N 1
ATOM 8598 C CA . ARG A 1 1069 ? 86.489 -7.910 165.407 1.00 36.12 1087 ARG A CA 1
ATOM 8599 C C . ARG A 1 1069 ? 86.294 -6.579 164.673 1.00 29.80 1087 ARG A C 1
ATOM 8600 O O . ARG A 1 1069 ? 87.257 -5.926 164.260 1.00 33.28 1087 ARG A O 1
ATOM 8608 N N . LEU A 1 1070 ? 85.036 -6.176 164.533 1.00 29.90 1088 LEU A N 1
ATOM 8609 C CA . LEU A 1 1070 ? 84.684 -4.987 163.768 1.00 30.77 1088 LEU A CA 1
ATOM 8610 C C . LEU A 1 1070 ? 85.326 -3.729 164.333 1.00 28.90 1088 LEU A C 1
ATOM 8611 O O . LEU A 1 1070 ? 85.122 -3.386 165.498 1.00 27.71 1088 LEU A O 1
ATOM 8616 N N . LYS A 1 1071 ? 86.095 -3.043 163.495 1.00 24.18 1089 LYS A N 1
ATOM 8617 C CA . LYS A 1 1071 ? 86.790 -1.829 163.908 1.00 27.34 1089 LYS A CA 1
ATOM 8618 C C . LYS A 1 1071 ? 86.118 -0.565 163.375 1.00 27.90 1089 LYS A C 1
ATOM 8619 O O . LYS A 1 1071 ? 86.153 0.483 164.022 1.00 25.44 1089 LYS A O 1
ATOM 8625 N N . ARG A 1 1072 ? 85.511 -0.667 162.195 1.00 25.86 1090 ARG A N 1
ATOM 8626 C CA . ARG A 1 1072 ? 84.875 0.480 161.556 1.00 24.88 1090 ARG A CA 1
ATOM 8627 C C . ARG A 1 1072 ? 83.539 0.121 160.934 1.00 22.52 1090 ARG A C 1
ATOM 8628 O O . ARG A 1 1072 ? 83.363 -0.972 160.392 1.00 20.28 1090 ARG A O 1
ATOM 8636 N N . TRP A 1 1073 ? 82.604 1.061 161.002 1.00 20.89 1091 TRP A N 1
ATOM 8637 C CA . TRP A 1 1073 ? 81.341 0.935 160.294 1.00 21.52 1091 TRP A CA 1
ATOM 8638 C C . TRP A 1 1073 ? 81.050 2.225 159.538 1.00 25.40 1091 TRP A C 1
ATOM 8639 O O . TRP A 1 1073 ? 80.705 3.246 160.136 1.00 25.18 1091 TRP A O 1
ATOM 8650 N N . ILE A 1 1074 ? 81.204 2.176 158.220 1.00 23.34 1092 ILE A N 1
ATOM 8651 C CA . ILE A 1 1074 ? 80.921 3.331 157.381 1.00 19.11 1092 ILE A CA 1
ATOM 8652 C C . ILE A 1 1074 ? 79.640 3.112 156.588 1.00 20.79 1092 ILE A C 1
ATOM 8653 O O . ILE A 1 1074 ? 79.521 2.143 155.840 1.00 20.49 1092 ILE A O 1
ATOM 8666 N N . ILE A 1 1076 ? 77.039 5.028 153.871 1.00 20.88 1094 ILE A N 1
ATOM 8667 C CA . ILE A 1 1076 ? 76.809 6.133 152.954 1.00 19.94 1094 ILE A CA 1
ATOM 8668 C C . ILE A 1 1076 ? 75.440 5.975 152.316 1.00 23.68 1094 ILE A C 1
ATOM 8669 O O . ILE A 1 1076 ? 75.133 4.928 151.746 1.00 21.44 1094 ILE A O 1
ATOM 8674 N N . GLY A 1 1077 ? 74.613 7.010 152.423 1.00 19.30 1095 GLY A N 1
ATOM 8675 C CA . GLY A 1 1077 ? 73.271 6.957 151.879 1.00 16.08 1095 GLY A CA 1
ATOM 8676 C C . GLY A 1 1077 ? 72.554 8.293 151.907 1.00 20.85 1095 GLY A C 1
ATOM 8677 O O . GLY A 1 1077 ? 73.151 9.325 152.219 1.00 19.65 1095 GLY A O 1
ATOM 8678 N N . ASP A 1 1078 ? 71.266 8.271 151.575 1.00 22.82 1096 ASP A N 1
ATOM 8679 C CA . ASP A 1 1078 ? 70.451 9.484 151.546 1.00 22.64 1096 ASP A CA 1
ATOM 8680 C C . ASP A 1 1078 ? 69.025 9.167 151.984 1.00 21.79 1096 ASP A C 1
ATOM 8681 O O . ASP A 1 1078 ? 68.250 8.585 151.227 1.00 22.39 1096 ASP A O 1
ATOM 8686 N N . HIS A 1 1079 ? 68.688 9.557 153.209 1.00 19.79 1097 HIS A N 1
ATOM 8687 C CA . HIS A 1 1079 ? 67.360 9.315 153.763 1.00 20.63 1097 HIS A CA 1
ATOM 8688 C C . HIS A 1 1079 ? 66.319 10.282 153.189 1.00 26.28 1097 HIS A C 1
ATOM 8689 O O . HIS A 1 1079 ? 65.119 10.127 153.423 1.00 24.05 1097 HIS A O 1
ATOM 8696 N N . HIS A 1 1080 ? 66.782 11.278 152.437 1.00 18.67 1098 HIS A N 1
ATOM 8697 C CA . HIS A 1 1080 ? 65.879 12.214 151.775 1.00 22.69 1098 HIS A CA 1
ATOM 8698 C C . HIS A 1 1080 ? 65.481 11.708 150.393 1.00 23.82 1098 HIS A C 1
ATOM 8699 O O . HIS A 1 1080 ? 64.706 12.349 149.684 1.00 28.98 1098 HIS A O 1
ATOM 8706 N N . GLN A 1 1081 ? 66.019 10.553 150.017 1.00 21.15 1099 GLN A N 1
ATOM 8707 C CA . GLN A 1 1081 ? 65.563 9.860 148.821 1.00 27.05 1099 GLN A CA 1
ATOM 8708 C C . GLN A 1 1081 ? 64.790 8.609 149.236 1.00 24.26 1099 GLN A C 1
ATOM 8709 O O . GLN A 1 1081 ? 64.563 8.382 150.424 1.00 24.35 1099 GLN A O 1
ATOM 8715 N N . LEU A 1 1082 ? 64.386 7.804 148.260 1.00 25.71 1100 LEU A N 1
ATOM 8716 C CA . LEU A 1 1082 ? 63.422 6.732 148.500 1.00 27.46 1100 LEU A CA 1
ATOM 8717 C C . LEU A 1 1082 ? 63.919 5.621 149.434 1.00 28.97 1100 LEU A C 1
ATOM 8718 O O . LEU A 1 1082 ? 65.104 5.278 149.443 1.00 29.51 1100 LEU A O 1
ATOM 8723 N N . PRO A 1 1083 ? 62.998 5.062 150.232 1.00 24.93 1101 PRO A N 1
ATOM 8724 C CA . PRO A 1 1083 ? 63.277 4.018 151.220 1.00 26.35 1101 PRO A CA 1
ATOM 8725 C C . PRO A 1 1083 ? 63.235 2.612 150.614 1.00 29.55 1101 PRO A C 1
ATOM 8726 O O . PRO A 1 1083 ? 62.860 2.471 149.449 1.00 29.84 1101 PRO A O 1
ATOM 8730 N N . PRO A 1 1084 ? 63.630 1.586 151.390 1.00 30.12 1102 PRO A N 1
ATOM 8731 C CA . PRO A 1 1084 ? 63.448 0.191 150.975 1.00 24.47 1102 PRO A CA 1
ATOM 8732 C C . PRO A 1 1084 ? 62.027 -0.089 150.496 1.00 29.46 1102 PRO A C 1
ATOM 8733 O O . PRO A 1 1084 ? 61.075 0.492 151.022 1.00 29.17 1102 PRO A O 1
ATOM 8737 N N . VAL A 1 1085 ? 61.887 -0.971 149.513 1.00 29.65 1103 VAL A N 1
ATOM 8738 C CA . VAL A 1 1085 ? 60.582 -1.246 148.930 1.00 30.77 1103 VAL A CA 1
ATOM 8739 C C . VAL A 1 1085 ? 59.803 -2.268 149.746 1.00 32.59 1103 VAL A C 1
ATOM 8740 O O . VAL A 1 1085 ? 60.277 -3.375 149.999 1.00 34.85 1103 VAL A O 1
ATOM 8744 N N . ILE A 1 1086 ? 58.606 -1.873 150.165 1.00 34.90 1104 ILE A N 1
ATOM 8745 C CA . ILE A 1 1086 ? 57.698 -2.763 150.870 1.00 36.18 1104 ILE A CA 1
ATOM 8746 C C . ILE A 1 1086 ? 56.521 -3.101 149.957 1.00 41.16 1104 ILE A C 1
ATOM 8747 O O . ILE A 1 1086 ? 55.682 -2.244 149.680 1.00 34.61 1104 ILE A O 1
ATOM 8752 N N . LYS A 1 1087 ? 56.482 -4.349 149.490 1.00 39.22 1105 LYS A N 1
ATOM 8753 C CA . LYS A 1 1087 ? 55.486 -4.816 148.524 1.00 41.63 1105 LYS A CA 1
ATOM 8754 C C . LYS A 1 1087 ? 54.059 -4.448 148.917 0.00 40.09 1105 LYS A C 1
ATOM 8755 O O . LYS A 1 1087 ? 53.279 -3.961 148.100 0.00 41.92 1105 LYS A O 1
ATOM 8761 N N . ASN A 1 1088 ? 53.735 -4.688 150.181 1.00 34.14 1106 ASN A N 1
ATOM 8762 C CA . ASN A 1 1088 ? 52.425 -4.380 150.733 1.00 35.37 1106 ASN A CA 1
ATOM 8763 C C . ASN A 1 1088 ? 52.528 -3.183 151.671 1.00 34.87 1106 ASN A C 1
ATOM 8764 O O . ASN A 1 1088 ? 53.001 -3.313 152.798 1.00 37.69 1106 ASN A O 1
ATOM 8777 N N . ALA A 1 1090 ? 50.706 -1.643 153.555 1.00 29.89 1108 ALA A N 1
ATOM 8778 C CA . ALA A 1 1090 ? 50.032 -1.681 154.846 1.00 25.26 1108 ALA A CA 1
ATOM 8779 C C . ALA A 1 1090 ? 51.047 -1.850 155.974 1.00 30.51 1108 ALA A C 1
ATOM 8780 O O . ALA A 1 1090 ? 50.844 -1.362 157.086 1.00 28.30 1108 ALA A O 1
ATOM 8782 N N . PHE A 1 1091 ? 52.143 -2.541 155.675 1.00 24.09 1109 PHE A N 1
ATOM 8783 C CA . PHE A 1 1091 ? 53.198 -2.772 156.654 1.00 24.82 1109 PHE A CA 1
ATOM 8784 C C . PHE A 1 1091 ? 54.029 -1.514 156.858 1.00 26.19 1109 PHE A C 1
ATOM 8785 O O . PHE A 1 1091 ? 54.704 -1.362 157.875 1.00 26.12 1109 PHE A O 1
ATOM 8793 N N . GLN A 1 1092 ? 53.979 -0.611 155.888 1.00 22.79 1110 GLN A N 1
ATOM 8794 C CA . GLN A 1 1092 ? 54.601 0.690 156.072 1.00 28.85 1110 GLN A CA 1
ATOM 8795 C C . GLN A 1 1092 ? 53.676 1.590 156.869 1.00 25.51 1110 GLN A C 1
ATOM 8796 O O . GLN A 1 1092 ? 54.104 2.243 157.816 1.00 29.07 1110 GLN A O 1
ATOM 8802 N N . LYS A 1 1093 ? 52.405 1.606 156.483 1.00 28.77 1111 LYS A N 1
ATOM 8803 C CA . LYS A 1 1093 ? 51.416 2.470 157.115 1.00 26.99 1111 LYS A CA 1
ATOM 8804 C C . LYS A 1 1093 ? 51.307 2.207 158.617 1.00 28.18 1111 LYS A C 1
ATOM 8805 O O . LYS A 1 1093 ? 51.344 3.140 159.421 1.00 27.55 1111 LYS A O 1
ATOM 8811 N N . TYR A 1 1094 ? 51.191 0.941 159.004 1.00 26.37 1112 TYR A N 1
ATOM 8812 C CA . TYR A 1 1094 ? 51.043 0.627 160.417 1.00 22.09 1112 TYR A CA 1
ATOM 8813 C C . TYR A 1 1094 ? 52.379 0.488 161.142 1.00 25.27 1112 TYR A C 1
ATOM 8814 O O . TYR A 1 1094 ? 52.523 0.947 162.273 1.00 23.72 1112 TYR A O 1
ATOM 8823 N N . SER A 1 1095 ? 53.354 -0.143 160.497 1.00 25.11 1113 SER A N 1
ATOM 8824 C CA . SER A 1 1095 ? 54.557 -0.566 161.207 1.00 22.35 1113 SER A CA 1
ATOM 8825 C C . SER A 1 1095 ? 55.829 0.209 160.881 1.00 22.28 1113 SER A C 1
ATOM 8826 O O . SER A 1 1095 ? 56.845 0.028 161.556 1.00 21.19 1113 SER A O 1
ATOM 8829 N N . ASN A 1 1096 ? 55.776 1.060 159.858 1.00 16.85 1114 ASN A N 1
ATOM 8830 C CA . ASN A 1 1096 ? 56.956 1.792 159.400 1.00 18.51 1114 ASN A CA 1
ATOM 8831 C C . ASN A 1 1096 ? 58.081 0.820 159.022 1.00 20.05 1114 ASN A C 1
ATOM 8832 O O . ASN A 1 1096 ? 59.256 1.065 159.291 1.00 20.82 1114 ASN A O 1
ATOM 8845 N N . GLU A 1 1098 ? 59.403 0.121 156.276 1.00 18.52 1116 GLU A N 1
ATOM 8846 C CA . GLU A 1 1098 ? 60.319 0.577 155.238 1.00 24.01 1116 GLU A CA 1
ATOM 8847 C C . GLU A 1 1098 ? 61.531 1.294 155.828 1.00 29.13 1116 GLU A C 1
ATOM 8848 O O . GLU A 1 1098 ? 62.537 1.470 155.148 1.00 32.33 1116 GLU A O 1
ATOM 8854 N N . GLN A 1 1099 ? 61.434 1.713 157.086 1.00 22.19 1117 GLN A N 1
ATOM 8855 C CA . GLN A 1 1099 ? 62.482 2.537 157.680 1.00 21.63 1117 GLN A CA 1
ATOM 8856 C C . GLN A 1 1099 ? 63.808 1.792 157.766 1.00 20.68 1117 GLN A C 1
ATOM 8857 O O . GLN A 1 1099 ? 63.910 0.755 158.417 1.00 20.33 1117 GLN A O 1
ATOM 8863 N N . SER A 1 1100 ? 64.820 2.333 157.096 1.00 18.59 1118 SER A N 1
ATOM 8864 C CA . SER A 1 1100 ? 66.161 1.762 157.127 1.00 20.49 1118 SER A CA 1
ATOM 8865 C C . SER A 1 1100 ? 66.847 2.023 158.466 1.00 19.80 1118 SER A C 1
ATOM 8866 O O . SER A 1 1100 ? 66.431 2.897 159.224 1.00 22.39 1118 SER A O 1
ATOM 8869 N N . LEU A 1 1101 ? 67.906 1.270 158.747 1.00 17.32 1119 LEU A N 1
ATOM 8870 C CA . LEU A 1 1101 ? 68.705 1.509 159.942 1.00 19.84 1119 LEU A CA 1
ATOM 8871 C C . LEU A 1 1101 ? 69.388 2.864 159.826 1.00 17.86 1119 LEU A C 1
ATOM 8872 O O . LEU A 1 1101 ? 69.492 3.602 160.807 1.00 19.92 1119 LEU A O 1
ATOM 8877 N N . PHE A 1 1102 ? 69.864 3.170 158.622 1.00 18.13 1120 PHE A N 1
ATOM 8878 C CA . PHE A 1 1102 ? 70.487 4.455 158.328 1.00 18.55 1120 PHE A CA 1
ATOM 8879 C C . PHE A 1 1102 ? 69.577 5.598 158.760 1.00 19.34 1120 PHE A C 1
ATOM 8880 O O . PHE A 1 1102 ? 69.992 6.492 159.492 1.00 18.13 1120 PHE A O 1
ATOM 8888 N N . THR A 1 1103 ? 68.332 5.551 158.298 1.00 21.84 1121 THR A N 1
ATOM 8889 C CA . THR A 1 1103 ? 67.352 6.594 158.587 1.00 19.36 1121 THR A CA 1
ATOM 8890 C C . THR A 1 1103 ? 67.050 6.679 160.082 1.00 19.87 1121 THR A C 1
ATOM 8891 O O . THR A 1 1103 ? 66.934 7.773 160.639 1.00 20.45 1121 THR A O 1
ATOM 8895 N N . ARG A 1 1104 ? 66.933 5.523 160.731 1.00 17.11 1122 ARG A N 1
ATOM 8896 C CA . ARG A 1 1104 ? 66.673 5.488 162.165 1.00 17.75 1122 ARG A CA 1
ATOM 8897 C C . ARG A 1 1104 ? 67.820 6.137 162.934 1.00 19.10 1122 ARG A C 1
ATOM 8898 O O . ARG A 1 1104 ? 67.587 6.883 163.882 1.00 22.99 1122 ARG A O 1
ATOM 8906 N N . PHE A 1 1105 ? 69.052 5.870 162.503 1.00 18.47 1123 PHE A N 1
ATOM 8907 C CA . PHE A 1 1105 ? 70.236 6.451 163.138 1.00 17.48 1123 PHE A CA 1
ATOM 8908 C C . PHE A 1 1105 ? 70.288 7.971 162.988 1.00 22.84 1123 PHE A C 1
ATOM 8909 O O . PHE A 1 1105 ? 70.656 8.677 163.928 1.00 24.50 1123 PHE A O 1
ATOM 8917 N N . VAL A 1 1106 ? 69.933 8.476 161.809 1.00 18.87 1124 VAL A N 1
ATOM 8918 C CA . VAL A 1 1106 ? 69.862 9.919 161.608 1.00 20.61 1124 VAL A CA 1
ATOM 8919 C C . VAL A 1 1106 ? 68.818 10.522 162.546 1.00 20.11 1124 VAL A C 1
ATOM 8920 O O . VAL A 1 1106 ? 69.074 11.532 163.196 1.00 20.28 1124 VAL A O 1
ATOM 8924 N N . ARG A 1 1107 ? 67.654 9.881 162.618 1.00 19.73 1125 ARG A N 1
ATOM 8925 C CA . ARG A 1 1107 ? 66.573 10.320 163.501 1.00 22.51 1125 ARG A CA 1
ATOM 8926 C C . ARG A 1 1107 ? 66.987 10.273 164.968 1.00 25.47 1125 ARG A C 1
ATOM 8927 O O . ARG A 1 1107 ? 66.645 11.163 165.749 1.00 29.16 1125 ARG A O 1
ATOM 8935 N N . VAL A 1 1108 ? 67.713 9.222 165.335 1.00 26.48 1126 VAL A N 1
ATOM 8936 C CA . VAL A 1 1108 ? 68.198 9.051 166.699 1.00 27.86 1126 VAL A CA 1
ATOM 8937 C C . VAL A 1 1108 ? 69.152 10.192 167.068 1.00 26.73 1126 VAL A C 1
ATOM 8938 O O . VAL A 1 1108 ? 69.200 10.630 168.218 1.00 24.75 1126 VAL A O 1
ATOM 8942 N N . GLY A 1 1109 ? 69.888 10.689 166.079 1.00 24.10 1127 GLY A N 1
ATOM 8943 C CA . GLY A 1 1109 ? 70.748 11.838 166.289 1.00 19.55 1127 GLY A CA 1
ATOM 8944 C C . GLY A 1 1109 ? 72.221 11.552 166.091 1.00 22.19 1127 GLY A C 1
ATOM 8945 O O . GLY A 1 1109 ? 73.066 12.349 166.497 1.00 25.99 1127 GLY A O 1
ATOM 8946 N N . VAL A 1 1110 ? 72.538 10.411 165.486 1.00 24.27 1128 VAL A N 1
ATOM 8947 C CA . VAL A 1 1110 ? 73.924 10.096 165.160 1.00 22.42 1128 VAL A CA 1
ATOM 8948 C C . VAL A 1 1110 ? 74.456 11.190 164.240 1.00 23.82 1128 VAL A C 1
ATOM 8949 O O . VAL A 1 1110 ? 73.791 11.557 163.270 1.00 21.04 1128 VAL A O 1
ATOM 8953 N N . PRO A 1 1111 ? 75.635 11.746 164.563 1.00 24.88 1129 PRO A N 1
ATOM 8954 C CA . PRO A 1 1111 ? 76.183 12.821 163.730 1.00 25.35 1129 PRO A CA 1
ATOM 8955 C C . PRO A 1 1111 ? 76.507 12.331 162.325 1.00 27.31 1129 PRO A C 1
ATOM 8956 O O . PRO A 1 1111 ? 77.019 11.224 162.158 1.00 28.74 1129 PRO A O 1
ATOM 8960 N N . THR A 1 1112 ? 76.195 13.151 161.329 1.00 23.26 1130 THR A N 1
ATOM 8961 C CA . THR A 1 1112 ? 76.394 12.777 159.937 1.00 23.30 1130 THR A CA 1
ATOM 8962 C C . THR A 1 1112 ? 77.312 13.759 159.229 1.00 27.20 1130 THR A C 1
ATOM 8963 O O . THR A 1 1112 ? 77.380 14.933 159.593 1.00 29.10 1130 THR A O 1
ATOM 8967 N N . VAL A 1 1113 ? 78.024 13.270 158.219 1.00 25.42 1131 VAL A N 1
ATOM 8968 C CA . VAL A 1 1113 ? 78.776 14.142 157.328 1.00 22.68 1131 VAL A CA 1
ATOM 8969 C C . VAL A 1 1113 ? 77.927 14.376 156.089 1.00 26.54 1131 VAL A C 1
ATOM 8970 O O . VAL A 1 1113 ? 77.654 13.442 155.330 1.00 23.21 1131 VAL A O 1
ATOM 8974 N N . ASP A 1 1114 ? 77.502 15.621 155.894 1.00 21.73 1132 ASP A N 1
ATOM 8975 C CA . ASP A 1 1114 ? 76.568 15.950 154.822 1.00 26.68 1132 ASP A CA 1
ATOM 8976 C C . ASP A 1 1114 ? 77.276 16.558 153.613 1.00 26.62 1132 ASP A C 1
ATOM 8977 O O . ASP A 1 1114 ? 77.604 17.745 153.604 1.00 27.58 1132 ASP A O 1
ATOM 8982 N N . LEU A 1 1115 ? 77.510 15.727 152.600 1.00 23.14 1133 LEU A N 1
ATOM 8983 C CA . LEU A 1 1115 ? 78.143 16.170 151.361 1.00 26.06 1133 LEU A CA 1
ATOM 8984 C C . LEU A 1 1115 ? 77.321 17.301 150.748 1.00 27.89 1133 LEU A C 1
ATOM 8985 O O . LEU A 1 1115 ? 76.093 17.224 150.694 1.00 27.04 1133 LEU A O 1
ATOM 8990 N N . ASP A 1 1116 ? 77.998 18.350 150.292 1.00 26.12 1134 ASP A N 1
ATOM 8991 C CA . ASP A 1 1116 ? 77.319 19.611 150.009 1.00 30.86 1134 ASP A CA 1
ATOM 8992 C C . ASP A 1 1116 ? 77.607 20.230 148.643 1.00 27.87 1134 ASP A C 1
ATOM 8993 O O . ASP A 1 1116 ? 77.381 21.423 148.450 1.00 26.26 1134 ASP A O 1
ATOM 8998 N N . ALA A 1 1117 ? 78.104 19.435 147.702 1.00 31.70 1135 ALA A N 1
ATOM 8999 C CA . ALA A 1 1117 ? 78.427 19.958 146.378 1.00 23.55 1135 ALA A CA 1
ATOM 9000 C C . ALA A 1 1117 ? 78.229 18.901 145.298 1.00 30.15 1135 ALA A C 1
ATOM 9001 O O . ALA A 1 1117 ? 79.021 17.965 145.181 1.00 26.05 1135 ALA A O 1
ATOM 9003 N N . GLN A 1 1118 ? 77.170 19.062 144.508 1.00 24.85 1136 GLN A N 1
ATOM 9004 C CA . GLN A 1 1118 ? 76.820 18.085 143.483 1.00 25.68 1136 GLN A CA 1
ATOM 9005 C C . GLN A 1 1118 ? 77.517 18.412 142.166 1.00 23.83 1136 GLN A C 1
ATOM 9006 O O . GLN A 1 1118 ? 77.862 19.564 141.914 1.00 27.79 1136 GLN A O 1
ATOM 9012 N N . GLY A 1 1119 ? 77.720 17.401 141.325 1.00 27.38 1137 GLY A N 1
ATOM 9013 C CA . GLY A 1 1119 ? 78.475 17.596 140.100 1.00 32.45 1137 GLY A CA 1
ATOM 9014 C C . GLY A 1 1119 ? 77.938 16.947 138.834 1.00 28.00 1137 GLY A C 1
ATOM 9015 O O . GLY A 1 1119 ? 78.703 16.687 137.906 1.00 28.60 1137 GLY A O 1
ATOM 9016 N N . ARG A 1 1120 ? 76.634 16.697 138.773 1.00 28.68 1138 ARG A N 1
ATOM 9017 C CA . ARG A 1 1120 ? 76.073 16.009 137.612 1.00 33.40 1138 ARG A CA 1
ATOM 9018 C C . ARG A 1 1120 ? 74.946 16.767 136.902 1.00 36.74 1138 ARG A C 1
ATOM 9019 O O . ARG A 1 1120 ? 74.563 16.403 135.790 1.00 41.96 1138 ARG A O 1
ATOM 9027 N N . ALA A 1 1121 ? 74.419 17.817 137.524 1.00 26.56 1139 ALA A N 1
ATOM 9028 C CA . ALA A 1 1121 ? 73.287 18.533 136.939 1.00 34.73 1139 ALA A CA 1
ATOM 9029 C C . ALA A 1 1121 ? 73.444 20.050 137.020 1.00 29.41 1139 ALA A C 1
ATOM 9030 O O . ALA A 1 1121 ? 74.234 20.558 137.817 1.00 29.13 1139 ALA A O 1
ATOM 9032 N N . ARG A 1 1122 ? 72.691 20.761 136.179 1.00 31.44 1140 ARG A N 1
ATOM 9033 C CA . ARG A 1 1122 ? 72.639 22.223 136.215 1.00 32.78 1140 ARG A CA 1
ATOM 9034 C C . ARG A 1 1122 ? 72.343 22.726 137.619 1.00 31.27 1140 ARG A C 1
ATOM 9035 O O . ARG A 1 1122 ? 71.608 22.083 138.373 1.00 31.21 1140 ARG A O 1
ATOM 9043 N N . ALA A 1 1123 ? 72.898 23.883 137.961 1.00 31.87 1141 ALA A N 1
ATOM 9044 C CA . ALA A 1 1123 ? 72.595 24.517 139.236 1.00 25.20 1141 ALA A CA 1
ATOM 9045 C C . ALA A 1 1123 ? 71.111 24.861 139.311 1.00 32.64 1141 ALA A C 1
ATOM 9046 O O . ALA A 1 1123 ? 70.500 24.786 140.377 1.00 33.71 1141 ALA A O 1
ATOM 9048 N N . SER A 1 1124 ? 70.533 25.224 138.169 1.00 30.68 1142 SER A N 1
ATOM 9049 C CA . SER A 1 1124 ? 69.122 25.595 138.105 1.00 33.15 1142 SER A CA 1
ATOM 9050 C C . SER A 1 1124 ? 68.219 24.417 138.456 1.00 34.13 1142 SER A C 1
ATOM 9051 O O . SER A 1 1124 ? 67.201 24.585 139.131 1.00 33.74 1142 SER A O 1
ATOM 9054 N N . LEU A 1 1125 ? 68.596 23.228 137.996 1.00 29.72 1143 LEU A N 1
ATOM 9055 C CA . LEU A 1 1125 ? 67.843 22.018 138.296 1.00 26.73 1143 LEU A CA 1
ATOM 9056 C C . LEU A 1 1125 ? 68.053 21.604 139.748 1.00 31.22 1143 LEU A C 1
ATOM 9057 O O . LEU A 1 1125 ? 67.131 21.110 140.398 1.00 29.09 1143 LEU A O 1
ATOM 9062 N N . CYS A 1 1126 ? 69.266 21.825 140.250 1.00 28.61 1144 CYS A N 1
ATOM 9063 C CA . CYS A 1 1126 ? 69.626 21.466 141.620 1.00 28.88 1144 CYS A CA 1
ATOM 9064 C C . CYS A 1 1126 ? 68.770 22.208 142.642 1.00 34.31 1144 CYS A C 1
ATOM 9065 O O . CYS A 1 1126 ? 68.523 21.699 143.736 1.00 32.28 1144 CYS A O 1
ATOM 9068 N N . ASN A 1 1127 ? 68.315 23.405 142.282 1.00 30.23 1145 ASN A N 1
ATOM 9069 C CA . ASN A 1 1127 ? 67.467 24.200 143.166 1.00 28.78 1145 ASN A CA 1
ATOM 9070 C C . ASN A 1 1127 ? 66.137 23.520 143.466 1.00 28.74 1145 ASN A C 1
ATOM 9071 O O . ASN A 1 1127 ? 65.527 23.756 144.509 1.00 34.77 1145 ASN A O 1
ATOM 9076 N N . LEU A 1 1128 ? 65.696 22.668 142.550 1.00 33.67 1146 LEU A N 1
ATOM 9077 C CA . LEU A 1 1128 ? 64.420 21.984 142.701 1.00 31.49 1146 LEU A CA 1
ATOM 9078 C C . LEU A 1 1128 ? 64.448 20.948 143.823 1.00 30.41 1146 LEU A C 1
ATOM 9079 O O . LEU A 1 1128 ? 63.402 20.430 144.215 1.00 34.99 1146 LEU A O 1
ATOM 9084 N N . TYR A 1 1129 ? 65.633 20.645 144.347 1.00 29.73 1147 TYR A N 1
ATOM 9085 C CA . TYR A 1 1129 ? 65.719 19.687 145.445 1.00 30.98 1147 TYR A CA 1
ATOM 9086 C C . TYR A 1 1129 ? 66.739 20.031 146.534 1.00 28.68 1147 TYR A C 1
ATOM 9087 O O . TYR A 1 1129 ? 66.717 19.416 147.599 1.00 27.06 1147 TYR A O 1
ATOM 9096 N N . ASN A 1 1130 ? 67.612 21.011 146.302 1.00 29.22 1148 ASN A N 1
ATOM 9097 C CA . ASN A 1 1130 ? 68.657 21.299 147.289 1.00 27.77 1148 ASN A CA 1
ATOM 9098 C C . ASN A 1 1130 ? 68.120 21.976 148.552 1.00 29.48 1148 ASN A C 1
ATOM 9099 O O . ASN A 1 1130 ? 68.826 22.087 149.555 1.00 34.04 1148 ASN A O 1
ATOM 9104 N N . TRP A 1 1131 ? 66.869 22.423 148.498 1.00 28.16 1149 TRP A N 1
ATOM 9105 C CA . TRP A 1 1131 ? 66.203 22.996 149.664 1.00 32.21 1149 TRP A CA 1
ATOM 9106 C C . TRP A 1 1131 ? 66.032 21.950 150.761 1.00 31.67 1149 TRP A C 1
ATOM 9107 O O . TRP A 1 1131 ? 65.925 22.278 151.942 1.00 34.05 1149 TRP A O 1
ATOM 9118 N N . ARG A 1 1132 ? 66.009 20.685 150.355 1.00 31.85 1150 ARG A N 1
ATOM 9119 C CA . ARG A 1 1132 ? 65.755 19.584 151.271 1.00 27.44 1150 ARG A CA 1
ATOM 9120 C C . ARG A 1 1132 ? 66.976 19.246 152.121 1.00 28.33 1150 ARG A C 1
ATOM 9121 O O . ARG A 1 1132 ? 66.862 18.581 153.148 1.00 33.95 1150 ARG A O 1
ATOM 9129 N N . TYR A 1 1133 ? 68.144 19.710 151.696 1.00 29.99 1151 TYR A N 1
ATOM 9130 C CA . TYR A 1 1133 ? 69.392 19.284 152.318 1.00 30.24 1151 TYR A CA 1
ATOM 9131 C C . TYR A 1 1133 ? 70.092 20.414 153.058 1.00 32.00 1151 TYR A C 1
ATOM 9132 O O . TYR A 1 1133 ? 69.746 21.584 152.900 1.00 36.77 1151 TYR A O 1
ATOM 9141 N N . LYS A 1 1134 ? 71.081 20.050 153.868 1.00 36.99 1152 LYS A N 1
ATOM 9142 C CA . LYS A 1 1134 ? 71.895 21.029 154.575 1.00 39.78 1152 LYS A CA 1
ATOM 9143 C C . LYS A 1 1134 ? 72.970 21.609 153.666 0.00 35.21 1152 LYS A C 1
ATOM 9144 O O . LYS A 1 1134 ? 73.963 20.943 153.366 0.00 33.09 1152 LYS A O 1
ATOM 9150 N N . ASN A 1 1135 ? 72.753 22.844 153.221 1.00 35.60 1153 ASN A N 1
ATOM 9151 C CA . ASN A 1 1135 ? 73.766 23.607 152.496 1.00 32.78 1153 ASN A CA 1
ATOM 9152 C C . ASN A 1 1135 ? 74.242 22.936 151.199 1.00 31.23 1153 ASN A C 1
ATOM 9153 O O . ASN A 1 1135 ? 75.424 22.980 150.863 1.00 31.91 1153 ASN A O 1
ATOM 9158 N N . LEU A 1 1136 ? 73.320 22.317 150.468 1.00 24.13 1154 LEU A N 1
ATOM 9159 C CA . LEU A 1 1136 ? 73.686 21.636 149.229 1.00 25.55 1154 LEU A CA 1
ATOM 9160 C C . LEU A 1 1136 ? 73.857 22.621 148.075 1.00 30.50 1154 LEU A C 1
ATOM 9161 O O . LEU A 1 1136 ? 72.881 23.173 147.563 1.00 29.08 1154 LEU A O 1
ATOM 9166 N N . GLY A 1 1137 ? 75.105 22.834 147.670 1.00 30.37 1155 GLY A N 1
ATOM 9167 C CA . GLY A 1 1137 ? 75.411 23.692 146.541 1.00 26.84 1155 GLY A CA 1
ATOM 9168 C C . GLY A 1 1137 ? 75.937 22.904 145.357 1.00 29.50 1155 GLY A C 1
ATOM 9169 O O . GLY A 1 1137 ? 75.577 21.739 145.164 1.00 26.88 1155 GLY A O 1
ATOM 9170 N N . ASN A 1 1138 ? 76.797 23.534 144.564 1.00 30.58 1156 ASN A N 1
ATOM 9171 C CA . ASN A 1 1138 ? 77.321 22.896 143.361 1.00 30.64 1156 ASN A CA 1
ATOM 9172 C C . ASN A 1 1138 ? 78.843 22.930 143.280 1.00 27.95 1156 ASN A C 1
ATOM 9173 O O . ASN A 1 1138 ? 79.482 23.864 143.760 1.00 29.22 1156 ASN A O 1
ATOM 9178 N N . LEU A 1 1139 ? 79.414 21.896 142.673 1.00 26.62 1157 LEU A N 1
ATOM 9179 C CA . LEU A 1 1139 ? 80.845 21.850 142.403 1.00 29.94 1157 LEU A CA 1
ATOM 9180 C C . LEU A 1 1139 ? 81.219 22.862 141.321 1.00 29.61 1157 LEU A C 1
ATOM 9181 O O . LEU A 1 1139 ? 80.377 23.229 140.501 1.00 27.72 1157 LEU A O 1
ATOM 9186 N N . PRO A 1 1140 ? 82.482 23.324 141.326 1.00 26.98 1158 PRO A N 1
ATOM 9187 C CA . PRO A 1 1140 ? 83.000 24.275 140.335 1.00 28.71 1158 PRO A CA 1
ATOM 9188 C C . PRO A 1 1140 ? 82.678 23.933 138.876 1.00 31.66 1158 PRO A C 1
ATOM 9189 O O . PRO A 1 1140 ? 82.222 24.822 138.154 1.00 29.65 1158 PRO A O 1
ATOM 9193 N N . HIS A 1 1141 ? 82.892 22.689 138.446 1.00 28.62 1159 HIS A N 1
ATOM 9194 C CA . HIS A 1 1141 ? 82.713 22.370 137.028 1.00 27.63 1159 HIS A CA 1
ATOM 9195 C C . HIS A 1 1141 ? 81.248 22.494 136.609 1.00 26.24 1159 HIS A C 1
ATOM 9196 O O . HIS A 1 1141 ? 80.956 22.788 135.455 1.00 29.71 1159 HIS A O 1
ATOM 9203 N N . VAL A 1 1142 ? 80.329 22.296 137.548 1.00 25.03 1160 VAL A N 1
ATOM 9204 C CA . VAL A 1 1142 ? 78.916 22.545 137.279 1.00 22.33 1160 VAL A CA 1
ATOM 9205 C C . VAL A 1 1142 ? 78.668 24.050 137.151 1.00 29.10 1160 VAL A C 1
ATOM 9206 O O . VAL A 1 1142 ? 77.877 24.498 136.316 1.00 30.50 1160 VAL A O 1
ATOM 9210 N N . GLN A 1 1143 ? 79.368 24.830 137.967 1.00 28.19 1161 GLN A N 1
ATOM 9211 C CA . GLN A 1 1143 ? 79.212 26.279 137.951 1.00 32.34 1161 GLN A CA 1
ATOM 9212 C C . GLN A 1 1143 ? 79.832 26.934 136.716 1.00 30.25 1161 GLN A C 1
ATOM 9213 O O . GLN A 1 1143 ? 79.367 27.981 136.271 1.00 34.83 1161 GLN A O 1
ATOM 9219 N N . LEU A 1 1144 ? 80.874 26.318 136.164 1.00 30.10 1162 LEU A N 1
ATOM 9220 C CA . LEU A 1 1144 ? 81.737 27.016 135.212 1.00 29.54 1162 LEU A CA 1
ATOM 9221 C C . LEU A 1 1144 ? 81.803 26.418 133.801 1.00 30.71 1162 LEU A C 1
ATOM 9222 O O . LEU A 1 1144 ? 82.030 27.146 132.836 1.00 32.47 1162 LEU A O 1
ATOM 9227 N N . LEU A 1 1145 ? 81.618 25.108 133.672 1.00 29.77 1163 LEU A N 1
ATOM 9228 C CA . LEU A 1 1145 ? 81.681 24.476 132.353 1.00 32.03 1163 LEU A CA 1
ATOM 9229 C C . LEU A 1 1145 ? 80.521 24.911 131.460 1.00 30.20 1163 LEU A C 1
ATOM 9230 O O . LEU A 1 1145 ? 79.383 25.012 131.915 1.00 26.09 1163 LEU A O 1
ATOM 9235 N N . PRO A 1 1146 ? 80.818 25.177 130.180 1.00 25.55 1164 PRO A N 1
ATOM 9236 C CA . PRO A 1 1146 ? 79.832 25.584 129.173 1.00 33.88 1164 PRO A CA 1
ATOM 9237 C C . PRO A 1 1146 ? 78.658 24.612 129.034 1.00 34.80 1164 PRO A C 1
ATOM 9238 O O . PRO A 1 1146 ? 77.536 25.048 128.778 1.00 37.62 1164 PRO A O 1
ATOM 9242 N N . GLU A 1 1147 ? 78.914 23.318 129.208 1.00 30.44 1165 GLU A N 1
ATOM 9243 C CA . GLU A 1 1147 ? 77.892 22.301 128.973 1.00 32.69 1165 GLU A CA 1
ATOM 9244 C C . GLU A 1 1147 ? 76.716 22.409 129.936 1.00 38.04 1165 GLU A C 1
ATOM 9245 O O . GLU A 1 1147 ? 75.670 21.804 129.706 1.00 41.22 1165 GLU A O 1
ATOM 9251 N N . PHE A 1 1148 ? 76.888 23.169 131.015 1.00 36.66 1166 PHE A N 1
ATOM 9252 C CA . PHE A 1 1148 ? 75.822 23.338 131.997 1.00 36.16 1166 PHE A CA 1
ATOM 9253 C C . PHE A 1 1148 ? 75.120 24.683 131.850 1.00 34.17 1166 PHE A C 1
ATOM 9254 O O . PHE A 1 1148 ? 74.117 24.939 132.516 1.00 37.15 1166 PHE A O 1
ATOM 9262 N N . SER A 1 1149 ? 75.641 25.534 130.970 1.00 35.12 1167 SER A N 1
ATOM 9263 C CA . SER A 1 1149 ? 75.032 26.838 130.716 1.00 44.09 1167 SER A CA 1
ATOM 9264 C C . SER A 1 1149 ? 74.470 26.942 129.294 1.00 44.39 1167 SER A C 1
ATOM 9265 O O . SER A 1 1149 ? 73.944 27.983 128.897 1.00 42.92 1167 SER A O 1
ATOM 9268 N N . THR A 1 1150 ? 74.581 25.858 128.533 1.00 39.77 1168 THR A N 1
ATOM 9269 C CA . THR A 1 1150 ? 74.026 25.812 127.185 1.00 39.51 1168 THR A CA 1
ATOM 9270 C C . THR A 1 1150 ? 72.558 25.406 127.235 1.00 37.26 1168 THR A C 1
ATOM 9271 O O . THR A 1 1150 ? 72.210 24.389 127.833 1.00 31.08 1168 THR A O 1
ATOM 9275 N N . ALA A 1 1151 ? 71.703 26.207 126.608 1.00 30.58 1169 ALA A N 1
ATOM 9276 C CA . ALA A 1 1151 ? 70.264 25.966 126.634 1.00 32.90 1169 ALA A CA 1
ATOM 9277 C C . ALA A 1 1151 ? 69.868 24.704 125.872 1.00 33.75 1169 ALA A C 1
ATOM 9278 O O . ALA A 1 1151 ? 70.652 24.156 125.095 1.00 34.18 1169 ALA A O 1
ATOM 9280 N N . ASN A 1 1152 ? 68.642 24.246 126.109 1.00 31.35 1170 ASN A N 1
ATOM 9281 C CA . ASN A 1 1152 ? 68.090 23.107 125.386 1.00 31.46 1170 ASN A CA 1
ATOM 9282 C C . ASN A 1 1152 ? 67.351 23.578 124.136 1.00 38.96 1170 ASN A C 1
ATOM 9283 O O . ASN A 1 1152 ? 66.393 24.349 124.227 1.00 36.99 1170 ASN A O 1
ATOM 9288 N N . ALA A 1 1153 ? 67.803 23.110 122.976 1.00 41.96 1171 ALA A N 1
ATOM 9289 C CA . ALA A 1 1153 ? 67.308 23.591 121.687 1.00 43.25 1171 ALA A CA 1
ATOM 9290 C C . ALA A 1 1153 ? 65.794 23.460 121.551 1.00 38.44 1171 ALA A C 1
ATOM 9291 O O . ALA A 1 1153 ? 65.213 22.435 121.905 1.00 38.96 1171 ALA A O 1
ATOM 9293 N N . GLY A 1 1154 ? 65.164 24.518 121.049 1.00 34.69 1172 GLY A N 1
ATOM 9294 C CA . GLY A 1 1154 ? 63.738 24.508 120.780 1.00 38.35 1172 GLY A CA 1
ATOM 9295 C C . GLY A 1 1154 ? 62.868 24.649 122.013 1.00 39.36 1172 GLY A C 1
ATOM 9296 O O . GLY A 1 1154 ? 61.645 24.520 121.938 1.00 38.41 1172 GLY A O 1
ATOM 9297 N N . LEU A 1 1155 ? 63.507 24.908 123.150 1.00 37.70 1173 LEU A N 1
ATOM 9298 C CA . LEU A 1 1155 ? 62.806 25.110 124.413 1.00 39.95 1173 LEU A CA 1
ATOM 9299 C C . LEU A 1 1155 ? 63.418 26.288 125.156 1.00 36.60 1173 LEU A C 1
ATOM 9300 O O . LEU A 1 1155 ? 64.600 26.265 125.501 1.00 36.05 1173 LEU A O 1
ATOM 9305 N N . LEU A 1 1156 ? 62.609 27.316 125.392 1.00 39.23 1174 LEU A N 1
ATOM 9306 C CA . LEU A 1 1156 ? 63.074 28.541 126.037 1.00 37.69 1174 LEU A CA 1
ATOM 9307 C C . LEU A 1 1156 ? 63.694 28.270 127.405 1.00 39.76 1174 LEU A C 1
ATOM 9308 O O . LEU A 1 1156 ? 64.784 28.760 127.703 1.00 38.17 1174 LEU A O 1
ATOM 9313 N N . TYR A 1 1157 ? 62.997 27.486 128.227 1.00 39.72 1175 TYR A N 1
ATOM 9314 C CA . TYR A 1 1157 ? 63.438 27.202 129.592 1.00 40.77 1175 TYR A CA 1
ATOM 9315 C C . TYR A 1 1157 ? 64.065 25.815 129.726 1.00 37.99 1175 TYR A C 1
ATOM 9316 O O . TYR A 1 1157 ? 63.643 24.863 129.066 1.00 32.40 1175 TYR A O 1
ATOM 9325 N N . ASP A 1 1158 ? 65.063 25.702 130.599 1.00 36.57 1176 ASP A N 1
ATOM 9326 C CA . ASP A 1 1158 ? 65.719 24.421 130.839 1.00 32.02 1176 ASP A CA 1
ATOM 9327 C C . ASP A 1 1158 ? 64.865 23.521 131.732 1.00 34.34 1176 ASP A C 1
ATOM 9328 O O . ASP A 1 1158 ? 65.125 22.323 131.852 1.00 36.67 1176 ASP A O 1
ATOM 9333 N N . PHE A 1 1159 ? 63.855 24.107 132.368 1.00 35.05 1177 PHE A N 1
ATOM 9334 C CA . PHE A 1 1159 ? 62.821 23.313 133.022 1.00 34.80 1177 PHE A CA 1
ATOM 9335 C C . PHE A 1 1159 ? 61.498 24.063 133.078 1.00 33.03 1177 PHE A C 1
ATOM 9336 O O . PHE A 1 1159 ? 61.463 25.283 133.247 1.00 34.85 1177 PHE A O 1
ATOM 9344 N N . GLN A 1 1160 ? 60.409 23.316 132.930 1.00 30.70 1178 GLN A N 1
ATOM 9345 C CA . GLN A 1 1160 ? 59.073 23.880 133.040 1.00 40.60 1178 GLN A CA 1
ATOM 9346 C C . GLN A 1 1160 ? 58.102 22.917 133.708 1.00 35.87 1178 GLN A C 1
ATOM 9347 O O . GLN A 1 1160 ? 58.194 21.697 133.548 1.00 35.74 1178 GLN A O 1
ATOM 9353 N N . LEU A 1 1161 ? 57.176 23.484 134.470 1.00 32.38 1179 LEU A N 1
ATOM 9354 C CA . LEU A 1 1161 ? 56.000 22.761 134.918 1.00 36.04 1179 LEU A CA 1
ATOM 9355 C C . LEU A 1 1161 ? 54.869 23.150 133.975 1.00 36.84 1179 LEU A C 1
ATOM 9356 O O . LEU A 1 1161 ? 54.604 24.334 133.775 1.00 37.40 1179 LEU A O 1
ATOM 9361 N N . ILE A 1 1162 ? 54.224 22.159 133.373 1.00 40.87 1180 ILE A N 1
ATOM 9362 C CA . ILE A 1 1162 ? 53.230 22.429 132.342 1.00 39.65 1180 ILE A CA 1
ATOM 9363 C C . ILE A 1 1162 ? 51.837 21.999 132.776 1.00 39.76 1180 ILE A C 1
ATOM 9364 O O . ILE A 1 1162 ? 51.580 20.813 132.987 1.00 36.77 1180 ILE A O 1
ATOM 9369 N N . ASN A 1 1163 ? 50.936 22.968 132.907 1.00 46.00 1181 ASN A N 1
ATOM 9370 C CA . ASN A 1 1163 ? 49.571 22.668 133.312 1.00 43.79 1181 ASN A CA 1
ATOM 9371 C C . ASN A 1 1163 ? 48.817 21.943 132.209 1.00 42.04 1181 ASN A C 1
ATOM 9372 O O . ASN A 1 1163 ? 48.845 22.349 131.048 1.00 44.40 1181 ASN A O 1
ATOM 9377 N N . VAL A 1 1164 ? 48.155 20.855 132.582 1.00 45.31 1182 VAL A N 1
ATOM 9378 C CA . VAL A 1 1164 ? 47.403 20.048 131.636 1.00 47.88 1182 VAL A CA 1
ATOM 9379 C C . VAL A 1 1164 ? 45.984 19.837 132.147 1.00 52.64 1182 VAL A C 1
ATOM 9380 O O . VAL A 1 1164 ? 45.745 19.008 133.027 1.00 50.47 1182 VAL A O 1
ATOM 9384 N N . GLU A 1 1165 ? 45.043 20.596 131.596 1.00 52.56 1183 GLU A N 1
ATOM 9385 C CA . GLU A 1 1165 ? 43.644 20.470 131.983 1.00 56.23 1183 GLU A CA 1
ATOM 9386 C C . GLU A 1 1165 ? 43.025 19.211 131.391 1.00 52.44 1183 GLU A C 1
ATOM 9387 O O . GLU A 1 1165 ? 43.734 18.320 130.925 1.00 56.43 1183 GLU A O 1
ATOM 9393 N N . ASP A 1 1166 ? 41.699 19.140 131.413 1.00 56.85 1184 ASP A N 1
ATOM 9394 C CA . ASP A 1 1166 ? 40.992 17.959 130.933 1.00 61.87 1184 ASP A CA 1
ATOM 9395 C C . ASP A 1 1166 ? 41.135 17.763 129.429 1.00 61.83 1184 ASP A C 1
ATOM 9396 O O . ASP A 1 1166 ? 41.284 18.722 128.672 1.00 55.74 1184 ASP A O 1
ATOM 9401 N N . PHE A 1 1167 ? 41.096 16.505 129.007 1.00 61.76 1185 PHE A N 1
ATOM 9402 C CA . PHE A 1 1167 ? 41.034 16.172 127.593 1.00 62.46 1185 PHE A CA 1
ATOM 9403 C C . PHE A 1 1167 ? 39.809 15.311 127.331 1.00 68.99 1185 PHE A C 1
ATOM 9404 O O . PHE A 1 1167 ? 39.715 14.186 127.827 1.00 65.18 1185 PHE A O 1
ATOM 9412 N N . GLN A 1 1168 ? 38.877 15.853 126.549 1.00 70.48 1186 GLN A N 1
ATOM 9413 C CA . GLN A 1 1168 ? 37.599 15.204 126.269 1.00 72.62 1186 GLN A CA 1
ATOM 9414 C C . GLN A 1 1168 ? 36.855 14.887 127.562 1.00 65.21 1186 GLN A C 1
ATOM 9415 O O . GLN A 1 1168 ? 36.317 13.792 127.731 1.00 66.03 1186 GLN A O 1
ATOM 9421 N N . GLY A 1 1169 ? 36.843 15.854 128.476 1.00 65.17 1187 GLY A N 1
ATOM 9422 C CA . GLY A 1 1169 ? 36.102 15.738 129.719 1.00 72.25 1187 GLY A CA 1
ATOM 9423 C C . GLY A 1 1169 ? 36.762 14.891 130.792 1.00 76.46 1187 GLY A C 1
ATOM 9424 O O . GLY A 1 1169 ? 36.240 14.770 131.901 1.00 78.32 1187 GLY A O 1
ATOM 9425 N N . VAL A 1 1170 ? 37.910 14.305 130.468 1.00 73.46 1188 VAL A N 1
ATOM 9426 C CA . VAL A 1 1170 ? 38.611 13.440 131.409 1.00 72.59 1188 VAL A CA 1
ATOM 9427 C C . VAL A 1 1170 ? 39.943 14.045 131.847 1.00 71.85 1188 VAL A C 1
ATOM 9428 O O . VAL A 1 1170 ? 40.638 14.690 131.059 1.00 66.75 1188 VAL A O 1
ATOM 9432 N N . GLY A 1 1171 ? 40.277 13.851 133.119 1.00 72.86 1189 GLY A N 1
ATOM 9433 C CA . GLY A 1 1171 ? 41.604 14.150 133.622 1.00 61.69 1189 GLY A CA 1
ATOM 9434 C C . GLY A 1 1171 ? 42.314 12.837 133.884 1.00 58.50 1189 GLY A C 1
ATOM 9435 O O . GLY A 1 1171 ? 42.753 12.164 132.951 1.00 61.44 1189 GLY A O 1
ATOM 9436 N N . GLU A 1 1172 ? 42.418 12.460 135.153 1.00 56.07 1190 GLU A N 1
ATOM 9437 C CA . GLU A 1 1172 ? 42.965 11.157 135.498 1.00 49.36 1190 GLU A CA 1
ATOM 9438 C C . GLU A 1 1172 ? 41.910 10.092 135.221 1.00 52.95 1190 GLU A C 1
ATOM 9439 O O . GLU A 1 1172 ? 40.711 10.338 135.364 1.00 50.01 1190 GLU A O 1
ATOM 9445 N N . SER A 1 1173 ? 42.359 8.916 134.801 1.00 50.11 1191 SER A N 1
ATOM 9446 C CA . SER A 1 1173 ? 41.455 7.813 134.511 1.00 47.91 1191 SER A CA 1
ATOM 9447 C C . SER A 1 1173 ? 41.992 6.518 135.104 1.00 51.44 1191 SER A C 1
ATOM 9448 O O . SER A 1 1173 ? 43.150 6.446 135.511 1.00 55.87 1191 SER A O 1
ATOM 9451 N N . GLU A 1 1174 ? 41.145 5.497 135.149 1.00 58.66 1192 GLU A N 1
ATOM 9452 C CA . GLU A 1 1174 ? 41.482 4.262 135.843 1.00 66.14 1192 GLU A CA 1
ATOM 9453 C C . GLU A 1 1174 ? 40.857 3.050 135.151 1.00 73.76 1192 GLU A C 1
ATOM 9454 O O . GLU A 1 1174 ? 39.939 2.434 135.693 1.00 75.91 1192 GLU A O 1
ATOM 9460 N N . PRO A 1 1175 ? 41.363 2.702 133.952 1.00 72.74 1193 PRO A N 1
ATOM 9461 C CA . PRO A 1 1175 ? 40.800 1.621 133.128 1.00 76.65 1193 PRO A CA 1
ATOM 9462 C C . PRO A 1 1175 ? 40.756 0.295 133.880 1.00 79.40 1193 PRO A C 1
ATOM 9463 O O . PRO A 1 1175 ? 39.874 -0.532 133.648 1.00 85.51 1193 PRO A O 1
ATOM 9467 N N . ASN A 1 1176 ? 41.722 0.107 134.770 1.00 79.35 1194 ASN A N 1
ATOM 9468 C CA . ASN A 1 1176 ? 41.688 -0.964 135.753 1.00 78.63 1194 ASN A CA 1
ATOM 9469 C C . ASN A 1 1176 ? 41.886 -0.326 137.120 1.00 76.69 1194 ASN A C 1
ATOM 9470 O O . ASN A 1 1176 ? 42.490 0.742 137.209 1.00 77.08 1194 ASN A O 1
ATOM 9475 N N . PRO A 1 1177 ? 41.365 -0.955 138.187 1.00 81.26 1195 PRO A N 1
ATOM 9476 C CA . PRO A 1 1177 ? 41.515 -0.369 139.525 1.00 80.15 1195 PRO A CA 1
ATOM 9477 C C . PRO A 1 1177 ? 42.973 -0.078 139.890 1.00 76.24 1195 PRO A C 1
ATOM 9478 O O . PRO A 1 1177 ? 43.819 -0.969 139.795 1.00 73.94 1195 PRO A O 1
ATOM 9482 N N . TYR A 1 1178 ? 43.238 1.173 140.269 1.00 77.33 1196 TYR A N 1
ATOM 9483 C CA . TYR A 1 1178 ? 44.557 1.651 140.705 1.00 71.70 1196 TYR A CA 1
ATOM 9484 C C . TYR A 1 1178 ? 45.581 1.746 139.571 1.00 69.04 1196 TYR A C 1
ATOM 9485 O O . TYR A 1 1178 ? 46.748 2.055 139.809 1.00 65.71 1196 TYR A O 1
ATOM 9494 N N . PHE A 1 1179 ? 45.140 1.498 138.343 1.00 71.21 1197 PHE A N 1
ATOM 9495 C CA . PHE A 1 1179 ? 46.013 1.600 137.178 1.00 63.01 1197 PHE A CA 1
ATOM 9496 C C . PHE A 1 1179 ? 45.940 3.012 136.603 1.00 64.07 1197 PHE A C 1
ATOM 9497 O O . PHE A 1 1179 ? 45.564 3.201 135.445 1.00 67.84 1197 PHE A O 1
ATOM 9505 N N . TYR A 1 1180 ? 46.307 3.994 137.425 1.00 62.83 1198 TYR A N 1
ATOM 9506 C CA . TYR A 1 1180 ? 46.108 5.410 137.114 1.00 55.47 1198 TYR A CA 1
ATOM 9507 C C . TYR A 1 1180 ? 46.783 5.866 135.826 1.00 55.30 1198 TYR A C 1
ATOM 9508 O O . TYR A 1 1180 ? 47.945 5.548 135.572 1.00 52.09 1198 TYR A O 1
ATOM 9517 N N . GLN A 1 1181 ? 46.035 6.619 135.023 1.00 51.33 1199 GLN A N 1
ATOM 9518 C CA . GLN A 1 1181 ? 46.532 7.170 133.766 1.00 49.62 1199 GLN A CA 1
ATOM 9519 C C . GLN A 1 1181 ? 46.036 8.601 133.567 1.00 51.35 1199 GLN A C 1
ATOM 9520 O O . GLN A 1 1181 ? 45.198 9.092 134.324 1.00 54.30 1199 GLN A O 1
ATOM 9526 N N . ASN A 1 1182 ? 46.556 9.261 132.538 1.00 49.02 1200 ASN A N 1
ATOM 9527 C CA . ASN A 1 1182 ? 46.126 10.606 132.180 1.00 47.67 1200 ASN A CA 1
ATOM 9528 C C . ASN A 1 1182 ? 46.418 10.855 130.706 1.00 53.90 1200 ASN A C 1
ATOM 9529 O O . ASN A 1 1182 ? 47.523 11.262 130.348 1.00 54.43 1200 ASN A O 1
ATOM 9534 N N . LEU A 1 1183 ? 45.421 10.605 129.860 1.00 60.00 1201 LEU A N 1
ATOM 9535 C CA . LEU A 1 1183 ? 45.593 10.667 128.409 1.00 56.02 1201 LEU A CA 1
ATOM 9536 C C . LEU A 1 1183 ? 46.083 12.030 127.937 1.00 46.99 1201 LEU A C 1
ATOM 9537 O O . LEU A 1 1183 ? 46.920 12.118 127.039 1.00 53.39 1201 LEU A O 1
ATOM 9542 N N . GLY A 1 1184 ? 45.559 13.089 128.543 1.00 45.88 1202 GLY A N 1
ATOM 9543 C CA . GLY A 1 1184 ? 45.972 14.438 128.203 1.00 46.97 1202 GLY A CA 1
ATOM 9544 C C . GLY A 1 1184 ? 47.451 14.657 128.451 1.00 51.87 1202 GLY A C 1
ATOM 9545 O O . GLY A 1 1184 ? 48.152 15.235 127.619 1.00 50.26 1202 GLY A O 1
ATOM 9546 N N . GLU A 1 1185 ? 47.929 14.184 129.599 1.00 51.98 1203 GLU A N 1
ATOM 9547 C CA . GLU A 1 1185 ? 49.337 14.318 129.950 1.00 48.67 1203 GLU A CA 1
ATOM 9548 C C . GLU A 1 1185 ? 50.213 13.418 129.089 1.00 48.98 1203 GLU A C 1
ATOM 9549 O O . GLU A 1 1185 ? 51.244 13.854 128.580 1.00 42.75 1203 GLU A O 1
ATOM 9555 N N . ALA A 1 1186 ? 49.796 12.165 128.930 1.00 44.01 1204 ALA A N 1
ATOM 9556 C CA . ALA A 1 1186 ? 50.553 11.193 128.149 1.00 46.34 1204 ALA A CA 1
ATOM 9557 C C . ALA A 1 1186 ? 50.771 11.676 126.718 1.00 50.78 1204 ALA A C 1
ATOM 9558 O O . ALA A 1 1186 ? 51.903 11.712 126.237 1.00 54.70 1204 ALA A O 1
ATOM 9560 N N . GLU A 1 1187 ? 49.684 12.055 126.051 1.00 51.51 1205 GLU A N 1
ATOM 9561 C CA . GLU A 1 1187 ? 49.748 12.549 124.678 1.00 50.09 1205 GLU A CA 1
ATOM 9562 C C . GLU A 1 1187 ? 50.661 13.768 124.555 1.00 51.33 1205 GLU A C 1
ATOM 9563 O O . GLU A 1 1187 ? 51.413 13.896 123.589 1.00 49.31 1205 GLU A O 1
ATOM 9569 N N . TYR A 1 1188 ? 50.591 14.657 125.543 1.00 48.46 1206 TYR A N 1
ATOM 9570 C CA . TYR A 1 1188 ? 51.414 15.863 125.563 1.00 44.87 1206 TYR A CA 1
ATOM 9571 C C . TYR A 1 1188 ? 52.894 15.502 125.696 1.00 48.29 1206 TYR A C 1
ATOM 9572 O O . TYR A 1 1188 ? 53.742 16.062 124.999 1.00 47.47 1206 TYR A O 1
ATOM 9581 N N . VAL A 1 1189 ? 53.192 14.565 126.592 1.00 42.88 1207 VAL A N 1
ATOM 9582 C CA . VAL A 1 1189 ? 54.565 14.126 126.824 1.00 51.55 1207 VAL A CA 1
ATOM 9583 C C . VAL A 1 1189 ? 55.166 13.511 125.566 1.00 46.26 1207 VAL A C 1
ATOM 9584 O O . VAL A 1 1189 ? 56.270 13.869 125.156 1.00 40.96 1207 VAL A O 1
ATOM 9588 N N . VAL A 1 1190 ? 54.427 12.586 124.962 1.00 47.52 1208 VAL A N 1
ATOM 9589 C CA . VAL A 1 1190 ? 54.855 11.931 123.731 1.00 42.97 1208 VAL A CA 1
ATOM 9590 C C . VAL A 1 1190 ? 55.048 12.953 122.615 1.00 46.43 1208 VAL A C 1
ATOM 9591 O O . VAL A 1 1190 ? 56.015 12.883 121.857 1.00 42.44 1208 VAL A O 1
ATOM 9595 N N . ALA A 1 1191 ? 54.130 13.911 122.532 1.00 40.06 1209 ALA A N 1
ATOM 9596 C CA . ALA A 1 1191 ? 54.207 14.962 121.524 1.00 50.16 1209 ALA A CA 1
ATOM 9597 C C . ALA A 1 1191 ? 55.464 15.807 121.702 1.00 50.50 1209 ALA A C 1
ATOM 9598 O O . ALA A 1 1191 ? 56.091 16.214 120.723 1.00 50.48 1209 ALA A O 1
ATOM 9600 N N . LEU A 1 1192 ? 55.827 16.070 122.955 1.00 45.05 1210 LEU A N 1
ATOM 9601 C CA . LEU A 1 1192 ? 57.040 16.822 123.252 1.00 45.41 1210 LEU A CA 1
ATOM 9602 C C . LEU A 1 1192 ? 58.271 16.013 122.863 1.00 37.36 1210 LEU A C 1
ATOM 9603 O O . LEU A 1 1192 ? 59.226 16.551 122.304 1.00 36.23 1210 LEU A O 1
ATOM 9608 N N . PHE A 1 1193 ? 58.239 14.718 123.164 1.00 41.52 1211 PHE A N 1
ATOM 9609 C CA . PHE A 1 1193 ? 59.323 13.815 122.792 1.00 46.68 1211 PHE A CA 1
ATOM 9610 C C . PHE A 1 1193 ? 59.509 13.789 121.277 1.00 47.55 1211 PHE A C 1
ATOM 9611 O O . PHE A 1 1193 ? 60.637 13.775 120.782 1.00 39.58 1211 PHE A O 1
ATOM 9627 N N . TYR A 1 1195 ? 58.493 16.219 119.182 1.00 41.45 1213 TYR A N 1
ATOM 9628 C CA . TYR A 1 1195 ? 58.987 17.556 118.870 1.00 41.69 1213 TYR A CA 1
ATOM 9629 C C . TYR A 1 1195 ? 60.505 17.630 118.964 1.00 39.41 1213 TYR A C 1
ATOM 9630 O O . TYR A 1 1195 ? 61.169 18.157 118.073 1.00 42.65 1213 TYR A O 1
ATOM 9647 N N . CYS A 1 1197 ? 62.704 15.059 118.978 1.00 37.58 1215 CYS A N 1
ATOM 9648 C CA . CYS A 1 1197 ? 63.296 14.188 117.966 1.00 46.06 1215 CYS A CA 1
ATOM 9649 C C . CYS A 1 1197 ? 63.319 14.861 116.594 1.00 47.88 1215 CYS A C 1
ATOM 9650 O O . CYS A 1 1197 ? 64.297 14.746 115.855 1.00 42.93 1215 CYS A O 1
ATOM 9653 N N . LEU A 1 1198 ? 62.239 15.565 116.264 1.00 40.66 1216 LEU A N 1
ATOM 9654 C CA . LEU A 1 1198 ? 62.133 16.263 114.987 1.00 43.89 1216 LEU A CA 1
ATOM 9655 C C . LEU A 1 1198 ? 63.046 17.485 114.937 1.00 43.61 1216 LEU A C 1
ATOM 9656 O O . LEU A 1 1198 ? 63.337 18.008 113.862 1.00 42.62 1216 LEU A O 1
ATOM 9661 N N . LEU A 1 1199 ? 63.487 17.944 116.105 1.00 44.68 1217 LEU A N 1
ATOM 9662 C CA . LEU A 1 1199 ? 64.457 19.031 116.179 1.00 38.53 1217 LEU A CA 1
ATOM 9663 C C . LEU A 1 1199 ? 65.875 18.501 116.027 1.00 37.12 1217 LEU A C 1
ATOM 9664 O O . LEU A 1 1199 ? 66.805 19.260 115.756 1.00 38.34 1217 LEU A O 1
ATOM 9669 N N . GLY A 1 1200 ? 66.038 17.196 116.217 1.00 35.43 1218 GLY A N 1
ATOM 9670 C CA . GLY A 1 1200 ? 67.337 16.568 116.067 1.00 41.40 1218 GLY A CA 1
ATOM 9671 C C . GLY A 1 1200 ? 67.973 16.138 117.376 1.00 41.33 1218 GLY A C 1
ATOM 9672 O O . GLY A 1 1200 ? 69.165 15.836 117.418 1.00 39.39 1218 GLY A O 1
ATOM 9673 N N . TYR A 1 1201 ? 67.182 16.120 118.446 1.00 39.04 1219 TYR A N 1
ATOM 9674 C CA . TYR A 1 1201 ? 67.646 15.623 119.738 1.00 37.84 1219 TYR A CA 1
ATOM 9675 C C . TYR A 1 1201 ? 68.087 14.170 119.629 1.00 40.82 1219 TYR A C 1
ATOM 9676 O O . TYR A 1 1201 ? 67.515 13.400 118.857 1.00 41.36 1219 TYR A O 1
ATOM 9685 N N . PRO A 1 1202 ? 69.113 13.787 120.399 1.00 39.30 1220 PRO A N 1
ATOM 9686 C CA . PRO A 1 1202 ? 69.426 12.361 120.487 1.00 43.38 1220 PRO A CA 1
ATOM 9687 C C . PRO A 1 1202 ? 68.348 11.677 121.314 1.00 37.44 1220 PRO A C 1
ATOM 9688 O O . PRO A 1 1202 ? 68.309 11.878 122.529 1.00 40.66 1220 PRO A O 1
ATOM 9692 N N . ALA A 1 1203 ? 67.484 10.902 120.664 1.00 37.48 1221 ALA A N 1
ATOM 9693 C CA . ALA A 1 1203 ? 66.341 10.277 121.329 1.00 39.36 1221 ALA A CA 1
ATOM 9694 C C . ALA A 1 1203 ? 66.757 9.471 122.557 1.00 41.40 1221 ALA A C 1
ATOM 9695 O O . ALA A 1 1203 ? 66.007 9.375 123.529 1.00 40.02 1221 ALA A O 1
ATOM 9697 N N . ASP A 1 1204 ? 67.961 8.909 122.511 1.00 37.90 1222 ASP A N 1
ATOM 9698 C CA . ASP A 1 1204 ? 68.481 8.108 123.613 1.00 39.95 1222 ASP A CA 1
ATOM 9699 C C . ASP A 1 1204 ? 68.819 8.961 124.838 1.00 40.98 1222 ASP A C 1
ATOM 9700 O O . ASP A 1 1204 ? 68.854 8.459 125.961 1.00 39.78 1222 ASP A O 1
ATOM 9705 N N . LYS A 1 1205 ? 69.066 10.250 124.617 1.00 38.23 1223 LYS A N 1
ATOM 9706 C CA . LYS A 1 1205 ? 69.387 11.166 125.710 1.00 36.99 1223 LYS A CA 1
ATOM 9707 C C . LYS A 1 1205 ? 68.132 11.644 126.440 1.00 36.66 1223 LYS A C 1
ATOM 9708 O O . LYS A 1 1205 ? 68.210 12.418 127.396 1.00 36.47 1223 LYS A O 1
ATOM 9714 N N . ILE A 1 1206 ? 66.977 11.178 125.980 1.00 37.12 1224 ILE A N 1
ATOM 9715 C CA . ILE A 1 1206 ? 65.711 11.509 126.613 1.00 30.88 1224 ILE A CA 1
ATOM 9716 C C . ILE A 1 1206 ? 65.125 10.277 127.281 1.00 41.64 1224 ILE A C 1
ATOM 9717 O O . ILE A 1 1206 ? 65.011 9.220 126.660 1.00 43.07 1224 ILE A O 1
ATOM 9722 N N . SER A 1 1207 ? 64.771 10.409 128.554 1.00 40.18 1225 SER A N 1
ATOM 9723 C CA . SER A 1 1207 ? 64.038 9.360 129.245 1.00 36.56 1225 SER A CA 1
ATOM 9724 C C . SER A 1 1207 ? 62.722 9.917 129.764 1.00 38.89 1225 SER A C 1
ATOM 9725 O O . SER A 1 1207 ? 62.625 11.094 130.117 1.00 34.00 1225 SER A O 1
ATOM 9728 N N . ILE A 1 1208 ? 61.702 9.070 129.793 1.00 39.55 1226 ILE A N 1
ATOM 9729 C CA . ILE A 1 1208 ? 60.377 9.506 130.200 1.00 43.34 1226 ILE A CA 1
ATOM 9730 C C . ILE A 1 1208 ? 59.969 8.846 131.509 1.00 37.86 1226 ILE A C 1
ATOM 9731 O O . ILE A 1 1208 ? 59.992 7.620 131.638 1.00 35.97 1226 ILE A O 1
ATOM 9736 N N . LEU A 1 1209 ? 59.606 9.675 132.481 1.00 36.39 1227 LEU A N 1
ATOM 9737 C CA . LEU A 1 1209 ? 59.265 9.191 133.812 1.00 37.03 1227 LEU A CA 1
ATOM 9738 C C . LEU A 1 1209 ? 57.836 9.555 134.202 1.00 32.89 1227 LEU A C 1
ATOM 9739 O O . LEU A 1 1209 ? 57.278 10.543 133.727 1.00 32.86 1227 LEU A O 1
ATOM 9744 N N . THR A 1 1210 ? 57.253 8.745 135.074 1.00 32.97 1228 THR A N 1
ATOM 9745 C CA . THR A 1 1210 ? 55.926 9.010 135.605 1.00 41.04 1228 THR A CA 1
ATOM 9746 C C . THR A 1 1210 ? 55.813 8.349 136.974 1.00 38.67 1228 THR A C 1
ATOM 9747 O O . THR A 1 1210 ? 56.622 7.494 137.316 1.00 43.12 1228 THR A O 1
ATOM 9751 N N . THR A 1 1211 ? 54.821 8.745 137.761 1.00 35.45 1229 THR A N 1
ATOM 9752 C CA . THR A 1 1211 ? 54.714 8.243 139.127 1.00 32.08 1229 THR A CA 1
ATOM 9753 C C . THR A 1 1211 ? 53.828 7.002 139.241 1.00 40.68 1229 THR A C 1
ATOM 9754 O O . THR A 1 1211 ? 53.699 6.420 140.318 1.00 37.22 1229 THR A O 1
ATOM 9758 N N . TYR A 1 1212 ? 53.223 6.594 138.129 1.00 41.82 1230 TYR A N 1
ATOM 9759 C CA . TYR A 1 1212 ? 52.320 5.448 138.142 1.00 47.19 1230 TYR A CA 1
ATOM 9760 C C . TYR A 1 1212 ? 52.568 4.504 136.973 1.00 43.73 1230 TYR A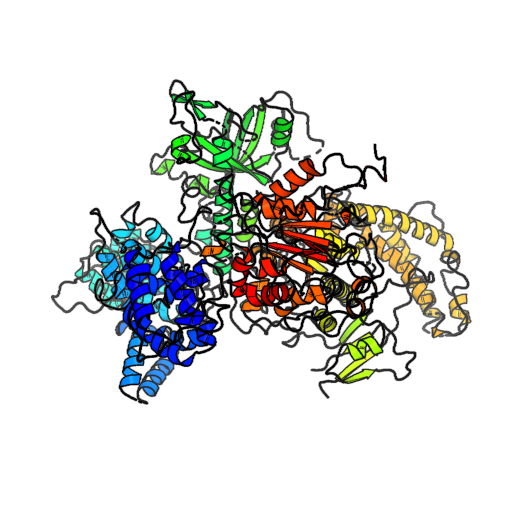 C 1
ATOM 9761 O O . TYR A 1 1212 ? 52.819 4.938 135.849 1.00 40.75 1230 TYR A O 1
ATOM 9770 N N . ASN A 1 1213 ? 52.496 3.207 137.254 1.00 49.08 1231 ASN A N 1
ATOM 9771 C CA . ASN A 1 1213 ? 52.743 2.188 136.244 1.00 48.86 1231 ASN A CA 1
ATOM 9772 C C . ASN A 1 1213 ? 51.685 2.218 135.148 1.00 54.20 1231 ASN A C 1
ATOM 9773 O O . ASN A 1 1213 ? 51.975 1.932 133.986 1.00 64.66 1231 ASN A O 1
ATOM 9778 N N . GLY A 1 1214 ? 50.459 2.567 135.528 1.00 52.48 1232 GLY A N 1
ATOM 9779 C CA . GLY A 1 1214 ? 49.369 2.685 134.578 1.00 53.60 1232 GLY A CA 1
ATOM 9780 C C . GLY A 1 1214 ? 49.686 3.691 133.490 1.00 51.90 1232 GLY A C 1
ATOM 9781 O O . GLY A 1 1214 ? 49.428 3.448 132.311 1.00 54.02 1232 GLY A O 1
ATOM 9782 N N . GLN A 1 1215 ? 50.260 4.822 133.888 1.00 48.77 1233 GLN A N 1
ATOM 9783 C CA . GLN A 1 1215 ? 50.628 5.865 132.940 1.00 47.27 1233 GLN A CA 1
ATOM 9784 C C . GLN A 1 1215 ? 51.847 5.450 132.126 1.00 47.78 1233 GLN A C 1
ATOM 9785 O O . GLN A 1 1215 ? 51.978 5.830 130.965 1.00 43.98 1233 GLN A O 1
ATOM 9791 N N . LYS A 1 1216 ? 52.732 4.665 132.737 1.00 42.25 1234 LYS A N 1
ATOM 9792 C CA . LYS A 1 1216 ? 53.925 4.183 132.048 1.00 51.05 1234 LYS A CA 1
ATOM 9793 C C . LYS A 1 1216 ? 53.553 3.357 130.821 1.00 54.20 1234 LYS A C 1
ATOM 9794 O O . LYS A 1 1216 ? 54.059 3.595 129.724 1.00 47.38 1234 LYS A O 1
ATOM 9800 N N . HIS A 1 1217 ? 52.667 2.386 131.021 1.00 55.02 1235 HIS A N 1
ATOM 9801 C CA . HIS A 1 1217 ? 52.206 1.527 129.937 1.00 54.77 1235 HIS A CA 1
ATOM 9802 C C . HIS A 1 1217 ? 51.448 2.322 128.879 1.00 52.12 1235 HIS A C 1
ATOM 9803 O O . HIS A 1 1217 ? 51.522 2.011 127.691 1.00 60.53 1235 HIS A O 1
ATOM 9810 N N . LEU A 1 1218 ? 50.725 3.351 129.312 1.00 46.89 1236 LEU A N 1
ATOM 9811 C CA . LEU A 1 1218 ? 49.956 4.178 128.387 1.00 55.56 1236 LEU A CA 1
ATOM 9812 C C . LEU A 1 1218 ? 50.860 5.050 127.521 1.00 54.28 1236 LEU A C 1
ATOM 9813 O O . LEU A 1 1218 ? 50.603 5.224 126.331 1.00 59.69 1236 LEU A O 1
ATOM 9818 N N . ILE A 1 1219 ? 51.911 5.605 128.117 1.00 49.38 1237 ILE A N 1
ATOM 9819 C CA . ILE A 1 1219 ? 52.865 6.403 127.356 1.00 55.10 1237 ILE A CA 1
ATOM 9820 C C . ILE A 1 1219 ? 53.592 5.509 126.351 1.00 56.99 1237 ILE A C 1
ATOM 9821 O O . ILE A 1 1219 ? 53.797 5.898 125.203 1.00 53.03 1237 ILE A O 1
ATOM 9826 N N . ARG A 1 1220 ? 53.960 4.305 126.783 1.00 53.67 1238 ARG A N 1
ATOM 9827 C CA . ARG A 1 1220 ? 54.545 3.308 125.890 1.00 56.56 1238 ARG A CA 1
ATOM 9828 C C . ARG A 1 1220 ? 53.596 2.968 124.744 1.00 62.00 1238 ARG A C 1
ATOM 9829 O O . ARG A 1 1220 ? 54.009 2.875 123.587 1.00 60.68 1238 ARG A O 1
ATOM 9837 N N . ASP A 1 1221 ? 52.325 2.777 125.087 1.00 56.04 1239 ASP A N 1
ATOM 9838 C CA . ASP A 1 1221 ? 51.277 2.474 124.119 1.00 56.55 1239 ASP A CA 1
ATOM 9839 C C . ASP A 1 1221 ? 51.216 3.542 123.033 0.00 64.18 1239 ASP A C 1
ATOM 9840 O O . ASP A 1 1221 ? 51.118 3.236 121.845 0.00 68.18 1239 ASP A O 1
ATOM 9845 N N . ILE A 1 1222 ? 51.289 4.798 123.458 1.00 58.77 1240 ILE A N 1
ATOM 9846 C CA . ILE A 1 1222 ? 51.219 5.936 122.548 1.00 63.48 1240 ILE A CA 1
ATOM 9847 C C . ILE A 1 1222 ? 52.514 6.091 121.750 1.00 64.83 1240 ILE A C 1
ATOM 9848 O O . ILE A 1 1222 ? 52.488 6.498 120.588 1.00 64.40 1240 ILE A O 1
ATOM 9853 N N . ILE A 1 1223 ? 53.643 5.754 122.367 1.00 61.74 1241 ILE A N 1
ATOM 9854 C CA . ILE A 1 1223 ? 54.925 5.781 121.668 1.00 66.22 1241 ILE A CA 1
ATOM 9855 C C . ILE A 1 1223 ? 54.892 4.860 120.449 1.00 71.19 1241 ILE A C 1
ATOM 9856 O O . ILE A 1 1223 ? 55.287 5.251 119.352 1.00 66.04 1241 ILE A O 1
ATOM 9861 N N . ASN A 1 1224 ? 54.399 3.641 120.644 1.00 71.27 1242 ASN A N 1
ATOM 9862 C CA . ASN A 1 1224 ? 54.314 2.665 119.563 1.00 70.87 1242 ASN A CA 1
ATOM 9863 C C . ASN A 1 1224 ? 53.252 3.010 118.521 1.00 70.35 1242 ASN A C 1
ATOM 9864 O O . ASN A 1 1224 ? 53.409 2.700 117.341 1.00 78.70 1242 ASN A O 1
ATOM 9869 N N . ARG A 1 1225 ? 52.175 3.655 118.958 1.00 67.70 1243 ARG A N 1
ATOM 9870 C CA . ARG A 1 1225 ? 51.040 3.924 118.079 1.00 66.76 1243 ARG A CA 1
ATOM 9871 C C . ARG A 1 1225 ? 51.110 5.281 117.381 1.00 73.69 1243 ARG A C 1
ATOM 9872 O O . ARG A 1 1225 ? 50.301 5.568 116.498 1.00 83.36 1243 ARG A O 1
ATOM 9880 N N . ARG A 1 1226 ? 52.068 6.116 117.769 1.00 66.25 1244 ARG A N 1
ATOM 9881 C CA . ARG A 1 1226 ? 52.211 7.423 117.138 1.00 63.80 1244 ARG A CA 1
ATOM 9882 C C . ARG A 1 1226 ? 53.562 7.561 116.446 1.00 70.91 1244 ARG A C 1
ATOM 9883 O O . ARG A 1 1226 ? 53.647 8.106 115.345 1.00 78.14 1244 ARG A O 1
ATOM 9891 N N . CYS A 1 1227 ? 54.616 7.066 117.084 1.00 70.14 1245 CYS A N 1
ATOM 9892 C CA . CYS A 1 1227 ? 55.924 7.030 116.443 1.00 76.57 1245 CYS A CA 1
ATOM 9893 C C . CYS A 1 1227 ? 55.974 5.834 115.494 1.00 83.56 1245 CYS A C 1
ATOM 9894 O O . CYS A 1 1227 ? 56.060 5.998 114.276 1.00 84.08 1245 CYS A O 1
ATOM 9897 N N . GLY A 1 1228 ? 55.903 4.632 116.062 1.00 81.03 1246 GLY A N 1
ATOM 9898 C CA . GLY A 1 1228 ? 55.816 3.407 115.285 1.00 84.01 1246 GLY A CA 1
ATOM 9899 C C . GLY A 1 1228 ? 56.992 3.157 114.360 1.00 88.78 1246 GLY A C 1
ATOM 9900 O O . GLY A 1 1228 ? 58.112 2.916 114.810 1.00 82.93 1246 GLY A O 1
ATOM 9901 N N . ASN A 1 1229 ? 56.730 3.208 113.058 1.00 93.51 1247 ASN A N 1
ATOM 9902 C CA . ASN A 1 1229 ? 57.770 3.002 112.057 1.00 93.92 1247 ASN A CA 1
ATOM 9903 C C . ASN A 1 1229 ? 58.221 4.326 111.450 1.00 89.88 1247 ASN A C 1
ATOM 9904 O O . ASN A 1 1229 ? 58.340 4.458 110.232 1.00 90.62 1247 ASN A O 1
ATOM 9909 N N . ASN A 1 1230 ? 58.466 5.304 112.316 1.00 87.00 1248 ASN A N 1
ATOM 9910 C CA . ASN A 1 1230 ? 58.899 6.629 111.894 1.00 82.17 1248 ASN A CA 1
ATOM 9911 C C . ASN A 1 1230 ? 60.421 6.736 111.908 1.00 79.36 1248 ASN A C 1
ATOM 9912 O O . ASN A 1 1230 ? 61.049 6.557 112.952 1.00 76.94 1248 ASN A O 1
ATOM 9917 N N . PRO A 1 1231 ? 61.021 7.024 110.742 1.00 78.58 1249 PRO A N 1
ATOM 9918 C CA . PRO A 1 1231 ? 62.481 7.123 110.628 1.00 77.84 1249 PRO A CA 1
ATOM 9919 C C . PRO A 1 1231 ? 63.044 8.346 111.346 1.00 71.36 1249 PRO A C 1
ATOM 9920 O O . PRO A 1 1231 ? 64.179 8.312 111.820 1.00 65.49 1249 PRO A O 1
ATOM 9924 N N . LEU A 1 1232 ? 62.251 9.410 111.422 1.00 69.78 1250 LEU A N 1
ATOM 9925 C CA . LEU A 1 1232 ? 62.702 10.666 112.011 1.00 69.36 1250 LEU A CA 1
ATOM 9926 C C . LEU A 1 1232 ? 62.615 10.659 113.535 1.00 66.37 1250 LEU A C 1
ATOM 9927 O O . LEU A 1 1232 ? 63.107 11.573 114.197 1.00 62.77 1250 LEU A O 1
ATOM 9932 N N . ILE A 1 1233 ? 61.984 9.628 114.087 1.00 68.61 1251 ILE A N 1
ATOM 9933 C CA . ILE A 1 1233 ? 61.733 9.569 115.521 1.00 63.29 1251 ILE A CA 1
ATOM 9934 C C . ILE A 1 1233 ? 62.238 8.272 116.136 1.00 59.83 1251 ILE A C 1
ATOM 9935 O O . ILE A 1 1233 ? 61.767 7.186 115.797 1.00 64.59 1251 ILE A O 1
ATOM 9940 N N . GLY A 1 1234 ? 63.201 8.392 117.043 1.00 48.53 1252 GLY A N 1
ATOM 9941 C CA . GLY A 1 1234 ? 63.757 7.234 117.714 1.00 51.72 1252 GLY A CA 1
ATOM 9942 C C . GLY A 1 1234 ? 62.931 6.812 118.914 1.00 52.04 1252 GLY A C 1
ATOM 9943 O O . GLY A 1 1234 ? 61.736 7.094 118.995 1.00 48.89 1252 GLY A O 1
ATOM 9944 N N . ARG A 1 1235 ? 63.573 6.120 119.845 1.00 47.21 1253 ARG A N 1
ATOM 9945 C CA . ARG A 1 1235 ? 62.923 5.723 121.084 1.00 51.00 1253 ARG A CA 1
ATOM 9946 C C . ARG A 1 1235 ? 63.677 6.309 122.265 1.00 52.29 1253 ARG A C 1
ATOM 9947 O O . ARG A 1 1235 ? 64.906 6.396 122.235 1.00 43.75 1253 ARG A O 1
ATOM 9955 N N . PRO A 1 1236 ? 62.947 6.717 123.312 1.00 49.41 1254 PRO A N 1
ATOM 9956 C CA . PRO A 1 1236 ? 63.631 7.228 124.501 1.00 43.61 1254 PRO A CA 1
ATOM 9957 C C . PRO A 1 1236 ? 64.390 6.095 125.173 1.00 39.50 1254 PRO A C 1
ATOM 9958 O O . PRO A 1 1236 ? 63.985 4.945 125.012 1.00 41.23 1254 PRO A O 1
ATOM 9962 N N . ASN A 1 1237 ? 65.473 6.401 125.883 1.00 40.86 1255 ASN A N 1
ATOM 9963 C CA . ASN A 1 1237 ? 66.261 5.357 126.532 1.00 38.75 1255 ASN A CA 1
ATOM 9964 C C . ASN A 1 1237 ? 65.384 4.470 127.407 1.00 47.97 1255 ASN A C 1
ATOM 9965 O O . ASN A 1 1237 ? 65.466 3.242 127.343 1.00 43.09 1255 ASN A O 1
ATOM 9970 N N . LYS A 1 1238 ? 64.530 5.101 128.206 1.00 44.18 1256 LYS A N 1
ATOM 9971 C CA . LYS A 1 1238 ? 63.571 4.373 129.026 1.00 36.26 1256 LYS A CA 1
ATOM 9972 C C . LYS A 1 1238 ? 62.235 5.096 129.136 1.00 41.83 1256 LYS A C 1
ATOM 9973 O O . LYS A 1 1238 ? 62.162 6.325 129.084 1.00 37.56 1256 LYS A O 1
ATOM 9979 N N . VAL A 1 1239 ? 61.178 4.303 129.267 1.00 43.25 1257 VAL A N 1
ATOM 9980 C CA . VAL A 1 1239 ? 59.878 4.788 129.698 1.00 39.32 1257 VAL A CA 1
ATOM 9981 C C . VAL A 1 1239 ? 59.517 4.007 130.950 1.00 45.38 1257 VAL A C 1
ATOM 9982 O O . VAL A 1 1239 ? 59.148 2.835 130.870 1.00 44.64 1257 VAL A O 1
ATOM 9986 N N . THR A 1 1240 ? 59.646 4.645 132.109 1.00 45.09 1258 THR A N 1
ATOM 9987 C CA . THR A 1 1240 ? 59.468 3.934 133.369 1.00 42.70 1258 THR A CA 1
ATOM 9988 C C . THR A 1 1240 ? 58.997 4.849 134.498 1.00 37.17 1258 THR A C 1
ATOM 9989 O O . THR A 1 1240 ? 58.793 6.046 134.299 1.00 36.03 1258 THR A O 1
ATOM 9993 N N . THR A 1 1241 ? 58.820 4.273 135.683 1.00 39.89 1259 THR A N 1
ATOM 9994 C CA . THR A 1 1241 ? 58.386 5.038 136.845 1.00 34.89 1259 THR A CA 1
ATOM 9995 C C . THR A 1 1241 ? 59.570 5.656 137.584 1.00 34.88 1259 THR A C 1
ATOM 9996 O O . THR A 1 1241 ? 60.703 5.188 137.468 1.00 37.82 1259 THR A O 1
ATOM 10000 N N . VAL A 1 1242 ? 59.294 6.713 138.340 1.00 39.32 1260 VAL A N 1
ATOM 10001 C CA . VAL A 1 1242 ? 60.316 7.401 139.122 1.00 31.55 1260 VAL A CA 1
ATOM 10002 C C . VAL A 1 1242 ? 60.959 6.451 140.133 1.00 28.44 1260 VAL A C 1
ATOM 10003 O O . VAL A 1 1242 ? 62.168 6.496 140.365 1.00 30.43 1260 VAL A O 1
ATOM 10007 N N . ASP A 1 1243 ? 60.146 5.574 140.714 1.00 30.36 1261 ASP A N 1
ATOM 10008 C CA . ASP A 1 1243 ? 60.640 4.602 141.683 1.00 29.44 1261 ASP A CA 1
ATOM 10009 C C . ASP A 1 1243 ? 61.613 3.595 141.067 1.00 40.39 1261 ASP A C 1
ATOM 10010 O O . ASP A 1 1243 ? 62.464 3.042 141.765 1.00 39.93 1261 ASP A O 1
ATOM 10015 N N . ARG A 1 1244 ? 61.488 3.358 139.764 1.00 35.30 1262 ARG A N 1
ATOM 10016 C CA . ARG A 1 1244 ? 62.364 2.414 139.075 1.00 40.55 1262 ARG A CA 1
ATOM 10017 C C . ARG A 1 1244 ? 63.543 3.112 138.413 0.00 36.28 1262 ARG A C 1
ATOM 10018 O O . ARG A 1 1244 ? 64.298 2.496 137.660 0.00 38.10 1262 ARG A O 1
ATOM 10026 N N . PHE A 1 1245 ? 63.698 4.398 138.698 1.00 34.66 1263 PHE A N 1
ATOM 10027 C CA . PHE A 1 1245 ? 64.753 5.189 138.079 1.00 33.43 1263 PHE A CA 1
ATOM 10028 C C . PHE A 1 1245 ? 65.707 5.744 139.136 1.00 33.44 1263 PHE A C 1
ATOM 10029 O O . PHE A 1 1245 ? 66.461 6.683 138.875 1.00 31.17 1263 PHE A O 1
ATOM 10037 N N . GLN A 1 1246 ? 65.665 5.154 140.329 1.00 33.00 1264 GLN A N 1
ATOM 10038 C CA . GLN A 1 1246 ? 66.568 5.534 141.413 1.00 36.69 1264 GLN A CA 1
ATOM 10039 C C . GLN A 1 1246 ? 68.018 5.282 141.020 1.00 36.05 1264 GLN A C 1
ATOM 10040 O O . GLN A 1 1246 ? 68.343 4.238 140.455 1.00 36.99 1264 GLN A O 1
ATOM 10046 N N . GLY A 1 1247 ? 68.887 6.243 141.317 1.00 31.79 1265 GLY A N 1
ATOM 10047 C CA . GLY A 1 1247 ? 70.297 6.117 140.997 1.00 33.94 1265 GLY A CA 1
ATOM 10048 C C . GLY A 1 1247 ? 70.597 6.268 139.517 1.00 39.99 1265 GLY A C 1
ATOM 10049 O O . GLY A 1 1247 ? 71.752 6.190 139.101 1.00 42.74 1265 GLY A O 1
ATOM 10050 N N . GLN A 1 1248 ? 69.554 6.490 138.721 1.00 38.40 1266 GLN A N 1
ATOM 10051 C CA . GLN A 1 1248 ? 69.711 6.663 137.282 1.00 38.45 1266 GLN A CA 1
ATOM 10052 C C . GLN A 1 1248 ? 69.452 8.103 136.864 1.00 36.03 1266 GLN A C 1
ATOM 10053 O O . GLN A 1 1248 ? 68.896 8.896 137.625 1.00 37.48 1266 GLN A O 1
ATOM 10059 N N . GLN A 1 1249 ? 69.851 8.427 135.641 1.00 38.72 1267 GLN A N 1
ATOM 10060 C CA . GLN A 1 1249 ? 69.703 9.775 135.120 1.00 37.31 1267 GLN A CA 1
ATOM 10061 C C . GLN A 1 1249 ? 69.774 9.780 133.602 1.00 41.52 1267 GLN A C 1
ATOM 10062 O O . GLN A 1 1249 ? 70.255 8.828 132.986 1.00 37.32 1267 GLN A O 1
ATOM 10068 N N . ASN A 1 1250 ? 69.287 10.860 133.005 1.00 40.24 1268 ASN A N 1
ATOM 10069 C CA . ASN A 1 1250 ? 69.515 11.130 131.596 1.00 36.08 1268 ASN A CA 1
ATOM 10070 C C . ASN A 1 1250 ? 69.636 12.636 131.420 1.00 34.15 1268 ASN A C 1
ATOM 10071 O O . ASN A 1 1250 ? 69.396 13.394 132.364 1.00 33.08 1268 ASN A O 1
ATOM 10076 N N . ASP A 1 1251 ? 70.026 13.076 130.230 1.00 29.09 1269 ASP A N 1
ATOM 10077 C CA . ASP A 1 1251 ? 70.170 14.504 129.986 1.00 33.49 1269 ASP A CA 1
ATOM 10078 C C . ASP A 1 1251 ? 68.823 15.207 130.077 1.00 31.84 1269 ASP A C 1
ATOM 10079 O O . ASP A 1 1251 ? 68.714 16.279 130.669 1.00 30.06 1269 ASP A O 1
ATOM 10084 N N . TYR A 1 1252 ? 67.798 14.590 129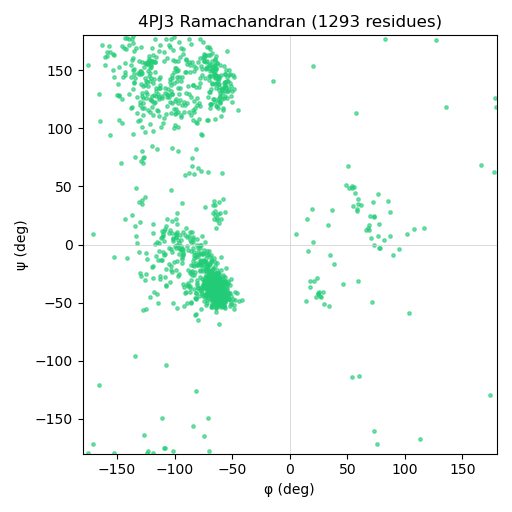.499 1.00 31.33 1270 TYR A N 1
ATOM 10085 C CA . TYR A 1 1252 ? 66.471 15.185 129.480 1.00 30.28 1270 TYR A CA 1
ATOM 10086 C C . TYR A 1 1252 ? 65.423 14.216 130.003 1.00 32.15 1270 TYR A C 1
ATOM 10087 O O . TYR A 1 1252 ? 65.359 13.056 129.590 1.00 28.96 1270 TYR A O 1
ATOM 10096 N N . ILE A 1 1253 ? 64.608 14.712 130.926 1.00 33.73 1271 ILE A N 1
ATOM 10097 C CA . ILE A 1 1253 ? 63.570 13.913 131.552 1.00 32.28 1271 ILE A CA 1
ATOM 10098 C C . ILE A 1 1253 ? 62.200 14.523 131.286 1.00 31.72 1271 ILE A C 1
ATOM 10099 O O . ILE A 1 1253 ? 61.983 15.714 131.509 1.00 28.14 1271 ILE A O 1
ATOM 10104 N N . LEU A 1 1254 ? 61.283 13.703 130.788 1.00 36.19 1272 LEU A N 1
ATOM 10105 C CA . LEU A 1 1254 ? 59.904 14.125 130.610 1.00 33.62 1272 LEU A CA 1
ATOM 10106 C C . LEU A 1 1254 ? 59.062 13.450 131.681 1.00 37.44 1272 LEU A C 1
ATOM 10107 O O . LEU A 1 1254 ? 58.993 12.221 131.747 1.00 36.65 1272 LEU A O 1
ATOM 10112 N N . LEU A 1 1255 ? 58.433 14.260 132.526 1.00 37.61 1273 LEU A N 1
ATOM 10113 C CA . LEU A 1 1255 ? 57.783 13.754 133.730 1.00 32.91 1273 LEU A CA 1
ATOM 10114 C C . LEU A 1 1255 ? 56.272 13.999 133.741 1.00 28.66 1273 LEU A C 1
ATOM 10115 O O . LEU A 1 1255 ? 55.812 15.121 133.535 1.00 28.88 1273 LEU A O 1
ATOM 10120 N N . SER A 1 1256 ? 55.508 12.937 133.984 1.00 31.26 1274 SER A N 1
ATOM 10121 C CA . SER A 1 1256 ? 54.054 13.026 134.074 1.00 38.48 1274 SER A CA 1
ATOM 10122 C C . SER A 1 1256 ? 53.569 12.650 135.474 1.00 35.62 1274 SER A C 1
ATOM 10123 O O . SER A 1 1256 ? 53.830 11.546 135.952 1.00 34.68 1274 SER A O 1
ATOM 10126 N N . LEU A 1 1257 ? 52.854 13.566 136.123 1.00 38.88 1275 LEU A N 1
ATOM 10127 C CA . LEU A 1 1257 ? 52.427 13.367 137.508 1.00 38.14 1275 LEU A CA 1
ATOM 10128 C C . LEU A 1 1257 ? 51.025 12.755 137.610 1.00 43.16 1275 LEU A C 1
ATOM 10129 O O . LEU A 1 1257 ? 50.609 12.314 138.685 1.00 41.17 1275 LEU A O 1
ATOM 10134 N N . VAL A 1 1258 ? 50.312 12.744 136.483 1.00 34.37 1276 VAL A N 1
ATOM 10135 C CA . VAL A 1 1258 ? 49.098 11.941 136.279 1.00 42.66 1276 VAL A CA 1
ATOM 10136 C C . VAL A 1 1258 ? 47.842 12.395 137.037 1.00 51.16 1276 VAL A C 1
ATOM 10137 O O . VAL A 1 1258 ? 46.772 12.527 136.440 1.00 45.58 1276 VAL A O 1
ATOM 10141 N N . ARG A 1 1259 ? 47.967 12.630 138.339 1.00 49.20 1277 ARG A N 1
ATOM 10142 C CA . ARG A 1 1259 ? 46.798 12.781 139.204 1.00 41.49 1277 ARG A CA 1
ATOM 10143 C C . ARG A 1 1259 ? 46.047 14.103 139.038 1.00 43.83 1277 ARG A C 1
ATOM 10144 O O . ARG A 1 1259 ? 46.651 15.154 138.824 1.00 36.21 1277 ARG A O 1
ATOM 10152 N N . THR A 1 1260 ? 44.721 14.033 139.150 1.00 48.45 1278 THR A N 1
ATOM 10153 C CA . THR A 1 1260 ? 43.867 15.218 139.098 1.00 46.50 1278 THR A CA 1
ATOM 10154 C C . THR A 1 1260 ? 42.884 15.259 140.270 1.00 45.17 1278 THR A C 1
ATOM 10155 O O . THR A 1 1260 ? 42.409 16.328 140.650 1.00 50.17 1278 THR A O 1
ATOM 10159 N N . ARG A 1 1261 ? 42.581 14.094 140.836 1.00 44.58 1279 ARG A N 1
ATOM 10160 C CA . ARG A 1 1261 ? 41.631 14.002 141.943 1.00 51.12 1279 ARG A CA 1
ATOM 10161 C C . ARG A 1 1261 ? 42.314 14.149 143.303 1.00 55.91 1279 ARG A C 1
ATOM 10162 O O . ARG A 1 1261 ? 41.882 14.938 144.142 1.00 57.71 1279 ARG A O 1
ATOM 10170 N N . ALA A 1 1262 ? 43.376 13.377 143.515 1.00 53.84 1280 ALA A N 1
ATOM 10171 C CA . ALA A 1 1262 ? 44.121 13.413 144.768 1.00 50.71 1280 ALA A CA 1
ATOM 10172 C C . ALA A 1 1262 ? 45.622 13.364 144.495 1.00 49.03 1280 ALA A C 1
ATOM 10173 O O . ALA A 1 1262 ? 46.049 12.846 143.469 1.00 49.37 1280 ALA A O 1
ATOM 10175 N N . VAL A 1 1263 ? 46.419 13.893 145.417 1.00 46.49 1281 VAL A N 1
ATOM 10176 C CA . VAL A 1 1263 ? 47.860 14.016 145.200 1.00 41.20 1281 VAL A CA 1
ATOM 10177 C C . VAL A 1 1263 ? 48.573 12.660 145.160 1.00 40.90 1281 VAL A C 1
ATOM 10178 O O . VAL A 1 1263 ? 49.475 12.450 144.347 1.00 43.97 1281 VAL A O 1
ATOM 10182 N N . GLY A 1 1264 ? 48.160 11.733 146.015 1.00 39.66 1282 GLY A N 1
ATOM 10183 C CA . GLY A 1 1264 ? 48.734 10.400 145.996 1.00 31.71 1282 GLY A CA 1
ATOM 10184 C C . GLY A 1 1264 ? 50.141 10.351 146.562 1.00 40.80 1282 GLY A C 1
ATOM 10185 O O . GLY A 1 1264 ? 50.564 11.267 147.270 1.00 40.23 1282 GLY A O 1
ATOM 10186 N N . HIS A 1 1265 ? 50.879 9.295 146.227 1.00 38.92 1283 HIS A N 1
ATOM 10187 C CA . HIS A 1 1265 ? 52.127 8.989 146.922 1.00 36.32 1283 HIS A CA 1
ATOM 10188 C C . HIS A 1 1265 ? 53.291 9.930 146.576 1.00 29.24 1283 HIS A C 1
ATOM 10189 O O . HIS A 1 1265 ? 54.398 9.753 147.081 1.00 35.87 1283 HIS A O 1
ATOM 10196 N N . LEU A 1 1266 ? 53.044 10.935 145.741 1.00 28.61 1284 LEU A N 1
ATOM 10197 C CA . LEU A 1 1266 ? 54.057 11.959 145.486 1.00 30.35 1284 LEU A CA 1
ATOM 10198 C C . LEU A 1 1266 ? 54.169 12.904 146.689 1.00 31.86 1284 LEU A C 1
ATOM 10199 O O . LEU A 1 1266 ? 55.138 13.655 146.816 1.00 29.46 1284 LEU A O 1
ATOM 10204 N N . ARG A 1 1267 ? 53.186 12.851 147.584 1.00 34.86 1285 ARG A N 1
ATOM 10205 C CA . ARG A 1 1267 ? 53.211 13.683 148.784 1.00 29.74 1285 ARG A CA 1
ATOM 10206 C C . ARG A 1 1267 ? 54.407 13.316 149.668 1.00 31.52 1285 ARG A C 1
ATOM 10207 O O . ARG A 1 1267 ? 54.879 14.128 150.465 1.00 29.23 1285 ARG A O 1
ATOM 10215 N N . ASP A 1 1268 ? 54.889 12.084 149.518 1.00 29.69 1286 ASP A N 1
ATOM 10216 C CA . ASP A 1 1268 ? 56.146 11.666 150.129 1.00 29.06 1286 ASP A CA 1
ATOM 10217 C C . ASP A 1 1268 ? 57.274 12.468 149.490 1.00 28.02 1286 ASP A C 1
ATOM 10218 O O . ASP A 1 1268 ? 57.631 12.235 148.337 1.00 32.49 1286 ASP A O 1
ATOM 10223 N N . VAL A 1 1269 ? 57.827 13.408 150.250 1.00 26.77 1287 VAL A N 1
ATOM 10224 C CA . VAL A 1 1269 ? 58.838 14.338 149.749 1.00 29.05 1287 VAL A CA 1
ATOM 10225 C C . VAL A 1 1269 ? 60.074 13.619 149.188 1.00 33.56 1287 VAL A C 1
ATOM 10226 O O . VAL A 1 1269 ? 60.764 14.139 148.310 1.00 34.37 1287 VAL A O 1
ATOM 10230 N N . ARG A 1 1270 ? 60.339 12.413 149.680 1.00 27.81 1288 ARG A N 1
ATOM 10231 C CA . ARG A 1 1270 ? 61.454 11.621 149.174 1.00 31.24 1288 ARG A CA 1
ATOM 10232 C C . ARG A 1 1270 ? 61.231 11.237 147.710 1.00 30.27 1288 ARG A C 1
ATOM 10233 O O . ARG A 1 1270 ? 62.162 11.264 146.906 1.00 29.68 1288 ARG A O 1
ATOM 10241 N N . ARG A 1 1271 ? 59.994 10.887 147.369 1.00 28.18 1289 ARG A N 1
ATOM 10242 C CA . ARG A 1 1271 ? 59.638 10.598 145.985 1.00 28.87 1289 ARG A CA 1
ATOM 10243 C C . ARG A 1 1271 ? 59.749 11.860 145.138 1.00 32.99 1289 ARG A C 1
ATOM 10244 O O . ARG A 1 1271 ? 60.143 11.806 143.971 1.00 29.53 1289 ARG A O 1
ATOM 10252 N N . LEU A 1 1272 ? 59.411 12.996 145.740 1.00 27.68 1290 LEU A N 1
ATOM 10253 C CA . LEU A 1 1272 ? 59.538 14.287 145.076 1.00 32.16 1290 LEU A CA 1
ATOM 10254 C C . LEU A 1 1272 ? 60.989 14.596 144.728 1.00 30.41 1290 LEU A C 1
ATOM 10255 O O . LEU A 1 1272 ? 61.303 14.945 143.591 1.00 27.93 1290 LEU A O 1
ATOM 10260 N N . VAL A 1 1273 ? 61.866 14.464 145.718 1.00 33.01 1291 VAL A N 1
ATOM 10261 C CA . VAL A 1 1273 ? 63.286 14.763 145.554 1.00 31.46 1291 VAL A CA 1
ATOM 10262 C C . VAL A 1 1273 ? 63.922 13.901 144.462 1.00 30.12 1291 VAL A C 1
ATOM 10263 O O . VAL A 1 1273 ? 64.690 14.398 143.637 1.00 27.46 1291 VAL A O 1
ATOM 10267 N N . VAL A 1 1274 ? 63.593 12.612 144.453 1.00 24.08 1292 VAL A N 1
ATOM 10268 C CA . VAL A 1 1274 ? 64.091 11.717 143.417 1.00 32.08 1292 VAL A CA 1
ATOM 10269 C C . VAL A 1 1274 ? 63.585 12.157 142.045 1.00 29.86 1292 VAL A C 1
ATOM 10270 O O . VAL A 1 1274 ? 64.339 12.181 141.074 1.00 26.69 1292 VAL A O 1
ATOM 10274 N N . ALA A 1 1275 ? 62.308 12.524 141.983 1.00 29.86 1293 ALA A N 1
ATOM 10275 C CA . ALA A 1 1275 ? 61.688 12.957 140.734 1.00 30.82 1293 ALA A CA 1
ATOM 10276 C C . ALA A 1 1275 ? 62.296 14.258 140.215 1.00 30.73 1293 ALA A C 1
ATOM 10277 O O . ALA A 1 1275 ? 62.355 14.484 139.007 1.00 31.36 1293 ALA A O 1
ATOM 10287 N N . SER A 1 1277 ? 65.397 15.172 140.498 1.00 29.71 1295 SER A N 1
ATOM 10288 C CA . SER A 1 1277 ? 66.849 15.077 140.358 1.00 25.92 1295 SER A CA 1
ATOM 10289 C C . SER A 1 1277 ? 67.337 14.012 139.378 1.00 30.70 1295 SER A C 1
ATOM 10290 O O . SER A 1 1277 ? 68.480 13.572 139.468 1.00 31.44 1295 SER A O 1
ATOM 10293 N N . ARG A 1 1278 ? 66.487 13.603 138.442 1.00 30.82 1296 ARG A N 1
ATOM 10294 C CA . ARG A 1 1278 ? 66.880 12.585 137.473 1.00 33.45 1296 ARG A CA 1
ATOM 10295 C C . ARG A 1 1278 ? 67.451 13.197 136.194 1.00 36.83 1296 ARG A C 1
ATOM 10296 O O . ARG A 1 1278 ? 67.951 12.482 135.325 1.00 30.42 1296 ARG A O 1
ATOM 10304 N N . ALA A 1 1279 ? 67.386 14.519 136.084 1.00 37.05 1297 ALA A N 1
ATOM 10305 C CA . ALA A 1 1279 ? 67.780 15.195 134.852 1.00 34.11 1297 ALA A CA 1
ATOM 10306 C C . ALA A 1 1279 ? 69.086 15.963 134.998 1.00 30.06 1297 ALA A C 1
ATOM 10307 O O . ALA A 1 1279 ? 69.289 16.684 135.975 1.00 27.36 1297 ALA A O 1
ATOM 10309 N N . ARG A 1 1280 ? 69.966 15.806 134.013 1.00 30.45 1298 ARG A N 1
ATOM 10310 C CA . ARG A 1 1280 ? 71.220 16.549 133.973 1.00 31.20 1298 ARG A CA 1
ATOM 10311 C C . ARG A 1 1280 ? 71.028 17.953 133.414 1.00 28.94 1298 ARG A C 1
ATOM 10312 O O . ARG A 1 1280 ? 71.596 18.919 133.924 1.00 31.47 1298 ARG A O 1
ATOM 10320 N N . LEU A 1 1281 ? 70.226 18.056 132.357 1.00 30.22 1299 LEU A N 1
ATOM 10321 C CA . LEU A 1 1281 ? 70.155 19.283 131.569 1.00 34.70 1299 LEU A CA 1
ATOM 10322 C C . LEU A 1 1281 ? 68.737 19.808 131.343 1.00 30.44 1299 LEU A C 1
ATOM 10323 O O . LEU A 1 1281 ? 68.540 21.008 131.158 1.00 29.44 1299 LEU A O 1
ATOM 10328 N N . GLY A 1 1282 ? 67.752 18.917 131.348 1.00 32.22 1300 GLY A N 1
ATOM 10329 C CA . GLY A 1 1282 ? 66.391 19.321 131.046 1.00 32.42 1300 GLY A CA 1
ATOM 10330 C C . GLY A 1 1282 ? 65.321 18.526 131.764 1.00 29.88 1300 GLY A C 1
ATOM 10331 O O . GLY A 1 1282 ? 65.308 17.296 131.718 1.00 30.24 1300 GLY A O 1
ATOM 10332 N N . LEU A 1 1283 ? 64.413 19.237 132.423 1.00 30.69 1301 LEU A N 1
ATOM 10333 C CA . LEU A 1 1283 ? 63.296 18.607 133.115 1.00 32.17 1301 LEU A CA 1
ATOM 10334 C C . LEU A 1 1283 ? 61.974 19.265 132.728 1.00 34.53 1301 LEU A C 1
ATOM 10335 O O . LEU A 1 1283 ? 61.779 20.457 132.941 1.00 28.00 1301 LEU A O 1
ATOM 10340 N N . TYR A 1 1284 ? 61.061 18.486 132.162 1.00 28.84 1302 TYR A N 1
ATOM 10341 C CA . TYR A 1 1284 ? 59.782 19.040 131.747 1.00 30.22 1302 TYR A CA 1
ATOM 10342 C C . TYR A 1 1284 ? 58.641 18.211 132.305 1.00 30.71 1302 TYR A C 1
ATOM 10343 O O . TYR A 1 1284 ? 58.501 17.025 132.008 1.00 32.07 1302 TYR A O 1
ATOM 10352 N N . ILE A 1 1285 ? 57.840 18.866 133.138 1.00 34.97 1303 ILE A N 1
ATOM 10353 C CA . ILE A 1 1285 ? 56.857 18.192 133.969 1.00 33.61 1303 ILE A CA 1
ATOM 10354 C C . ILE A 1 1285 ? 55.436 18.535 133.538 1.00 36.45 1303 ILE A C 1
ATOM 10355 O O . ILE A 1 1285 ? 55.112 19.697 133.284 1.00 33.57 1303 ILE A O 1
ATOM 10360 N N . PHE A 1 1286 ? 54.593 17.515 133.454 1.00 31.71 1304 PHE A N 1
ATOM 10361 C CA . PHE A 1 1286 ? 53.213 17.703 133.036 1.00 38.75 1304 PHE A CA 1
ATOM 10362 C C . PHE A 1 1286 ? 52.269 17.258 134.140 1.00 39.57 1304 PHE A C 1
ATOM 10363 O O . PHE A 1 1286 ? 52.266 16.092 134.537 1.00 39.82 1304 PHE A O 1
ATOM 10371 N N . ALA A 1 1287 ? 51.476 18.200 134.637 1.00 43.33 1305 ALA A N 1
ATOM 10372 C CA . ALA A 1 1287 ? 50.611 17.938 135.777 1.00 47.49 1305 ALA A CA 1
ATOM 10373 C C . ALA A 1 1287 ? 49.448 18.915 135.869 1.00 45.64 1305 ALA A C 1
ATOM 10374 O O . ALA A 1 1287 ? 49.457 19.981 135.251 1.00 40.33 1305 ALA A O 1
ATOM 10376 N N . ARG A 1 1288 ? 48.442 18.530 136.646 1.00 49.64 1306 ARG A N 1
ATOM 10377 C CA . ARG A 1 1288 ? 47.413 19.461 137.077 1.00 39.40 1306 ARG A CA 1
ATOM 10378 C C . ARG A 1 1288 ? 48.021 20.293 138.196 1.00 35.95 1306 ARG A C 1
ATOM 10379 O O . ARG A 1 1288 ? 48.034 19.875 139.353 1.00 44.80 1306 ARG A O 1
ATOM 10387 N N . VAL A 1 1289 ? 48.541 21.461 137.836 1.00 33.89 1307 VAL A N 1
ATOM 10388 C CA . VAL A 1 1289 ? 49.347 22.279 138.741 1.00 35.53 1307 VAL A CA 1
ATOM 10389 C C . VAL A 1 1289 ? 48.624 22.670 140.035 1.00 45.64 1307 VAL A C 1
ATOM 10390 O O . VAL A 1 1289 ? 49.235 22.713 141.106 1.00 46.13 1307 VAL A O 1
ATOM 10394 N N . SER A 1 1290 ? 47.326 22.940 139.937 1.00 43.34 1308 SER A N 1
ATOM 10395 C CA . SER A 1 1290 ? 46.546 23.384 141.090 1.00 41.10 1308 SER A CA 1
ATOM 10396 C C . SER A 1 1290 ? 46.503 22.339 142.203 1.00 45.83 1308 SER A C 1
ATOM 10397 O O . SER A 1 1290 ? 46.597 22.676 143.384 1.00 45.58 1308 SER A O 1
ATOM 10400 N N . LEU A 1 1291 ? 46.359 21.074 141.819 1.00 39.25 1309 LEU A N 1
ATOM 10401 C CA . LEU A 1 1291 ? 46.274 19.979 142.782 1.00 44.56 1309 LEU A CA 1
ATOM 10402 C C . LEU A 1 1291 ? 47.518 19.874 143.662 1.00 47.85 1309 LEU A C 1
ATOM 10403 O O . LEU A 1 1291 ? 47.414 19.684 144.873 1.00 48.61 1309 LEU A O 1
ATOM 10408 N N . PHE A 1 1292 ? 48.690 20.001 143.047 1.00 39.38 1310 PHE A N 1
ATOM 10409 C CA . PHE A 1 1292 ? 49.952 19.797 143.753 1.00 45.99 1310 PHE A CA 1
ATOM 10410 C C . PHE A 1 1292 ? 50.421 21.061 144.462 1.00 39.04 1310 PHE A C 1
ATOM 10411 O O . PHE A 1 1292 ? 51.177 20.994 145.431 1.00 39.17 1310 PHE A O 1
ATOM 10419 N N . GLN A 1 1293 ? 49.960 22.209 143.978 1.00 41.36 1311 GLN A N 1
ATOM 10420 C CA . GLN A 1 1293 ? 50.237 23.485 144.628 1.00 47.84 1311 GLN A CA 1
ATOM 10421 C C . GLN A 1 1293 ? 49.628 23.532 146.026 1.00 40.69 1311 GLN A C 1
ATOM 10422 O O . GLN A 1 1293 ? 50.183 24.144 146.935 1.00 48.15 1311 GLN A O 1
ATOM 10428 N N . ASN A 1 1294 ? 48.481 22.880 146.184 1.00 43.17 1312 ASN A N 1
ATOM 10429 C CA . ASN A 1 1294 ? 47.753 22.887 147.448 1.00 52.25 1312 ASN A CA 1
ATOM 10430 C C . ASN A 1 1294 ? 48.392 21.998 148.513 1.00 47.23 1312 ASN A C 1
ATOM 10431 O O . ASN A 1 1294 ? 48.045 22.080 149.693 1.00 46.50 1312 ASN A O 1
ATOM 10436 N N . CYS A 1 1295 ? 49.324 21.148 148.095 1.00 41.95 1313 CYS A N 1
ATOM 10437 C CA . CYS A 1 1295 ? 49.972 20.219 149.013 1.00 39.59 1313 CYS A CA 1
ATOM 10438 C C . CYS A 1 1295 ? 51.127 20.896 149.741 1.00 38.88 1313 CYS A C 1
ATOM 10439 O O . CYS A 1 1295 ? 52.115 21.289 149.121 1.00 36.24 1313 CYS A O 1
ATOM 10442 N N . PHE A 1 1296 ? 50.997 21.023 151.059 1.00 34.62 1314 PHE A N 1
ATOM 10443 C CA . PHE A 1 1296 ? 51.957 21.774 151.866 1.00 31.70 1314 PHE A CA 1
ATOM 10444 C C . PHE A 1 1296 ? 53.379 21.222 151.793 1.00 35.18 1314 PHE A C 1
ATOM 10445 O O . PHE A 1 1296 ? 54.345 21.986 151.744 1.00 30.93 1314 PHE A O 1
ATOM 10453 N N . GLU A 1 1297 ? 53.506 19.898 151.795 1.00 29.39 1315 GLU A N 1
ATOM 10454 C CA . GLU A 1 1297 ? 54.821 19.265 151.803 1.00 34.46 1315 GLU A CA 1
ATOM 10455 C C . GLU A 1 1297 ? 55.589 19.489 150.499 1.00 31.68 1315 GLU A C 1
ATOM 10456 O O . GLU A 1 1297 ? 56.819 19.437 150.484 1.00 32.98 1315 GLU A O 1
ATOM 10462 N N . LEU A 1 1298 ? 54.863 19.746 149.415 1.00 31.36 1316 LEU A N 1
ATOM 10463 C CA . LEU A 1 1298 ? 55.471 19.883 148.091 1.00 29.04 1316 LEU A CA 1
ATOM 10464 C C . LEU A 1 1298 ? 55.777 21.332 147.723 1.00 35.40 1316 LEU A C 1
ATOM 10465 O O . LEU A 1 1298 ? 56.315 21.608 146.650 1.00 34.89 1316 LEU A O 1
ATOM 10470 N N . THR A 1 1299 ? 55.432 22.250 148.618 1.00 35.16 1317 THR A N 1
ATOM 10471 C CA . THR A 1 1299 ? 55.551 23.684 148.356 1.00 33.64 1317 THR A CA 1
ATOM 10472 C C . THR A 1 1299 ? 56.962 24.190 147.984 1.00 37.96 1317 THR A C 1
ATOM 10473 O O . THR A 1 1299 ? 57.089 25.000 147.064 1.00 34.93 1317 THR A O 1
ATOM 10477 N N . PRO A 1 1300 ? 58.022 23.729 148.682 1.00 29.85 1318 PRO A N 1
ATOM 10478 C CA . PRO A 1 1300 ? 59.341 24.274 148.323 1.00 31.15 1318 PRO A CA 1
ATOM 10479 C C . PRO A 1 1300 ? 59.782 23.977 146.884 1.00 33.97 1318 PRO A C 1
ATOM 10480 O O . PRO A 1 1300 ? 60.598 24.714 146.333 1.00 36.44 1318 PRO A O 1
ATOM 10484 N N . ALA A 1 1301 ? 59.254 22.915 146.288 1.00 31.05 1319 ALA A N 1
ATOM 10485 C CA . ALA A 1 1301 ? 59.572 22.599 144.901 1.00 37.16 1319 ALA A CA 1
ATOM 10486 C C . ALA A 1 1301 ? 58.651 23.349 143.945 1.00 38.71 1319 ALA A C 1
ATOM 10487 O O . ALA A 1 1301 ? 59.108 23.984 142.994 1.00 33.50 1319 ALA A O 1
ATOM 10489 N N . PHE A 1 1302 ? 57.350 23.279 144.209 1.00 30.60 1320 PHE A N 1
ATOM 10490 C CA . PHE A 1 1302 ? 56.354 23.812 143.287 1.00 39.31 1320 PHE A CA 1
ATOM 10491 C C . PHE A 1 1302 ? 56.256 25.335 143.297 1.00 39.60 1320 PHE A C 1
ATOM 10492 O O . PHE A 1 1302 ? 55.799 25.930 142.320 1.00 38.84 1320 PHE A O 1
ATOM 10500 N N . SER A 1 1303 ? 56.683 25.968 144.386 1.00 35.36 1321 SER A N 1
ATOM 10501 C CA . SER A 1 1303 ? 56.734 27.427 144.420 1.00 37.21 1321 SER A CA 1
ATOM 10502 C C . SER A 1 1303 ? 57.830 27.912 143.476 1.00 38.60 1321 SER A C 1
ATOM 10503 O O . SER A 1 1303 ? 57.758 29.014 142.935 1.00 47.69 1321 SER A O 1
ATOM 10506 N N . GLN A 1 1304 ? 58.844 27.074 143.284 1.00 38.11 1322 GLN A N 1
ATOM 10507 C CA . GLN A 1 1304 ? 59.899 27.352 142.316 1.00 38.61 1322 GLN A CA 1
ATOM 10508 C C . GLN A 1 1304 ? 59.427 27.069 140.892 1.00 39.02 1322 GLN A C 1
ATOM 10509 O O . GLN A 1 1304 ? 59.735 27.819 139.966 1.00 35.26 1322 GLN A O 1
ATOM 10515 N N . LEU A 1 1305 ? 58.683 25.979 140.726 1.00 37.88 1323 LEU A N 1
ATOM 10516 C CA . LEU A 1 1305 ? 58.208 25.556 139.413 1.00 38.96 1323 LEU A CA 1
ATOM 10517 C C . LEU A 1 1305 ? 57.163 26.513 138.842 1.00 46.23 1323 LEU A C 1
ATOM 10518 O O . LEU A 1 1305 ? 57.079 26.693 137.626 1.00 43.32 1323 LEU A O 1
ATOM 10523 N N . THR A 1 1306 ? 56.371 27.126 139.718 1.00 42.71 1324 THR A N 1
ATOM 10524 C CA . THR A 1 1306 ? 55.334 28.059 139.281 1.00 41.23 1324 THR A CA 1
ATOM 10525 C C . THR A 1 1306 ? 55.866 29.487 139.185 1.00 45.54 1324 THR A C 1
ATOM 10526 O O . THR A 1 1306 ? 55.110 30.427 138.938 1.00 47.73 1324 THR A O 1
ATOM 10530 N N . ALA A 1 1307 ? 57.172 29.645 139.377 1.00 40.85 1325 ALA A N 1
ATOM 10531 C CA . ALA A 1 1307 ? 57.819 30.933 139.165 1.00 38.94 1325 ALA A CA 1
ATOM 10532 C C . ALA A 1 1307 ? 58.059 31.137 137.672 1.00 49.07 1325 ALA A C 1
ATOM 10533 O O . ALA A 1 1307 ? 58.431 32.222 137.227 1.00 52.49 1325 ALA A O 1
ATOM 10535 N N . ARG A 1 1308 ? 57.841 30.070 136.910 1.00 51.73 1326 ARG A N 1
ATOM 10536 C CA . ARG A 1 1308 ? 57.945 30.094 135.458 1.00 48.98 1326 ARG A CA 1
ATOM 10537 C C . ARG A 1 1308 ? 56.568 29.797 134.862 1.00 45.31 1326 ARG A C 1
ATOM 10538 O O . ARG A 1 1308 ? 55.702 29.275 135.562 1.00 48.71 1326 ARG A O 1
ATOM 10546 N N . PRO A 1 1309 ? 56.353 30.138 133.578 1.00 43.23 1327 PRO A N 1
ATOM 10547 C CA . PRO A 1 1309 ? 55.038 29.910 132.964 1.00 47.58 1327 PRO A CA 1
ATOM 10548 C C . PRO A 1 1309 ? 54.588 28.453 133.016 1.00 40.07 1327 PRO A C 1
ATOM 10549 O O . PRO A 1 1309 ? 55.420 27.547 133.064 1.00 46.85 1327 PRO A O 1
ATOM 10553 N N . LEU A 1 1310 ? 53.277 28.240 133.007 1.00 37.45 1328 LEU A N 1
ATOM 10554 C CA . LEU A 1 1310 ? 52.720 26.895 133.029 1.00 36.76 1328 LEU A CA 1
ATOM 10555 C C . LEU A 1 1310 ? 52.261 26.491 131.633 1.00 38.71 1328 LEU A C 1
ATOM 10556 O O . LEU A 1 1310 ? 51.596 25.471 131.450 1.00 42.10 1328 LEU A O 1
ATOM 10561 N N . HIS A 1 1311 ? 52.626 27.310 130.651 1.00 46.68 1329 HIS A N 1
ATOM 10562 C CA . HIS A 1 1311 ? 52.419 26.986 129.246 1.00 48.96 1329 HIS A CA 1
ATOM 10563 C C . HIS A 1 1311 ? 53.776 26.818 128.567 1.00 44.96 1329 HIS A C 1
ATOM 10564 O O . HIS A 1 1311 ? 54.650 27.679 128.688 1.00 40.21 1329 HIS A O 1
ATOM 10571 N N . LEU A 1 1312 ? 53.943 25.704 127.860 1.00 47.66 1330 LEU A N 1
ATOM 10572 C CA . LEU A 1 1312 ? 55.223 25.349 127.250 1.00 46.02 1330 LEU A CA 1
ATOM 10573 C C . LEU A 1 1312 ? 55.704 26.384 126.241 1.00 48.45 1330 LEU A C 1
ATOM 10574 O O . LEU A 1 1312 ? 55.016 26.678 125.264 1.00 56.90 1330 LEU A O 1
ATOM 10579 N N . HIS A 1 1313 ? 56.891 26.930 126.487 1.00 42.05 1331 HIS A N 1
ATOM 10580 C CA . HIS A 1 1313 ? 57.507 27.885 125.571 1.00 41.43 1331 HIS A CA 1
ATOM 10581 C C . HIS A 1 1313 ? 58.463 27.183 124.612 1.00 51.74 1331 HIS A C 1
ATOM 10582 O O . HIS A 1 1313 ? 59.512 26.681 125.020 1.00 50.19 1331 HIS A O 1
ATOM 10589 N N . ILE A 1 1314 ? 58.098 27.148 123.334 1.00 51.46 1332 ILE A N 1
ATOM 10590 C CA . ILE A 1 1314 ? 58.912 26.469 122.335 1.00 47.79 1332 ILE A CA 1
ATOM 10591 C C . ILE A 1 1314 ? 59.586 27.455 121.390 1.00 49.96 1332 ILE A C 1
ATOM 10592 O O . ILE A 1 1314 ? 59.146 28.595 121.240 1.00 43.67 1332 ILE A O 1
ATOM 10597 N N . ILE A 1 1315 ? 60.670 26.999 120.770 1.00 46.43 1333 ILE A N 1
ATOM 10598 C CA . ILE A 1 1315 ? 61.404 27.778 119.779 1.00 42.38 1333 ILE A CA 1
ATOM 10599 C C . ILE A 1 1315 ? 61.697 26.867 118.583 1.00 52.03 1333 ILE A C 1
ATOM 10600 O O . ILE A 1 1315 ? 62.828 26.416 118.397 1.00 48.69 1333 ILE A O 1
ATOM 10605 N N . PRO A 1 1316 ? 60.666 26.593 117.767 1.00 48.93 1334 PRO A N 1
ATOM 10606 C CA . PRO A 1 1316 ? 60.695 25.513 116.771 1.00 54.80 1334 PRO A CA 1
ATOM 10607 C C . PRO A 1 1316 ? 61.654 25.720 115.601 1.00 44.75 1334 PRO A C 1
ATOM 10608 O O . PRO A 1 1316 ? 61.846 24.788 114.823 1.00 53.23 1334 PRO A O 1
ATOM 10612 N N . THR A 1 1317 ? 62.240 26.906 115.473 1.00 48.21 1335 THR A N 1
ATOM 10613 C CA . THR A 1 1317 ? 63.179 27.159 114.385 1.00 52.72 1335 THR A CA 1
ATOM 10614 C C . THR A 1 1317 ? 64.621 27.012 114.858 1.00 51.96 1335 THR A C 1
ATOM 10615 O O . THR A 1 1317 ? 65.560 27.349 114.136 1.00 51.06 1335 THR A O 1
ATOM 10619 N N . GLU A 1 1318 ? 64.785 26.503 116.076 1.00 48.54 1336 GLU A N 1
ATOM 10620 C CA . GLU A 1 1318 ? 66.108 26.274 116.645 1.00 45.87 1336 GLU A CA 1
ATOM 10621 C C . GLU A 1 1318 ? 66.384 24.776 116.780 1.00 47.08 1336 GLU A C 1
ATOM 10622 O O . GLU A 1 1318 ? 65.904 24.131 117.715 1.00 35.26 1336 GLU A O 1
ATOM 10628 N N . PRO A 1 1319 ? 67.164 24.218 115.842 1.00 43.81 1337 PRO A N 1
ATOM 10629 C CA . PRO A 1 1319 ? 67.446 22.779 115.795 1.00 42.44 1337 PRO A CA 1
ATOM 10630 C C . PRO A 1 1319 ? 68.424 22.339 116.879 1.00 41.83 1337 PRO A C 1
ATOM 10631 O O . PRO A 1 1319 ? 69.188 23.159 117.393 1.00 35.55 1337 PRO A O 1
ATOM 10635 N N . PHE A 1 1320 ? 68.396 21.055 117.221 1.00 38.14 1338 PHE A N 1
ATOM 10636 C CA . PHE A 1 1320 ? 69.404 20.486 118.105 1.00 39.41 1338 PHE A CA 1
ATOM 10637 C C . PHE A 1 1320 ? 70.661 20.160 117.303 1.00 38.72 1338 PHE A C 1
ATOM 10638 O O . PHE A 1 1320 ? 70.575 19.606 116.210 1.00 39.12 1338 PHE A O 1
ATOM 10646 N N . PRO A 1 1321 ? 71.838 20.508 117.844 1.00 39.08 1339 PRO A N 1
ATOM 10647 C CA . PRO A 1 1321 ? 72.007 21.256 119.092 1.00 40.64 1339 PRO A CA 1
ATOM 10648 C C . PRO A 1 1321 ? 72.122 22.762 118.859 1.00 41.66 1339 PRO A C 1
ATOM 10649 O O . PRO A 1 1321 ? 72.285 23.200 117.719 1.00 33.07 1339 PRO A O 1
ATOM 10653 N N . THR A 1 1322 ? 72.035 23.540 119.933 1.00 38.23 1340 THR A N 1
ATOM 10654 C CA . THR A 1 1322 ? 72.139 24.992 119.840 1.00 36.34 1340 THR A CA 1
ATOM 10655 C C . THR A 1 1322 ? 73.329 25.517 120.634 1.00 36.59 1340 THR A C 1
ATOM 10656 O O . THR A 1 1322 ? 73.875 24.820 121.489 1.00 42.24 1340 THR A O 1
ATOM 10660 N N . THR A 1 1323 ? 73.729 26.750 120.344 1.00 42.06 1341 THR A N 1
ATOM 10661 C CA . THR A 1 1323 ? 74.798 27.399 121.092 1.00 39.05 1341 THR A CA 1
ATOM 10662 C C . THR A 1 1323 ? 74.235 28.550 121.922 1.00 37.66 1341 THR A C 1
ATOM 10663 O O . THR A 1 1323 ? 74.982 29.307 122.541 1.00 38.83 1341 THR A O 1
ATOM 10667 N N . ARG A 1 1324 ? 72.912 28.674 121.926 1.00 36.06 1342 ARG A N 1
ATOM 10668 C CA . ARG A 1 1324 ? 72.241 29.662 122.762 1.00 44.00 1342 ARG A CA 1
ATOM 10669 C C . ARG A 1 1324 ? 72.482 29.354 124.237 1.00 47.51 1342 ARG A C 1
ATOM 10670 O O . ARG A 1 1324 ? 72.376 28.204 124.664 1.00 40.73 1342 ARG A O 1
ATOM 10678 N N . LYS A 1 1325 ? 72.813 30.384 125.009 1.00 50.58 1343 LYS A N 1
ATOM 10679 C CA . LYS A 1 1325 ? 73.107 30.219 126.427 1.00 49.02 1343 LYS A CA 1
ATOM 10680 C C . LYS A 1 1325 ? 71.845 30.370 127.275 1.00 56.63 1343 LYS A C 1
ATOM 10681 O O . LYS A 1 1325 ? 70.855 30.954 126.831 1.00 53.45 1343 LYS A O 1
ATOM 10687 N N . ASN A 1 1326 ? 71.898 29.840 128.495 1.00 50.70 1344 ASN A N 1
ATOM 10688 C CA . ASN A 1 1326 ? 70.738 29.768 129.384 1.00 56.92 1344 ASN A CA 1
ATOM 10689 C C . ASN A 1 1326 ? 70.047 31.102 129.661 1.00 63.82 1344 ASN A C 1
ATOM 10690 O O . ASN A 1 1326 ? 68.823 31.155 129.798 1.00 61.84 1344 ASN A O 1
ATOM 10695 N N . GLY A 1 1327 ? 70.826 32.175 129.743 1.00 57.14 1345 GLY A N 1
ATOM 10696 C CA . GLY A 1 1327 ? 70.287 33.462 130.143 1.00 66.97 1345 GLY A CA 1
ATOM 10697 C C . GLY A 1 1327 ? 69.967 34.428 129.017 1.00 70.78 1345 GLY A C 1
ATOM 10698 O O . GLY A 1 1327 ? 69.160 35.342 129.191 1.00 71.01 1345 GLY A O 1
ATOM 10699 N N . GLU A 1 1328 ? 70.590 34.232 127.860 1.00 67.52 1346 GLU A N 1
ATOM 10700 C CA . GLU A 1 1328 ? 70.472 35.195 126.770 1.00 72.61 1346 GLU A CA 1
ATOM 10701 C C . GLU A 1 1328 ? 69.151 35.083 126.007 1.00 74.31 1346 GLU A C 1
ATOM 10702 O O . GLU A 1 1328 ? 68.662 33.985 125.736 1.00 63.88 1346 GLU A O 1
ATOM 10708 N N . ARG A 1 1329 ? 68.583 36.240 125.676 1.00 73.39 1347 ARG A N 1
ATOM 10709 C CA . ARG A 1 1329 ? 67.361 36.329 124.882 1.00 66.94 1347 ARG A CA 1
ATOM 10710 C C . ARG A 1 1329 ? 67.562 35.703 123.503 1.00 60.47 1347 ARG A C 1
ATOM 10711 O O . ARG A 1 1329 ? 68.511 36.043 122.798 1.00 63.84 1347 ARG A O 1
ATOM 10719 N N . PRO A 1 1330 ? 66.664 34.784 123.115 1.00 59.85 1348 PRO A N 1
ATOM 10720 C CA . PRO A 1 1330 ? 66.838 33.979 121.899 1.00 66.43 1348 PRO A CA 1
ATOM 10721 C C . PRO A 1 1330 ? 66.719 34.773 120.596 1.00 65.88 1348 PRO A C 1
ATOM 10722 O O . PRO A 1 1330 ? 65.932 35.717 120.500 1.00 62.68 1348 PRO A O 1
ATOM 10726 N N . SER A 1 1331 ? 67.506 34.373 119.602 1.00 60.93 1349 SER A N 1
ATOM 10727 C CA . SER A 1 1331 ? 67.478 35.002 118.287 1.00 62.02 1349 SER A CA 1
ATOM 10728 C C . SER A 1 1331 ? 66.535 34.255 117.348 1.00 61.84 1349 SER A C 1
ATOM 10729 O O . SER A 1 1331 ? 66.802 34.129 116.154 1.00 66.23 1349 SER A O 1
ATOM 10732 N N . HIS A 1 1332 ? 65.438 33.750 117.903 1.00 61.43 1350 HIS A N 1
ATOM 10733 C CA . HIS A 1 1332 ? 64.386 33.118 117.117 1.00 58.33 1350 HIS A CA 1
ATOM 10734 C C . HIS A 1 1332 ? 63.031 33.498 117.697 1.00 6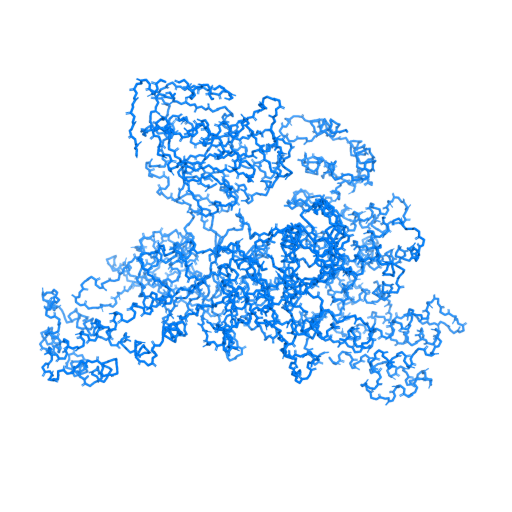2.06 1350 HIS A C 1
ATOM 10735 O O . HIS A 1 1332 ? 62.956 34.191 118.713 1.00 67.11 1350 HIS A O 1
ATOM 10742 N N . GLU A 1 1333 ? 61.962 33.039 117.054 1.00 60.30 1351 GLU A N 1
ATOM 10743 C CA . GLU A 1 1333 ? 60.615 33.280 117.553 1.00 61.00 1351 GLU A CA 1
ATOM 10744 C C . GLU A 1 1333 ? 60.271 32.338 118.701 1.00 59.14 1351 GLU A C 1
ATOM 10745 O O . GLU A 1 1333 ? 60.541 31.138 118.637 1.00 54.90 1351 GLU A O 1
ATOM 10751 N N . VAL A 1 1334 ? 59.674 32.889 119.752 1.00 58.63 1352 VAL A N 1
ATOM 10752 C CA . VAL A 1 1334 ? 59.173 32.077 120.852 1.00 56.40 1352 VAL A CA 1
ATOM 10753 C C . VAL A 1 1334 ? 57.660 31.943 120.757 1.00 51.33 1352 VAL A C 1
ATOM 10754 O O . VAL A 1 1334 ? 56.932 32.924 120.902 1.00 57.03 1352 VAL A O 1
ATOM 10758 N N . GLN A 1 1335 ? 57.191 30.727 120.503 1.00 51.09 1353 GLN A N 1
ATOM 10759 C CA . GLN A 1 1335 ? 55.760 30.459 120.465 1.00 56.66 1353 GLN A CA 1
ATOM 10760 C C . GLN A 1 1335 ? 55.313 29.782 121.754 1.00 63.34 1353 GLN A C 1
ATOM 10761 O O . GLN A 1 1335 ? 56.042 28.972 122.330 1.00 58.00 1353 GLN A O 1
ATOM 10767 N N . ILE A 1 1336 ? 54.114 30.124 122.209 1.00 67.30 1354 ILE A N 1
ATOM 10768 C CA . ILE A 1 1336 ? 53.585 29.570 123.446 1.00 59.43 1354 ILE A CA 1
ATOM 10769 C C . ILE A 1 1336 ? 52.468 28.572 123.170 1.00 58.86 1354 ILE A C 1
ATOM 10770 O O . ILE A 1 1336 ? 51.394 28.945 122.699 1.00 65.45 1354 ILE A O 1
ATOM 10775 N N . ILE A 1 1337 ? 52.735 27.302 123.456 1.00 50.47 1355 ILE A N 1
ATOM 10776 C CA . ILE A 1 1337 ? 51.727 26.254 123.337 1.00 57.48 1355 ILE A CA 1
ATOM 10777 C C . ILE A 1 1337 ? 50.854 26.238 124.589 1.00 64.23 1355 ILE A C 1
ATOM 10778 O O . ILE A 1 1337 ? 51.347 25.991 125.690 1.00 63.79 1355 ILE A O 1
ATOM 10783 N N . LYS A 1 1338 ? 49.561 26.498 124.425 1.00 64.17 1356 LYS A N 1
ATOM 10784 C CA . LYS A 1 1338 ? 48.685 26.660 125.582 1.00 69.09 1356 LYS A CA 1
ATOM 10785 C C . LYS A 1 1338 ? 47.990 25.370 126.022 1.00 58.24 1356 LYS A C 1
ATOM 10786 O O . LYS A 1 1338 ? 47.365 25.341 127.081 1.00 60.81 1356 LYS A O 1
ATOM 10792 N N . ASN A 1 1339 ? 48.102 24.310 125.225 1.00 55.58 1357 ASN A N 1
ATOM 10793 C CA . ASN A 1 1339 ? 47.554 23.009 125.614 1.00 57.44 1357 ASN A CA 1
ATOM 10794 C C . ASN A 1 1339 ? 48.070 21.850 124.766 1.00 59.10 1357 ASN A C 1
ATOM 10795 O O . ASN A 1 1339 ? 48.779 22.053 123.782 1.00 61.00 1357 ASN A O 1
ATOM 10808 N N . PRO A 1 1341 ? 46.314 19.546 122.773 1.00 70.64 1359 PRO A N 1
ATOM 10809 C CA . PRO A 1 1341 ? 45.857 19.444 121.379 1.00 67.81 1359 PRO A CA 1
ATOM 10810 C C . PRO A 1 1341 ? 46.569 20.408 120.433 1.00 58.22 1359 PRO A C 1
ATOM 10811 O O . PRO A 1 1341 ? 46.839 20.048 119.288 1.00 56.33 1359 PRO A O 1
ATOM 10815 N N . GLN A 1 1342 ? 46.870 21.612 120.911 1.00 56.43 1360 GLN A N 1
ATOM 10816 C CA . GLN A 1 1342 ? 47.617 22.583 120.118 1.00 56.37 1360 GLN A CA 1
ATOM 10817 C C . GLN A 1 1342 ? 49.015 22.060 119.805 1.00 63.82 1360 GLN A C 1
ATOM 10818 O O . GLN A 1 1342 ? 49.551 22.294 118.720 1.00 64.84 1360 GLN A O 1
ATOM 10832 N N . ALA A 1 1344 ? 49.922 18.698 119.789 1.00 58.26 1362 ALA A N 1
ATOM 10833 C CA . ALA A 1 1344 ? 49.765 17.540 118.913 1.00 55.32 1362 ALA A CA 1
ATOM 10834 C C . ALA A 1 1344 ? 49.477 17.976 117.480 1.00 62.43 1362 ALA A C 1
ATOM 10835 O O . ALA A 1 1344 ? 49.850 17.294 116.526 1.00 60.75 1362 ALA A O 1
ATOM 10837 N N . ASN A 1 1345 ? 48.801 19.113 117.341 1.00 66.62 1363 ASN A N 1
ATOM 10838 C CA . ASN A 1 1345 ? 48.611 19.746 116.042 1.00 66.79 1363 ASN A CA 1
ATOM 10839 C C . ASN A 1 1345 ? 49.944 20.190 115.462 1.00 66.13 1363 ASN A C 1
ATOM 10840 O O . ASN A 1 1345 ? 50.306 19.825 114.344 1.00 69.65 1363 ASN A O 1
ATOM 10845 N N . PHE A 1 1346 ? 50.667 20.981 116.247 1.00 64.47 1364 PHE A N 1
ATOM 10846 C CA . PHE A 1 1346 ? 51.945 21.550 115.842 1.00 64.63 1364 PHE A CA 1
ATOM 10847 C C . PHE A 1 1346 ? 52.945 20.483 115.406 1.00 65.95 1364 PHE A C 1
ATOM 10848 O O . PHE A 1 1346 ? 53.617 20.631 114.386 1.00 65.18 1364 PHE A O 1
ATOM 10856 N N . VAL A 1 1347 ? 53.039 19.413 116.189 1.00 59.43 1365 VAL A N 1
ATOM 10857 C CA . VAL A 1 1347 ? 53.989 18.343 115.912 1.00 61.63 1365 VAL A CA 1
ATOM 10858 C C . VAL A 1 1347 ? 53.601 17.587 114.642 1.00 62.12 1365 VAL A C 1
ATOM 10859 O O . VAL A 1 1347 ? 54.467 17.143 113.887 1.00 60.60 1365 VAL A O 1
ATOM 10863 N N . TYR A 1 1348 ? 52.301 17.458 114.398 1.00 63.22 1366 TYR A N 1
ATOM 10864 C CA . TYR A 1 1348 ? 51.828 16.816 113.176 1.00 68.97 1366 TYR A CA 1
ATOM 10865 C C . TYR A 1 1348 ? 52.224 17.637 111.952 1.00 67.66 1366 TYR A C 1
ATOM 10866 O O . TYR A 1 1348 ? 52.779 17.104 110.990 1.00 68.62 1366 TYR A O 1
ATOM 10875 N N . ASN A 1 1349 ? 51.939 18.935 111.999 1.00 63.49 1367 ASN A N 1
ATOM 10876 C CA . ASN A 1 1349 ? 52.295 19.845 110.915 1.00 67.37 1367 ASN A CA 1
ATOM 10877 C C . ASN A 1 1349 ? 53.801 19.929 110.706 1.00 66.47 1367 ASN A C 1
ATOM 10878 O O . ASN A 1 1349 ? 54.278 19.938 109.571 1.00 71.27 1367 ASN A O 1
ATOM 10891 N N . TYR A 1 1351 ? 55.967 17.623 111.423 1.00 61.69 1369 TYR A N 1
ATOM 10892 C CA . TYR A 1 1351 ? 56.417 16.350 110.874 1.00 63.61 1369 TYR A CA 1
ATOM 10893 C C . TYR A 1 1351 ? 56.048 16.200 109.402 1.00 76.42 1369 TYR A C 1
ATOM 10894 O O . TYR A 1 1351 ? 56.840 15.695 108.607 1.00 76.68 1369 TYR A O 1
ATOM 10911 N N . HIS A 1 1353 ? 55.787 18.501 107.373 1.00 71.17 1371 HIS A N 1
ATOM 10912 C CA . HIS A 1 1353 ? 56.677 19.396 106.650 1.00 78.35 1371 HIS A CA 1
ATOM 10913 C C . HIS A 1 1353 ? 58.065 18.774 106.522 1.00 79.71 1371 HIS A C 1
ATOM 10914 O O . HIS A 1 1353 ? 58.792 19.045 105.566 1.00 82.48 1371 HIS A O 1
ATOM 10921 N N . LEU A 1 1354 ? 58.424 17.938 107.491 1.00 79.80 1372 LEU A N 1
ATOM 10922 C CA . LEU A 1 1354 ? 59.727 17.282 107.496 1.00 80.93 1372 LEU A CA 1
ATOM 10923 C C . LEU A 1 1354 ? 59.732 16.008 106.658 1.00 78.05 1372 LEU A C 1
ATOM 10924 O O . LEU A 1 1354 ? 60.786 15.559 106.211 1.00 73.73 1372 LEU A O 1
ATOM 10929 N N . ILE A 1 1355 ? 58.558 15.421 106.452 1.00 77.37 1373 ILE A N 1
ATOM 10930 C CA . ILE A 1 1355 ? 58.463 14.225 105.628 1.00 82.93 1373 ILE A CA 1
ATOM 10931 C C . ILE A 1 1355 ? 58.565 14.621 104.156 1.00 89.78 1373 ILE A C 1
ATOM 10932 O O . ILE A 1 1355 ? 59.078 13.861 103.337 1.00 87.70 1373 ILE A O 1
ATOM 10937 N N . GLN A 1 1356 ? 58.107 15.829 103.835 1.00 91.66 1374 GLN A N 1
ATOM 10938 C CA . GLN A 1 1356 ? 58.150 16.340 102.470 1.00 92.17 1374 GLN A CA 1
ATOM 10939 C C . GLN A 1 1356 ? 59.531 16.880 102.121 1.00 92.42 1374 GLN A C 1
ATOM 10940 O O . GLN A 1 1356 ? 59.953 16.828 100.966 1.00 97.17 1374 GLN A O 1
ATOM 10946 N N . THR A 1 1357 ? 60.231 17.398 103.125 1.00 87.45 1375 THR A N 1
ATOM 10947 C CA . THR A 1 1357 ? 61.500 18.077 102.894 1.00 89.57 1375 THR A CA 1
ATOM 10948 C C . THR A 1 1357 ? 62.717 17.204 103.194 1.00 88.15 1375 THR A C 1
ATOM 10949 O O . THR A 1 1357 ? 63.833 17.547 102.807 1.00 84.64 1375 THR A O 1
ATOM 10953 N N . THR A 1 1358 ? 62.516 16.092 103.896 1.00 89.21 1376 THR A N 1
ATOM 10954 C CA . THR A 1 1358 ? 63.614 15.162 104.169 1.00 86.36 1376 THR A CA 1
ATOM 10955 C C . THR A 1 1358 ? 63.196 13.708 103.960 1.00 86.15 1376 THR A C 1
ATOM 10956 O O . THR A 1 1358 ? 62.023 13.412 103.728 1.00 85.76 1376 THR A O 1
ATOM 10960 N N . HIS A 1 1359 ? 64.171 12.806 104.052 1.00 86.37 1377 HIS A N 1
ATOM 10961 C CA . HIS A 1 1359 ? 63.930 11.377 103.892 1.00 90.56 1377 HIS A CA 1
ATOM 10962 C C . HIS A 1 1359 ? 65.123 10.573 104.405 1.00 94.49 1377 HIS A C 1
ATOM 10963 O O . HIS A 1 1359 ? 66.175 10.535 103.766 1.00 100.27 1377 HIS A O 1
ATOM 10970 N N . HIS A 1 1360 ? 64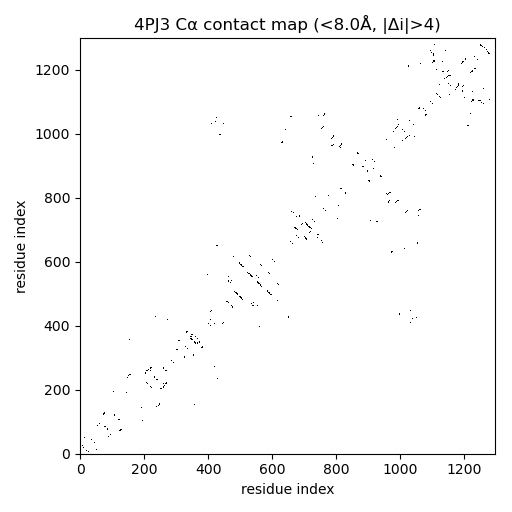.958 9.938 105.561 1.00 90.18 1378 HIS A N 1
ATOM 10971 C CA . HIS A 1 1360 ? 66.018 9.118 106.140 1.00 93.93 1378 HIS A CA 1
ATOM 10972 C C . HIS A 1 1360 ? 65.679 7.636 105.924 1.00 91.67 1378 HIS A C 1
ATOM 10973 O O . HIS A 1 1360 ? 64.564 7.319 105.505 1.00 94.07 1378 HIS A O 1
ATOM 10980 N N . TYR A 1 1361 ? 66.620 6.732 106.199 1.00 91.24 1379 TYR A N 1
ATOM 10981 C CA . TYR A 1 1361 ? 66.613 5.443 105.496 1.00 82.06 1379 TYR A CA 1
ATOM 10982 C C . TYR A 1 1361 ? 66.810 4.098 106.221 1.00 82.24 1379 TYR A C 1
ATOM 10983 O O . TYR A 1 1361 ? 67.074 3.103 105.547 1.00 84.62 1379 TYR A O 1
ATOM 10992 N N . HIS A 1 1362 ? 66.685 4.023 107.542 1.00 77.43 1380 HIS A N 1
ATOM 10993 C CA . HIS A 1 1362 ? 67.018 2.761 108.219 1.00 89.74 1380 HIS A CA 1
ATOM 10994 C C . HIS A 1 1362 ? 66.166 1.561 107.791 1.00 102.86 1380 HIS A C 1
ATOM 10995 O O . HIS A 1 1362 ? 64.940 1.653 107.714 1.00 106.06 1380 HIS A O 1
ATOM 11002 N N . GLN A 1 1363 ? 66.828 0.438 107.513 1.00 91.46 1381 GLN A N 1
ATOM 11003 C CA . GLN A 1 1363 ? 66.134 -0.829 107.275 1.00 94.35 1381 GLN A CA 1
ATOM 11004 C C . GLN A 1 1363 ? 66.851 -2.003 107.940 1.00 96.92 1381 GLN A C 1
ATOM 11005 O O . GLN A 1 1363 ? 66.512 -3.160 107.700 1.00 124.18 1381 GLN A O 1
#